Protein 5OQD (pdb70)

Radius of gyration: 36.96 Å; Cα contacts (8 Å, |Δi|>4): 1670; chains: 6; bounding box: 120×83×86 Å

Solvent-accessible surface area: 60417 Å² total; per-residue (Å²): 128,43,115,93,82,94,30,118,11,154,56,50,121,62,21,124,12,12,86,19,2,5,24,0,3,22,47,70,87,15,19,16,4,140,27,13,61,83,27,98,49,92,22,45,68,0,6,27,6,20,2,4,0,4,46,131,32,26,140,48,74,28,17,22,67,22,6,65,5,89,6,9,19,2,0,6,1,0,3,32,19,24,60,80,95,36,105,102,87,33,5,41,7,110,96,40,0,41,53,31,1,101,134,28,60,81,67,8,8,26,94,65,64,130,47,74,62,111,4,6,48,50,58,0,80,13,13,2,90,5,25,8,29,30,4,15,27,0,18,30,84,119,49,84,56,27,51,21,12,36,78,51,65,15,17,8,49,41,68,49,14,42,6,54,81,51,39,100,24,36,45,68,77,0,76,90,113,45,54,31,40,25,21,20,22,89,99,76,58,113,77,104,39,133,5,85,66,56,48,62,33,41,18,23,108,30,1,4,25,0,3,25,20,47,35,10,10,25,4,138,34,16,66,110,24,107,58,111,25,54,101,1,8,33,6,31,2,5,0,4,11,9,12,25,106,20,121,36,40,70,17,56,6,58,6,94,2,10,20,0,0,6,0,0,2,23,37,42,52,101,66,139,121,50,15,32,5,103,94,54,0,24,46,26,0,58,124,53,28,81,74,6,6,4,40,123,58,25,54,99,40,83,96,112,46,0,35,109,82,0,88,76,14,4,135,7,28,16,25,34,3,13,27,0,17,75,86,111,172,86,50,25,30,16,14,37,60,47,67,13,33,8,44,33,69,48,14,40,4,80,62,153,27,68,26,50,73,74,46,0,70,85,102,40,54,14,108,24,58,159,105,201,105,71,117,163,166,137,139,175,151,54,108,11,152,44,52,37,88,38,46,86,23,55,21,1,5,40,0,8,28,61,125,38,44,22,28,3,114,26,3,105,52,20,68,52,62,15,29,66,0,6,30,6,27,8,3,12,6,56,96,36,33,99,45,93,38,64,46,40,45,11,42,3,93,14,14,17,3,0,6,6,0,2,9,15,24,66,96,89,65,117,93,116,75,2,32,1,91,101,54,0,28,46,25,7,65,81,16,135,103,43,26,4,11,35,122,127,39,120,114,58,87,109,108,40,15,18,100,108,0,68,79,10,3,151,88,75,53,95,36,2,22,71,13,142,84,171,91,137,84,60,27,51,12,3,8,114,129,94,32,47,4,108,46,83,112,20,74,14,111,118,156,43,83,51,46,60,68,33,2,69,94,151,58,92,25,106,14,34,110,134,237,99,135,133,152,151,84,12,125,1,172,41,51,131,74,23,44,92,31,90,36,0,5,34,0,4,54,46,131,86,68,25,31,16,97,37,12,57,76,26,109,53,79,18,39,84,0,6,30,4,28,6,5,0,10,77,99,39,53,75,24,40,62,44,42,9,58,6,92,17,11,17,6,0,6,12,0,2,20,3,12,86,92,123,50,98,82,83,91,1,11,2,35,68,28,0,22,35,22,5,41,83,33,142,109,60,31,11,13,45,79,66,63,140,62,27,5,72,18,15,16,18,52,112,0,47,84,14,1,133,84,75,60,92,42,1,37,69,14,63,58,175,94,67,11,50,5,56,14,5,8,119,127,101,32,47,5,108,42,61,108,16,68,26,128,124,96,29,68,30,33,71,73,78,9,44,89,75,59,87,60,38,32,26,116,64,107,130,84,104,99,143,95,168,98,67,59,64,3,152,64,60,49,101,25,145,94,32,58,36,8,9,37,0,6,32,44,131,81,64,24,29,24,95,31,19,82,119,40,108,77,41,27,30,0,7,24,4,35,5,4,2,9,59,137,37,64,121,89,32,55,61,55,49,10,76,4,108,65,13,21,10,0,6,6,2,2,40,27,18,70,78,59,128,110,26,40,3,53,106,56,0,54,52,18,16,99,87,58,50,107,48,22,27,62,94,213,88,65,116,50,27,29,100,147,2,70,49,25,1,50,111,75,57,94,50,2,39,64,16,64,54,108,114,62,80,59,24,70,3,13,32,109,128,108,30,30,7,109,44,79,128,20,85,19,31,129,157,26,69,36,53,50,82,45,9,51,84,172,32,89,24,56,35,64,116,144,123,54,193,106,127,63,157,121,114,87,146,168,116,71,11,164,65,71,47,94,25,53,108,45,70,34,2,5,35,0,3,46,45,116,84,60,20,28,10,90,29,21,117,79,31,104,65,95,23,44,120,0,10,26,5,29,5,7,0,12,36,138,31,36,148,50,55,41,45,54,63,47,10,49,8,115,26,10,21,11,0,7,8,1,3,43,9,16,52,85,134,42,92,116,81,92,5,40,12,108,97,59,0,64,71,32,16,83,81,43,46,108,53,26,26,53,37,89,74,110,68,92,30,84,60,97,44,21,52,80,38,1,40,57,24,2,65,81,69,53,93,45,2,36,71,8,153,85,69,95,109,90,50,30,52,13,10,35,120,128,109,30,49,4,108,48,60,112,14,55,10,73,124,152,31,67,26,46,64,62,100,2,62,93,131,45,85,39,98,14,34,171

Structure (mmCIF, N/CA/C/O backbone):
data_5OQD
#
_entry.id   5OQD
#
_cell.length_a   307.423
_cell.length_b   53.119
_cell.length_c   86.839
_cell.angle_alpha   90.00
_cell.angle_beta   105.47
_cell.angle_gamma   90.00
#
_symmetry.space_group_name_H-M   'C 1 2 1'
#
loop_
_entity.id
_entity.type
_entity.pdbx_description
1 polymer 'Polycomb protein Pcl'
2 non-polymer 'ZINC ION'
3 non-polymer 1,2-ETHANEDIOL
4 non-polymer 'PHOSPHATE ION'
5 water water
#
loop_
_atom_site.group_PDB
_atom_site.id
_atom_site.type_symbol
_atom_site.label_atom_id
_atom_site.label_alt_id
_atom_site.label_comp_id
_atom_site.label_asym_id
_atom_site.label_entity_id
_atom_site.label_seq_id
_atom_site.pdbx_PDB_ins_code
_atom_site.Cartn_x
_atom_site.Cartn_y
_atom_site.Cartn_z
_atom_site.occupancy
_atom_site.B_iso_or_equiv
_atom_site.auth_seq_id
_atom_site.auth_comp_id
_atom_site.auth_asym_id
_atom_site.auth_atom_id
_atom_site.pdbx_PDB_model_num
ATOM 1 N N . ARG A 1 22 ? -82.782 7.935 42.793 1.00 76.12 507 ARG B N 1
ATOM 2 C CA . ARG A 1 22 ? -83.701 9.008 42.432 1.00 73.75 507 ARG B CA 1
ATOM 3 C C . ARG A 1 22 ? -83.414 9.528 41.028 1.00 82.30 507 ARG B C 1
ATOM 4 O O . ARG A 1 22 ? -84.302 9.570 40.176 1.00 88.45 507 ARG B O 1
ATOM 6 N N . VAL A 1 23 ? -82.167 9.924 40.793 1.00 85.38 508 VAL B N 1
ATOM 7 C CA . VAL A 1 23 ? -81.762 10.445 39.493 1.00 80.74 508 VAL B CA 1
ATOM 8 C C . VAL A 1 23 ? -80.921 9.430 38.725 1.00 71.32 508 VAL B C 1
ATOM 9 O O . VAL A 1 23 ? -79.823 9.069 39.151 1.00 75.27 508 VAL B O 1
ATOM 13 N N . ASN A 1 24 ? -81.446 8.972 37.594 1.00 67.11 509 ASN B N 1
ATOM 14 C CA . ASN A 1 24 ? -80.727 8.038 36.737 1.00 80.33 509 ASN B CA 1
ATOM 15 C C . ASN A 1 24 ? -80.132 8.744 35.526 1.00 71.78 509 ASN B C 1
ATOM 16 O O . ASN A 1 24 ? -80.764 9.622 34.937 1.00 74.54 509 ASN B O 1
ATOM 21 N N . GLU A 1 25 ? -78.914 8.360 35.158 1.00 69.99 510 GLU B N 1
ATOM 22 C CA . GLU A 1 25 ? -78.220 9.007 34.053 1.00 80.17 510 GLU B CA 1
ATOM 23 C C . GLU A 1 25 ? -78.741 8.529 32.701 1.00 75.52 510 GLU B C 1
ATOM 24 O O . GLU A 1 25 ? -79.013 7.344 32.510 1.00 70.48 510 GLU B O 1
ATOM 30 N N . GLU A 1 26 ? -78.891 9.464 31.768 1.00 73.62 511 GLU B N 1
ATOM 31 C CA . GLU A 1 26 ? -79.255 9.116 30.402 1.00 68.30 511 GLU B CA 1
ATOM 32 C C . GLU A 1 26 ? -77.998 8.795 29.605 1.00 72.48 511 GLU B C 1
ATOM 33 O O . GLU A 1 26 ? -77.045 9.573 29.593 1.00 83.67 511 GLU B O 1
ATOM 39 N N . GLN A 1 27 ? -77.996 7.641 28.947 1.00 65.02 512 GLN B N 1
ATOM 40 C CA . GLN A 1 27 ? -76.822 7.187 28.214 1.00 74.21 512 GLN B CA 1
ATOM 41 C C . GLN A 1 27 ? -76.837 7.639 26.758 1.00 80.84 512 GLN B C 1
ATOM 42 O O . GLN A 1 27 ? -77.858 8.093 26.244 1.00 83.40 512 GLN B O 1
ATOM 48 N N . ILE A 1 28 ? -75.689 7.510 26.103 1.00 75.12 513 ILE B N 1
ATOM 49 C CA . ILE A 1 28 ? -75.569 7.825 24.686 1.00 71.02 513 ILE B CA 1
ATOM 50 C C . ILE A 1 28 ? -75.815 6.569 23.859 1.00 63.74 513 ILE B C 1
ATOM 51 O O . ILE A 1 28 ? -75.316 5.493 24.191 1.00 65.48 513 ILE B O 1
ATOM 56 N N . TYR A 1 29 ? -76.585 6.708 22.786 1.00 62.57 514 TYR B N 1
ATOM 57 C CA . TYR A 1 29 ? -76.902 5.572 21.931 1.00 72.56 514 TYR B CA 1
ATOM 58 C C . TYR A 1 29 ? -76.372 5.787 20.521 1.00 64.32 514 TYR B C 1
ATOM 59 O O . TYR A 1 29 ? -76.345 6.912 20.018 1.00 54.81 514 TYR B O 1
ATOM 68 N N . CYS A 1 30 ? -75.942 4.699 19.893 1.00 59.66 515 CYS B N 1
ATOM 69 C CA . CYS A 1 30 ? -75.522 4.734 18.500 1.00 53.38 515 CYS B CA 1
ATOM 70 C C . CYS A 1 30 ? -76.770 4.699 17.624 1.00 57.20 515 CYS B C 1
ATOM 71 O O . CYS A 1 30 ? -77.890 4.757 18.135 1.00 53.20 515 CYS B O 1
ATOM 74 N N . TYR A 1 31 ? -76.591 4.605 16.311 1.00 59.43 516 TYR B N 1
ATOM 75 C CA . TYR A 1 31 ? -77.746 4.494 15.426 1.00 55.30 516 TYR B CA 1
ATOM 76 C C . TYR A 1 31 ? -78.293 3.070 15.467 1.00 60.49 516 TYR B C 1
ATOM 77 O O . TYR A 1 31 ? -79.400 2.801 15.003 1.00 70.93 516 TYR B O 1
ATOM 86 N N . CYS A 1 32 ? -77.504 2.164 16.035 1.00 55.08 517 CYS B N 1
ATOM 87 C CA . CYS A 1 32 ? -77.915 0.777 16.206 1.00 58.82 517 CYS B CA 1
ATOM 88 C C . CYS A 1 32 ? -78.992 0.651 17.279 1.00 61.20 517 CYS B C 1
ATOM 89 O O . CYS A 1 32 ? -79.769 -0.305 17.281 1.00 65.18 517 CYS B O 1
ATOM 92 N N . GLY A 1 33 ? -79.029 1.617 18.191 1.00 55.85 518 GLY B N 1
ATOM 93 C CA . GLY A 1 33 ? -80.008 1.616 19.262 1.00 52.86 518 GLY B CA 1
ATOM 94 C C . GLY A 1 33 ? -79.426 1.149 20.582 1.00 60.87 518 GLY B C 1
ATOM 95 O O . GLY A 1 33 ? -80.080 1.231 21.622 1.00 66.15 518 GLY B O 1
ATOM 96 N N . LYS A 1 34 ? -78.194 0.654 20.538 1.00 53.73 519 LYS B N 1
ATOM 97 C CA . LYS A 1 34 ? -77.516 0.184 21.740 1.00 66.27 519 LYS B CA 1
ATOM 98 C C . LYS A 1 34 ? -76.754 1.315 22.420 1.00 64.61 519 LYS B C 1
ATOM 99 O O . LYS A 1 34 ? -76.254 2.221 21.752 1.00 66.43 519 LYS B O 1
ATOM 105 N N . PRO A 1 35 ? -76.663 1.266 23.758 1.00 70.82 520 PRO B N 1
ATOM 106 C CA . PRO A 1 35 ? -75.871 2.246 24.507 1.00 66.23 520 PRO B CA 1
ATOM 107 C C . PRO A 1 35 ? -74.375 2.009 24.333 1.00 63.36 520 PRO B C 1
ATOM 108 O O . PRO A 1 35 ? -73.979 1.015 23.724 1.00 57.91 520 PRO B O 1
ATOM 112 N N . GLY A 1 36 ? -73.556 2.911 24.862 1.00 66.91 521 GLY B N 1
ATOM 113 C CA . GLY A 1 36 ? -72.116 2.773 24.753 1.00 59.75 521 GLY B CA 1
ATOM 114 C C . GLY A 1 36 ? -71.344 3.698 25.672 1.00 65.91 521 GLY B C 1
ATOM 115 O O . GLY A 1 36 ? -71.911 4.602 26.284 1.00 70.94 521 GLY B O 1
ATOM 116 N N . LYS A 1 37 ? -70.040 3.460 25.769 1.00 57.57 522 LYS B N 1
ATOM 117 C CA . LYS A 1 37 ? -69.153 4.305 26.556 1.00 65.58 522 LYS B CA 1
ATOM 118 C C . LYS A 1 37 ? -68.303 5.179 25.642 1.00 61.34 522 LYS B C 1
ATOM 119 O O . LYS A 1 37 ? -67.702 4.691 24.684 1.00 56.19 522 LYS B O 1
ATOM 125 N N . PHE A 1 38 ? -68.254 6.471 25.946 1.00 53.54 523 PHE B N 1
ATOM 126 C CA . PHE A 1 38 ? -67.568 7.439 25.097 1.00 53.16 523 PHE B CA 1
ATOM 127 C C . PHE A 1 38 ? -66.073 7.154 24.990 1.00 64.44 523 PHE B C 1
ATOM 128 O O . PHE A 1 38 ? -65.457 7.430 23.964 1.00 62.64 523 PHE B O 1
ATOM 136 N N . ASP A 1 39 ? -65.493 6.592 26.044 1.00 56.00 524 ASP B N 1
ATOM 137 C CA . ASP A 1 39 ? -64.065 6.299 26.055 1.00 65.67 524 ASP B CA 1
ATOM 138 C C . ASP A 1 39 ? -63.788 4.861 25.627 1.00 69.52 524 ASP B C 1
ATOM 139 O O . ASP A 1 39 ? -62.642 4.413 25.632 1.00 63.83 524 ASP B O 1
ATOM 144 N N . HIS A 1 40 ? -64.844 4.144 25.255 1.00 71.20 525 HIS B N 1
ATOM 145 C CA . HIS A 1 40 ? -64.715 2.746 24.861 1.00 67.55 525 HIS B CA 1
ATOM 146 C C . HIS A 1 40 ? -65.142 2.529 23.412 1.00 63.72 525 HIS B C 1
ATOM 147 O O . HIS A 1 40 ? -66.286 2.160 23.142 1.00 69.70 525 HIS B O 1
ATOM 154 N N . ASN A 1 41 ? -64.210 2.761 22.491 1.00 61.97 526 ASN B N 1
ATOM 155 C CA . ASN A 1 41 ? -64.427 2.548 21.061 1.00 62.38 526 ASN B CA 1
ATOM 156 C C . ASN A 1 41 ? -65.651 3.275 20.504 1.00 63.86 526 ASN B C 1
ATOM 157 O O . ASN A 1 41 ? -66.516 2.663 19.876 1.00 56.82 526 ASN B O 1
ATOM 162 N N . MET A 1 42 ? -65.720 4.581 20.742 1.00 62.17 527 MET B N 1
ATOM 163 C CA . MET A 1 42 ? -66.757 5.414 20.142 1.00 56.14 527 MET B CA 1
ATOM 164 C C . MET A 1 42 ? -66.162 6.704 19.593 1.00 52.87 527 MET B C 1
ATOM 165 O O . MET A 1 42 ? -65.203 7.241 20.147 1.00 58.65 527 MET B O 1
ATOM 170 N N . LEU A 1 43 ? -66.734 7.193 18.498 1.00 45.63 528 LEU B N 1
ATOM 171 C CA . LEU A 1 43 ? -66.326 8.469 17.929 1.00 38.30 528 LEU B CA 1
ATOM 172 C C . LEU A 1 43 ? -67.546 9.353 17.695 1.00 43.82 528 LEU B C 1
ATOM 173 O O . LEU A 1 43 ? -68.645 8.857 17.442 1.00 51.20 528 LEU B O 1
ATOM 178 N N . GLN A 1 44 ? -67.351 10.663 17.787 1.00 43.19 529 GLN B N 1
ATOM 179 C CA . GLN A 1 44 ? -68.419 11.616 17.506 1.00 40.39 529 GLN B CA 1
ATOM 180 C C . GLN A 1 44 ? -68.237 12.227 16.120 1.00 39.49 529 GLN B C 1
ATOM 181 O O . GLN A 1 44 ? -67.139 12.666 15.768 1.00 41.28 529 GLN B O 1
ATOM 187 N N . CYS A 1 45 ? -69.310 12.246 15.334 1.00 39.36 530 CYS B N 1
ATOM 188 C CA . CYS A 1 45 ? -69.265 12.843 14.005 1.00 41.48 530 CYS B CA 1
ATOM 189 C C . CYS A 1 45 ? -69.063 14.351 14.106 1.00 41.07 530 CYS B C 1
ATOM 190 O O . CYS A 1 45 ? -69.688 15.015 14.930 1.00 40.36 530 CYS B O 1
ATOM 193 N N . CYS A 1 46 ? -68.171 14.894 13.295 1.00 42.47 531 CYS B N 1
ATOM 194 C CA . CYS A 1 46 ? -67.978 16.330 13.287 1.00 39.49 531 CYS B CA 1
ATOM 195 C C . CYS A 1 46 ? -69.167 17.153 12.795 1.00 31.64 531 CYS B C 1
ATOM 196 O O . CYS A 1 46 ? -69.409 18.222 13.309 1.00 52.59 531 CYS B O 1
ATOM 199 N N . LYS A 1 47 ? -69.849 16.711 11.750 1.00 42.00 532 LYS B N 1
ATOM 200 C CA . LYS A 1 47 ? -71.075 17.380 11.315 1.00 34.00 532 LYS B CA 1
ATOM 201 C C . LYS A 1 47 ? -72.407 17.257 12.102 1.00 35.87 532 LYS B C 1
ATOM 202 O O . LYS A 1 47 ? -73.026 18.259 12.403 1.00 38.40 532 LYS B O 1
ATOM 208 N N . CYS A 1 48 ? -72.811 16.047 12.473 1.00 38.42 533 CYS B N 1
ATOM 209 C CA . CYS A 1 48 ? -74.092 15.808 13.129 1.00 37.05 533 CYS B CA 1
ATOM 210 C C . CYS A 1 48 ? -73.933 15.714 14.644 1.00 38.90 533 CYS B C 1
ATOM 211 O O . CYS A 1 48 ? -74.911 15.806 15.387 1.00 40.05 533 CYS B O 1
ATOM 214 N N . ARG A 1 49 ? -72.691 15.518 15.083 1.00 38.95 534 ARG B N 1
ATOM 215 C CA . ARG A 1 49 ? -72.324 15.498 16.500 1.00 35.29 534 ARG B CA 1
ATOM 216 C C . ARG A 1 49 ? -72.967 14.345 17.270 1.00 38.08 534 ARG B C 1
ATOM 217 O O . ARG A 1 49 ? -73.086 14.398 18.495 1.00 38.28 534 ARG B O 1
ATOM 225 N N . ASN A 1 50 ? -73.368 13.304 16.547 1.00 38.16 535 ASN B N 1
ATOM 226 C CA . ASN A 1 50 ? -73.846 12.077 17.173 1.00 31.50 535 ASN B CA 1
ATOM 227 C C . ASN A 1 50 ? -72.685 11.126 17.433 1.00 42.06 535 ASN B C 1
ATOM 228 O O . ASN A 1 50 ? -71.635 11.228 16.797 1.00 42.25 535 ASN B O 1
ATOM 233 N N . TRP A 1 51 ? -72.874 10.200 18.367 1.00 44.49 536 TRP B N 1
ATOM 234 C CA . TRP A 1 51 ? -71.827 9.242 18.696 1.00 42.50 536 TRP B CA 1
ATOM 235 C C . TRP A 1 51 ? -72.069 7.909 17.994 1.00 48.97 536 TRP B C 1
ATOM 236 O O . TRP A 1 51 ? -73.211 7.491 17.804 1.00 47.98 536 TRP B O 1
ATOM 247 N N . PHE A 1 52 ? -70.983 7.251 17.603 1.00 45.78 537 PHE B N 1
ATOM 248 C CA . PHE A 1 52 ? -71.066 6.015 16.835 1.00 37.40 537 PHE B CA 1
ATOM 249 C C . PHE A 1 52 ? -70.171 4.932 17.420 1.00 49.77 537 PHE B C 1
ATOM 250 O O . PHE A 1 52 ? -69.041 5.204 17.823 1.00 55.74 537 PHE B O 1
ATOM 258 N N . HIS A 1 53 ? -70.673 3.703 17.462 1.00 49.20 538 HIS B N 1
ATOM 259 C CA . HIS A 1 53 ? -69.827 2.559 17.774 1.00 51.16 538 HIS B CA 1
ATOM 260 C C . HIS A 1 53 ? -68.853 2.349 16.623 1.00 56.12 538 HIS B C 1
ATOM 261 O O . HIS A 1 53 ? -69.219 2.529 15.462 1.00 57.32 538 HIS B O 1
ATOM 268 N N . THR A 1 54 ? -67.616 1.979 16.939 1.00 57.32 539 THR B N 1
ATOM 269 C CA . THR A 1 54 ? -66.624 1.709 15.903 1.00 57.13 539 THR B CA 1
ATOM 270 C C . THR A 1 54 ? -67.047 0.511 15.060 1.00 57.81 539 THR B C 1
ATOM 271 O O . THR A 1 54 ? -66.752 0.443 13.867 1.00 62.88 539 THR B O 1
ATOM 275 N N . GLN A 1 55 ? -67.742 -0.429 15.692 1.00 55.81 540 GLN B N 1
ATOM 276 C CA . GLN A 1 55 ? -68.287 -1.584 14.991 1.00 59.13 540 GLN B CA 1
ATOM 277 C C . GLN A 1 55 ? -69.402 -1.155 14.046 1.00 55.55 540 GLN B C 1
ATOM 278 O O . GLN A 1 55 ? -69.586 -1.739 12.979 1.00 70.32 540 GLN B O 1
ATOM 284 N N . CYS A 1 56 ? -70.143 -0.127 14.448 1.00 55.72 541 CYS B N 1
ATOM 285 C CA . CYS A 1 56 ? -71.266 0.368 13.661 1.00 56.16 541 CYS B CA 1
ATOM 286 C C . CYS A 1 56 ? -70.803 1.303 12.549 1.00 57.19 541 CYS B C 1
ATOM 287 O O . CYS A 1 56 ? -71.605 1.746 11.725 1.00 56.62 541 CYS B O 1
ATOM 290 N N . MET A 1 57 ? -69.508 1.603 12.531 1.00 53.77 542 MET B N 1
ATOM 291 C CA . MET A 1 57 ? -68.924 2.394 11.455 1.00 58.90 542 MET B CA 1
ATOM 292 C C . MET A 1 57 ? -68.687 1.507 10.236 1.00 66.62 542 MET B C 1
ATOM 293 O O . MET A 1 57 ? -68.757 0.281 10.333 1.00 68.72 542 MET B O 1
ATOM 298 N N . GLN A 1 58 ? -68.410 2.126 9.092 1.00 70.59 543 GLN B N 1
ATOM 299 C CA . GLN A 1 58 ? -68.285 1.387 7.840 1.00 71.91 543 GLN B CA 1
ATOM 300 C C . GLN A 1 58 ? -67.051 0.489 7.813 1.00 75.55 543 GLN B C 1
ATOM 301 O O . GLN A 1 58 ? -67.157 -0.714 7.575 1.00 80.57 543 GLN B O 1
ATOM 307 N N . ASN A 1 59 ? -65.883 1.074 8.055 1.00 79.59 544 ASN B N 1
ATOM 308 C CA . ASN A 1 59 ? -64.640 0.310 8.063 1.00 86.69 544 ASN B CA 1
ATOM 309 C C . ASN A 1 59 ? -63.715 0.751 9.192 1.00 90.83 544 ASN B C 1
ATOM 310 O O . ASN A 1 59 ? -62.796 1.542 8.980 1.00 92.46 544 ASN B O 1
ATOM 315 N N . PHE A 1 60 ? -63.966 0.236 10.390 1.00 89.43 545 PHE B N 1
ATOM 316 C CA . PHE A 1 60 ? -63.117 0.519 11.541 1.00 75.83 545 PHE B CA 1
ATOM 317 C C . PHE A 1 60 ? -62.850 -0.766 12.316 1.00 79.07 545 PHE B C 1
ATOM 318 O O . PHE A 1 60 ? -63.583 -1.110 13.244 1.00 72.44 545 PHE B O 1
ATOM 326 N N . LYS A 1 61 ? -61.796 -1.475 11.925 1.00 80.41 546 LYS B N 1
ATOM 327 C CA . LYS A 1 61 ? -61.483 -2.773 12.510 1.00 89.35 546 LYS B CA 1
ATOM 328 C C . LYS A 1 61 ? -60.606 -2.652 13.753 1.00 80.17 546 LYS B C 1
ATOM 329 O O . LYS A 1 61 ? -60.620 -3.528 14.619 1.00 84.28 546 LYS B O 1
ATOM 331 N N . LYS A 1 62 ? -59.848 -1.564 13.837 1.00 77.65 547 LYS B N 1
ATOM 332 C CA . LYS A 1 62 ? -58.907 -1.368 14.934 1.00 78.75 547 LYS B CA 1
ATOM 333 C C . LYS A 1 62 ? -59.605 -1.181 16.278 1.00 74.80 547 LYS B C 1
ATOM 334 O O . LYS A 1 62 ? -60.510 -0.356 16.411 1.00 74.43 547 LYS B O 1
ATOM 336 N N . LYS A 1 63 ? -59.180 -1.958 17.270 1.00 73.25 548 LYS B N 1
ATOM 337 C CA . LYS A 1 63 ? -59.658 -1.784 18.636 1.00 71.24 548 LYS B CA 1
ATOM 338 C C . LYS A 1 63 ? -58.857 -0.679 19.314 1.00 73.16 548 LYS B C 1
ATOM 339 O O . LYS A 1 63 ? -57.626 -0.689 19.287 1.00 75.59 548 LYS B O 1
ATOM 341 N N . LEU A 1 64 ? -59.559 0.271 19.921 1.00 72.32 549 LEU B N 1
ATOM 342 C CA . LEU A 1 64 ? -58.912 1.448 20.486 1.00 72.14 549 LEU B CA 1
ATOM 343 C C . LEU A 1 64 ? -58.590 1.292 21.968 1.00 71.29 549 LEU B C 1
ATOM 344 O O . LEU A 1 64 ? -59.346 0.680 22.721 1.00 69.05 549 LEU B O 1
ATOM 349 N N . LEU A 1 65 ? -57.450 1.842 22.369 1.00 67.40 550 LEU B N 1
ATOM 350 C CA . LEU A 1 65 ? -57.060 1.906 23.765 1.00 64.58 550 LEU B CA 1
ATOM 351 C C . LEU A 1 65 ? -57.992 2.862 24.470 1.00 63.07 550 LEU B C 1
ATOM 352 O O . LEU A 1 65 ? -58.476 3.806 23.874 1.00 59.64 550 LEU B O 1
ATOM 357 N N . ARG A 1 66 ? -58.278 2.630 25.731 1.00 58.73 551 ARG B N 1
ATOM 358 C CA . ARG A 1 66 ? -59.258 3.452 26.381 1.00 54.25 551 ARG B CA 1
ATOM 359 C C . ARG A 1 66 ? -58.786 4.856 26.362 1.00 61.36 551 ARG B C 1
ATOM 360 O O . ARG A 1 66 ? -57.623 5.127 26.487 1.00 65.87 551 ARG B O 1
ATOM 368 N N . GLY A 1 67 ? -59.726 5.753 26.212 1.00 59.73 552 GLY B N 1
ATOM 369 C CA . GLY A 1 67 ? -59.487 7.178 26.252 1.00 61.99 552 GLY B CA 1
ATOM 370 C C . GLY A 1 67 ? -58.900 7.746 24.981 1.00 52.53 552 GLY B C 1
ATOM 371 O O . GLY A 1 67 ? -58.713 8.948 24.870 1.00 51.64 552 GLY B O 1
ATOM 372 N N . ASP A 1 68 ? -58.609 6.891 24.012 1.00 51.67 553 ASP B N 1
ATOM 373 C CA . ASP A 1 68 ? -58.055 7.342 22.741 1.00 56.47 553 ASP B CA 1
ATOM 374 C C . ASP A 1 68 ? -59.152 7.605 21.722 1.00 54.75 553 ASP B C 1
ATOM 375 O O . ASP A 1 68 ? -59.697 6.683 21.140 1.00 61.68 553 ASP B O 1
ATOM 380 N N . MET A 1 69 ? -59.497 8.871 21.559 1.00 53.57 554 MET B N 1
ATOM 381 C CA . MET A 1 69 ? -60.486 9.299 20.587 1.00 60.05 554 MET B CA 1
ATOM 382 C C . MET A 1 69 ? -59.849 10.216 19.565 1.00 54.50 554 MET B C 1
ATOM 383 O O . MET A 1 69 ? -60.526 11.044 18.981 1.00 59.75 554 MET B O 1
ATOM 388 N N . PHE A 1 70 ? -58.546 10.104 19.367 1.00 49.22 555 PHE B N 1
ATOM 389 C CA . PHE A 1 70 ? -57.840 11.110 18.599 1.00 49.29 555 PHE B CA 1
ATOM 390 C C . PHE A 1 70 ? -57.995 10.888 17.112 1.00 56.49 555 PHE B C 1
ATOM 391 O O . PHE A 1 70 ? -57.053 10.545 16.412 1.00 53.37 555 PHE B O 1
ATOM 399 N N . PHE A 1 71 ? -59.214 11.120 16.648 1.00 47.24 556 PHE B N 1
ATOM 400 C CA . PHE A 1 71 ? -59.579 10.994 15.255 1.00 51.51 556 PHE B CA 1
ATOM 401 C C . PHE A 1 71 ? -60.488 12.145 14.870 1.00 54.52 556 PHE B C 1
ATOM 402 O O . PHE A 1 71 ? -61.133 12.741 15.712 1.00 52.43 556 PHE B O 1
ATOM 410 N N . VAL A 1 72 ? -60.551 12.448 13.587 1.00 44.41 557 VAL B N 1
ATOM 411 C CA . VAL A 1 72 ? -61.599 13.299 13.082 1.00 44.84 557 VAL B CA 1
ATOM 412 C C . VAL A 1 72 ? -62.503 12.402 12.260 1.00 52.65 557 VAL B C 1
ATOM 413 O O . VAL A 1 72 ? -62.045 11.700 11.378 1.00 47.61 557 VAL B O 1
ATOM 417 N N . PHE A 1 73 ? -63.791 12.422 12.565 1.00 49.82 558 PHE B N 1
ATOM 418 C CA . PHE A 1 73 ? -64.739 11.500 11.952 1.00 38.64 558 PHE B CA 1
ATOM 419 C C . PHE A 1 73 ? -65.989 12.191 11.415 1.00 44.17 558 PHE B C 1
ATOM 420 O O . PHE A 1 73 ? -66.564 13.064 12.066 1.00 50.77 558 PHE B O 1
ATOM 428 N N . CYS A 1 74 ? -66.400 11.789 10.218 1.00 43.15 559 CYS B N 1
ATOM 429 C CA . CYS A 1 74 ? -67.657 12.242 9.643 1.00 45.05 559 CYS B CA 1
ATOM 430 C C . CYS A 1 74 ? -68.409 11.039 9.094 1.00 45.65 559 CYS B C 1
ATOM 431 O O . CYS A 1 74 ? -67.894 10.304 8.252 1.00 47.34 559 CYS B O 1
ATOM 434 N N . CYS A 1 75 ? -69.628 10.835 9.582 1.00 43.89 560 CYS B N 1
ATOM 435 C CA . CYS A 1 75 ? -70.404 9.650 9.230 1.00 35.63 560 CYS B CA 1
ATOM 436 C C . CYS A 1 75 ? -70.887 9.685 7.785 1.00 31.23 560 CYS B C 1
ATOM 437 O O . CYS A 1 75 ? -70.777 10.706 7.106 1.00 37.96 560 CYS B O 1
ATOM 440 N N . THR A 1 76 ? -71.426 8.559 7.328 1.00 36.81 561 THR B N 1
ATOM 441 C CA . THR A 1 76 ? -71.883 8.415 5.951 1.00 41.12 561 THR B CA 1
ATOM 442 C C . THR A 1 76 ? -73.113 9.269 5.641 1.00 40.64 561 THR B C 1
ATOM 443 O O . THR A 1 76 ? -73.385 9.572 4.479 1.00 43.95 561 THR B O 1
ATOM 447 N N . VAL A 1 77 ? -73.850 9.655 6.678 1.00 34.28 562 VAL B N 1
ATOM 448 C CA . VAL A 1 77 ? -75.038 10.484 6.502 1.00 38.05 562 VAL B CA 1
ATOM 449 C C . VAL A 1 77 ? -74.662 11.928 6.172 1.00 36.93 562 VAL B C 1
ATOM 450 O O . VAL A 1 77 ? -75.287 12.567 5.324 1.00 39.92 562 VAL B O 1
ATOM 454 N N . CYS A 1 78 ? -73.631 12.430 6.842 1.00 32.18 563 CYS B N 1
ATOM 455 C CA . CYS A 1 78 ? -73.216 13.821 6.694 1.00 40.01 563 CYS B CA 1
ATOM 456 C C . CYS A 1 78 ? -72.209 14.030 5.562 1.00 37.77 563 CYS B C 1
ATOM 457 O O . CYS A 1 78 ? -71.937 15.167 5.171 1.00 35.55 563 CYS B O 1
ATOM 460 N N . ASN A 1 79 ? -71.655 12.941 5.038 1.00 41.13 564 ASN B N 1
ATOM 461 C CA . ASN A 1 79 ? -70.605 13.045 4.028 1.00 38.74 564 ASN B CA 1
ATOM 462 C C . ASN A 1 79 ? -70.942 12.308 2.731 1.00 49.07 564 ASN B C 1
ATOM 463 O O . ASN A 1 79 ? -70.078 11.670 2.127 1.00 49.16 564 ASN B O 1
ATOM 468 N N . ASN A 1 80 ? -72.205 12.398 2.321 1.00 52.68 565 ASN B N 1
ATOM 469 C CA . ASN A 1 80 ? -72.671 11.839 1.053 1.00 40.53 565 ASN B CA 1
ATOM 470 C C . ASN A 1 80 ? -72.359 10.357 0.866 1.00 44.28 565 ASN B C 1
ATOM 471 O O . ASN A 1 80 ? -71.895 9.944 -0.198 1.00 53.97 565 ASN B O 1
ATOM 476 N N . GLY A 1 81 ? -72.614 9.561 1.899 1.00 49.17 566 GLY B N 1
ATOM 477 C CA . GLY A 1 81 ? -72.429 8.123 1.811 1.00 54.85 566 GLY B CA 1
ATOM 478 C C . GLY A 1 81 ? -70.981 7.674 1.852 1.00 54.52 566 GLY B C 1
ATOM 479 O O . GLY A 1 81 ? -70.695 6.483 1.732 1.00 61.98 566 GLY B O 1
ATOM 480 N N . ILE A 1 82 ? -70.064 8.622 2.018 1.00 47.90 567 ILE B N 1
ATOM 481 C CA . ILE A 1 82 ? -68.642 8.304 2.079 1.00 56.57 567 ILE B CA 1
ATOM 482 C C . ILE A 1 82 ? -68.076 8.625 3.458 1.00 47.06 567 ILE B C 1
ATOM 483 O O . ILE A 1 82 ? -67.931 9.792 3.822 1.00 49.23 567 ILE B O 1
ATOM 488 N N . GLU A 1 83 ? -67.759 7.584 4.221 1.00 48.68 568 GLU B N 1
ATOM 489 C CA . GLU A 1 83 ? -67.244 7.754 5.575 1.00 46.23 568 GLU B CA 1
ATOM 490 C C . GLU A 1 83 ? -65.870 8.423 5.561 1.00 52.28 568 GLU B C 1
ATOM 491 O O . GLU A 1 83 ? -65.017 8.092 4.739 1.00 47.49 568 GLU B O 1
ATOM 497 N N . PHE A 1 84 ? -65.668 9.372 6.471 1.00 51.68 569 PHE B N 1
ATOM 498 C CA . PHE A 1 84 ? -64.415 10.116 6.544 1.00 40.52 569 PHE B CA 1
ATOM 499 C C . PHE A 1 84 ? -63.717 9.886 7.879 1.00 48.82 569 PHE B C 1
ATOM 500 O O . PHE A 1 84 ? -64.152 10.398 8.911 1.00 53.21 569 PHE B O 1
ATOM 508 N N . VAL A 1 85 ? -62.617 9.145 7.858 1.00 49.44 570 VAL B N 1
ATOM 509 C CA . VAL A 1 85 ? -61.840 8.886 9.064 1.00 49.87 570 VAL B CA 1
ATOM 510 C C . VAL A 1 85 ? -60.394 9.342 8.930 1.00 57.56 570 VAL B C 1
ATOM 511 O O . VAL A 1 85 ? -59.677 8.875 8.065 1.00 56.54 570 VAL B O 1
ATOM 515 N N . ARG A 1 86 ? -59.974 10.263 9.785 1.00 52.03 571 ARG B N 1
ATOM 516 C CA . ARG A 1 86 ? -58.593 10.712 9.796 1.00 52.57 571 ARG B CA 1
ATOM 517 C C . ARG A 1 86 ? -57.986 10.662 11.180 1.00 52.38 571 ARG B C 1
ATOM 518 O O . ARG A 1 86 ? -58.601 11.060 12.152 1.00 50.07 571 ARG B O 1
ATOM 526 N N . ARG A 1 87 ? -56.766 10.162 11.252 1.00 58.96 572 ARG B N 1
ATOM 527 C CA . ARG A 1 87 ? -55.995 10.157 12.477 1.00 58.73 572 ARG B CA 1
ATOM 528 C C . ARG A 1 87 ? -55.484 11.544 12.853 1.00 55.06 572 ARG B C 1
ATOM 529 O O . ARG A 1 87 ? -55.209 12.367 12.000 1.00 54.14 572 ARG B O 1
ATOM 537 N N . MET A 1 88 ? -55.343 11.781 14.145 1.00 54.82 573 MET B N 1
ATOM 538 C CA . MET A 1 88 ? -54.795 13.024 14.641 1.00 59.64 573 MET B CA 1
ATOM 539 C C . MET A 1 88 ? -53.365 12.752 15.041 1.00 52.26 573 MET B C 1
ATOM 540 O O . MET A 1 88 ? -53.099 11.776 15.714 1.00 54.64 573 MET B O 1
ATOM 545 N N . GLN A 1 89 ? -52.435 13.598 14.628 1.00 51.07 574 GLN B N 1
ATOM 546 C CA . GLN A 1 89 ? -51.080 13.481 15.135 1.00 63.02 574 GLN B CA 1
ATOM 547 C C . GLN A 1 89 ? -51.101 13.961 16.572 1.00 50.78 574 GLN B C 1
ATOM 548 O O . GLN A 1 89 ? -51.600 15.038 16.849 1.00 55.70 574 GLN B O 1
ATOM 554 N N . ILE A 1 90 ? -50.539 13.184 17.487 1.00 44.93 575 ILE B N 1
ATOM 555 C CA . ILE A 1 90 ? -50.646 13.520 18.895 1.00 46.06 575 ILE B CA 1
ATOM 556 C C . ILE A 1 90 ? -49.325 13.915 19.520 1.00 57.96 575 ILE B C 1
ATOM 557 O O . ILE A 1 90 ? -48.272 13.750 18.926 1.00 60.63 575 ILE B O 1
ATOM 562 N N . GLU A 1 91 ? -49.391 14.439 20.735 1.00 63.08 576 GLU B N 1
ATOM 563 C CA . GLU A 1 91 ? -48.191 14.878 21.430 1.00 44.28 576 GLU B CA 1
ATOM 564 C C . GLU A 1 91 ? -47.857 13.899 22.553 1.00 48.94 576 GLU B C 1
ATOM 565 O O . GLU A 1 91 ? -48.612 12.958 22.800 1.00 51.12 576 GLU B O 1
ATOM 571 N N . TRP A 1 92 ? -46.736 14.117 23.236 1.00 47.98 577 TRP B N 1
ATOM 572 C CA . TRP A 1 92 ? -46.322 13.217 24.312 1.00 46.66 577 TRP B CA 1
ATOM 573 C C . TRP A 1 92 ? -47.227 13.335 25.533 1.00 50.29 577 TRP B C 1
ATOM 574 O O . TRP A 1 92 ? -47.367 12.386 26.303 1.00 50.48 577 TRP B O 1
ATOM 585 N N . VAL A 1 93 ? -47.839 14.502 25.706 1.00 42.47 578 VAL B N 1
ATOM 586 C CA . VAL A 1 93 ? -48.815 14.697 26.770 1.00 43.42 578 VAL B CA 1
ATOM 587 C C . VAL A 1 93 ? -50.011 13.774 26.541 1.00 46.82 578 VAL B C 1
ATOM 588 O O . VAL A 1 93 ? -50.576 13.218 27.484 1.00 48.09 578 VAL B O 1
ATOM 592 N N . ASP A 1 94 ? -50.372 13.601 25.273 1.00 50.96 579 ASP B N 1
ATOM 593 C CA . ASP A 1 94 ? -51.465 12.719 24.891 1.00 48.88 579 ASP B CA 1
ATOM 594 C C . ASP A 1 94 ? -51.088 11.264 25.138 1.00 45.76 579 ASP B C 1
ATOM 595 O O . ASP A 1 94 ? -51.890 10.488 25.652 1.00 51.31 579 ASP B O 1
ATOM 600 N N . VAL A 1 95 ? -49.861 10.906 24.770 1.00 50.11 580 VAL B N 1
ATOM 601 C CA . VAL A 1 95 ? -49.353 9.555 24.984 1.00 52.80 580 VAL B CA 1
ATOM 602 C C . VAL A 1 95 ? -49.311 9.217 26.471 1.00 47.61 580 VAL B C 1
ATOM 603 O O . VAL A 1 95 ? -49.735 8.137 26.885 1.00 54.11 580 VAL B O 1
ATOM 607 N N . LEU A 1 96 ? -48.805 10.154 27.267 1.00 48.04 581 LEU B N 1
ATOM 608 C CA . LEU A 1 96 ? -48.697 9.966 28.709 1.00 45.60 581 LEU B CA 1
ATOM 609 C C . LEU A 1 96 ? -50.065 9.839 29.371 1.00 48.87 581 LEU B C 1
ATOM 610 O O . LEU A 1 96 ? -50.253 9.021 30.271 1.00 50.43 581 LEU B O 1
ATOM 615 N N . HIS A 1 97 ? -51.020 10.649 28.921 1.00 51.20 582 HIS B N 1
ATOM 616 C CA . HIS A 1 97 ? -52.365 10.619 29.485 1.00 47.68 582 HIS B CA 1
ATOM 617 C C . HIS A 1 97 ? -53.050 9.302 29.136 1.00 43.24 582 HIS B C 1
ATOM 618 O O . HIS A 1 97 ? -53.709 8.697 29.981 1.00 44.71 582 HIS B O 1
ATOM 625 N N . ILE A 1 98 ? -52.883 8.863 27.891 1.00 42.41 583 ILE B N 1
ATOM 626 C CA . ILE A 1 98 ? -53.398 7.568 27.454 1.00 48.02 583 ILE B CA 1
ATOM 627 C C . ILE A 1 98 ? -52.823 6.452 28.320 1.00 55.00 583 ILE B C 1
ATOM 628 O O . ILE A 1 98 ? -53.544 5.552 28.756 1.00 57.09 583 ILE B O 1
ATOM 633 N N . ALA A 1 99 ? -51.521 6.535 28.577 1.00 54.10 584 ALA B N 1
ATOM 634 C CA . ALA A 1 99 ? -50.822 5.549 29.390 1.00 51.14 584 ALA B CA 1
ATOM 635 C C . ALA A 1 99 ? -51.394 5.476 30.801 1.00 51.89 584 ALA B C 1
ATOM 636 O O . ALA A 1 99 ? -51.832 4.417 31.245 1.00 58.79 584 ALA B O 1
ATOM 638 N N . LEU A 1 100 ? -51.395 6.610 31.495 1.00 53.80 585 LEU B N 1
ATOM 639 C CA . LEU A 1 100 ? -51.848 6.667 32.880 1.00 50.36 585 LEU B CA 1
ATOM 640 C C . LEU A 1 100 ? -53.325 6.312 33.030 1.00 59.19 585 LEU B C 1
ATOM 641 O O . LEU A 1 100 ? -53.741 5.786 34.062 1.00 67.02 585 LEU B O 1
ATOM 646 N N . TYR A 1 101 ? -54.112 6.598 31.998 1.00 63.19 586 TYR B N 1
ATOM 647 C CA . TYR A 1 101 ? -55.542 6.309 32.025 1.00 61.54 586 TYR B CA 1
ATOM 648 C C . TYR A 1 101 ? -55.802 4.813 31.868 1.00 62.51 586 TYR B C 1
ATOM 649 O O . TYR A 1 101 ? -56.720 4.266 32.478 1.00 63.20 586 TYR B O 1
ATOM 658 N N . ASN A 1 102 ? -54.982 4.156 31.052 1.00 58.51 587 ASN B N 1
ATOM 659 C CA . ASN A 1 102 ? -55.138 2.729 30.790 1.00 64.53 587 ASN B CA 1
ATOM 660 C C . ASN A 1 102 ? -54.431 1.848 31.815 1.00 71.83 587 ASN B C 1
ATOM 661 O O . ASN A 1 102 ? -54.834 0.706 32.040 1.00 84.72 587 ASN B O 1
ATOM 666 N N . LEU A 1 103 ? -53.373 2.372 32.427 1.00 71.06 588 LEU B N 1
ATOM 667 C CA . LEU A 1 103 ? -52.647 1.631 33.453 1.00 76.59 588 LEU B CA 1
ATOM 668 C C . LEU A 1 103 ? -53.496 1.459 34.707 1.00 87.14 588 LEU B C 1
ATOM 669 O O . LEU A 1 103 ? -53.427 0.430 35.378 1.00 96.76 588 LEU B O 1
ATOM 674 N N . ARG A 1 104 ? -54.298 2.474 35.016 1.00 84.99 589 ARG B N 1
ATOM 675 C CA . ARG A 1 104 ? -55.153 2.446 36.196 1.00 90.71 589 ARG B CA 1
ATOM 676 C C . ARG A 1 104 ? -56.330 1.493 36.012 1.00 96.86 589 ARG B C 1
ATOM 677 O O . ARG A 1 104 ? -56.862 0.953 36.983 1.00 100.06 589 ARG B O 1
ATOM 679 N N . LYS A 1 105 ? -56.734 1.291 34.762 1.00 100.92 590 LYS B N 1
ATOM 680 C CA . LYS A 1 105 ? -57.847 0.401 34.454 1.00 107.50 590 LYS B CA 1
ATOM 681 C C . LYS A 1 105 ? -57.397 -1.057 34.426 1.00 116.79 590 LYS B C 1
ATOM 682 O O . LYS A 1 105 ? -58.181 -1.964 34.707 1.00 120.13 590 LYS B O 1
ATOM 684 N N . HIS A 1 106 ? -56.131 -1.275 34.086 1.00 115.47 591 HIS B N 1
ATOM 685 C CA . HIS A 1 106 ? -55.578 -2.622 34.004 1.00 114.67 591 HIS B CA 1
ATOM 686 C C . HIS A 1 106 ? -54.883 -3.021 35.302 1.00 117.69 591 HIS B C 1
ATOM 687 O O . HIS A 1 106 ? -54.958 -4.174 35.728 1.00 119.47 591 HIS B O 1
ATOM 689 N N . GLN A 1 107 ? -54.206 -2.062 35.926 1.00 116.73 592 GLN B N 1
ATOM 690 C CA . GLN A 1 107 ? -53.504 -2.310 37.182 1.00 116.44 592 GLN B CA 1
ATOM 691 C C . GLN A 1 107 ? -54.069 -1.445 38.305 1.00 116.16 592 GLN B C 1
ATOM 692 O O . GLN A 1 107 ? -54.543 -0.335 38.066 1.00 112.42 592 GLN B O 1
ATOM 694 N N . HIS A 1 108 ? -54.011 -1.958 39.529 1.00 120.77 593 HIS B N 1
ATOM 695 C CA . HIS A 1 108 ? -54.586 -1.267 40.679 1.00 119.86 593 HIS B CA 1
ATOM 696 C C . HIS A 1 108 ? -53.514 -0.635 41.560 1.00 122.00 593 HIS B C 1
ATOM 697 O O . HIS A 1 108 ? -53.046 -1.249 42.520 1.00 119.62 593 HIS B O 1
ATOM 699 N N . GLN A 1 109 ? -53.131 0.594 41.229 1.00 118.46 594 GLN B N 1
ATOM 700 C CA . GLN A 1 109 ? -52.127 1.329 41.993 1.00 108.11 594 GLN B CA 1
ATOM 701 C C . GLN A 1 109 ? -52.475 2.813 42.063 1.00 102.50 594 GLN B C 1
ATOM 702 O O . GLN A 1 109 ? -53.114 3.352 41.160 1.00 102.70 594 GLN B O 1
ATOM 708 N N . LYS A 1 110 ? -52.055 3.469 43.141 1.00 100.44 595 LYS B N 1
ATOM 709 C CA . LYS A 1 110 ? -52.283 4.901 43.301 1.00 91.28 595 LYS B CA 1
ATOM 710 C C . LYS A 1 110 ? -51.387 5.693 42.355 1.00 86.07 595 LYS B C 1
ATOM 711 O O . LYS A 1 110 ? -51.825 6.658 41.726 1.00 82.74 595 LYS B O 1
ATOM 713 N N . TYR A 1 111 ? -50.130 5.275 42.261 1.00 81.20 596 TYR B N 1
ATOM 714 C CA . TYR A 1 111 ? -49.179 5.882 41.340 1.00 69.23 596 TYR B CA 1
ATOM 715 C C . TYR A 1 111 ? -48.621 4.845 40.376 1.00 67.99 596 TYR B C 1
ATOM 716 O O . TYR A 1 111 ? -48.833 3.645 40.546 1.00 73.85 596 TYR B O 1
ATOM 725 N N . HIS A 1 112 ? -47.907 5.316 39.360 1.00 65.31 597 HIS B N 1
ATOM 726 C CA . HIS A 1 112 ? -47.240 4.429 38.417 1.00 72.61 597 HIS B CA 1
ATOM 727 C C . HIS A 1 112 ? -45.797 4.867 38.215 1.00 74.20 597 HIS B C 1
ATOM 728 O O . HIS A 1 112 ? -45.534 5.998 37.806 1.00 68.48 597 HIS B O 1
ATOM 735 N N . HIS A 1 113 ? -44.867 3.965 38.493 1.00 74.22 598 HIS B N 1
ATOM 736 C CA . HIS A 1 113 ? -43.455 4.251 38.332 1.00 69.38 598 HIS B CA 1
ATOM 737 C C . HIS A 1 113 ? -43.124 4.504 36.876 1.00 66.12 598 HIS B C 1
ATOM 738 O O . HIS A 1 113 ? -43.443 3.704 36.006 1.00 66.03 598 HIS B O 1
ATOM 745 N N . LEU A 1 114 ? -42.475 5.627 36.620 1.00 60.89 599 LEU B N 1
ATOM 746 C CA . LEU A 1 114 ? -42.171 6.035 35.254 1.00 64.03 599 LEU B CA 1
ATOM 747 C C . LEU A 1 114 ? -41.336 5.004 34.502 1.00 73.94 599 LEU B C 1
ATOM 748 O O . LEU A 1 114 ? -41.634 4.670 33.356 1.00 78.67 599 LEU B O 1
ATOM 753 N N . LEU A 1 115 ? -40.296 4.497 35.155 1.00 77.46 600 LEU B N 1
ATOM 754 C CA . LEU A 1 115 ? -39.379 3.558 34.521 1.00 77.82 600 LEU B CA 1
ATOM 755 C C . LEU A 1 115 ? -39.939 2.137 34.519 1.00 76.77 600 LEU B C 1
ATOM 756 O O . LEU A 1 115 ? -39.660 1.355 33.612 1.00 82.44 600 LEU B O 1
ATOM 761 N N . ASN A 1 116 ? -40.699 1.805 35.554 1.00 71.55 601 ASN B N 1
ATOM 762 C CA . ASN A 1 116 ? -41.208 0.455 35.725 1.00 76.04 601 ASN B CA 1
ATOM 763 C C . ASN A 1 116 ? -42.582 0.212 35.124 1.00 81.91 601 ASN B C 1
ATOM 764 O O . ASN A 1 116 ? -42.897 -0.902 34.734 1.00 81.64 601 ASN B O 1
ATOM 769 N N . ASP A 1 117 ? -43.425 1.234 35.105 1.00 80.78 602 ASP B N 1
ATOM 770 C CA . ASP A 1 117 ? -44.759 1.054 34.558 1.00 85.94 602 ASP B CA 1
ATOM 771 C C . ASP A 1 117 ? -45.146 1.838 33.318 1.00 83.57 602 ASP B C 1
ATOM 772 O O . ASP A 1 117 ? -45.872 1.343 32.468 1.00 86.40 602 ASP B O 1
ATOM 777 N N . ILE A 1 118 ? -44.683 3.076 33.234 1.00 81.45 603 ILE B N 1
ATOM 778 C CA . ILE A 1 118 ? -45.067 3.949 32.137 1.00 76.86 603 ILE B CA 1
ATOM 779 C C . ILE A 1 118 ? -44.225 3.695 30.888 1.00 84.10 603 ILE B C 1
ATOM 780 O O . ILE A 1 118 ? -44.758 3.600 29.790 1.00 76.13 603 ILE B O 1
ATOM 785 N N . TRP A 1 119 ? -42.913 3.568 31.062 1.00 86.60 604 TRP B N 1
ATOM 786 C CA . TRP A 1 119 ? -41.999 3.455 29.929 1.00 83.72 604 TRP B CA 1
ATOM 787 C C . TRP A 1 119 ? -42.211 2.191 29.116 1.00 86.22 604 TRP B C 1
ATOM 788 O O . TRP A 1 119 ? -42.192 2.218 27.883 1.00 84.20 604 TRP B O 1
ATOM 799 N N . PRO A 1 120 ? -42.419 1.033 29.880 1.00 82.87 605 PRO B N 1
ATOM 800 C CA . PRO A 1 120 ? -42.624 -0.170 29.060 1.00 87.15 605 PRO B CA 1
ATOM 801 C C . PRO A 1 120 ? -43.876 -0.021 28.227 1.00 88.75 605 PRO B C 1
ATOM 802 O O . PRO A 1 120 ? -43.914 -0.451 27.079 1.00 89.88 605 PRO B O 1
ATOM 806 N N . PHE A 1 121 ? -44.899 0.578 28.817 1.00 82.00 606 PHE B N 1
ATOM 807 C CA . PHE A 1 121 ? -46.166 0.742 28.138 1.00 80.01 606 PHE B CA 1
ATOM 808 C C . PHE A 1 121 ? -45.989 1.598 26.898 1.00 81.36 606 PHE B C 1
ATOM 809 O O . PHE A 1 121 ? -46.570 1.326 25.857 1.00 78.32 606 PHE B O 1
ATOM 817 N N . ILE A 1 122 ? -45.180 2.637 27.010 1.00 79.95 607 ILE B N 1
ATOM 818 C CA . ILE A 1 122 ? -44.946 3.514 25.867 1.00 81.35 607 ILE B CA 1
ATOM 819 C C . ILE A 1 122 ? -44.238 2.774 24.732 1.00 90.86 607 ILE B C 1
ATOM 820 O O . ILE A 1 122 ? -44.684 2.828 23.589 1.00 90.91 607 ILE B O 1
ATOM 825 N N . LEU A 1 123 ? -43.157 2.066 25.050 1.00 88.84 608 LEU B N 1
ATOM 826 C CA . LEU A 1 123 ? -42.369 1.380 24.026 1.00 90.19 608 LEU B CA 1
ATOM 827 C C . LEU A 1 123 ? -43.169 0.270 23.350 1.00 91.43 608 LEU B C 1
ATOM 828 O O . LEU A 1 123 ? -42.946 -0.044 22.181 1.00 100.52 608 LEU B O 1
ATOM 833 N N . GLU A 1 124 ? -44.101 -0.316 24.091 1.00 88.21 609 GLU B N 1
ATOM 834 C CA . GLU A 1 124 ? -44.983 -1.337 23.543 1.00 91.95 609 GLU B CA 1
ATOM 835 C C . GLU A 1 124 ? -46.050 -0.695 22.662 1.00 98.47 609 GLU B C 1
ATOM 836 O O . GLU A 1 124 ? -46.567 -1.320 21.735 1.00 101.77 609 GLU B O 1
ATOM 842 N N . GLN A 1 125 ? -46.363 0.564 22.948 1.00 96.05 610 GLN B N 1
ATOM 843 C CA . GLN A 1 125 ? -47.446 1.254 22.259 1.00 94.50 610 GLN B CA 1
ATOM 844 C C . GLN A 1 125 ? -46.941 2.405 21.388 1.00 94.53 610 GLN B C 1
ATOM 845 O O . GLN A 1 125 ? -47.735 3.121 20.776 1.00 102.71 610 GLN B O 1
ATOM 851 N N . ARG A 1 126 ? -45.624 2.577 21.333 1.00 89.72 611 ARG B N 1
ATOM 852 C CA . ARG A 1 126 ? -45.020 3.652 20.548 1.00 94.99 611 ARG B CA 1
ATOM 853 C C . ARG A 1 126 ? -45.326 3.498 19.063 1.00 92.55 611 ARG B C 1
ATOM 854 O O . ARG A 1 126 ? -45.553 4.481 18.358 1.00 89.77 611 ARG B O 1
ATOM 862 N N . HIS A 1 127 ? -45.330 2.254 18.595 1.00 95.02 612 HIS B N 1
ATOM 863 C CA . HIS A 1 127 ? -45.586 1.962 17.191 1.00 95.81 612 HIS B CA 1
ATOM 864 C C . HIS A 1 127 ? -47.066 2.094 16.853 1.00 89.28 612 HIS B C 1
ATOM 865 O O . HIS A 1 127 ? -47.425 2.502 15.749 1.00 90.63 612 HIS B O 1
ATOM 867 N N . GLN A 1 128 ? -47.921 1.750 17.811 1.00 93.33 613 GLN B N 1
ATOM 868 C CA . GLN A 1 128 ? -49.364 1.777 17.598 1.00 96.00 613 GLN B CA 1
ATOM 869 C C . GLN A 1 128 ? -49.917 3.199 17.623 1.00 90.28 613 GLN B C 1
ATOM 870 O O . GLN A 1 128 ? -50.842 3.526 16.879 1.00 96.21 613 GLN B O 1
ATOM 872 N N . LEU A 1 129 ? -49.347 4.038 18.481 1.00 88.05 614 LEU B N 1
ATOM 873 C CA . LEU A 1 129 ? -49.802 5.417 18.620 1.00 78.26 614 LEU B CA 1
ATOM 874 C C . LEU A 1 129 ? -49.228 6.310 17.522 1.00 78.85 614 LEU B C 1
ATOM 875 O O . LEU A 1 129 ? -48.065 6.168 17.142 1.00 92.68 614 LEU B O 1
ATOM 880 N N . PRO A 1 130 ? -50.022 7.269 17.062 1.00 77.70 615 PRO B N 1
ATOM 881 C CA . PRO A 1 130 ? -49.615 8.183 15.988 1.00 79.80 615 PRO B CA 1
ATOM 882 C C . PRO A 1 130 ? -48.909 9.442 16.474 1.00 76.99 615 PRO B C 1
ATOM 883 O O . PRO A 1 130 ? -49.540 10.288 17.089 1.00 77.63 615 PRO B O 1
ATOM 887 N N . ILE A 1 131 ? -47.634 9.586 16.186 1.00 84.28 616 ILE B N 1
ATOM 888 C CA . ILE A 1 131 ? -46.922 10.750 16.642 1.00 80.47 616 ILE B CA 1
ATOM 889 C C . ILE A 1 131 ? -45.969 11.300 15.590 1.00 100.08 616 ILE B C 1
ATOM 890 O O . ILE A 1 131 ? -45.470 10.554 14.767 1.00 105.73 616 ILE B O 1
ATOM 895 N N . CYS A 1 132 ? -45.716 12.603 15.623 1.00 105.05 617 CYS B N 1
ATOM 896 C CA . CYS A 1 132 ? -44.825 13.251 14.659 1.00 110.04 617 CYS B CA 1
ATOM 897 C C . CYS A 1 132 ? -43.582 12.450 14.380 1.00 121.72 617 CYS B C 1
ATOM 898 O O . CYS A 1 132 ? -42.848 12.758 13.444 1.00 127.58 617 CYS B O 1
ATOM 901 N N . TRP A 1 135 ? -42.681 12.234 16.236 1.00 122.05 620 TRP B N 1
ATOM 902 C CA . TRP A 1 135 ? -41.291 11.923 16.580 1.00 116.32 620 TRP B CA 1
ATOM 903 C C . TRP A 1 135 ? -40.883 10.466 16.338 1.00 124.62 620 TRP B C 1
ATOM 904 O O . TRP A 1 135 ? -40.714 9.687 17.276 1.00 117.56 620 TRP B O 1
ATOM 915 N N . ARG A 1 136 ? -40.727 10.104 15.071 1.00 125.74 621 ARG B N 1
ATOM 916 C CA . ARG A 1 136 ? -40.170 8.809 14.700 1.00 124.67 621 ARG B CA 1
ATOM 917 C C . ARG A 1 136 ? -38.704 8.653 15.106 1.00 126.05 621 ARG B C 1
ATOM 918 O O . ARG A 1 136 ? -38.278 7.592 15.547 1.00 126.04 621 ARG B O 1
ATOM 920 N N . THR A 1 137 ? -37.947 9.730 14.932 1.00 129.68 622 THR B N 1
ATOM 921 C CA . THR A 1 137 ? -36.486 9.745 15.033 1.00 128.45 622 THR B CA 1
ATOM 922 C C . THR A 1 137 ? -35.832 9.426 16.382 1.00 128.20 622 THR B C 1
ATOM 923 O O . THR A 1 137 ? -34.781 8.793 16.424 1.00 125.49 622 THR B O 1
ATOM 927 N N . LEU A 1 138 ? -36.439 9.885 17.471 1.00 123.35 623 LEU B N 1
ATOM 928 C CA . LEU A 1 138 ? -35.786 9.996 18.776 1.00 116.84 623 LEU B CA 1
ATOM 929 C C . LEU A 1 138 ? -35.263 8.689 19.374 1.00 114.57 623 LEU B C 1
ATOM 930 O O . LEU A 1 138 ? -35.922 7.657 19.282 1.00 115.62 623 LEU B O 1
ATOM 935 N N . PRO A 1 139 ? -34.086 8.738 20.001 1.00 103.05 624 PRO B N 1
ATOM 936 C CA . PRO A 1 139 ? -33.570 7.554 20.709 1.00 99.84 624 PRO B CA 1
ATOM 937 C C . PRO A 1 139 ? -34.139 7.398 22.116 1.00 102.07 624 PRO B C 1
ATOM 938 O O . PRO A 1 139 ? -34.740 8.325 22.634 1.00 104.75 624 PRO B O 1
ATOM 942 N N . GLU A 1 140 ? -33.951 6.229 22.718 1.00 104.60 625 GLU B N 1
ATOM 943 C CA . GLU A 1 140 ? -34.552 5.905 24.009 1.00 105.28 625 GLU B CA 1
ATOM 944 C C . GLU A 1 140 ? -34.088 6.828 25.133 1.00 102.43 625 GLU B C 1
ATOM 945 O O . GLU A 1 140 ? -34.894 7.265 25.954 1.00 101.17 625 GLU B O 1
ATOM 947 N N . THR A 1 141 ? -32.791 7.117 25.170 1.00 102.02 626 THR B N 1
ATOM 948 C CA . THR A 1 141 ? -32.217 7.926 26.241 1.00 99.42 626 THR B CA 1
ATOM 949 C C . THR A 1 141 ? -32.762 9.351 26.221 1.00 92.11 626 THR B C 1
ATOM 950 O O . THR A 1 141 ? -32.989 9.954 27.270 1.00 81.75 626 THR B O 1
ATOM 954 N N . ALA A 1 142 ? -32.971 9.882 25.021 1.00 91.63 627 ALA B N 1
ATOM 955 C CA . ALA A 1 142 ? -33.494 11.233 24.862 1.00 88.48 627 ALA B CA 1
ATOM 956 C C . ALA A 1 142 ? -34.986 11.282 25.170 1.00 89.21 627 ALA B C 1
ATOM 957 O O . ALA A 1 142 ? -35.531 12.338 25.491 1.00 79.78 627 ALA B O 1
ATOM 959 N N . LEU A 1 143 ? -35.639 10.129 25.069 1.00 85.04 628 LEU B N 1
ATOM 960 C CA . LEU A 1 143 ? -37.077 10.037 25.281 1.00 82.41 628 LEU B CA 1
ATOM 961 C C . LEU A 1 143 ? -37.446 10.179 26.755 1.00 72.77 628 LEU B C 1
ATOM 962 O O . LEU A 1 143 ? -38.462 10.790 27.088 1.00 70.30 628 LEU B O 1
ATOM 967 N N . MET A 1 144 ? -36.618 9.613 27.629 1.00 73.53 629 MET B N 1
ATOM 968 C CA . MET A 1 144 ? -36.857 9.666 29.068 1.00 73.52 629 MET B CA 1
ATOM 969 C C . MET A 1 144 ? -36.971 11.098 29.579 1.00 69.82 629 MET B C 1
ATOM 970 O O . MET A 1 144 ? -37.912 11.432 30.297 1.00 70.39 629 MET B O 1
ATOM 975 N N . GLU A 1 145 ? -36.013 11.938 29.202 1.00 71.70 630 GLU B N 1
ATOM 976 C CA . GLU A 1 145 ? -36.010 13.331 29.632 1.00 73.68 630 GLU B CA 1
ATOM 977 C C . GLU A 1 145 ? -37.167 14.114 29.025 1.00 64.69 630 GLU B C 1
ATOM 978 O O . GLU A 1 145 ? -37.676 15.053 29.633 1.00 65.94 630 GLU B O 1
ATOM 984 N N . ARG A 1 146 ? -37.576 13.726 27.822 1.00 65.29 631 ARG B N 1
ATOM 985 C CA . ARG A 1 146 ? -38.711 14.364 27.167 1.00 62.23 631 ARG B CA 1
ATOM 986 C C . ARG A 1 146 ? -39.991 14.091 27.947 1.00 58.60 631 ARG B C 1
ATOM 987 O O . ARG A 1 146 ? -40.800 14.992 28.162 1.00 51.47 631 ARG B O 1
ATOM 995 N N . LEU A 1 147 ? -40.160 12.845 28.377 1.00 58.60 632 LEU B N 1
ATOM 996 C CA . LEU A 1 147 ? -41.332 12.452 29.150 1.00 57.03 632 LEU B CA 1
ATOM 997 C C . LEU A 1 147 ? -41.364 13.134 30.514 1.00 58.46 632 LEU B C 1
ATOM 998 O O . LEU A 1 147 ? -42.407 13.633 30.937 1.00 60.14 632 LEU B O 1
ATOM 1003 N N . LYS A 1 148 ? -40.222 13.151 31.196 1.00 57.26 633 LYS B N 1
ATOM 1004 C CA . LYS A 1 148 ? -40.124 13.756 32.522 1.00 62.12 633 LYS B CA 1
ATOM 1005 C C . LYS A 1 148 ? -40.462 15.241 32.498 1.00 53.78 633 LYS B C 1
ATOM 1006 O O . LYS A 1 148 ? -41.130 15.747 33.399 1.00 58.66 633 LYS B O 1
ATOM 1012 N N . GLN A 1 149 ? -40.001 15.935 31.464 1.00 51.27 634 GLN B N 1
ATOM 1013 C CA . GLN A 1 149 ? -40.242 17.367 31.351 1.00 51.54 634 GLN B CA 1
ATOM 1014 C C . GLN A 1 149 ? -41.678 17.655 30.923 1.00 53.96 634 GLN B C 1
ATOM 1015 O O . GLN A 1 149 ? -42.267 18.653 31.337 1.00 47.29 634 GLN B O 1
ATOM 1021 N N . THR A 1 150 ? -42.238 16.773 30.100 1.00 51.93 635 THR B N 1
ATOM 1022 C CA . THR A 1 150 ? -43.628 16.899 29.673 1.00 44.38 635 THR B CA 1
ATOM 1023 C C . THR A 1 150 ? -44.568 16.787 30.870 1.00 48.04 635 THR B C 1
ATOM 1024 O O . THR A 1 150 ? -45.523 17.553 30.999 1.00 49.14 635 THR B O 1
ATOM 1028 N N . LEU A 1 151 ? -44.281 15.829 31.746 1.00 49.37 636 LEU B N 1
ATOM 1029 C CA . LEU A 1 151 ? -45.068 15.618 32.956 1.00 49.36 636 LEU B CA 1
ATOM 1030 C C . LEU A 1 151 ? -45.001 16.828 33.880 1.00 48.07 636 LEU B C 1
ATOM 1031 O O . LEU A 1 151 ? -45.965 17.141 34.578 1.00 54.74 636 LEU B O 1
ATOM 1036 N N . LYS A 1 152 ? -43.857 17.504 33.878 1.00 48.42 637 LYS B N 1
ATOM 1037 C CA . LYS A 1 152 ? -43.659 18.681 34.714 1.00 49.80 637 LYS B CA 1
ATOM 1038 C C . LYS A 1 152 ? -44.360 19.900 34.119 1.00 47.72 637 LYS B C 1
ATOM 1039 O O . LYS A 1 152 ? -44.909 20.727 34.848 1.00 47.02 637 LYS B O 1
ATOM 1045 N N . ASP A 1 153 ? -44.340 20.004 32.794 1.00 48.23 638 ASP B N 1
ATOM 1046 C CA . ASP A 1 153 ? -45.012 21.098 32.100 1.00 51.54 638 ASP B CA 1
ATOM 1047 C C . ASP A 1 153 ? -46.528 20.973 32.216 1.00 51.65 638 ASP B C 1
ATOM 1048 O O . ASP A 1 153 ? -47.246 21.972 32.196 1.00 51.31 638 ASP B O 1
ATOM 1053 N N . TYR A 1 154 ? -47.004 19.739 32.336 1.00 49.31 639 TYR B N 1
ATOM 1054 C CA . TYR A 1 154 ? -48.427 19.473 32.505 1.00 45.51 639 TYR B CA 1
ATOM 1055 C C . TYR A 1 154 ? -48.842 19.113 33.925 1.00 48.26 639 TYR B C 1
ATOM 1056 O O . TYR A 1 154 ? -49.759 18.319 34.130 1.00 55.76 639 TYR B O 1
ATOM 1065 N N . SER A 1 155 ? -48.161 19.704 34.902 1.00 45.77 640 SER B N 1
ATOM 1066 C CA . SER A 1 155 ? -48.461 19.445 36.304 1.00 46.14 640 SER B CA 1
ATOM 1067 C C . SER A 1 155 ? -49.926 19.616 36.687 1.00 50.81 640 SER B C 1
ATOM 1068 O O . SER A 1 155 ? -50.381 19.077 37.695 1.00 52.45 640 SER B O 1
ATOM 1071 N N . ASP A 1 156 ? -50.661 20.365 35.872 1.00 55.99 641 ASP B N 1
ATOM 1072 C CA . ASP A 1 156 ? -52.083 20.584 36.101 1.00 50.23 641 ASP B CA 1
ATOM 1073 C C . ASP A 1 156 ? -52.887 19.299 35.910 1.00 48.43 641 ASP B C 1
ATOM 1074 O O . ASP A 1 156 ? -53.958 19.141 36.495 1.00 53.87 641 ASP B O 1
ATOM 1079 N N . ARG A 1 157 ? -52.366 18.385 35.095 1.00 50.25 642 ARG B N 1
ATOM 1080 C CA . ARG A 1 157 ? -53.025 17.103 34.859 1.00 47.72 642 ARG B CA 1
ATOM 1081 C C . ARG A 1 157 ? -52.296 15.964 35.567 1.00 54.55 642 ARG B C 1
ATOM 1082 O O . ARG A 1 157 ? -52.906 14.964 35.941 1.00 49.39 642 ARG B O 1
ATOM 1090 N N . PHE A 1 158 ? -50.989 16.123 35.749 1.00 48.23 643 PHE B N 1
ATOM 1091 C CA . PHE A 1 158 ? -50.153 15.050 36.278 1.00 44.85 643 PHE B CA 1
ATOM 1092 C C . PHE A 1 158 ? -49.608 15.356 37.671 1.00 53.99 643 PHE B C 1
ATOM 1093 O O . PHE A 1 158 ? -49.019 16.412 37.900 1.00 60.13 643 PHE B O 1
ATOM 1101 N N . VAL A 1 159 ? -49.811 14.425 38.597 1.00 56.79 644 VAL B N 1
ATOM 1102 C CA . VAL A 1 159 ? -49.223 14.525 39.929 1.00 65.81 644 VAL B CA 1
ATOM 1103 C C . VAL A 1 159 ? -47.899 13.772 39.959 1.00 59.58 644 VAL B C 1
ATOM 1104 O O . VAL A 1 159 ? -47.767 12.716 39.345 1.00 62.20 644 VAL B O 1
ATOM 1108 N N . CYS A 1 160 ? -46.951 14.307 40.685 1.00 63.49 645 CYS B N 1
ATOM 1109 C CA . CYS A 1 160 ? -45.675 13.677 40.802 1.00 65.55 645 CYS B CA 1
ATOM 1110 C C . CYS A 1 160 ? -45.536 13.141 42.186 1.00 72.67 645 CYS B C 1
ATOM 1111 O O . CYS A 1 160 ? -45.865 13.807 43.141 1.00 75.03 645 CYS B O 1
ATOM 1114 N N . GLY A 1 161 ? -45.070 11.913 42.287 1.00 74.36 646 GLY B N 1
ATOM 1115 C CA . GLY A 1 161 ? -44.912 11.281 43.569 1.00 75.44 646 GLY B CA 1
ATOM 1116 C C . GLY A 1 161 ? -43.472 10.984 43.847 1.00 76.36 646 GLY B C 1
ATOM 1117 O O . GLY A 1 161 ? -42.775 10.484 42.998 1.00 72.81 646 GLY B O 1
ATOM 1118 N N . ARG A 1 162 ? -43.031 11.250 45.062 1.00 84.15 647 ARG B N 1
ATOM 1119 C CA . ARG A 1 162 ? -41.659 10.957 45.434 1.00 85.12 647 ARG B CA 1
ATOM 1120 C C . ARG A 1 162 ? -41.603 9.912 46.532 1.00 83.22 647 ARG B C 1
ATOM 1121 O O . ARG A 1 162 ? -42.268 10.037 47.531 1.00 89.48 647 ARG B O 1
ATOM 1123 N N . GLU A 1 163 ? -40.821 8.870 46.338 1.00 81.36 648 GLU B N 1
ATOM 1124 C CA . GLU A 1 163 ? -40.686 7.858 47.362 1.00 90.50 648 GLU B CA 1
ATOM 1125 C C . GLU A 1 163 ? -39.791 8.464 48.418 1.00 94.96 648 GLU B C 1
ATOM 1126 O O . GLU A 1 163 ? -38.834 9.147 48.102 1.00 95.56 648 GLU B O 1
ATOM 1128 N N . PHE A 1 164 ? -40.063 8.180 49.678 1.00 104.51 649 PHE B N 1
ATOM 1129 C CA . PHE A 1 164 ? -39.263 8.762 50.744 1.00 101.11 649 PHE B CA 1
ATOM 1130 C C . PHE A 1 164 ? -37.789 8.464 50.532 1.00 95.03 649 PHE B C 1
ATOM 1131 O O . PHE A 1 164 ? -37.399 7.358 50.189 1.00 96.32 649 PHE B O 1
ATOM 1133 N N . LYS A 1 165 ? -36.967 9.480 50.724 1.00 30.00 650 LYS B N 1
ATOM 1134 C CA . LYS A 1 165 ? -35.549 9.310 50.536 1.00 30.00 650 LYS B CA 1
ATOM 1135 C C . LYS A 1 165 ? -35.336 8.830 49.134 1.00 30.00 650 LYS B C 1
ATOM 1136 O O . LYS A 1 165 ? -34.527 7.958 48.879 1.00 30.00 650 LYS B O 1
ATOM 1138 N N . ARG A 1 166 ? -36.097 9.388 48.213 1.00 101.38 651 ARG B N 1
ATOM 1139 C CA . ARG A 1 166 ? -35.954 8.998 46.831 1.00 103.83 651 ARG B CA 1
ATOM 1140 C C . ARG A 1 166 ? -36.190 10.163 45.913 1.00 89.95 651 ARG B C 1
ATOM 1141 O O . ARG A 1 166 ? -36.859 11.107 46.272 1.00 85.73 651 ARG B O 1
ATOM 1143 N N . ALA A 1 167 ? -35.624 10.101 44.725 1.00 87.18 652 ALA B N 1
ATOM 1144 C CA . ALA A 1 167 ? -35.858 11.138 43.755 1.00 91.74 652 ALA B CA 1
ATOM 1145 C C . ALA A 1 167 ? -37.275 10.834 43.320 1.00 90.63 652 ALA B C 1
ATOM 1146 O O . ALA A 1 167 ? -37.674 9.681 43.351 1.00 83.84 652 ALA B O 1
ATOM 1148 N N . PRO A 1 168 ? -38.053 11.820 42.924 1.00 90.31 653 PRO B N 1
ATOM 1149 C CA . PRO A 1 168 ? -39.415 11.510 42.530 1.00 88.18 653 PRO B CA 1
ATOM 1150 C C . PRO A 1 168 ? -39.450 10.706 41.258 1.00 79.80 653 PRO B C 1
ATOM 1151 O O . PRO A 1 168 ? -38.739 11.014 40.333 1.00 88.69 653 PRO B O 1
ATOM 1155 N N . ALA A 1 169 ? -40.255 9.664 41.228 1.00 69.18 654 ALA B N 1
ATOM 1156 C CA . ALA A 1 169 ? -40.371 8.859 40.047 1.00 72.38 654 ALA B CA 1
ATOM 1157 C C . ALA A 1 169 ? -41.771 8.302 39.876 1.00 66.76 654 ALA B C 1
ATOM 1158 O O . ALA A 1 169 ? -41.989 7.425 39.083 1.00 65.56 654 ALA B O 1
ATOM 1160 N N . PHE A 1 170 ? -42.718 8.815 40.626 1.00 58.19 655 PHE B N 1
ATOM 1161 C CA . PHE A 1 170 ? -44.075 8.320 40.543 1.00 73.38 655 PHE B CA 1
ATOM 1162 C C . PHE A 1 170 ? -45.008 9.346 39.963 1.00 70.38 655 PHE B C 1
ATOM 1163 O O . PHE A 1 170 ? -44.968 10.504 40.325 1.00 67.84 655 PHE B O 1
ATOM 1171 N N . TYR A 1 171 ? -45.844 8.908 39.044 1.00 64.82 656 TYR B N 1
ATOM 1172 C CA . TYR A 1 171 ? -46.715 9.829 38.372 1.00 66.51 656 TYR B CA 1
ATOM 1173 C C . TYR A 1 171 ? -48.105 9.269 38.260 1.00 63.72 656 TYR B C 1
ATOM 1174 O O . TYR A 1 171 ? -48.282 8.083 38.166 1.00 64.52 656 TYR B O 1
ATOM 1183 N N . ALA A 1 172 ? -49.089 10.145 38.285 1.00 60.70 657 ALA B N 1
ATOM 1184 C CA . ALA A 1 172 ? -50.487 9.743 38.215 1.00 61.95 657 ALA B CA 1
ATOM 1185 C C . ALA A 1 172 ? -51.362 10.893 37.730 1.00 54.10 657 ALA B C 1
ATOM 1186 O O . ALA A 1 172 ? -50.977 12.059 37.824 1.00 59.66 657 ALA B O 1
ATOM 1188 N N . LEU A 1 173 ? -52.535 10.558 37.204 1.00 52.68 658 LEU B N 1
ATOM 1189 C CA . LEU A 1 173 ? -53.498 11.568 36.789 1.00 44.56 658 LEU B CA 1
ATOM 1190 C C . LEU A 1 173 ? -54.031 12.306 38.009 1.00 44.16 658 LEU B C 1
ATOM 1191 O O . LEU A 1 173 ? -54.421 11.683 38.997 1.00 46.32 658 LEU B O 1
ATOM 1196 N N . ARG A 1 174 ? -54.038 13.633 37.943 1.00 46.99 659 ARG B N 1
ATOM 1197 C CA . ARG A 1 174 ? -54.530 14.444 39.048 1.00 46.36 659 ARG B CA 1
ATOM 1198 C C . ARG A 1 174 ? -56.039 14.290 39.187 1.00 53.65 659 ARG B C 1
ATOM 1199 O O . ARG A 1 174 ? -56.601 14.493 40.264 1.00 55.85 659 ARG B O 1
ATOM 1207 N N . HIS A 1 175 ? -56.685 13.923 38.086 1.00 51.25 660 HIS B N 1
ATOM 1208 C CA . HIS A 1 175 ? -58.127 13.734 38.061 1.00 57.35 660 HIS B CA 1
ATOM 1209 C C . HIS A 1 175 ? -58.476 12.475 37.270 1.00 62.22 660 HIS B C 1
ATOM 1210 O O . HIS A 1 175 ? -57.625 11.909 36.588 1.00 59.33 660 HIS B O 1
ATOM 1217 N N . SER A 1 176 ? -59.729 12.044 37.362 1.00 58.76 661 SER B N 1
ATOM 1218 C CA . SER A 1 176 ? -60.144 10.760 36.801 1.00 57.81 661 SER B CA 1
ATOM 1219 C C . SER A 1 176 ? -60.438 10.808 35.302 1.00 55.52 661 SER B C 1
ATOM 1220 O O . SER A 1 176 ? -60.741 9.779 34.692 1.00 69.46 661 SER B O 1
ATOM 1223 N N . GLY A 1 177 ? -60.345 11.993 34.709 1.00 54.80 662 GLY B N 1
ATOM 1224 C CA . GLY A 1 177 ? -60.720 12.175 33.318 1.00 57.60 662 GLY B CA 1
ATOM 1225 C C . GLY A 1 177 ? -59.793 11.555 32.290 1.00 57.30 662 GLY B C 1
ATOM 1226 O O . GLY A 1 177 ? -58.601 11.380 32.541 1.00 54.23 662 GLY B O 1
ATOM 1227 N N . PRO A 1 178 ? -60.349 11.214 31.118 1.00 56.56 663 PRO B N 1
ATOM 1228 C CA . PRO A 1 178 ? -59.627 10.706 29.947 1.00 46.14 663 PRO B CA 1
ATOM 1229 C C . PRO A 1 178 ? -58.840 11.822 29.261 1.00 49.37 663 PRO B C 1
ATOM 1230 O O . PRO A 1 178 ? -59.067 12.988 29.584 1.00 53.71 663 PRO B O 1
ATOM 1234 N N . PRO A 1 179 ? -57.919 11.472 28.344 1.00 46.08 664 PRO B N 1
ATOM 1235 C CA . PRO A 1 179 ? -57.105 12.463 27.628 1.00 44.93 664 PRO B CA 1
ATOM 1236 C C . PRO A 1 179 ? -57.914 13.608 27.017 1.00 55.65 664 PRO B C 1
ATOM 1237 O O . PRO A 1 179 ? -58.976 13.378 26.435 1.00 42.81 664 PRO B O 1
ATOM 1241 N N . HIS A 1 180 ? -57.405 14.829 27.157 1.00 54.84 665 HIS B N 1
ATOM 1242 C CA . HIS A 1 180 ? -58.050 16.006 26.588 1.00 47.91 665 HIS B CA 1
ATOM 1243 C C . HIS A 1 180 ? -57.959 15.994 25.069 1.00 54.24 665 HIS B C 1
ATOM 1244 O O . HIS A 1 180 ? -56.865 16.007 24.503 1.00 52.03 665 HIS B O 1
ATOM 1251 N N . ILE A 1 181 ? -59.114 15.967 24.413 1.00 63.50 666 ILE B N 1
ATOM 1252 C CA . ILE A 1 181 ? -59.162 15.964 22.959 1.00 53.21 666 ILE B CA 1
ATOM 1253 C C . ILE A 1 181 ? -59.941 17.175 22.461 1.00 47.84 666 ILE B C 1
ATOM 1254 O O . ILE A 1 181 ? -61.080 17.395 22.869 1.00 50.21 666 ILE B O 1
ATOM 1259 N N . PRO A 1 182 ? -59.318 17.975 21.583 1.00 57.03 667 PRO B N 1
ATOM 1260 C CA . PRO A 1 182 ? -59.968 19.173 21.044 1.00 56.53 667 PRO B CA 1
ATOM 1261 C C . PRO A 1 182 ? -61.200 18.823 20.221 1.00 45.96 667 PRO B C 1
ATOM 1262 O O . PRO A 1 182 ? -61.171 17.868 19.443 1.00 52.00 667 PRO B O 1
ATOM 1266 N N . LYS A 1 183 ? -62.274 19.582 20.404 1.00 44.55 668 LYS B N 1
ATOM 1267 C CA . LYS A 1 183 ? -63.512 19.333 19.680 1.00 37.35 668 LYS B CA 1
ATOM 1268 C C . LYS A 1 183 ? -63.455 19.891 18.269 1.00 36.85 668 LYS B C 1
ATOM 1269 O O . LYS A 1 183 ? -63.079 21.045 18.056 1.00 47.72 668 LYS B O 1
ATOM 1275 N N . VAL A 1 184 ? -63.829 19.057 17.307 1.00 40.84 669 VAL B N 1
ATOM 1276 C CA . VAL A 1 184 ? -63.901 19.476 15.916 1.00 46.66 669 VAL B CA 1
ATOM 1277 C C . VAL A 1 184 ? -65.348 19.438 15.429 1.00 47.07 669 VAL B C 1
ATOM 1278 O O . VAL A 1 184 ? -65.890 18.370 15.146 1.00 50.38 669 VAL B O 1
ATOM 1282 N N . PHE A 1 185 ? -65.973 20.608 15.355 1.00 40.57 670 PHE B N 1
ATOM 1283 C CA . PHE A 1 185 ? -67.326 20.726 14.822 1.00 44.90 670 PHE B CA 1
ATOM 1284 C C . PHE A 1 185 ? -67.319 21.578 13.560 1.00 45.00 670 PHE B C 1
ATOM 1285 O O . PHE A 1 185 ? -66.887 22.731 13.580 1.00 38.75 670 PHE B O 1
ATOM 1293 N N . LEU A 1 186 ? -67.785 21.004 12.457 1.00 36.84 671 LEU B N 1
ATOM 1294 C CA . LEU A 1 186 ? -67.852 21.732 11.199 1.00 38.32 671 LEU B CA 1
ATOM 1295 C C . LEU A 1 186 ? -69.291 22.069 10.844 1.00 46.79 671 LEU B C 1
ATOM 1296 O O . LEU A 1 186 ? -70.215 21.344 11.213 1.00 47.13 671 LEU B O 1
ATOM 1301 N N . GLU A 1 187 ? -69.477 23.175 10.133 1.00 44.32 672 GLU B N 1
ATOM 1302 C CA . GLU A 1 187 ? -70.787 23.513 9.597 1.00 48.86 672 GLU B CA 1
ATOM 1303 C C . GLU A 1 187 ? -71.153 22.472 8.542 1.00 47.73 672 GLU B C 1
ATOM 1304 O O . GLU A 1 187 ? -70.330 22.140 7.689 1.00 49.19 672 GLU B O 1
ATOM 1310 N N . PRO A 1 188 ? -72.385 21.944 8.607 1.00 48.18 673 PRO B N 1
ATOM 1311 C CA . PRO A 1 188 ? -72.835 20.818 7.772 1.00 49.62 673 PRO B CA 1
ATOM 1312 C C . PRO A 1 188 ? -72.692 21.029 6.263 1.00 44.38 673 PRO B C 1
ATOM 1313 O O . PRO A 1 188 ? -72.709 20.049 5.518 1.00 52.74 673 PRO B O 1
ATOM 1317 N N . HIS A 1 189 ? -72.550 22.273 5.817 1.00 47.85 674 HIS B N 1
ATOM 1318 C CA . HIS A 1 189 ? -72.437 22.547 4.387 1.00 48.37 674 HIS B CA 1
ATOM 1319 C C . HIS A 1 189 ? -70.984 22.566 3.913 1.00 53.68 674 HIS B C 1
ATOM 1320 O O . HIS A 1 189 ? -70.710 22.414 2.722 1.00 59.12 674 HIS B O 1
ATOM 1327 N N . GLU A 1 190 ? -70.058 22.751 4.849 1.00 46.76 675 GLU B N 1
ATOM 1328 C CA . GLU A 1 190 ? -68.642 22.880 4.518 1.00 55.11 675 GLU B CA 1
ATOM 1329 C C . GLU A 1 190 ? -68.040 21.583 3.982 1.00 62.36 675 GLU B C 1
ATOM 1330 O O . GLU A 1 190 ? -68.352 20.495 4.463 1.00 67.64 675 GLU B O 1
ATOM 1336 N N . GLU A 1 191 ? -67.171 21.713 2.984 1.00 77.01 676 GLU B N 1
ATOM 1337 C CA . GLU A 1 191 ? -66.466 20.565 2.424 1.00 77.14 676 GLU B CA 1
ATOM 1338 C C . GLU A 1 191 ? -65.442 20.045 3.427 1.00 69.68 676 GLU B C 1
ATOM 1339 O O . GLU A 1 191 ? -64.941 20.801 4.259 1.00 69.71 676 GLU B O 1
ATOM 1345 N N . LEU A 1 192 ? -65.138 18.755 3.350 1.00 74.69 677 LEU B N 1
ATOM 1346 C CA . LEU A 1 192 ? -64.173 18.144 4.256 1.00 75.18 677 LEU B CA 1
ATOM 1347 C C . LEU A 1 192 ? -62.880 17.765 3.544 1.00 69.74 677 LEU B C 1
ATOM 1348 O O . LEU A 1 192 ? -62.887 16.975 2.601 1.00 70.09 677 LEU B O 1
ATOM 1353 N N . SER A 1 193 ? -61.771 18.336 4.003 1.00 68.78 678 SER B N 1
ATOM 1354 C CA . SER A 1 193 ? -60.452 17.993 3.481 1.00 70.19 678 SER B CA 1
ATOM 1355 C C . SER A 1 193 ? -59.380 18.279 4.525 1.00 83.12 678 SER B C 1
ATOM 1356 O O . SER A 1 193 ? -59.587 19.088 5.430 1.00 84.11 678 SER B O 1
ATOM 1359 N N . ASP A 1 194 ? -58.235 17.618 4.385 1.00 78.27 679 ASP B N 1
ATOM 1360 C CA . ASP A 1 194 ? -57.149 17.721 5.355 1.00 69.75 679 ASP B CA 1
ATOM 1361 C C . ASP A 1 194 ? -56.678 19.157 5.560 1.00 73.51 679 ASP B C 1
ATOM 1362 O O . ASP A 1 194 ? -56.453 19.587 6.690 1.00 71.25 679 ASP B O 1
ATOM 1367 N N . GLU A 1 195 ? -56.541 19.897 4.464 1.00 75.99 680 GLU B N 1
ATOM 1368 C CA . GLU A 1 195 ? -56.061 21.273 4.523 1.00 79.11 680 GLU B CA 1
ATOM 1369 C C . GLU A 1 195 ? -57.009 22.171 5.314 1.00 76.34 680 GLU B C 1
ATOM 1370 O O . GLU A 1 195 ? -56.584 23.153 5.924 1.00 78.73 680 GLU B O 1
ATOM 1372 N N . LEU A 1 196 ? -58.292 21.824 5.305 1.00 81.76 681 LEU B N 1
ATOM 1373 C CA . LEU A 1 196 ? -59.303 22.626 5.982 1.00 78.63 681 LEU B CA 1
ATOM 1374 C C . LEU A 1 196 ? -59.295 22.397 7.491 1.00 74.15 681 LEU B C 1
ATOM 1375 O O . LEU A 1 196 ? -59.439 23.342 8.266 1.00 70.33 681 LEU B O 1
ATOM 1380 N N . LEU A 1 197 ? -59.127 21.144 7.907 1.00 67.59 682 LEU B N 1
ATOM 1381 C CA . LEU A 1 197 ? -59.043 20.823 9.329 1.00 70.39 682 LEU B CA 1
ATOM 1382 C C . LEU A 1 197 ? -57.784 21.411 9.957 1.00 74.95 682 LEU B C 1
ATOM 1383 O O . LEU A 1 197 ? -57.821 21.938 11.069 1.00 78.08 682 LEU B O 1
ATOM 1388 N N . GLU A 1 198 ? -56.671 21.316 9.235 1.00 74.09 683 GLU B N 1
ATOM 1389 C CA . GLU A 1 198 ? -55.382 21.788 9.731 1.00 70.70 683 GLU B CA 1
ATOM 1390 C C . GLU A 1 198 ? -55.375 23.294 9.972 1.00 72.42 683 GLU B C 1
ATOM 1391 O O . GLU A 1 198 ? -54.859 23.765 10.985 1.00 76.49 683 GLU B O 1
ATOM 1397 N N . LYS A 1 199 ? -55.949 24.044 9.038 1.00 69.73 684 LYS B N 1
ATOM 1398 C CA . LYS A 1 199 ? -55.982 25.498 9.144 1.00 66.76 684 LYS B CA 1
ATOM 1399 C C . LYS A 1 199 ? -56.973 25.966 10.207 1.00 70.72 684 LYS B C 1
ATOM 1400 O O . LYS A 1 199 ? -56.730 26.952 10.901 1.00 71.66 684 LYS B O 1
ATOM 1402 N N . ARG A 1 200 ? -58.085 25.249 10.334 1.00 71.96 685 ARG B N 1
ATOM 1403 C CA . ARG A 1 200 ? -59.159 25.650 11.239 1.00 73.13 685 ARG B CA 1
ATOM 1404 C C . ARG A 1 200 ? -58.882 25.309 12.702 1.00 72.67 685 ARG B C 1
ATOM 1405 O O . ARG A 1 200 ? -59.124 26.128 13.589 1.00 78.05 685 ARG B O 1
ATOM 1413 N N . PHE A 1 201 ? -58.378 24.107 12.955 1.00 65.75 686 PHE B N 1
ATOM 1414 C CA . PHE A 1 201 ? -58.254 23.619 14.325 1.00 71.89 686 PHE B CA 1
ATOM 1415 C C . PHE A 1 201 ? -56.808 23.391 14.757 1.00 73.47 686 PHE B C 1
ATOM 1416 O O . PHE A 1 201 ? -56.559 22.795 15.806 1.00 70.89 686 PHE B O 1
ATOM 1424 N N . LYS A 1 202 ? -55.866 23.870 13.947 1.00 74.94 687 LYS B N 1
ATOM 1425 C CA . LYS A 1 202 ? -54.436 23.760 14.239 1.00 86.43 687 LYS B CA 1
ATOM 1426 C C . LYS A 1 202 ? -54.014 22.321 14.530 1.00 88.76 687 LYS B C 1
ATOM 1427 O O . LYS A 1 202 ? -53.191 22.072 15.411 1.00 82.33 687 LYS B O 1
ATOM 1429 N N . LEU A 1 203 ? -54.584 21.378 13.787 1.00 77.95 688 LEU B N 1
ATOM 1430 C CA . LEU A 1 203 ? -54.285 19.965 13.982 1.00 72.00 688 LEU B CA 1
ATOM 1431 C C . LEU A 1 203 ? -53.397 19.428 12.867 1.00 67.94 688 LEU B C 1
ATOM 1432 O O . LEU A 1 203 ? -53.306 20.017 11.790 1.00 68.09 688 LEU B O 1
ATOM 1437 N N . MET A 1 204 ? -52.752 18.304 13.129 1.00 63.43 689 MET B N 1
ATOM 1438 C CA . MET A 1 204 ? -51.980 17.625 12.110 1.00 74.27 689 MET B CA 1
ATOM 1439 C C . MET A 1 204 ? -52.642 16.292 11.841 1.00 64.75 689 MET B C 1
ATOM 1440 O O . MET A 1 204 ? -53.117 15.639 12.756 1.00 66.95 689 MET B O 1
ATOM 1442 N N . LEU A 1 205 ? -52.674 15.886 10.582 1.00 65.71 690 LEU B N 1
ATOM 1443 C CA . LEU A 1 205 ? -53.435 14.713 10.197 1.00 65.04 690 LEU B CA 1
ATOM 1444 C C . LEU A 1 205 ? -52.591 13.580 9.626 1.00 74.08 690 LEU B C 1
ATOM 1445 O O . LEU A 1 205 ? -51.636 13.804 8.900 1.00 79.10 690 LEU B O 1
ATOM 1450 N N . MET A 1 206 ? -52.959 12.360 9.985 1.00 77.18 691 MET B N 1
ATOM 1451 C CA . MET A 1 206 ? -52.262 11.162 9.557 1.00 78.34 691 MET B CA 1
ATOM 1452 C C . MET A 1 206 ? -53.276 10.189 8.998 1.00 82.80 691 MET B C 1
ATOM 1453 O O . MET A 1 206 ? -54.456 10.274 9.329 1.00 80.28 691 MET B O 1
ATOM 1458 N N . PRO A 1 207 ? -52.772 9.228 8.106 1.00 91.60 692 PRO B N 1
ATOM 1459 C CA . PRO A 1 207 ? -53.790 8.259 7.666 1.00 101.07 692 PRO B CA 1
ATOM 1460 C C . PRO A 1 207 ? -54.104 7.233 8.750 1.00 93.56 692 PRO B C 1
ATOM 1461 O O . PRO A 1 207 ? -53.276 6.982 9.617 1.00 96.56 692 PRO B O 1
ATOM 1465 N N . GLU A 1 208 ? -55.291 6.644 8.689 1.00 87.01 693 GLU B N 1
ATOM 1466 C CA . GLU A 1 208 ? -55.684 5.585 9.621 1.00 88.87 693 GLU B CA 1
ATOM 1467 C C . GLU A 1 208 ? -55.209 4.201 9.175 1.00 95.58 693 GLU B C 1
ATOM 1468 O O . GLU A 1 208 ? -54.921 3.984 8.003 1.00 94.80 693 GLU B O 1
ATOM 1470 N N . GLU A 1 209 ? -55.122 3.272 10.121 1.00 99.37 694 GLU B N 1
ATOM 1471 C CA . GLU A 1 209 ? -54.601 1.934 9.861 1.00 95.30 694 GLU B CA 1
ATOM 1472 C C . GLU A 1 209 ? -55.440 1.200 8.819 1.00 96.04 694 GLU B C 1
ATOM 1473 O O . GLU A 1 209 ? -56.439 0.560 9.148 1.00 93.41 694 GLU B O 1
ATOM 1475 N N . ARG B 1 22 ? -43.534 6.899 50.541 1.00 30.00 507 ARG A N 1
ATOM 1476 C CA . ARG B 1 22 ? -44.121 6.255 49.374 1.00 30.00 507 ARG A CA 1
ATOM 1477 C C . ARG B 1 22 ? -44.993 7.206 48.567 1.00 30.00 507 ARG A C 1
ATOM 1478 O O . ARG B 1 22 ? -44.845 7.351 47.360 1.00 30.00 507 ARG A O 1
ATOM 1480 N N . VAL B 1 23 ? -45.900 7.872 49.247 1.00 89.12 508 VAL A N 1
ATOM 1481 C CA . VAL B 1 23 ? -46.881 8.658 48.558 1.00 106.30 508 VAL A CA 1
ATOM 1482 C C . VAL B 1 23 ? -46.832 10.046 49.115 1.00 104.53 508 VAL A C 1
ATOM 1483 O O . VAL B 1 23 ? -47.707 10.475 49.850 1.00 106.84 508 VAL A O 1
ATOM 1485 N N . ASN B 1 24 ? -45.786 10.756 48.751 1.00 99.15 509 ASN A N 1
ATOM 1486 C CA . ASN B 1 24 ? -45.741 12.150 49.055 1.00 95.22 509 ASN A CA 1
ATOM 1487 C C . ASN B 1 24 ? -45.872 12.842 47.736 1.00 91.76 509 ASN A C 1
ATOM 1488 O O . ASN B 1 24 ? -45.072 12.639 46.840 1.00 81.76 509 ASN A O 1
ATOM 1490 N N . GLU B 1 25 ? -46.900 13.667 47.632 1.00 89.45 510 GLU A N 1
ATOM 1491 C CA . GLU B 1 25 ? -47.151 14.421 46.439 1.00 82.97 510 GLU A CA 1
ATOM 1492 C C . GLU B 1 25 ? -46.187 15.561 46.407 1.00 84.56 510 GLU A C 1
ATOM 1493 O O . GLU B 1 25 ? -46.081 16.324 47.343 1.00 83.10 510 GLU A O 1
ATOM 1499 N N . GLU B 1 26 ? -45.488 15.684 45.303 1.00 78.76 511 GLU A N 1
ATOM 1500 C CA . GLU B 1 26 ? -44.562 16.754 45.148 1.00 75.05 511 GLU A CA 1
ATOM 1501 C C . GLU B 1 26 ? -45.344 17.926 44.686 1.00 82.58 511 GLU A C 1
ATOM 1502 O O . GLU B 1 26 ? -45.983 17.864 43.676 1.00 86.95 511 GLU A O 1
ATOM 1508 N N . GLN B 1 27 ? -45.296 19.007 45.435 1.00 92.22 512 GLN A N 1
ATOM 1509 C CA . GLN B 1 27 ? -45.976 20.239 45.054 1.00 87.28 512 GLN A CA 1
ATOM 1510 C C . GLN B 1 27 ? -45.039 21.195 44.328 1.00 88.93 512 GLN A C 1
ATOM 1511 O O . GLN B 1 27 ? -43.946 21.486 44.809 1.00 96.23 512 GLN A O 1
ATOM 1517 N N . ILE B 1 28 ? -45.471 21.680 43.167 1.00 87.48 513 ILE A N 1
ATOM 1518 C CA . ILE B 1 28 ? -44.711 22.685 42.436 1.00 80.09 513 ILE A CA 1
ATOM 1519 C C . ILE B 1 28 ? -44.692 23.989 43.224 1.00 76.21 513 ILE A C 1
ATOM 1520 O O . ILE B 1 28 ? -45.575 24.238 44.045 1.00 79.62 513 ILE A O 1
ATOM 1525 N N . TYR B 1 29 ? -43.686 24.819 42.977 1.00 70.40 514 TYR A N 1
ATOM 1526 C CA . TYR B 1 29 ? -43.540 26.060 43.725 1.00 70.77 514 TYR A CA 1
ATOM 1527 C C . TYR B 1 29 ? -43.423 27.277 42.821 1.00 61.82 514 TYR A C 1
ATOM 1528 O O . TYR B 1 29 ? -42.841 27.210 41.738 1.00 60.84 514 TYR A O 1
ATOM 1537 N N . CYS B 1 30 ? -43.988 28.389 43.278 1.00 60.06 515 CYS A N 1
ATOM 1538 C CA . CYS B 1 30 ? -43.803 29.671 42.617 1.00 59.82 515 CYS A CA 1
ATOM 1539 C C . CYS B 1 30 ? -42.408 30.193 42.945 1.00 62.56 515 CYS A C 1
ATOM 1540 O O . CYS B 1 30 ? -41.727 29.646 43.814 1.00 63.81 515 CYS A O 1
ATOM 1543 N N . TYR B 1 31 ? -41.984 31.252 42.262 1.00 63.99 516 TYR A N 1
ATOM 1544 C CA . TYR B 1 31 ? -40.655 31.810 42.489 1.00 60.22 516 TYR A CA 1
ATOM 1545 C C . TYR B 1 31 ? -40.554 32.446 43.874 1.00 71.35 516 TYR A C 1
ATOM 1546 O O . TYR B 1 31 ? -39.459 32.730 44.360 1.00 73.44 516 TYR A O 1
ATOM 1555 N N . CYS B 1 32 ? -41.703 32.666 44.504 1.00 70.22 517 CYS A N 1
ATOM 1556 C CA . CYS B 1 32 ? -41.748 33.211 45.855 1.00 74.66 517 CYS A CA 1
ATOM 1557 C C . CYS B 1 32 ? -41.262 32.183 46.872 1.00 75.67 517 CYS A C 1
ATOM 1558 O O . CYS B 1 32 ? -40.813 32.539 47.962 1.00 83.21 517 CYS A O 1
ATOM 1561 N N . GLY B 1 33 ? -41.359 30.908 46.511 1.00 70.06 518 GLY A N 1
ATOM 1562 C CA . GLY B 1 33 ? -40.900 29.833 47.372 1.00 72.88 518 GLY A CA 1
ATOM 1563 C C . GLY B 1 33 ? -42.034 29.048 48.003 1.00 74.85 518 GLY A C 1
ATOM 1564 O O . GLY B 1 33 ? -41.820 27.974 48.567 1.00 74.94 518 GLY A O 1
ATOM 1565 N N . LYS B 1 34 ? -43.246 29.585 47.906 1.00 79.86 519 LYS A N 1
ATOM 1566 C CA . LYS B 1 34 ? -44.415 28.948 48.500 1.00 85.65 519 LYS A CA 1
ATOM 1567 C C . LYS B 1 34 ? -45.187 28.133 47.466 1.00 82.80 519 LYS A C 1
ATOM 1568 O O . LYS B 1 34 ? -45.223 28.493 46.289 1.00 82.07 519 LYS A O 1
ATOM 1570 N N . PRO B 1 35 ? -45.804 27.024 47.903 1.00 84.97 520 PRO A N 1
ATOM 1571 C CA . PRO B 1 35 ? -46.614 26.189 47.008 1.00 83.44 520 PRO A CA 1
ATOM 1572 C C . PRO B 1 35 ? -47.960 26.830 46.678 1.00 84.94 520 PRO A C 1
ATOM 1573 O O . PRO B 1 35 ? -48.246 27.934 47.142 1.00 84.24 520 PRO A O 1
ATOM 1577 N N . GLY B 1 36 ? -48.774 26.141 45.885 1.00 82.46 521 GLY A N 1
ATOM 1578 C CA . GLY B 1 36 ? -50.081 26.651 45.514 1.00 74.59 521 GLY A CA 1
ATOM 1579 C C . GLY B 1 36 ? -50.917 25.642 44.751 1.00 69.55 521 GLY A C 1
ATOM 1580 O O . GLY B 1 36 ? -50.474 24.523 44.489 1.00 66.97 521 GLY A O 1
ATOM 1581 N N . LYS B 1 37 ? -52.133 26.044 44.394 1.00 77.46 522 LYS A N 1
ATOM 1582 C CA . LYS B 1 37 ? -53.044 25.184 43.646 1.00 81.90 522 LYS A CA 1
ATOM 1583 C C . LYS B 1 37 ? -53.321 25.757 42.259 1.00 79.00 522 LYS A C 1
ATOM 1584 O O . LYS B 1 37 ? -53.469 26.968 42.099 1.00 75.97 522 LYS A O 1
ATOM 1586 N N . PHE B 1 38 ? -53.396 24.880 41.263 1.00 80.39 523 PHE A N 1
ATOM 1587 C CA . PHE B 1 38 ? -53.573 25.300 39.875 1.00 73.69 523 PHE A CA 1
ATOM 1588 C C . PHE B 1 38 ? -54.927 25.959 39.634 1.00 78.26 523 PHE A C 1
ATOM 1589 O O . PHE B 1 38 ? -55.011 27.016 39.009 1.00 77.89 523 PHE A O 1
ATOM 1597 N N . ASP B 1 39 ? -55.985 25.331 40.135 1.00 80.07 524 ASP A N 1
ATOM 1598 C CA . ASP B 1 39 ? -57.337 25.838 39.938 1.00 79.24 524 ASP A CA 1
ATOM 1599 C C . ASP B 1 39 ? -57.689 26.915 40.959 1.00 76.08 524 ASP A C 1
ATOM 1600 O O . ASP B 1 39 ? -58.858 27.269 41.120 1.00 77.61 524 ASP A O 1
ATOM 1605 N N . HIS B 1 40 ? -56.677 27.438 41.644 1.00 85.43 525 HIS A N 1
ATOM 1606 C CA . HIS B 1 40 ? -56.895 28.472 42.648 1.00 86.41 525 HIS A CA 1
ATOM 1607 C C . HIS B 1 40 ? -55.904 29.622 42.491 1.00 79.29 525 HIS A C 1
ATOM 1608 O O . HIS B 1 40 ? -54.906 29.696 43.211 1.00 84.88 525 HIS A O 1
ATOM 1615 N N . ASN B 1 41 ? -56.191 30.511 41.541 1.00 76.91 526 ASN A N 1
ATOM 1616 C CA . ASN B 1 41 ? -55.392 31.712 41.300 1.00 80.93 526 ASN A CA 1
ATOM 1617 C C . ASN B 1 41 ? -53.915 31.441 41.020 1.00 80.42 526 ASN A C 1
ATOM 1618 O O . ASN B 1 41 ? -53.038 31.975 41.698 1.00 67.11 526 ASN A O 1
ATOM 1623 N N . MET B 1 42 ? -53.649 30.611 40.016 1.00 78.10 527 MET A N 1
ATOM 1624 C CA . MET B 1 42 ? -52.285 30.383 39.547 1.00 69.85 527 MET A CA 1
ATOM 1625 C C . MET B 1 42 ? -52.245 30.298 38.026 1.00 67.46 527 MET A C 1
ATOM 1626 O O . MET B 1 42 ? -53.102 29.666 37.409 1.00 73.13 527 MET A O 1
ATOM 1631 N N . LEU B 1 43 ? -51.249 30.940 37.426 1.00 59.72 528 LEU A N 1
ATOM 1632 C CA . LEU B 1 43 ? -51.086 30.901 35.979 1.00 45.41 528 LEU A CA 1
ATOM 1633 C C . LEU B 1 43 ? -49.700 30.396 35.594 1.00 60.82 528 LEU A C 1
ATOM 1634 O O . LEU B 1 43 ? -48.741 30.536 36.355 1.00 56.29 528 LEU A O 1
ATOM 1639 N N . GLN B 1 44 ? -49.605 29.808 34.407 1.00 54.10 529 GLN A N 1
ATOM 1640 C CA . GLN B 1 44 ? -48.344 29.278 33.907 1.00 45.80 529 GLN A CA 1
ATOM 1641 C C . GLN B 1 44 ? -47.816 30.144 32.768 1.00 45.88 529 GLN A C 1
ATOM 1642 O O . GLN B 1 44 ? -48.538 30.420 31.807 1.00 53.96 529 GLN A O 1
ATOM 1648 N N . CYS B 1 45 ? -46.565 30.580 32.881 1.00 44.46 530 CYS A N 1
ATOM 1649 C CA . CYS B 1 45 ? -45.936 31.369 31.828 1.00 52.87 530 CYS A CA 1
ATOM 1650 C C . CYS B 1 45 ? -45.878 30.569 30.530 1.00 54.44 530 CYS A C 1
ATOM 1651 O O . CYS B 1 45 ? -45.611 29.367 30.545 1.00 52.33 530 CYS A O 1
ATOM 1654 N N . CYS B 1 46 ? -46.219 31.192 29.416 1.00 47.74 531 CYS A N 1
ATOM 1655 C CA . CYS B 1 46 ? -46.077 30.513 28.143 1.00 56.05 531 CYS A CA 1
ATOM 1656 C C . CYS B 1 46 ? -44.635 30.228 27.723 1.00 49.83 531 CYS A C 1
ATOM 1657 O O . CYS B 1 46 ? -44.359 29.182 27.173 1.00 58.73 531 CYS A O 1
ATOM 1660 N N . LYS B 1 47 ? -43.736 31.184 27.902 1.00 45.35 532 LYS A N 1
ATOM 1661 C CA . LYS B 1 47 ? -42.323 30.965 27.583 1.00 52.09 532 LYS A CA 1
ATOM 1662 C C . LYS B 1 47 ? -41.429 30.070 28.471 1.00 46.60 532 LYS A C 1
ATOM 1663 O O . LYS B 1 47 ? -40.730 29.208 27.964 1.00 56.18 532 LYS A O 1
ATOM 1669 N N . CYS B 1 48 ? -41.492 30.255 29.785 1.00 55.93 533 CYS A N 1
ATOM 1670 C CA . CYS B 1 48 ? -40.639 29.551 30.741 1.00 45.91 533 CYS A CA 1
ATOM 1671 C C . CYS B 1 48 ? -41.355 28.351 31.356 1.00 47.95 533 CYS A C 1
ATOM 1672 O O . CYS B 1 48 ? -40.719 27.473 31.942 1.00 51.69 533 CYS A O 1
ATOM 1675 N N . ARG B 1 49 ? -42.679 28.337 31.225 1.00 46.30 534 ARG A N 1
ATOM 1676 C CA . ARG B 1 49 ? -43.529 27.240 31.692 1.00 43.42 534 ARG A CA 1
ATOM 1677 C C . ARG B 1 49 ? -43.492 27.048 33.207 1.00 47.41 534 ARG A C 1
ATOM 1678 O O . ARG B 1 49 ? -43.833 25.979 33.712 1.00 48.06 534 ARG A O 1
ATOM 1686 N N . ASN B 1 50 ? -43.086 28.087 33.930 1.00 42.52 535 ASN A N 1
ATOM 1687 C CA . ASN B 1 50 ? -43.150 28.066 35.387 1.00 47.38 535 ASN A CA 1
ATOM 1688 C C . ASN B 1 50 ? -44.516 28.538 35.872 1.00 51.92 535 ASN A C 1
ATOM 1689 O O . ASN B 1 50 ? -45.224 29.251 35.161 1.00 49.25 535 ASN A O 1
ATOM 1694 N N . TRP B 1 51 ? -44.886 28.136 37.083 1.00 53.86 536 TRP A N 1
ATOM 1695 C CA . TRP B 1 51 ? -46.173 28.523 37.649 1.00 51.98 536 TRP A 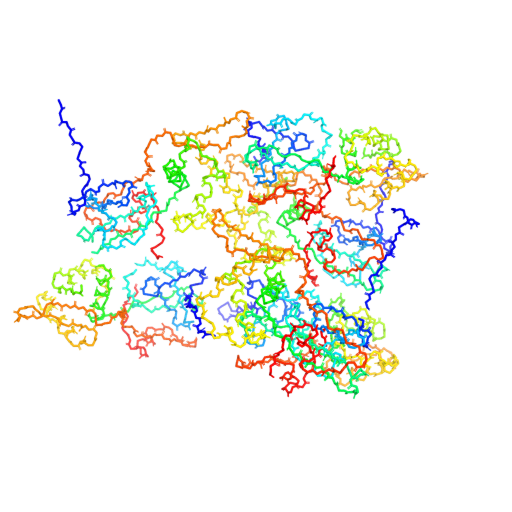CA 1
ATOM 1696 C C . TRP B 1 51 ? -46.016 29.696 38.616 1.00 55.62 536 TRP A C 1
ATOM 1697 O O . TRP B 1 51 ? -45.011 29.807 39.319 1.00 60.98 536 TRP A O 1
ATOM 1708 N N . PHE B 1 52 ? -47.014 30.574 38.637 1.00 52.63 537 PHE A N 1
ATOM 1709 C CA . PHE B 1 52 ? -46.953 31.792 39.438 1.00 54.91 537 PHE A CA 1
ATOM 1710 C C . PHE B 1 52 ? -48.244 32.019 40.217 1.00 66.37 537 PHE A C 1
ATOM 1711 O O . PHE B 1 52 ? -49.335 31.771 39.704 1.00 62.72 537 PHE A O 1
ATOM 1719 N N . HIS B 1 53 ? -48.121 32.491 41.454 1.00 72.89 538 HIS A N 1
ATOM 1720 C CA . HIS B 1 53 ? -49.284 32.992 42.175 1.00 61.22 538 HIS A CA 1
ATOM 1721 C C . HIS B 1 53 ? -49.694 34.314 41.542 1.00 61.26 538 HIS A C 1
ATOM 1722 O O . HIS B 1 53 ? -48.836 35.103 41.149 1.00 68.82 538 HIS A O 1
ATOM 1729 N N . THR B 1 54 ? -50.990 34.562 41.438 1.00 71.10 539 THR A N 1
ATOM 1730 C CA . THR B 1 54 ? -51.455 35.802 40.839 1.00 71.94 539 THR A CA 1
ATOM 1731 C C . THR B 1 54 ? -50.981 36.974 41.670 1.00 64.98 539 THR A C 1
ATOM 1732 O O . THR B 1 54 ? -50.589 38.003 41.138 1.00 64.75 539 THR A O 1
ATOM 1736 N N . GLN B 1 55 ? -51.021 36.809 42.983 1.00 63.40 540 GLN A N 1
ATOM 1737 C CA . GLN B 1 55 ? -50.537 37.837 43.882 1.00 69.14 540 GLN A CA 1
ATOM 1738 C C . GLN B 1 55 ? -49.057 38.057 43.642 1.00 64.90 540 GLN A C 1
ATOM 1739 O O . GLN B 1 55 ? -48.583 39.182 43.670 1.00 70.76 540 GLN A O 1
ATOM 1745 N N . CYS B 1 56 ? -48.328 36.975 43.407 1.00 62.71 541 CYS A N 1
ATOM 1746 C CA . CYS B 1 56 ? -46.891 37.067 43.176 1.00 59.65 541 CYS A CA 1
ATOM 1747 C C . CYS B 1 56 ? -46.597 37.643 41.794 1.00 66.26 541 CYS A C 1
ATOM 1748 O O . CYS B 1 56 ? -45.441 37.782 41.398 1.00 54.93 541 CYS A O 1
ATOM 1751 N N . MET B 1 57 ? -47.656 37.972 41.063 1.00 59.40 542 MET A N 1
ATOM 1752 C CA . MET B 1 57 ? -47.532 38.627 39.767 1.00 59.87 542 MET A CA 1
ATOM 1753 C C . MET B 1 57 ? -47.595 40.140 39.933 1.00 67.73 542 MET A C 1
ATOM 1754 O O . MET B 1 57 ? -47.959 40.637 40.999 1.00 74.53 542 MET A O 1
ATOM 1759 N N . GLN B 1 58 ? -47.239 40.870 38.881 1.00 74.92 543 GLN A N 1
ATOM 1760 C CA . GLN B 1 58 ? -47.284 42.326 38.923 1.00 78.98 543 GLN A CA 1
ATOM 1761 C C . GLN B 1 58 ? -48.606 42.862 38.382 1.00 87.53 543 GLN A C 1
ATOM 1762 O O . GLN B 1 58 ? -48.897 42.733 37.193 1.00 92.35 543 GLN A O 1
ATOM 1768 N N . ASN B 1 59 ? -49.378 43.486 39.257 1.00 91.92 544 ASN A N 1
ATOM 1769 C CA . ASN B 1 59 ? -50.667 44.046 38.885 1.00 90.47 544 ASN A CA 1
ATOM 1770 C C . ASN B 1 59 ? -51.693 43.059 38.349 1.00 91.26 544 ASN A C 1
ATOM 1771 O O . ASN B 1 59 ? -52.449 43.382 37.442 1.00 100.64 544 ASN A O 1
ATOM 1773 N N . PHE B 1 60 ? -51.731 41.860 38.910 1.00 86.57 545 PHE A N 1
ATOM 1774 C CA . PHE B 1 60 ? -52.866 40.995 38.674 1.00 81.21 545 PHE A CA 1
ATOM 1775 C C . PHE B 1 60 ? -53.644 40.888 39.970 1.00 81.59 545 PHE A C 1
ATOM 1776 O O . PHE B 1 60 ? -53.236 40.185 40.885 1.00 81.14 545 PHE A O 1
ATOM 1784 N N . LYS B 1 61 ? -54.779 41.572 40.037 1.00 89.32 546 LYS A N 1
ATOM 1785 C CA . LYS B 1 61 ? -55.607 41.543 41.235 1.00 91.06 546 LYS A CA 1
ATOM 1786 C C . LYS B 1 61 ? -57.081 41.350 40.914 1.00 87.79 546 LYS A C 1
ATOM 1787 O O . LYS B 1 61 ? -57.891 42.241 41.128 1.00 92.37 546 LYS A O 1
ATOM 1789 N N . LYS B 1 62 ? -57.430 40.179 40.412 1.00 81.74 547 LYS A N 1
ATOM 1790 C CA . LYS B 1 62 ? -58.816 39.882 40.126 1.00 79.28 547 LYS A CA 1
ATOM 1791 C C . LYS B 1 62 ? -59.196 38.576 40.784 1.00 81.09 547 LYS A C 1
ATOM 1792 O O . LYS B 1 62 ? -58.447 37.610 40.734 1.00 81.92 547 LYS A O 1
ATOM 1794 N N . LYS B 1 63 ? -60.355 38.548 41.420 1.00 90.07 548 LYS A N 1
ATOM 1795 C CA . LYS B 1 63 ? -60.844 37.307 41.978 1.00 94.70 548 LYS A CA 1
ATOM 1796 C C . LYS B 1 63 ? -61.133 36.374 40.816 1.00 86.63 548 LYS A C 1
ATOM 1797 O O . LYS B 1 63 ? -61.722 36.782 39.821 1.00 73.53 548 LYS A O 1
ATOM 1799 N N . LEU B 1 64 ? -60.725 35.120 40.948 1.00 83.11 549 LEU A N 1
ATOM 1800 C CA . LEU B 1 64 ? -60.894 34.156 39.877 1.00 75.20 549 LEU A CA 1
ATOM 1801 C C . LEU B 1 64 ? -61.757 32.997 40.319 1.00 77.29 549 LEU A C 1
ATOM 1802 O O . LEU B 1 64 ? -61.485 32.374 41.337 1.00 68.75 549 LEU A O 1
ATOM 1807 N N . LEU B 1 65 ? -62.784 32.695 39.535 1.00 71.09 550 LEU A N 1
ATOM 1808 C CA . LEU B 1 65 ? -63.629 31.540 39.811 1.00 67.93 550 LEU A CA 1
ATOM 1809 C C . LEU B 1 65 ? -62.786 30.274 39.765 1.00 67.32 550 LEU A C 1
ATOM 1810 O O . LEU B 1 65 ? -61.847 30.178 38.975 1.00 62.45 550 LEU A O 1
ATOM 1815 N N . ARG B 1 66 ? -63.116 29.311 40.618 1.00 66.52 551 ARG A N 1
ATOM 1816 C CA . ARG B 1 66 ? -62.326 28.091 40.721 1.00 65.49 551 ARG A CA 1
ATOM 1817 C C . ARG B 1 66 ? -62.377 27.298 39.420 1.00 69.21 551 ARG A C 1
ATOM 1818 O O . ARG B 1 66 ? -63.445 26.870 38.983 1.00 82.31 551 ARG A O 1
ATOM 1826 N N . GLY B 1 67 ? -61.215 27.119 38.799 1.00 66.09 552 GLY A N 1
ATOM 1827 C CA . GLY B 1 67 ? -61.122 26.407 37.538 1.00 64.72 552 GLY A CA 1
ATOM 1828 C C . GLY B 1 67 ? -60.896 27.338 36.363 1.00 53.46 552 GLY A C 1
ATOM 1829 O O . GLY B 1 67 ? -60.498 26.904 35.282 1.00 51.76 552 GLY A O 1
ATOM 1830 N N . ASP B 1 68 ? -61.108 28.629 36.583 1.00 50.67 553 ASP A N 1
ATOM 1831 C CA . ASP B 1 68 ? -61.011 29.599 35.508 1.00 49.86 553 ASP A CA 1
ATOM 1832 C C . ASP B 1 68 ? -59.586 30.080 35.344 1.00 54.63 553 ASP A C 1
ATOM 1833 O O . ASP B 1 68 ? -59.109 30.918 36.087 1.00 63.13 553 ASP A O 1
ATOM 1838 N N . MET B 1 69 ? -58.913 29.533 34.348 1.00 48.75 554 MET A N 1
ATOM 1839 C CA . MET B 1 69 ? -57.537 29.880 34.063 1.00 54.27 554 MET A CA 1
ATOM 1840 C C . MET B 1 69 ? -57.368 30.359 32.640 1.00 55.84 554 MET A C 1
ATOM 1841 O O . MET B 1 69 ? -56.299 30.224 32.066 1.00 61.40 554 MET A O 1
ATOM 1846 N N . PHE B 1 70 ? -58.421 30.906 32.058 1.00 54.57 555 PHE A N 1
ATOM 1847 C CA . PHE B 1 70 ? -58.408 31.176 30.639 1.00 51.32 555 PHE A CA 1
ATOM 1848 C C . PHE B 1 70 ? -57.679 32.473 30.356 1.00 59.20 555 PHE A C 1
ATOM 1849 O O . PHE B 1 70 ? -58.283 33.495 30.063 1.00 57.62 555 PHE A O 1
ATOM 1857 N N . PHE B 1 71 ? -56.358 32.398 30.458 1.00 59.95 556 PHE A N 1
ATOM 1858 C CA . PHE B 1 71 ? -55.478 33.530 30.243 1.00 51.67 556 PHE A CA 1
ATOM 1859 C C . PHE B 1 71 ? -54.234 33.088 29.497 1.00 49.53 556 PHE A C 1
ATOM 1860 O O . PHE B 1 71 ? -53.848 31.936 29.556 1.00 57.56 556 PHE A O 1
ATOM 1868 N N . VAL B 1 72 ? -53.600 34.020 28.807 1.00 48.88 557 VAL A N 1
ATOM 1869 C CA . VAL B 1 72 ? -52.271 33.809 28.251 1.00 49.76 557 VAL A CA 1
ATOM 1870 C C . VAL B 1 72 ? -51.290 34.664 29.038 1.00 53.25 557 VAL A C 1
ATOM 1871 O O . VAL B 1 72 ? -51.380 35.891 29.031 1.00 45.22 557 VAL A O 1
ATOM 1875 N N . PHE B 1 73 ? -50.359 34.014 29.727 1.00 53.51 558 PHE A N 1
ATOM 1876 C CA . PHE B 1 73 ? -49.458 34.725 30.624 1.00 52.77 558 PHE A CA 1
ATOM 1877 C C . PHE B 1 73 ? -47.989 34.563 30.252 1.00 53.57 558 PHE A C 1
ATOM 1878 O O . PHE B 1 73 ? -47.537 33.478 29.890 1.00 50.89 558 PHE A O 1
ATOM 1886 N N . CYS B 1 74 ? -47.253 35.665 30.343 1.00 52.12 559 CYS A N 1
ATOM 1887 C CA . CYS B 1 74 ? -45.810 35.655 30.160 1.00 49.62 559 CYS A CA 1
ATOM 1888 C C . CYS B 1 74 ? -45.172 36.535 31.228 1.00 58.01 559 CYS A C 1
ATOM 1889 O O . CYS B 1 74 ? -45.497 37.716 31.343 1.00 48.71 559 CYS A O 1
ATOM 1892 N N . CYS B 1 75 ? -44.271 35.954 32.015 1.00 49.80 560 CYS A N 1
ATOM 1893 C CA . CYS B 1 75 ? -43.684 36.654 33.155 1.00 53.58 560 CYS A CA 1
ATOM 1894 C C . CYS B 1 75 ? -42.696 37.737 32.727 1.00 47.66 560 CYS A C 1
ATOM 1895 O O . CYS B 1 75 ? -42.379 37.876 31.545 1.00 41.74 560 CYS A O 1
ATOM 1898 N N . THR B 1 76 ? -42.213 38.498 33.705 1.00 55.27 561 THR A N 1
ATOM 1899 C CA . THR B 1 76 ? -41.280 39.590 33.451 1.00 56.69 561 THR A CA 1
ATOM 1900 C C . THR B 1 76 ? -39.918 39.086 32.984 1.00 53.31 561 THR A C 1
ATOM 1901 O O . THR B 1 76 ? -39.205 39.782 32.259 1.00 53.14 561 THR A O 1
ATOM 1905 N N . VAL B 1 77 ? -39.562 37.873 33.393 1.00 47.46 562 VAL A N 1
ATOM 1906 C CA . VAL B 1 77 ? -38.284 37.287 33.004 1.00 49.26 562 VAL A CA 1
ATOM 1907 C C . VAL B 1 77 ? -38.261 36.960 31.515 1.00 52.01 562 VAL A C 1
ATOM 1908 O O . VAL B 1 77 ? -37.294 37.257 30.814 1.00 49.04 562 VAL A O 1
ATOM 1912 N N . CYS B 1 78 ? -39.341 36.356 31.035 1.00 53.72 563 CYS A N 1
ATOM 1913 C CA . CYS B 1 78 ? -39.416 35.897 29.653 1.00 46.70 563 CYS A CA 1
ATOM 1914 C C . CYS B 1 78 ? -39.843 36.999 28.688 1.00 41.39 563 CYS A C 1
ATOM 1915 O O . CYS B 1 78 ? -39.655 36.874 27.479 1.00 47.58 563 CYS A O 1
ATOM 1918 N N . ASN B 1 79 ? -40.415 38.074 29.221 1.00 39.83 564 ASN A N 1
ATOM 1919 C CA . ASN B 1 79 ? -40.947 39.139 28.378 1.00 54.89 564 ASN A CA 1
ATOM 1920 C C . ASN B 1 79 ? -40.257 40.484 28.603 1.00 58.24 564 ASN A C 1
ATOM 1921 O O . ASN B 1 79 ? -40.908 41.529 28.641 1.00 55.45 564 ASN A O 1
ATOM 1926 N N . ASN B 1 80 ? -38.936 40.442 28.759 1.00 71.21 565 ASN A N 1
ATOM 1927 C CA . ASN B 1 80 ? -38.109 41.644 28.857 1.00 53.14 565 ASN A CA 1
ATOM 1928 C C . ASN B 1 80 ? -38.551 42.630 29.938 1.00 47.95 565 ASN A C 1
ATOM 1929 O O . ASN B 1 80 ? -38.513 43.844 29.730 1.00 47.19 565 ASN A O 1
ATOM 1934 N N . GLY B 1 81 ? -38.971 42.110 31.087 1.00 43.99 566 GLY A N 1
ATOM 1935 C CA . GLY B 1 81 ? -39.329 42.954 32.214 1.00 50.88 566 GLY A CA 1
ATOM 1936 C C . GLY B 1 81 ? -40.764 43.450 32.205 1.00 61.78 566 GLY A C 1
ATOM 1937 O O . GLY B 1 81 ? -41.197 44.127 33.137 1.00 64.95 566 GLY A O 1
ATOM 1938 N N . ILE B 1 82 ? -41.504 43.115 31.153 1.00 60.44 567 ILE A N 1
ATOM 1939 C CA . ILE B 1 82 ? -42.888 43.559 31.022 1.00 62.44 567 ILE A CA 1
ATOM 1940 C C . ILE B 1 82 ? -43.859 42.387 31.116 1.00 54.89 567 ILE A C 1
ATOM 1941 O O . ILE B 1 82 ? -43.907 41.540 30.226 1.00 54.12 567 ILE A O 1
ATOM 1946 N N . GLU B 1 83 ? -44.632 42.341 32.197 1.00 45.59 568 GLU A N 1
ATOM 1947 C CA . GLU B 1 83 ? -45.578 41.251 32.405 1.00 54.25 568 GLU A CA 1
ATOM 1948 C C . GLU B 1 83 ? -46.675 41.272 31.344 1.00 63.88 568 GLU A C 1
ATOM 1949 O O . GLU B 1 83 ? -47.242 42.322 31.041 1.00 62.68 568 GLU A O 1
ATOM 1955 N N . PHE B 1 84 ? -46.962 40.105 30.777 1.00 56.54 569 PHE A N 1
ATOM 1956 C CA . PHE B 1 84 ? -47.945 39.993 29.707 1.00 57.06 569 PHE A CA 1
ATOM 1957 C C . PHE B 1 84 ? -49.123 39.121 30.122 1.00 61.36 569 PHE A C 1
ATOM 1958 O O . PHE B 1 84 ? -48.974 37.916 30.312 1.00 55.52 569 PHE A O 1
ATOM 1966 N N . VAL B 1 85 ? -50.292 39.737 30.261 1.00 58.77 570 VAL A N 1
ATOM 1967 C CA . VAL B 1 85 ? -51.513 38.990 30.534 1.00 64.41 570 VAL A CA 1
ATOM 1968 C C . VAL B 1 85 ? -52.564 39.279 29.467 1.00 64.56 570 VAL A C 1
ATOM 1969 O O . VAL B 1 85 ? -52.711 40.414 29.009 1.00 72.58 570 VAL A O 1
ATOM 1973 N N . ARG B 1 86 ? -53.202 38.232 28.976 1.00 67.06 571 ARG A N 1
ATOM 1974 C CA . ARG B 1 86 ? -54.340 38.412 28.102 1.00 60.74 571 ARG A CA 1
ATOM 1975 C C . ARG B 1 86 ? -55.447 37.448 28.465 1.00 56.38 571 ARG A C 1
ATOM 1976 O O . ARG B 1 86 ? -55.221 36.262 28.631 1.00 58.06 571 ARG A O 1
ATOM 1978 N N . ARG B 1 87 ? -56.649 37.978 28.578 1.00 56.43 572 ARG A N 1
ATOM 1979 C CA . ARG B 1 87 ? -57.837 37.177 28.837 1.00 58.80 572 ARG A CA 1
ATOM 1980 C C . ARG B 1 87 ? -58.334 36.492 27.567 1.00 55.56 572 ARG A C 1
ATOM 1981 O O . ARG B 1 87 ? -58.484 37.131 26.526 1.00 61.83 572 ARG A O 1
ATOM 1989 N N . MET B 1 88 ? -58.585 35.190 27.660 1.00 47.94 573 MET A N 1
ATOM 1990 C CA . MET B 1 88 ? -59.121 34.432 26.534 1.00 56.32 573 MET A CA 1
ATOM 1991 C C . MET B 1 88 ? -60.621 34.658 26.384 1.00 53.81 573 MET A C 1
ATOM 1992 O O . MET B 1 88 ? -61.314 34.964 27.355 1.00 53.69 573 MET A O 1
ATOM 1997 N N . GLN B 1 89 ? -61.118 34.510 25.160 1.00 53.31 574 GLN A N 1
ATOM 1998 C CA . GLN B 1 89 ? -62.555 34.503 24.922 1.00 53.53 574 GLN A CA 1
ATOM 1999 C C . GLN B 1 89 ? -63.041 33.061 24.964 1.00 49.23 574 GLN A C 1
ATOM 2000 O O . GLN B 1 89 ? -62.579 32.220 24.191 1.00 57.38 574 GLN A O 1
ATOM 2006 N N . ILE B 1 90 ? -63.981 32.782 25.855 1.00 53.87 575 ILE A N 1
ATOM 2007 C CA . ILE B 1 90 ? -64.402 31.420 26.127 1.00 55.01 575 ILE A CA 1
ATOM 2008 C C . ILE B 1 90 ? -65.802 31.109 25.631 1.00 51.53 575 ILE A C 1
ATOM 2009 O O . ILE B 1 90 ? -66.655 31.974 25.565 1.00 56.90 575 ILE A O 1
ATOM 2014 N N . GLU B 1 91 ? -65.999 29.861 25.242 1.00 52.37 576 GLU A N 1
ATOM 2015 C CA . GLU B 1 91 ? -67.286 29.351 24.801 1.00 49.23 576 GLU A CA 1
ATOM 2016 C C . GLU B 1 91 ? -68.207 28.895 25.931 1.00 53.33 576 GLU A C 1
ATOM 2017 O O . GLU B 1 91 ? -67.827 28.882 27.094 1.00 49.63 576 GLU A O 1
ATOM 2023 N N . TRP B 1 92 ? -69.428 28.528 25.561 1.00 46.91 577 TRP A N 1
ATOM 2024 C CA . TRP B 1 92 ? -70.444 28.076 26.503 1.00 43.33 577 TRP A CA 1
ATOM 2025 C C . TRP B 1 92 ? -70.027 26.828 27.263 1.00 40.72 577 TRP A C 1
ATOM 2026 O O . TRP B 1 92 ? -70.355 26.675 28.422 1.00 44.85 577 TRP A O 1
ATOM 2037 N N . VAL B 1 93 ? -69.321 25.924 26.607 1.00 34.47 578 VAL A N 1
ATOM 2038 C CA . VAL B 1 93 ? -68.873 24.718 27.274 1.00 37.47 578 VAL A CA 1
ATOM 2039 C C . VAL B 1 93 ? -67.957 25.081 28.432 1.00 47.20 578 VAL A C 1
ATOM 2040 O O . VAL B 1 93 ? -68.004 24.460 29.481 1.00 47.31 578 VAL A O 1
ATOM 2044 N N . ASP B 1 94 ? -67.111 26.080 28.226 1.00 39.16 579 ASP A N 1
ATOM 2045 C CA . ASP B 1 94 ? -66.231 26.576 29.273 1.00 47.24 579 ASP A CA 1
ATOM 2046 C C . ASP B 1 94 ? -67.000 27.180 30.447 1.00 46.70 579 ASP A C 1
ATOM 2047 O O . ASP B 1 94 ? -66.652 26.973 31.598 1.00 48.25 579 ASP A O 1
ATOM 2052 N N . VAL B 1 95 ? -68.053 27.921 30.143 1.00 43.57 580 VAL A N 1
ATOM 2053 C CA . VAL B 1 95 ? -68.932 28.492 31.156 1.00 43.11 580 VAL A CA 1
ATOM 2054 C C . VAL B 1 95 ? -69.630 27.394 31.956 1.00 45.95 580 VAL A C 1
ATOM 2055 O O . VAL B 1 95 ? -69.714 27.463 33.184 1.00 50.39 580 VAL A O 1
ATOM 2059 N N . LEU B 1 96 ? -70.119 26.380 31.249 1.00 44.13 581 LEU A N 1
ATOM 2060 C CA . LEU B 1 96 ? -70.818 25.266 31.880 1.00 44.81 581 LEU A CA 1
ATOM 2061 C C . LEU B 1 96 ? -69.890 24.441 32.765 1.00 42.54 581 LEU A C 1
ATOM 2062 O O . LEU B 1 96 ? -70.272 24.029 33.860 1.00 41.21 581 LEU A O 1
ATOM 2067 N N . HIS B 1 97 ? -68.673 24.198 32.286 1.00 47.70 582 HIS A N 1
ATOM 2068 C CA . HIS B 1 97 ? -67.697 23.437 33.057 1.00 43.02 582 HIS A CA 1
ATOM 2069 C C . HIS B 1 97 ? -67.289 24.216 34.304 1.00 41.58 582 HIS A C 1
ATOM 2070 O O . HIS B 1 97 ? -67.152 23.641 35.381 1.00 49.08 582 HIS A O 1
ATOM 2077 N N . ILE B 1 98 ? -67.099 25.523 34.149 1.00 44.90 583 ILE A N 1
ATOM 2078 C CA . ILE B 1 98 ? -66.798 26.400 35.278 1.00 52.59 583 ILE A CA 1
ATOM 2079 C C . ILE B 1 98 ? -67.938 26.377 36.292 1.00 55.32 583 ILE A C 1
ATOM 2080 O O . ILE B 1 98 ? -67.709 26.302 37.500 1.00 59.94 583 ILE A O 1
ATOM 2085 N N . ALA B 1 99 ? -69.167 26.428 35.787 1.00 50.67 584 ALA A N 1
ATOM 2086 C CA . ALA B 1 99 ? -70.351 26.414 36.638 1.00 52.66 584 ALA A CA 1
ATOM 2087 C C . ALA B 1 99 ? -70.438 25.130 37.456 1.00 51.04 584 ALA A C 1
ATOM 2088 O O . ALA B 1 99 ? -70.609 25.171 38.673 1.00 58.84 584 ALA A O 1
ATOM 2090 N N . LEU B 1 100 ? -70.311 23.992 36.781 1.00 48.82 585 LEU A N 1
ATOM 2091 C CA . LEU B 1 100 ? -70.425 22.693 37.436 1.00 49.55 585 LEU A CA 1
ATOM 2092 C C . LEU B 1 100 ? -69.253 22.410 38.374 1.00 64.47 585 LEU A C 1
ATOM 2093 O O . LEU B 1 100 ? -69.395 21.671 39.348 1.00 70.65 585 LEU A O 1
ATOM 2098 N N . TYR B 1 101 ? -68.098 22.998 38.079 1.00 61.36 586 TYR A N 1
ATOM 2099 C CA . TYR B 1 101 ? -66.902 22.776 38.886 1.00 62.98 586 TYR A CA 1
ATOM 2100 C C . TYR B 1 101 ? -66.969 23.540 40.205 1.00 68.81 586 TYR A C 1
ATOM 2101 O O . TYR B 1 101 ? -66.573 23.026 41.251 1.00 73.75 586 TYR A O 1
ATOM 2110 N N . ASN B 1 102 ? -67.475 24.767 40.148 1.00 66.58 587 ASN A N 1
ATOM 2111 C CA . ASN B 1 102 ? -67.589 25.608 41.334 1.00 71.60 587 ASN A CA 1
ATOM 2112 C C . ASN B 1 102 ? -68.760 25.210 42.224 1.00 82.92 587 ASN A C 1
ATOM 2113 O O . ASN B 1 102 ? -68.667 25.280 43.450 1.00 100.28 587 ASN A O 1
ATOM 2118 N N . LEU B 1 103 ? -69.862 24.799 41.605 1.00 75.37 588 LEU A N 1
ATOM 2119 C CA . LEU B 1 103 ? -71.044 24.390 42.353 1.00 81.64 588 LEU A CA 1
ATOM 2120 C C . LEU B 1 103 ? -70.793 23.103 43.133 1.00 89.44 588 LEU A C 1
ATOM 2121 O O . LEU B 1 103 ? -70.890 23.091 44.358 1.00 99.09 588 LEU A O 1
ATOM 2126 N N . ARG B 1 104 ? -70.454 22.036 42.412 1.00 93.37 589 ARG A N 1
ATOM 2127 C CA . ARG B 1 104 ? -70.319 20.693 42.981 1.00 100.78 589 ARG A CA 1
ATOM 2128 C C . ARG B 1 104 ? -69.447 20.620 44.233 1.00 109.99 589 ARG A C 1
ATOM 2129 O O . ARG B 1 104 ? -69.753 19.877 45.165 1.00 116.55 589 ARG A O 1
ATOM 2131 N N . LYS B 1 105 ? -68.364 21.390 44.253 1.00 108.79 590 LYS A N 1
ATOM 2132 C CA . LYS B 1 105 ? -67.466 21.407 45.403 1.00 108.31 590 LYS A CA 1
ATOM 2133 C C . LYS B 1 105 ? -68.150 22.012 46.625 1.00 115.24 590 LYS A C 1
ATOM 2134 O O . LYS B 1 105 ? -67.834 21.663 47.763 1.00 118.63 590 LYS A O 1
ATOM 2136 N N . GLN B 1 107 ? -71.078 20.889 46.123 1.00 115.77 592 GLN A N 1
ATOM 2137 C CA . GLN B 1 107 ? -72.317 21.387 46.695 1.00 116.02 592 GLN A CA 1
ATOM 2138 C C . GLN B 1 107 ? -73.112 20.263 47.329 1.00 119.98 592 GLN A C 1
ATOM 2139 O O . GLN B 1 107 ? -74.324 20.284 47.333 1.00 120.12 592 GLN A O 1
ATOM 2141 N N . HIS B 1 108 ? -72.419 19.259 47.832 1.00 120.20 593 HIS A N 1
ATOM 2142 C CA . HIS B 1 108 ? -73.043 18.240 48.651 1.00 120.26 593 HIS A CA 1
ATOM 2143 C C . HIS B 1 108 ? -74.196 17.646 47.912 1.00 118.98 593 HIS A C 1
ATOM 2144 O O . HIS B 1 108 ? -75.234 17.356 48.499 1.00 119.44 593 HIS A O 1
ATOM 2146 N N . LYS B 1 110 ? -75.073 15.051 44.161 1.00 91.14 595 LYS A N 1
ATOM 2147 C CA . LYS B 1 110 ? -74.603 14.284 43.013 1.00 93.28 595 LYS A CA 1
ATOM 2148 C C . LYS B 1 110 ? -74.600 14.987 41.637 1.00 83.81 595 LYS A C 1
ATOM 2149 O O . LYS B 1 110 ? -73.644 14.918 40.887 1.00 76.21 595 LYS A O 1
ATOM 2151 N N . TYR B 1 111 ? -75.682 15.685 41.347 1.00 79.10 596 TYR A N 1
ATOM 2152 C CA . TYR B 1 111 ? -75.927 16.275 40.068 1.00 63.86 596 TYR A CA 1
ATOM 2153 C C . TYR B 1 111 ? -76.379 17.652 40.389 1.00 64.34 596 TYR A C 1
ATOM 2154 O O . TYR B 1 111 ? -76.435 18.025 41.516 1.00 71.22 596 TYR A O 1
ATOM 2163 N N . HIS B 1 112 ? -76.747 18.395 39.378 1.00 64.20 597 HIS A N 1
ATOM 2164 C CA . HIS B 1 112 ? -77.228 19.763 39.518 1.00 65.88 597 HIS A CA 1
ATOM 2165 C C . HIS B 1 112 ? -78.357 20.025 38.530 1.00 64.09 597 HIS A C 1
ATOM 2166 O O . HIS B 1 112 ? -78.205 19.801 37.328 1.00 63.83 597 HIS A O 1
ATOM 2173 N N . HIS B 1 113 ? -79.490 20.493 39.042 1.00 68.55 598 HIS A N 1
ATOM 2174 C CA . HIS B 1 113 ? -80.631 20.809 38.192 1.00 64.82 598 HIS A CA 1
ATOM 2175 C C . HIS B 1 113 ? -80.292 21.986 37.287 1.00 59.78 598 HIS A C 1
ATOM 2176 O O . HIS B 1 113 ? -79.797 23.012 37.756 1.00 57.73 598 HIS A O 1
ATOM 2183 N N . LEU B 1 114 ? -80.552 21.827 35.992 1.00 58.90 599 LEU A N 1
ATOM 2184 C CA . LEU B 1 114 ? -80.209 22.850 35.010 1.00 59.97 599 LEU A CA 1
ATOM 2185 C C . LEU B 1 114 ? -80.883 24.182 35.319 1.00 64.71 599 LEU A C 1
ATOM 2186 O O . LEU B 1 114 ? -80.217 25.210 35.400 1.00 60.57 599 LEU A O 1
ATOM 2191 N N . LEU B 1 115 ? -82.200 24.154 35.503 1.00 68.78 600 LEU A N 1
ATOM 2192 C CA . LEU B 1 115 ? -82.968 25.367 35.768 1.00 68.75 600 LEU A CA 1
ATOM 2193 C C . LEU B 1 115 ? -82.705 25.943 37.156 1.00 62.45 600 LEU A C 1
ATOM 2194 O O . LEU B 1 115 ? -82.615 27.159 37.323 1.00 63.84 600 LEU A O 1
ATOM 2199 N N . ASN B 1 116 ? -82.580 25.067 38.148 1.00 56.80 601 ASN A N 1
ATOM 2200 C CA . ASN B 1 116 ? -82.488 25.496 39.540 1.00 67.53 601 ASN A CA 1
ATOM 2201 C C . ASN B 1 116 ? -81.084 25.890 39.992 1.00 72.97 601 ASN A C 1
ATOM 2202 O O . ASN B 1 116 ? -80.921 26.818 40.783 1.00 72.01 601 ASN A O 1
ATOM 2207 N N . ASP B 1 117 ? -80.073 25.186 39.496 1.00 66.98 602 ASP A N 1
ATOM 2208 C CA . ASP B 1 117 ? -78.712 25.387 39.981 1.00 67.87 602 ASP A CA 1
ATOM 2209 C C . ASP B 1 117 ? -77.664 25.884 38.987 1.00 69.61 602 ASP A C 1
ATOM 2210 O O . ASP B 1 117 ? -76.719 26.575 39.364 1.00 74.28 602 ASP A O 1
ATOM 2215 N N . ILE B 1 118 ? -77.836 25.527 37.718 1.00 64.53 603 ILE A N 1
ATOM 2216 C CA . ILE B 1 118 ? -76.860 25.868 36.689 1.00 56.50 603 ILE A CA 1
ATOM 2217 C C . ILE B 1 118 ? -77.323 27.179 36.062 1.00 62.72 603 ILE A C 1
ATOM 2218 O O . ILE B 1 118 ? -76.531 28.105 35.886 1.00 65.51 603 ILE A O 1
ATOM 2223 N N . TRP B 1 119 ? -78.608 27.244 35.725 1.00 61.54 604 TRP A N 1
ATOM 2224 C CA . TRP B 1 119 ? -79.199 28.418 35.085 1.00 66.21 604 TRP A CA 1
ATOM 2225 C C . TRP B 1 119 ? -78.998 29.730 35.861 1.00 73.38 604 TRP A C 1
ATOM 2226 O O . TRP B 1 119 ? -78.604 30.731 35.263 1.00 74.64 604 TRP A O 1
ATOM 2237 N N . PRO B 1 120 ? -79.276 29.734 37.153 1.00 77.73 605 PRO A N 1
ATOM 2238 C CA . PRO B 1 120 ? -79.119 30.963 37.928 1.00 80.05 605 PRO A CA 1
ATOM 2239 C C . PRO B 1 120 ? -77.674 31.415 37.962 1.00 71.60 605 PRO A C 1
ATOM 2240 O O . PRO B 1 120 ? -77.390 32.595 37.782 1.00 71.99 605 PRO A O 1
ATOM 2244 N N . PHE B 1 121 ? -76.769 30.469 38.165 1.00 71.64 606 PHE A N 1
ATOM 2245 C CA . PHE B 1 121 ? -75.367 30.782 38.365 1.00 75.89 606 PHE A CA 1
ATOM 2246 C C . PHE B 1 121 ? -74.739 31.448 37.152 1.00 71.65 606 PHE A C 1
ATOM 2247 O O . PHE B 1 121 ? -74.018 32.425 37.279 1.00 73.67 606 PHE A O 1
ATOM 2255 N N . ILE B 1 122 ? -75.039 30.932 35.971 1.00 69.97 607 ILE A N 1
ATOM 2256 C CA . ILE B 1 122 ? -74.541 31.516 34.738 1.00 67.93 607 ILE A CA 1
ATOM 2257 C C . ILE B 1 122 ? -75.105 32.914 34.576 1.00 71.04 607 ILE A C 1
ATOM 2258 O O . ILE B 1 122 ? -74.422 33.830 34.134 1.00 72.67 607 ILE A O 1
ATOM 2263 N N . LEU B 1 123 ? -76.371 33.065 34.932 1.00 80.53 608 LEU A N 1
ATOM 2264 C CA . LEU B 1 123 ? -77.026 34.352 34.844 1.00 79.89 608 LEU A CA 1
ATOM 2265 C C . LEU B 1 123 ? -76.336 35.339 35.772 1.00 83.47 608 LEU A C 1
ATOM 2266 O O . LEU B 1 123 ? -76.151 36.501 35.426 1.00 80.14 608 LEU A O 1
ATOM 2271 N N . GLU B 1 124 ? -75.948 34.871 36.951 1.00 79.68 609 GLU A N 1
ATOM 2272 C CA . GLU B 1 124 ? -75.244 35.727 37.888 1.00 83.10 609 GLU A CA 1
ATOM 2273 C C . GLU B 1 124 ? -73.915 36.186 37.320 1.00 84.11 609 GLU A C 1
ATOM 2274 O O . GLU B 1 124 ? -73.550 37.348 37.441 1.00 83.03 609 GLU A O 1
ATOM 2280 N N . GLN B 1 125 ? -73.195 35.271 36.687 1.00 81.85 610 GLN A N 1
ATOM 2281 C CA . GLN B 1 125 ? -71.842 35.556 36.236 1.00 84.83 610 GLN A CA 1
ATOM 2282 C C . GLN B 1 125 ? -71.708 35.954 34.777 1.00 85.03 610 GLN A C 1
ATOM 2283 O O . GLN B 1 125 ? -70.605 36.139 34.290 1.00 85.62 610 GLN A O 1
ATOM 2289 N N . ARG B 1 126 ? -72.823 36.099 34.087 1.00 88.12 611 ARG A N 1
ATOM 2290 C CA . ARG B 1 126 ? -72.771 36.328 32.660 1.00 86.12 611 ARG A CA 1
ATOM 2291 C C . ARG B 1 126 ? -72.020 37.617 32.380 1.00 90.29 611 ARG A C 1
ATOM 2292 O O . ARG B 1 126 ? -71.236 37.698 31.444 1.00 92.68 611 ARG A O 1
ATOM 2300 N N . HIS B 1 127 ? -72.259 38.620 33.211 1.00 96.21 612 HIS A N 1
ATOM 2301 C CA . HIS B 1 127 ? -71.646 39.925 33.056 1.00 94.99 612 HIS A CA 1
ATOM 2302 C C . HIS B 1 127 ? -70.141 39.805 33.179 1.00 87.76 612 HIS A C 1
ATOM 2303 O O . HIS B 1 127 ? -69.393 40.502 32.506 1.00 91.12 612 HIS A O 1
ATOM 2305 N N . GLN B 1 128 ? -69.708 38.926 34.068 1.00 89.21 613 GLN A N 1
ATOM 2306 C CA . GLN B 1 128 ? -68.307 38.825 34.463 1.00 94.20 613 GLN A CA 1
ATOM 2307 C C . GLN B 1 128 ? -67.501 37.935 33.518 1.00 88.40 613 GLN A C 1
ATOM 2308 O O . GLN B 1 128 ? -66.302 38.145 33.328 1.00 86.99 613 GLN A O 1
ATOM 2310 N N . LEU B 1 129 ? -68.167 36.945 32.933 1.00 82.61 614 LEU A N 1
ATOM 2311 C CA . LEU B 1 129 ? -67.512 35.976 32.058 1.00 80.32 614 LEU A CA 1
ATOM 2312 C C . LEU B 1 129 ? -66.935 36.623 30.803 1.00 76.23 614 LEU A C 1
ATOM 2313 O O . LEU B 1 129 ? -67.508 37.569 30.268 1.00 80.18 614 LEU A O 1
ATOM 2318 N N . PRO B 1 130 ? -65.786 36.113 30.336 1.00 67.99 615 PRO A N 1
ATOM 2319 C CA . PRO B 1 130 ? -65.154 36.591 29.101 1.00 73.02 615 PRO A CA 1
ATOM 2320 C C . PRO B 1 130 ? -65.753 35.964 27.843 1.00 64.68 615 PRO A C 1
ATOM 2321 O O . PRO B 1 130 ? -65.131 35.097 27.229 1.00 58.19 615 PRO A O 1
ATOM 2325 N N . ILE B 1 131 ? -66.950 36.401 27.467 1.00 68.83 616 ILE A N 1
ATOM 2326 C CA . ILE B 1 131 ? -67.597 35.906 26.257 1.00 66.41 616 ILE A CA 1
ATOM 2327 C C . ILE B 1 131 ? -67.941 37.056 25.316 1.00 62.94 616 ILE A C 1
ATOM 2328 O O . ILE B 1 131 ? -67.846 38.224 25.693 1.00 63.99 616 ILE A O 1
ATOM 2333 N N . CYS B 1 132 ? -68.340 36.721 24.094 1.00 70.74 617 CYS A N 1
ATOM 2334 C CA . CYS B 1 132 ? -68.681 37.730 23.097 1.00 72.53 617 CYS A CA 1
ATOM 2335 C C . CYS B 1 132 ? -69.953 38.481 23.480 1.00 74.48 617 CYS A C 1
ATOM 2336 O O . CYS B 1 132 ? -70.704 38.049 24.354 1.00 67.19 617 CYS A O 1
ATOM 2339 N N . GLU B 1 133 ? -70.187 39.629 22.860 1.00 75.88 618 GLU A N 1
ATOM 2340 C CA . GLU B 1 133 ? -71.380 40.411 23.163 1.00 84.49 618 GLU A CA 1
ATOM 2341 C C . GLU B 1 133 ? -72.644 39.639 22.788 1.00 85.93 618 GLU A C 1
ATOM 2342 O O . GLU B 1 133 ? -73.664 39.714 23.454 1.00 81.91 618 GLU A O 1
ATOM 2348 N N . LYS B 1 134 ? -72.570 38.905 21.697 1.00 78.59 619 LYS A N 1
ATOM 2349 C CA . LYS B 1 134 ? -73.724 38.137 21.249 1.00 77.86 619 LYS A CA 1
ATOM 2350 C C . LYS B 1 134 ? -74.178 37.160 22.328 1.00 80.34 619 LYS A C 1
ATOM 2351 O O . LYS B 1 134 ? -75.371 37.019 22.587 1.00 89.63 619 LYS A O 1
ATOM 2353 N N . TRP B 1 135 ? -73.218 36.459 22.922 1.00 80.38 620 TRP A N 1
ATOM 2354 C CA . TRP B 1 135 ? -73.493 35.566 24.040 1.00 83.25 620 TRP A CA 1
ATOM 2355 C C . TRP B 1 135 ? -73.994 36.344 25.252 1.00 81.35 620 TRP A C 1
ATOM 2356 O O . TRP B 1 135 ? -74.898 35.902 25.961 1.00 79.71 620 TRP A O 1
ATOM 2367 N N . ARG B 1 136 ? -73.389 37.505 25.484 1.00 83.82 621 ARG A N 1
ATOM 2368 C CA . ARG B 1 136 ? -73.674 38.314 26.663 1.00 89.07 621 ARG A CA 1
ATOM 2369 C C . ARG B 1 136 ? -75.110 38.832 26.662 1.00 85.47 621 ARG A C 1
ATOM 2370 O O . ARG B 1 136 ? -75.770 38.869 27.700 1.00 78.21 621 ARG A O 1
ATOM 2378 N N . THR B 1 137 ? -75.594 39.217 25.486 1.00 83.22 622 THR A N 1
ATOM 2379 C CA . THR B 1 137 ? -76.901 39.852 25.368 1.00 86.51 622 THR A CA 1
ATOM 2380 C C . THR B 1 137 ? -77.946 38.921 24.761 1.00 86.30 622 THR A C 1
ATOM 2381 O O . THR B 1 137 ? -78.999 39.369 24.306 1.00 86.42 622 THR A O 1
ATOM 2385 N N . LEU B 1 138 ? -77.654 37.625 24.759 1.00 82.46 623 LEU A N 1
ATOM 2386 C CA . LEU B 1 138 ? -78.543 36.645 24.149 1.00 78.88 623 LEU A CA 1
ATOM 2387 C C . LEU B 1 138 ? -79.793 36.421 24.996 1.00 73.26 623 LEU A C 1
ATOM 2388 O O . LEU B 1 138 ? -79.699 36.273 26.215 1.00 76.24 623 LEU A O 1
ATOM 2393 N N . PRO B 1 139 ? -80.970 36.404 24.348 1.00 68.16 624 PRO A N 1
ATOM 2394 C CA . PRO B 1 139 ? -82.255 36.116 25.000 1.00 73.11 624 PRO A CA 1
ATOM 2395 C C . PRO B 1 139 ? -82.227 34.810 25.793 1.00 69.52 624 PRO A C 1
ATOM 2396 O O . PRO B 1 139 ? -81.514 33.880 25.417 1.00 74.83 624 PRO A O 1
ATOM 2400 N N . GLU B 1 140 ? -83.001 34.747 26.872 1.00 66.98 625 GLU A N 1
ATOM 2401 C CA . GLU B 1 140 ? -82.919 33.634 27.813 1.00 70.94 625 GLU A CA 1
ATOM 2402 C C . GLU B 1 140 ? -83.436 32.313 27.247 1.00 67.74 625 GLU A C 1
ATOM 2403 O O . GLU B 1 140 ? -82.872 31.256 27.531 1.00 77.13 625 GLU A O 1
ATOM 2409 N N . THR B 1 141 ? -84.504 32.368 26.457 1.00 69.87 626 THR A N 1
ATOM 2410 C CA . THR B 1 141 ? -85.040 31.163 25.833 1.00 69.05 626 THR A CA 1
ATOM 2411 C C . THR B 1 141 ? -84.046 30.589 24.828 1.00 62.32 626 THR A C 1
ATOM 2412 O O . THR B 1 141 ? -83.829 29.378 24.778 1.00 61.75 626 THR A O 1
ATOM 2416 N N . ALA B 1 142 ? -83.444 31.467 24.033 1.00 58.50 627 ALA A N 1
ATOM 2417 C CA . ALA B 1 142 ? -82.434 31.063 23.062 1.00 59.73 627 ALA A CA 1
ATOM 2418 C C . ALA B 1 142 ? -81.181 30.575 23.777 1.00 65.65 627 ALA A C 1
ATOM 2419 O O . ALA B 1 142 ? -80.454 29.718 23.274 1.00 66.94 627 ALA A O 1
ATOM 2421 N N . LEU B 1 143 ? -80.942 31.133 24.958 1.00 65.76 628 LEU A N 1
ATOM 2422 C CA . LEU B 1 143 ? -79.803 30.754 25.783 1.00 57.44 628 LEU A CA 1
ATOM 2423 C C . LEU B 1 143 ? -79.992 29.362 26.371 1.00 59.61 628 LEU A C 1
ATOM 2424 O O . LEU B 1 143 ? -79.046 28.580 26.448 1.00 60.49 628 LEU A O 1
ATOM 2429 N N . MET B 1 144 ? -81.219 29.063 26.788 1.00 55.96 629 MET A N 1
ATOM 2430 C CA . MET B 1 144 ? -81.545 27.761 27.361 1.00 60.80 629 MET A CA 1
ATOM 2431 C C . MET B 1 144 ? -81.306 26.630 26.367 1.00 55.63 629 MET A C 1
ATOM 2432 O O . MET B 1 144 ? -80.669 25.628 26.696 1.00 55.23 629 MET A O 1
ATOM 2437 N N . GLU B 1 145 ? -81.822 26.797 25.153 1.00 50.35 630 GLU A N 1
ATOM 2438 C CA . GLU B 1 145 ? -81.679 25.787 24.112 1.00 54.34 630 GLU A CA 1
ATOM 2439 C C . GLU B 1 145 ? -80.221 25.617 23.703 1.00 49.68 630 GLU A C 1
ATOM 2440 O O . GLU B 1 145 ? -79.772 24.508 23.423 1.00 51.52 630 GLU A O 1
ATOM 2446 N N . ARG B 1 146 ? -79.490 26.726 23.668 1.00 43.51 631 ARG A N 1
ATOM 2447 C CA . ARG B 1 146 ? -78.071 26.696 23.340 1.00 48.52 631 ARG A CA 1
ATOM 2448 C C . ARG B 1 146 ? -77.287 25.929 24.404 1.00 48.68 631 ARG A C 1
ATOM 2449 O O . ARG B 1 146 ? -76.363 25.182 24.083 1.00 41.17 631 ARG A O 1
ATOM 2457 N N . LEU B 1 147 ? -77.669 26.107 25.665 1.00 43.78 632 LEU A N 1
ATOM 2458 C CA . LEU B 1 147 ? -77.007 25.414 26.766 1.00 52.21 632 LEU A CA 1
ATOM 2459 C C . LEU B 1 147 ? -77.362 23.931 26.789 1.00 51.87 632 LEU A C 1
ATOM 2460 O O . LEU B 1 147 ? -76.516 23.088 27.088 1.00 48.14 632 LEU A O 1
ATOM 2465 N N . LYS B 1 148 ? -78.619 23.621 26.481 1.00 49.11 633 LYS A N 1
ATOM 2466 C CA . LYS B 1 148 ? -79.073 22.235 26.411 1.00 48.92 633 LYS A CA 1
ATOM 2467 C C . LYS B 1 148 ? -78.300 21.461 25.352 1.00 48.32 633 LYS A C 1
ATOM 2468 O O . LYS B 1 148 ? -77.875 20.329 25.581 1.00 48.00 633 LYS A O 1
ATOM 2474 N N . GLN B 1 149 ? -78.120 22.083 24.192 1.00 41.33 634 GLN A N 1
ATOM 2475 C CA . GLN B 1 149 ? -77.439 21.440 23.076 1.00 43.61 634 GLN A CA 1
ATOM 2476 C C . GLN B 1 149 ? -75.947 21.278 23.345 1.00 43.08 634 GLN A C 1
ATOM 2477 O O . GLN B 1 149 ? -75.355 20.257 22.990 1.00 37.20 634 GLN A O 1
ATOM 2483 N N . THR B 1 150 ? -75.347 22.286 23.972 1.00 47.12 635 THR A N 1
ATOM 2484 C CA . THR B 1 150 ? -73.926 22.251 24.311 1.00 36.09 635 THR A CA 1
ATOM 2485 C C . THR B 1 150 ? -73.612 21.069 25.222 1.00 41.48 635 THR A C 1
ATOM 2486 O O . THR B 1 150 ? -72.622 20.363 25.025 1.00 42.83 635 THR A O 1
ATOM 2490 N N . LEU B 1 151 ? -74.469 20.861 26.216 1.00 33.29 636 LEU A N 1
ATOM 2491 C CA . LEU B 1 151 ? -74.320 19.750 27.149 1.00 39.25 636 LEU A CA 1
ATOM 2492 C C . LEU B 1 151 ? -74.454 18.407 26.436 1.00 40.91 636 LEU A C 1
ATOM 2493 O O . LEU B 1 151 ? -73.875 17.409 26.864 1.00 41.97 636 LEU A O 1
ATOM 2498 N N . LYS B 1 152 ? -75.220 18.387 25.348 1.00 42.12 637 LYS A N 1
ATOM 2499 C CA . LYS B 1 152 ? -75.355 17.187 24.530 1.00 40.98 637 LYS A CA 1
ATOM 2500 C C . LYS B 1 152 ? -74.111 16.954 23.681 1.00 40.56 637 LYS A C 1
ATOM 2501 O O . LYS B 1 152 ? -73.574 15.849 23.642 1.00 34.36 637 LYS A O 1
ATOM 2507 N N . ASP B 1 153 ? -73.662 18.004 22.998 1.00 38.47 638 ASP A N 1
ATOM 2508 C CA . ASP B 1 153 ? -72.478 17.925 22.147 1.00 42.06 638 ASP A CA 1
ATOM 2509 C C . ASP B 1 153 ? -71.242 17.539 22.952 1.00 43.05 638 ASP A C 1
ATOM 2510 O O . ASP B 1 153 ? -70.329 16.892 22.438 1.00 42.42 638 ASP A O 1
ATOM 2515 N N . TYR B 1 154 ? -71.220 17.950 24.215 1.00 46.12 639 TYR A N 1
ATOM 2516 C CA . TYR B 1 154 ? -70.123 17.618 25.114 1.00 40.89 639 TYR A CA 1
ATOM 2517 C C . TYR B 1 154 ? -70.460 16.517 26.113 1.00 38.78 639 TYR A C 1
ATOM 2518 O O . TYR B 1 154 ? -70.013 16.550 27.258 1.00 45.14 639 TYR A O 1
ATOM 2527 N N . SER B 1 155 ? -71.245 15.540 25.665 1.00 40.70 640 SER A N 1
ATOM 2528 C CA . SER B 1 155 ? -71.627 14.410 26.505 1.00 41.46 640 SER A CA 1
ATOM 2529 C C . SER B 1 155 ? -70.440 13.693 27.140 1.00 48.95 640 SER A C 1
ATOM 2530 O O . SER B 1 155 ? -70.584 13.010 28.153 1.00 51.60 640 SER A O 1
ATOM 2533 N N . ASP B 1 156 ? -69.268 13.855 26.535 1.00 42.43 641 ASP A N 1
ATOM 2534 C CA . ASP B 1 156 ? -68.046 13.251 27.048 1.00 47.60 641 ASP A CA 1
ATOM 2535 C C . ASP B 1 156 ? -67.626 13.887 28.371 1.00 42.27 641 ASP A C 1
ATOM 2536 O O . ASP B 1 156 ? -67.069 13.217 29.240 1.00 49.87 641 ASP A O 1
ATOM 2541 N N . ARG B 1 157 ? -67.889 15.167 28.533 1.00 50.58 642 ARG A N 1
ATOM 2542 C CA . ARG B 1 157 ? -67.585 15.857 29.768 1.00 45.62 642 ARG A CA 1
ATOM 2543 C C . ARG B 1 157 ? -68.747 15.970 30.717 1.00 47.83 642 ARG A C 1
ATOM 2544 O O . ARG B 1 157 ? -68.577 16.106 31.883 1.00 44.69 642 ARG A O 1
ATOM 2552 N N . PHE B 1 158 ? -69.947 15.927 30.195 1.00 47.63 643 PHE A N 1
ATOM 2553 C CA . PHE B 1 158 ? -71.138 16.116 31.018 1.00 44.89 643 PHE A CA 1
ATOM 2554 C C . PHE B 1 158 ? -72.090 14.921 30.988 1.00 49.32 643 PHE A C 1
ATOM 2555 O O . PHE B 1 158 ? -72.482 14.455 29.917 1.00 51.89 643 PHE A O 1
ATOM 2563 N N . VAL B 1 159 ? -72.457 14.427 32.167 1.00 48.71 644 VAL A N 1
ATOM 2564 C CA . VAL B 1 159 ? -73.496 13.409 32.274 1.00 56.15 644 VAL A CA 1
ATOM 2565 C C . VAL B 1 159 ? -74.857 14.071 32.396 1.00 47.77 644 VAL A C 1
ATOM 2566 O O . VAL B 1 159 ? -75.009 15.069 33.098 1.00 50.82 644 VAL A O 1
ATOM 2570 N N . CYS B 1 160 ? -75.845 13.515 31.709 1.00 55.11 645 CYS A N 1
ATOM 2571 C CA . CYS B 1 160 ? -77.213 13.992 31.838 1.00 50.01 645 CYS A CA 1
ATOM 2572 C C . CYS B 1 160 ? -77.987 13.076 32.778 1.00 59.94 645 CYS A C 1
ATOM 2573 O O . CYS B 1 160 ? -77.902 11.854 32.668 1.00 55.88 645 CYS A O 1
ATOM 2576 N N . GLY B 1 161 ? -78.731 13.668 33.707 1.00 61.94 646 GLY A N 1
ATOM 2577 C CA . GLY B 1 161 ? -79.504 12.898 34.664 1.00 60.94 646 GLY A CA 1
ATOM 2578 C C . GLY B 1 161 ? -80.992 13.146 34.527 1.00 67.28 646 GLY A C 1
ATOM 2579 O O . GLY B 1 161 ? -81.424 14.276 34.307 1.00 63.48 646 GLY A O 1
ATOM 2580 N N . ARG B 1 162 ? -81.779 12.084 34.657 1.00 67.46 647 ARG A N 1
ATOM 2581 C CA . ARG B 1 162 ? -83.228 12.190 34.533 1.00 73.19 647 ARG A CA 1
ATOM 2582 C C . ARG B 1 162 ? -83.942 11.666 35.776 1.00 72.76 647 ARG A C 1
ATOM 2583 O O . ARG B 1 162 ? -83.587 10.615 36.310 1.00 63.62 647 ARG A O 1
ATOM 2585 N N . GLU B 1 163 ? -84.945 12.408 36.234 1.00 80.78 648 GLU A N 1
ATOM 2586 C CA . GLU B 1 163 ? -85.774 11.970 37.351 1.00 84.36 648 GLU A CA 1
ATOM 2587 C C . GLU B 1 163 ? -86.855 11.010 36.871 1.00 87.65 648 GLU A C 1
ATOM 2588 O O . GLU B 1 163 ? -87.183 10.975 35.684 1.00 83.51 648 GLU A O 1
ATOM 2594 N N . PHE B 1 164 ? -87.404 10.233 37.799 1.00 94.68 649 PHE A N 1
ATOM 2595 C CA . PHE B 1 164 ? -88.456 9.276 37.475 1.00 92.61 649 PHE A CA 1
ATOM 2596 C C . PHE B 1 164 ? -89.704 9.987 36.963 1.00 86.78 649 PHE A C 1
ATOM 2597 O O . PHE B 1 164 ? -90.205 10.913 37.602 1.00 83.13 649 PHE A O 1
ATOM 2599 N N . LYS B 1 165 ? -90.187 9.547 35.803 1.00 85.96 650 LYS A N 1
ATOM 2600 C CA . LYS B 1 165 ? -91.366 10.125 35.159 1.00 84.67 650 LYS A CA 1
ATOM 2601 C C . LYS B 1 165 ? -91.212 11.624 34.917 1.00 86.36 650 LYS A C 1
ATOM 2602 O O . LYS B 1 165 ? -92.194 12.366 34.910 1.00 85.77 650 LYS A O 1
ATOM 2604 N N . ARG B 1 166 ? -89.971 12.061 34.722 1.00 90.95 651 ARG A N 1
ATOM 2605 C CA . ARG B 1 166 ? -89.676 13.465 34.460 1.00 87.37 651 ARG A CA 1
ATOM 2606 C C . ARG B 1 166 ? -88.674 13.599 33.318 1.00 83.21 651 ARG A C 1
ATOM 2607 O O . ARG B 1 166 ? -87.810 12.740 33.136 1.00 82.33 651 ARG A O 1
ATOM 2615 N N . ALA B 1 167 ? -88.789 14.677 32.556 1.00 79.10 652 ALA A N 1
ATOM 2616 C CA . ALA B 1 167 ? -87.830 14.956 31.505 1.00 80.75 652 ALA A CA 1
ATOM 2617 C C . ALA B 1 167 ? -86.494 15.264 32.154 1.00 74.37 652 ALA A C 1
ATOM 2618 O O . ALA B 1 167 ? -86.461 15.829 33.246 1.00 72.97 652 ALA A O 1
ATOM 2620 N N . PRO B 1 168 ? -85.354 14.850 31.443 1.00 74.50 653 PRO A N 1
ATOM 2621 C CA . PRO B 1 168 ? -84.102 15.057 32.192 1.00 77.61 653 PRO A CA 1
ATOM 2622 C C . PRO B 1 168 ? -83.733 16.524 32.344 1.00 71.70 653 PRO A C 1
ATOM 2623 O O . PRO B 1 168 ? -83.727 17.263 31.369 1.00 74.49 653 PRO A O 1
ATOM 2627 N N . ALA B 1 169 ? -83.435 16.934 33.569 1.00 67.21 654 ALA A N 1
ATOM 2628 C CA . ALA B 1 169 ? -83.008 18.295 33.844 1.00 68.95 654 ALA A CA 1
ATOM 2629 C C . ALA B 1 169 ? -81.715 18.364 34.642 1.00 57.93 654 ALA A C 1
ATOM 2630 O O . ALA B 1 169 ? -81.347 19.421 35.128 1.00 57.43 654 ALA A O 1
ATOM 2632 N N . PHE B 1 170 ? -81.036 17.235 34.790 1.00 56.52 655 PHE A N 1
ATOM 2633 C CA . PHE B 1 170 ? -79.881 17.157 35.673 1.00 64.57 655 PHE A CA 1
ATOM 2634 C C . PHE B 1 170 ? -78.568 16.928 34.943 1.00 61.70 655 PHE A C 1
ATOM 2635 O O . PHE B 1 170 ? -78.477 16.096 34.055 1.00 58.34 655 PHE A O 1
ATOM 2643 N N . TYR B 1 171 ? -77.551 17.690 35.321 1.00 56.16 656 TYR A N 1
ATOM 2644 C CA . TYR B 1 171 ? -76.242 17.555 34.709 1.00 53.05 656 TYR A CA 1
ATOM 2645 C C . TYR B 1 171 ? -75.124 17.507 35.733 1.00 60.14 656 TYR A C 1
ATOM 2646 O O . TYR B 1 171 ? -75.241 18.035 36.823 1.00 54.35 656 TYR A O 1
ATOM 2655 N N . ALA B 1 172 ? -74.037 16.855 35.361 1.00 48.45 657 ALA A N 1
ATOM 2656 C CA . ALA B 1 172 ? -72.868 16.739 36.217 1.00 46.95 657 ALA A CA 1
ATOM 2657 C C . ALA B 1 172 ? -71.638 16.433 35.377 1.00 52.38 657 ALA A C 1
ATOM 2658 O O . ALA B 1 172 ? -71.746 15.878 34.284 1.00 52.34 657 ALA A O 1
ATOM 2660 N N . LEU B 1 173 ? -70.470 16.808 35.886 1.00 46.47 658 LEU A N 1
ATOM 2661 C CA . LEU B 1 173 ? -69.217 16.454 35.236 1.00 46.14 658 LEU A CA 1
ATOM 2662 C C . LEU B 1 173 ? -69.034 14.945 35.293 1.00 50.50 658 LEU A C 1
ATOM 2663 O O . LEU B 1 173 ? -69.240 14.331 36.341 1.00 49.38 658 LEU A O 1
ATOM 2668 N N . ARG B 1 174 ? -68.662 14.344 34.168 1.00 51.13 659 ARG A N 1
ATOM 2669 C CA . ARG B 1 174 ? -68.474 12.900 34.122 1.00 54.05 659 ARG A CA 1
ATOM 2670 C C . ARG B 1 174 ? -67.241 12.504 34.920 1.00 60.52 659 ARG A C 1
ATOM 2671 O O . ARG B 1 174 ? -67.128 11.375 35.396 1.00 60.17 659 ARG A O 1
ATOM 2679 N N . HIS B 1 175 ? -66.324 13.451 35.071 1.00 48.18 660 HIS A N 1
ATOM 2680 C CA . HIS B 1 175 ? -65.094 13.217 35.811 1.00 53.90 660 HIS A CA 1
ATOM 2681 C C . HIS B 1 175 ? -64.762 14.417 36.694 1.00 64.15 660 HIS A C 1
ATOM 2682 O O . HIS B 1 175 ? -65.375 15.476 36.573 1.00 62.40 660 HIS A O 1
ATOM 2689 N N . SER B 1 176 ? -63.788 14.242 37.579 1.00 56.16 661 SER A N 1
ATOM 2690 C CA . SER B 1 176 ? -63.515 15.213 38.636 1.00 63.53 661 SER A CA 1
ATOM 2691 C C . SER B 1 176 ? -62.796 16.477 38.167 1.00 60.15 661 SER A C 1
ATOM 2692 O O . SER B 1 176 ? -62.833 17.503 38.847 1.00 79.14 661 SER A O 1
ATOM 2695 N N . GLY B 1 177 ? -62.148 16.400 37.010 1.00 52.02 662 GLY A N 1
ATOM 2696 C CA . GLY B 1 177 ? -61.270 17.462 36.548 1.00 64.96 662 GLY A CA 1
ATOM 2697 C C . GLY B 1 177 ? -61.876 18.841 36.358 1.00 58.69 662 GLY A C 1
ATOM 2698 O O . GLY B 1 177 ? -63.091 18.984 36.235 1.00 63.56 662 GLY A O 1
ATOM 2699 N N . PRO B 1 178 ? -61.014 19.869 36.339 1.00 61.50 663 PRO A N 1
ATOM 2700 C CA . PRO B 1 178 ? -61.340 21.276 36.084 1.00 54.70 663 PRO A CA 1
ATOM 2701 C C . PRO B 1 178 ? -61.573 21.529 34.593 1.00 45.95 663 PRO A C 1
ATOM 2702 O O . PRO B 1 178 ? -61.362 20.612 33.800 1.00 49.18 663 PRO A O 1
ATOM 2706 N N . PRO B 1 179 ? -62.023 22.742 34.217 1.00 44.91 664 PRO A N 1
ATOM 2707 C CA . PRO B 1 179 ? -62.229 23.070 32.801 1.00 45.27 664 PRO A CA 1
ATOM 2708 C C . PRO B 1 179 ? -61.019 22.781 31.915 1.00 53.17 664 PRO A C 1
ATOM 2709 O O . PRO B 1 179 ? -59.883 23.056 32.301 1.00 54.67 664 PRO A O 1
ATOM 2713 N N . HIS B 1 180 ? -61.277 22.192 30.755 1.00 50.42 665 HIS A N 1
ATOM 2714 C CA . HIS B 1 180 ? -60.216 21.978 29.804 1.00 45.53 665 HIS A CA 1
ATOM 2715 C C . HIS B 1 180 ? -59.790 23.351 29.327 1.00 59.64 665 HIS A C 1
ATOM 2716 O O . HIS B 1 180 ? -60.621 24.188 28.974 1.00 59.03 665 HIS A O 1
ATOM 2723 N N . ILE B 1 181 ? -58.486 23.573 29.310 1.00 63.97 666 ILE A N 1
ATOM 2724 C CA . ILE B 1 181 ? -57.917 24.797 28.759 1.00 53.69 666 ILE A CA 1
ATOM 2725 C C . ILE B 1 181 ? -56.725 24.475 27.862 1.00 50.43 666 ILE A C 1
ATOM 2726 O O . ILE B 1 181 ? -55.834 23.726 28.258 1.00 65.70 666 ILE A O 1
ATOM 2731 N N . PRO B 1 182 ? -56.714 25.031 26.640 1.00 65.14 667 PRO A N 1
ATOM 2732 C CA . PRO B 1 182 ? -55.618 24.775 25.700 1.00 59.81 667 PRO A CA 1
ATOM 2733 C C . PRO B 1 182 ? -54.282 25.310 26.204 1.00 53.09 667 PRO A C 1
ATOM 2734 O O . PRO B 1 182 ? -54.200 26.447 26.667 1.00 51.89 667 PRO A O 1
ATOM 2738 N N . LYS B 1 183 ? -53.246 24.483 26.115 1.00 53.46 668 LYS A N 1
ATOM 2739 C CA . LYS B 1 183 ? -51.911 24.877 26.542 1.00 50.79 668 LYS A CA 1
ATOM 2740 C C . LYS B 1 183 ? -51.240 25.759 25.502 1.00 49.07 668 LYS A C 1
ATOM 2741 O O . LYS B 1 183 ? -51.245 25.447 24.311 1.00 48.45 668 LYS A O 1
ATOM 2747 N N . VAL B 1 184 ? -50.661 26.861 25.962 1.00 47.53 669 VAL A N 1
ATOM 2748 C CA . VAL B 1 184 ? -49.951 27.774 25.080 1.00 49.62 669 VAL A CA 1
ATOM 2749 C C . VAL B 1 184 ? -48.471 27.825 25.445 1.00 50.06 669 VAL A C 1
ATOM 2750 O O . VAL B 1 184 ? -48.092 28.420 26.454 1.00 51.07 669 VAL A O 1
ATOM 2754 N N . PHE B 1 185 ? -47.641 27.185 24.627 1.00 51.46 670 PHE A N 1
ATOM 2755 C CA . PHE B 1 185 ? -46.194 27.210 24.821 1.00 47.68 670 PHE A CA 1
ATOM 2756 C C . PHE B 1 185 ? -45.504 27.893 23.644 1.00 46.92 670 PHE A C 1
ATOM 2757 O O . PHE B 1 185 ? -45.562 27.408 22.513 1.00 50.65 670 PHE A O 1
ATOM 2765 N N . LEU B 1 186 ? -44.859 29.023 23.915 1.00 52.51 671 LEU A N 1
ATOM 2766 C CA . LEU B 1 186 ? -44.129 29.751 22.884 1.00 49.27 671 LEU A CA 1
ATOM 2767 C C . LEU B 1 186 ? -42.638 29.455 22.955 1.00 60.06 671 LEU A C 1
ATOM 2768 O O . LEU B 1 186 ? -42.114 29.122 24.018 1.00 53.96 671 LEU A O 1
ATOM 2773 N N . GLU B 1 187 ? -41.959 29.569 21.819 1.00 65.55 672 GLU A N 1
ATOM 2774 C CA . GLU B 1 187 ? -40.505 29.530 21.807 1.00 63.10 672 GLU A CA 1
ATOM 2775 C C . GLU B 1 187 ? -40.002 30.856 22.366 1.00 64.22 672 GLU A C 1
ATOM 2776 O O . GLU B 1 187 ? -40.638 31.892 22.165 1.00 61.67 672 GLU A O 1
ATOM 2782 N N . PRO B 1 188 ? -38.865 30.829 23.080 1.00 71.13 673 PRO A N 1
ATOM 2783 C CA . PRO B 1 188 ? -38.355 32.014 23.782 1.00 59.95 673 PRO A CA 1
ATOM 2784 C C . PRO B 1 188 ? -38.112 33.223 22.879 1.00 62.76 673 PRO A C 1
ATOM 2785 O O . PRO B 1 188 ? -38.184 34.359 23.349 1.00 64.91 673 PRO A O 1
ATOM 2789 N N . HIS B 1 189 ? -37.838 32.980 21.601 1.00 56.60 674 HIS A N 1
ATOM 2790 C CA . HIS B 1 189 ? -37.488 34.053 20.675 1.00 59.15 674 HIS A CA 1
ATOM 2791 C C . HIS B 1 189 ? -38.693 34.624 19.930 1.00 75.04 674 HIS A C 1
ATOM 2792 O O . HIS B 1 189 ? -38.562 35.591 19.181 1.00 83.19 674 HIS A O 1
ATOM 2799 N N . GLU B 1 190 ? -39.861 34.027 20.139 1.00 78.73 675 GLU A N 1
ATOM 2800 C CA . GLU B 1 190 ? -41.064 34.415 19.408 1.00 74.17 675 GLU A CA 1
ATOM 2801 C C . GLU B 1 190 ? -41.699 35.701 19.929 1.00 76.42 675 GLU A C 1
ATOM 2802 O O . GLU B 1 190 ? -41.640 36.000 21.122 1.00 66.37 675 GLU A O 1
ATOM 2808 N N . GLU B 1 191 ? -42.309 36.456 19.021 1.00 82.76 676 GLU A N 1
ATOM 2809 C CA . GLU B 1 191 ? -43.061 37.649 19.391 1.00 80.16 676 GLU A CA 1
ATOM 2810 C C . GLU B 1 191 ? -44.335 37.250 20.127 1.00 75.24 676 GLU A C 1
ATOM 2811 O O . GLU B 1 191 ? -44.817 36.126 19.980 1.00 81.39 676 GLU A O 1
ATOM 2813 N N . LEU B 1 192 ? -44.875 38.168 20.920 1.00 72.65 677 LEU A N 1
ATOM 2814 C CA . LEU B 1 192 ? -46.060 37.880 21.719 1.00 75.32 677 LEU A CA 1
ATOM 2815 C C . LEU B 1 192 ? -47.306 38.555 21.163 1.00 80.44 677 LEU A C 1
ATOM 2816 O O . LEU B 1 192 ? -48.193 38.952 21.918 1.00 85.21 677 LEU A O 1
ATOM 2821 N N . SER B 1 193 ? -47.373 38.680 19.842 1.00 81.22 678 SER A N 1
ATOM 2822 C CA . SER B 1 193 ? -48.504 39.338 19.203 1.00 81.53 678 SER A CA 1
ATOM 2823 C C . SER B 1 193 ? -49.786 38.529 19.368 1.00 82.92 678 SER A C 1
ATOM 2824 O O . SER B 1 193 ? -49.756 37.298 19.412 1.00 84.92 678 SER A O 1
ATOM 2827 N N . ASP B 1 194 ? -50.911 39.231 19.461 1.00 79.33 679 ASP A N 1
ATOM 2828 C CA . ASP B 1 194 ? -52.216 38.586 19.492 1.00 80.57 679 ASP A CA 1
ATOM 2829 C C . ASP B 1 194 ? -52.454 37.855 18.178 1.00 76.47 679 ASP A C 1
ATOM 2830 O O . ASP B 1 194 ? -53.158 36.847 18.133 1.00 81.35 679 ASP A O 1
ATOM 2835 N N . GLU B 1 195 ? -51.854 38.377 17.113 1.00 72.00 680 GLU A N 1
ATOM 2836 C CA . GLU B 1 195 ? -51.941 37.772 15.791 1.00 76.87 680 GLU A CA 1
ATOM 2837 C C . GLU B 1 195 ? -51.354 36.365 15.788 1.00 80.97 680 GLU A C 1
ATOM 2838 O O . GLU B 1 195 ? -51.929 35.443 15.211 1.00 86.90 680 GLU A O 1
ATOM 2840 N N . LEU B 1 196 ? -50.206 36.207 16.439 1.00 79.73 681 LEU A N 1
ATOM 2841 C CA . LEU B 1 196 ? -49.520 34.921 16.481 1.00 77.02 681 LEU A CA 1
ATOM 2842 C C . LEU B 1 196 ? -50.287 33.903 17.317 1.00 71.65 681 LEU A C 1
ATOM 2843 O O . LEU B 1 196 ? -50.393 32.735 16.943 1.00 74.53 681 LEU A O 1
ATOM 2848 N N . LEU B 1 197 ? -50.822 34.353 18.448 1.00 61.27 682 LEU A N 1
ATOM 2849 C CA . LEU B 1 197 ? -51.576 33.481 19.344 1.00 70.50 682 LEU A CA 1
ATOM 2850 C C . LEU B 1 197 ? -52.829 32.929 18.672 1.00 80.83 682 LEU A C 1
ATOM 2851 O O . LEU B 1 197 ? -53.245 31.802 18.942 1.00 79.38 682 LEU A O 1
ATOM 2856 N N . GLU B 1 198 ? -53.423 33.728 17.792 1.00 80.32 683 GLU A N 1
ATOM 2857 C CA . GLU B 1 198 ? -54.649 33.337 17.109 1.00 76.06 683 GLU A CA 1
ATOM 2858 C C . GLU B 1 198 ? -54.366 32.470 15.885 1.00 75.38 683 GLU A C 1
ATOM 2859 O O . GLU B 1 198 ? -55.171 31.610 15.528 1.00 77.69 683 GLU A O 1
ATOM 2865 N N . LYS B 1 199 ? -53.222 32.696 15.247 1.00 79.94 684 LYS A N 1
ATOM 2866 C CA . LYS B 1 199 ? -52.841 31.913 14.074 1.00 84.29 684 LYS A CA 1
ATOM 2867 C C . LYS B 1 199 ? -52.296 30.541 14.460 1.00 90.25 684 LYS A C 1
ATOM 2868 O O . LYS B 1 199 ? -52.539 29.552 13.770 1.00 91.19 684 LYS A O 1
ATOM 2870 N N . ARG B 1 200 ? -51.559 30.488 15.564 1.00 80.94 685 ARG A N 1
ATOM 2871 C CA . ARG B 1 200 ? -50.883 29.261 15.972 1.00 78.72 685 ARG A CA 1
ATOM 2872 C C . ARG B 1 200 ? -51.754 28.359 16.841 1.00 75.45 685 ARG A C 1
ATOM 2873 O O . ARG B 1 200 ? -51.796 27.146 16.640 1.00 72.28 685 ARG A O 1
ATOM 2881 N N . PHE B 1 201 ? -52.449 28.954 17.805 1.00 77.62 686 PHE A N 1
ATOM 2882 C CA . PHE B 1 201 ? -53.137 28.178 18.831 1.00 7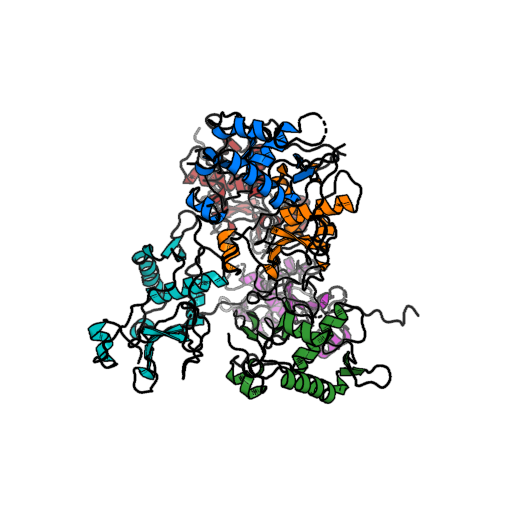8.83 686 PHE A CA 1
ATOM 2883 C C . PHE B 1 201 ? -54.655 28.179 18.673 1.00 84.16 686 PHE A C 1
ATOM 2884 O O . PHE B 1 201 ? -55.364 27.597 19.495 1.00 88.97 686 PHE A O 1
ATOM 2892 N N . LYS B 1 202 ? -55.140 28.828 17.617 1.00 79.93 687 LYS A N 1
ATOM 2893 C CA . LYS B 1 202 ? -56.572 28.933 17.341 1.00 83.51 687 LYS A CA 1
ATOM 2894 C C . LYS B 1 202 ? -57.335 29.484 18.543 1.00 89.41 687 LYS A C 1
ATOM 2895 O O . LYS B 1 202 ? -58.371 28.945 18.935 1.00 94.40 687 LYS A O 1
ATOM 2897 N N . LEU B 1 203 ? -56.811 30.557 19.126 1.00 87.65 688 LEU A N 1
ATOM 2898 C CA . LEU B 1 203 ? -57.418 31.165 20.303 1.00 78.36 688 LEU A CA 1
ATOM 2899 C C . LEU B 1 203 ? -58.190 32.430 19.955 1.00 74.72 688 LEU A C 1
ATOM 2900 O O . LEU B 1 203 ? -57.938 33.063 18.930 1.00 75.28 688 LEU A O 1
ATOM 2905 N N . MET B 1 204 ? -59.131 32.791 20.820 1.00 72.30 689 MET A N 1
ATOM 2906 C CA . MET B 1 204 ? -59.820 34.069 20.723 1.00 69.66 689 MET A CA 1
ATOM 2907 C C . MET B 1 204 ? -59.505 34.897 21.963 1.00 68.45 689 MET A C 1
ATOM 2908 O O . MET B 1 204 ? -59.574 34.398 23.086 1.00 59.65 689 MET A O 1
ATOM 2913 N N . LEU B 1 205 ? -59.151 36.161 21.757 1.00 66.04 690 LEU A N 1
ATOM 2914 C CA . LEU B 1 205 ? -58.767 37.031 22.861 1.00 66.98 690 LEU A CA 1
ATOM 2915 C C . LEU B 1 205 ? -59.787 38.141 23.091 1.00 72.84 690 LEU A C 1
ATOM 2916 O O . LEU B 1 205 ? -60.277 38.754 22.143 1.00 82.76 690 LEU A O 1
ATOM 2921 N N . MET B 1 206 ? -60.104 38.391 24.357 1.00 72.71 691 MET A N 1
ATOM 2922 C CA . MET B 1 206 ? -61.050 39.438 24.717 1.00 67.04 691 MET A CA 1
ATOM 2923 C C . MET B 1 206 ? -60.425 40.821 24.577 1.00 89.79 691 MET A C 1
ATOM 2924 O O . MET B 1 206 ? -59.367 41.090 25.146 1.00 100.94 691 MET A O 1
ATOM 2929 N N . PRO B 1 207 ? -61.080 41.704 23.809 1.00 94.60 692 PRO A N 1
ATOM 2930 C CA . PRO B 1 207 ? -60.609 43.081 23.634 1.00 97.84 692 PRO A CA 1
ATOM 2931 C C . PRO B 1 207 ? -60.905 43.949 24.855 1.00 103.00 692 PRO A C 1
ATOM 2932 O O . PRO B 1 207 ? -61.598 43.487 25.762 1.00 101.78 692 PRO A O 1
ATOM 2936 N N . SER C 1 16 ? -33.971 -33.915 20.253 1.00 94.40 501 SER C N 1
ATOM 2937 C CA . SER C 1 16 ? -32.566 -33.587 20.465 1.00 89.99 501 SER C CA 1
ATOM 2938 C C . SER C 1 16 ? -32.368 -32.079 20.561 1.00 82.88 501 SER C C 1
ATOM 2939 O O . SER C 1 16 ? -32.630 -31.349 19.606 1.00 82.13 501 SER C O 1
ATOM 2942 N N . TRP C 1 17 ? -31.929 -31.615 21.723 1.00 74.94 502 TRP C N 1
ATOM 2943 C CA . TRP C 1 17 ? -31.662 -30.197 21.916 1.00 70.42 502 TRP C CA 1
ATOM 2944 C C . TRP C 1 17 ? -30.522 -29.654 21.050 1.00 70.52 502 TRP C C 1
ATOM 2945 O O . TRP C 1 17 ? -30.594 -28.533 20.570 1.00 68.62 502 TRP C O 1
ATOM 2956 N N . ASP C 1 18 ? -29.450 -30.423 20.901 1.00 71.90 503 ASP C N 1
ATOM 2957 C CA . ASP C 1 18 ? -28.348 -30.018 20.029 1.00 79.84 503 ASP C CA 1
ATOM 2958 C C . ASP C 1 18 ? -28.680 -29.972 18.538 1.00 85.60 503 ASP C C 1
ATOM 2959 O O . ASP C 1 18 ? -28.259 -29.062 17.833 1.00 84.70 503 ASP C O 1
ATOM 2964 N N . GLU C 1 19 ? -29.400 -30.983 18.063 1.00 90.56 504 GLU C N 1
ATOM 2965 C CA . GLU C 1 19 ? -29.793 -31.087 16.654 1.00 91.48 504 GLU C CA 1
ATOM 2966 C C . GLU C 1 19 ? -30.786 -30.050 16.123 1.00 79.18 504 GLU C C 1
ATOM 2967 O O . GLU C 1 19 ? -30.650 -29.559 15.010 1.00 76.80 504 GLU C O 1
ATOM 2969 N N . LYS C 1 20 ? -31.792 -29.740 16.927 1.00 76.64 505 LYS C N 1
ATOM 2970 C CA . LYS C 1 20 ? -32.936 -28.947 16.484 1.00 74.17 505 LYS C CA 1
ATOM 2971 C C . LYS C 1 20 ? -32.538 -27.557 15.992 1.00 74.05 505 LYS C C 1
ATOM 2972 O O . LYS C 1 20 ? -31.511 -27.012 16.397 1.00 79.01 505 LYS C O 1
ATOM 2978 N N . HIS C 1 21 ? -33.360 -26.994 15.110 1.00 80.28 506 HIS C N 1
ATOM 2979 C CA . HIS C 1 21 ? -33.146 -25.639 14.614 1.00 74.79 506 HIS C CA 1
ATOM 2980 C C . HIS C 1 21 ? -33.987 -24.652 15.416 1.00 72.97 506 HIS C C 1
ATOM 2981 O O . HIS C 1 21 ? -35.046 -25.009 15.932 1.00 78.37 506 HIS C O 1
ATOM 2988 N N . ARG C 1 22 ? -33.513 -23.414 15.525 1.00 67.33 507 ARG C N 1
ATOM 2989 C CA . ARG C 1 22 ? -34.220 -22.388 16.286 1.00 67.83 507 ARG C CA 1
ATOM 2990 C C . ARG C 1 22 ? -34.340 -21.110 15.464 1.00 69.53 507 ARG C C 1
ATOM 2991 O O . ARG C 1 22 ? -33.745 -20.085 15.790 1.00 66.24 507 ARG C O 1
ATOM 2999 N N . VAL C 1 23 ? -35.130 -21.186 14.398 1.00 73.76 508 VAL C N 1
ATOM 3000 C CA . VAL C 1 23 ? -35.233 -20.108 13.421 1.00 60.87 508 VAL C CA 1
ATOM 3001 C C . VAL C 1 23 ? -36.204 -19.009 13.847 1.00 66.78 508 VAL C C 1
ATOM 3002 O O . VAL C 1 23 ? -37.334 -19.287 14.248 1.00 68.92 508 VAL C O 1
ATOM 3006 N N . ASN C 1 24 ? -35.753 -17.762 13.752 1.00 71.21 509 ASN C N 1
ATOM 3007 C CA . ASN C 1 24 ? -36.604 -16.606 14.009 1.00 69.69 509 ASN C CA 1
ATOM 3008 C C . ASN C 1 24 ? -36.801 -15.776 12.745 1.00 78.34 509 ASN C C 1
ATOM 3009 O O . ASN C 1 24 ? -35.911 -15.701 11.899 1.00 80.05 509 ASN C O 1
ATOM 3014 N N . GLU C 1 25 ? -37.975 -15.172 12.625 1.00 74.65 510 GLU C N 1
ATOM 3015 C CA . GLU C 1 25 ? -38.316 -14.303 11.510 1.00 77.45 510 GLU C CA 1
ATOM 3016 C C . GLU C 1 25 ? -37.559 -12.984 11.553 1.00 79.95 510 GLU C C 1
ATOM 3017 O O . GLU C 1 25 ? -37.354 -12.426 12.620 1.00 82.41 510 GLU C O 1
ATOM 3023 N N . GLU C 1 26 ? -37.169 -12.467 10.393 1.00 87.41 511 GLU C N 1
ATOM 3024 C CA . GLU C 1 26 ? -36.665 -11.110 10.314 1.00 91.92 511 GLU C CA 1
ATOM 3025 C C . GLU C 1 26 ? -37.777 -10.165 9.883 1.00 88.94 511 GLU C C 1
ATOM 3026 O O . GLU C 1 26 ? -38.301 -9.403 10.690 1.00 90.31 511 GLU C O 1
ATOM 3032 N N . ILE C 1 28 ? -36.833 -6.146 5.038 1.00 96.13 513 ILE C N 1
ATOM 3033 C CA . ILE C 1 28 ? -37.966 -6.604 5.832 1.00 92.70 513 ILE C CA 1
ATOM 3034 C C . ILE C 1 28 ? -38.424 -5.523 6.806 1.00 104.51 513 ILE C C 1
ATOM 3035 O O . ILE C 1 28 ? -39.585 -5.489 7.211 1.00 117.14 513 ILE C O 1
ATOM 3037 N N . TYR C 1 29 ? -37.501 -4.643 7.181 1.00 101.22 514 TYR C N 1
ATOM 3038 C CA . TYR C 1 29 ? -37.818 -3.533 8.071 1.00 104.56 514 TYR C CA 1
ATOM 3039 C C . TYR C 1 29 ? -37.764 -2.205 7.326 1.00 103.84 514 TYR C C 1
ATOM 3040 O O . TYR C 1 29 ? -37.180 -2.109 6.246 1.00 107.71 514 TYR C O 1
ATOM 3049 N N . CYS C 1 30 ? -38.377 -1.180 7.909 1.00 100.95 515 CYS C N 1
ATOM 3050 C CA . CYS C 1 30 ? -38.330 0.161 7.342 1.00 101.21 515 CYS C CA 1
ATOM 3051 C C . CYS C 1 30 ? -37.080 0.887 7.829 1.00 107.82 515 CYS C C 1
ATOM 3052 O O . CYS C 1 30 ? -36.313 0.342 8.623 1.00 111.15 515 CYS C O 1
ATOM 3055 N N . TYR C 1 31 ? -36.874 2.113 7.357 1.00 108.98 516 TYR C N 1
ATOM 3056 C CA . TYR C 1 31 ? -35.706 2.884 7.767 1.00 113.15 516 TYR C CA 1
ATOM 3057 C C . TYR C 1 31 ? -35.908 3.459 9.166 1.00 110.47 516 TYR C C 1
ATOM 3058 O O . TYR C 1 31 ? -34.968 3.962 9.782 1.00 110.19 516 TYR C O 1
ATOM 3067 N N . CYS C 1 32 ? -37.140 3.379 9.658 1.00 110.27 517 CYS C N 1
ATOM 3068 C CA . CYS C 1 32 ? -37.467 3.861 10.994 1.00 114.27 517 CYS C CA 1
ATOM 3069 C C . CYS C 1 32 ? -36.957 2.900 12.063 1.00 112.44 517 CYS C C 1
ATOM 3070 O O . CYS C 1 32 ? -36.732 3.292 13.207 1.00 115.21 517 CYS C O 1
ATOM 3073 N N . GLY C 1 33 ? -36.779 1.640 11.680 1.00 111.24 518 GLY C N 1
ATOM 3074 C CA . GLY C 1 33 ? -36.307 0.622 12.601 1.00 105.81 518 GLY C CA 1
ATOM 3075 C C . GLY C 1 33 ? -37.445 -0.176 13.208 1.00 109.49 518 GLY C C 1
ATOM 3076 O O . GLY C 1 33 ? -37.221 -1.199 13.854 1.00 108.20 518 GLY C O 1
ATOM 3077 N N . LYS C 1 34 ? -38.670 0.297 13.000 1.00 115.12 519 LYS C N 1
ATOM 3078 C CA . LYS C 1 34 ? -39.852 -0.378 13.522 1.00 116.28 519 LYS C CA 1
ATOM 3079 C C . LYS C 1 34 ? -40.407 -1.374 12.508 1.00 120.02 519 LYS C C 1
ATOM 3080 O O . LYS C 1 34 ? -40.491 -1.073 11.318 1.00 117.03 519 LYS C O 1
ATOM 3082 N N . PRO C 1 35 ? -40.788 -2.570 12.983 1.00 118.15 520 PRO C N 1
ATOM 3083 C CA . PRO C 1 35 ? -41.321 -3.628 12.117 1.00 115.88 520 PRO C CA 1
ATOM 3084 C C . PRO C 1 35 ? -42.726 -3.317 11.608 1.00 120.98 520 PRO C C 1
ATOM 3085 O O . PRO C 1 35 ? -43.396 -2.434 12.143 1.00 120.25 520 PRO C O 1
ATOM 3089 N N . GLY C 1 36 ? -43.161 -4.043 10.583 1.00 118.52 521 GLY C N 1
ATOM 3090 C CA . GLY C 1 36 ? -44.482 -3.850 10.014 1.00 105.00 521 GLY C CA 1
ATOM 3091 C C . GLY C 1 36 ? -44.890 -4.989 9.101 1.00 97.24 521 GLY C C 1
ATOM 3092 O O . GLY C 1 36 ? -44.077 -5.851 8.767 1.00 98.00 521 GLY C O 1
ATOM 3093 N N . LYS C 1 37 ? -46.156 -4.993 8.697 1.00 93.67 522 LYS C N 1
ATOM 3094 C CA . LYS C 1 37 ? -46.672 -6.022 7.803 1.00 83.27 522 LYS C CA 1
ATOM 3095 C C . LYS C 1 37 ? -46.657 -5.538 6.357 1.00 78.27 522 LYS C C 1
ATOM 3096 O O . LYS C 1 37 ? -47.063 -4.413 6.067 1.00 76.43 522 LYS C O 1
ATOM 3098 N N . PHE C 1 38 ? -46.190 -6.398 5.456 1.00 75.68 523 PHE C N 1
ATOM 3099 C CA . PHE C 1 38 ? -46.056 -6.045 4.047 1.00 82.33 523 PHE C CA 1
ATOM 3100 C C . PHE C 1 38 ? -47.393 -5.658 3.421 1.00 75.25 523 PHE C C 1
ATOM 3101 O O . PHE C 1 38 ? -47.479 -4.668 2.696 1.00 74.19 523 PHE C O 1
ATOM 3109 N N . ASP C 1 39 ? -48.414 -6.463 3.664 1.00 76.83 524 ASP C N 1
ATOM 3110 C CA . ASP C 1 39 ? -49.763 -6.179 3.179 1.00 76.71 524 ASP C CA 1
ATOM 3111 C C . ASP C 1 39 ? -50.436 -4.967 3.841 1.00 74.01 524 ASP C C 1
ATOM 3112 O O . ASP C 1 39 ? -51.384 -4.420 3.309 1.00 75.06 524 ASP C O 1
ATOM 3117 N N . HIS C 1 40 ? -49.987 -4.595 5.028 1.00 73.04 525 HIS C N 1
ATOM 3118 C CA . HIS C 1 40 ? -50.553 -3.458 5.735 1.00 77.66 525 HIS C CA 1
ATOM 3119 C C . HIS C 1 40 ? -49.700 -2.201 5.612 1.00 80.37 525 HIS C C 1
ATOM 3120 O O . HIS C 1 40 ? -48.701 -2.059 6.300 1.00 84.14 525 HIS C O 1
ATOM 3127 N N . ASN C 1 41 ? -50.125 -1.268 4.772 1.00 76.82 526 ASN C N 1
ATOM 3128 C CA . ASN C 1 41 ? -49.487 0.038 4.692 1.00 81.42 526 ASN C CA 1
ATOM 3129 C C . ASN C 1 41 ? -47.968 0.056 4.454 1.00 90.53 526 ASN C C 1
ATOM 3130 O O . ASN C 1 41 ? -47.250 0.788 5.122 1.00 94.21 526 ASN C O 1
ATOM 3135 N N . MET C 1 42 ? -47.478 -0.750 3.523 1.00 85.77 527 MET C N 1
ATOM 3136 C CA . MET C 1 42 ? -46.056 -0.763 3.200 1.00 78.90 527 MET C CA 1
ATOM 3137 C C . MET C 1 42 ? -45.838 -0.846 1.693 1.00 83.52 527 MET C C 1
ATOM 3138 O O . MET C 1 42 ? -46.491 -1.632 1.006 1.00 85.91 527 MET C O 1
ATOM 3143 N N . LEU C 1 43 ? -44.921 -0.030 1.185 1.00 84.81 528 LEU C N 1
ATOM 3144 C CA . LEU C 1 43 ? -44.586 -0.047 -0.233 1.00 74.80 528 LEU C CA 1
ATOM 3145 C C . LEU C 1 43 ? -43.104 -0.346 -0.431 1.00 80.58 528 LEU C C 1
ATOM 3146 O O . LEU C 1 43 ? -42.305 -0.205 0.495 1.00 86.26 528 LEU C O 1
ATOM 3151 N N . GLN C 1 44 ? -42.746 -0.762 -1.641 1.00 82.03 529 GLN C N 1
ATOM 3152 C CA . GLN C 1 44 ? -41.365 -1.107 -1.948 1.00 81.09 529 GLN C CA 1
ATOM 3153 C C . GLN C 1 44 ? -40.771 -0.158 -2.983 1.00 83.85 529 GLN C C 1
ATOM 3154 O O . GLN C 1 44 ? -41.416 0.174 -3.977 1.00 78.65 529 GLN C O 1
ATOM 3160 N N . CYS C 1 45 ? -39.531 0.264 -2.773 1.00 92.27 530 CYS C N 1
ATOM 3161 C CA . CYS C 1 45 ? -38.861 1.153 -3.718 1.00 98.42 530 CYS C CA 1
ATOM 3162 C C . CYS C 1 45 ? -38.304 0.362 -4.885 1.00 88.95 530 CYS C C 1
ATOM 3163 O O . CYS C 1 45 ? -37.730 -0.698 -4.686 1.00 88.71 530 CYS C O 1
ATOM 3166 N N . CYS C 1 46 ? -38.455 0.867 -6.103 1.00 83.16 531 CYS C N 1
ATOM 3167 C CA . CYS C 1 46 ? -37.835 0.174 -7.222 1.00 92.12 531 CYS C CA 1
ATOM 3168 C C . CYS C 1 46 ? -36.299 0.152 -7.162 1.00 109.18 531 CYS C C 1
ATOM 3169 O O . CYS C 1 46 ? -35.691 -0.903 -7.319 1.00 106.93 531 CYS C O 1
ATOM 3172 N N . LYS C 1 47 ? -35.703 1.322 -6.919 1.00 108.93 532 LYS C N 1
ATOM 3173 C CA . LYS C 1 47 ? -34.242 1.503 -6.847 1.00 98.78 532 LYS C CA 1
ATOM 3174 C C . LYS C 1 47 ? -33.429 0.819 -5.723 1.00 94.36 532 LYS C C 1
ATOM 3175 O O . LYS C 1 47 ? -32.371 0.254 -5.999 1.00 108.86 532 LYS C O 1
ATOM 3177 N N . CYS C 1 48 ? -33.899 0.859 -4.474 1.00 92.47 533 CYS C N 1
ATOM 3178 C CA . CYS C 1 48 ? -33.173 0.208 -3.395 1.00 101.56 533 CYS C CA 1
ATOM 3179 C C . CYS C 1 48 ? -33.881 -1.067 -2.963 1.00 100.08 533 CYS C C 1
ATOM 3180 O O . CYS C 1 48 ? -33.287 -1.894 -2.283 1.00 96.22 533 CYS C O 1
ATOM 3183 N N . ARG C 1 49 ? -35.140 -1.237 -3.346 1.00 100.86 534 ARG C N 1
ATOM 3184 C CA . ARG C 1 49 ? -35.815 -2.476 -3.047 1.00 90.80 534 ARG C CA 1
ATOM 3185 C C . ARG C 1 49 ? -35.912 -2.636 -1.561 1.00 86.17 534 ARG C C 1
ATOM 3186 O O . ARG C 1 49 ? -35.813 -3.732 -1.048 1.00 77.61 534 ARG C O 1
ATOM 3194 N N . ASN C 1 50 ? -36.110 -1.531 -0.865 1.00 91.87 535 ASN C N 1
ATOM 3195 C CA . ASN C 1 50 ? -36.372 -1.600 0.565 1.00 99.07 535 ASN C CA 1
ATOM 3196 C C . ASN C 1 50 ? -37.826 -1.247 0.847 1.00 95.31 535 ASN C C 1
ATOM 3197 O O . ASN C 1 50 ? -38.461 -0.538 0.067 1.00 91.56 535 ASN C O 1
ATOM 3199 N N . TRP C 1 51 ? -38.353 -1.743 1.960 1.00 96.32 536 TRP C N 1
ATOM 3200 C CA . TRP C 1 51 ? -39.756 -1.528 2.294 1.00 92.79 536 TRP C CA 1
ATOM 3201 C C . TRP C 1 51 ? -39.944 -0.314 3.199 1.00 96.09 536 TRP C C 1
ATOM 3202 O O . TRP C 1 51 ? -39.210 -0.127 4.170 1.00 97.98 536 TRP C O 1
ATOM 3213 N N . PHE C 1 52 ? -40.935 0.508 2.868 1.00 100.14 537 PHE C N 1
ATOM 3214 C CA . PHE C 1 52 ? -41.192 1.747 3.591 1.00 95.92 537 PHE C CA 1
ATOM 3215 C C . PHE C 1 52 ? -42.618 1.799 4.129 1.00 90.68 537 PHE C C 1
ATOM 3216 O O . PHE C 1 52 ? -43.551 1.326 3.480 1.00 87.95 537 PHE C O 1
ATOM 3224 N N . HIS C 1 53 ? -42.782 2.377 5.315 1.00 91.13 538 HIS C N 1
ATOM 3225 C CA . HIS C 1 53 ? -44.112 2.624 5.861 1.00 93.90 538 HIS C CA 1
ATOM 3226 C C . HIS C 1 53 ? -44.778 3.767 5.105 1.00 96.06 538 HIS C C 1
ATOM 3227 O O . HIS C 1 53 ? -44.099 4.590 4.493 1.00 95.32 538 HIS C O 1
ATOM 3234 N N . THR C 1 54 ? -46.105 3.816 5.151 1.00 100.52 539 THR C N 1
ATOM 3235 C CA . THR C 1 54 ? -46.841 4.917 4.542 1.00 107.87 539 THR C CA 1
ATOM 3236 C C . THR C 1 54 ? -46.695 6.173 5.392 1.00 110.22 539 THR C C 1
ATOM 3237 O O . THR C 1 54 ? -46.821 7.293 4.897 1.00 110.11 539 THR C O 1
ATOM 3241 N N . GLN C 1 55 ? -46.427 5.973 6.678 1.00 110.53 540 GLN C N 1
ATOM 3242 C CA . GLN C 1 55 ? -46.207 7.076 7.603 1.00 109.76 540 GLN C CA 1
ATOM 3243 C C . GLN C 1 55 ? -44.772 7.578 7.504 1.00 110.03 540 GLN C C 1
ATOM 3244 O O . GLN C 1 55 ? -44.519 8.782 7.550 1.00 115.15 540 GLN C O 1
ATOM 3250 N N . CYS C 1 56 ? -43.838 6.643 7.365 1.00 102.03 541 CYS C N 1
ATOM 3251 C CA . CYS C 1 56 ? -42.419 6.970 7.307 1.00 105.14 541 CYS C CA 1
ATOM 3252 C C . CYS C 1 56 ? -42.051 7.655 5.995 1.00 109.83 541 CYS C C 1
ATOM 3253 O O . CYS C 1 56 ? -41.037 8.348 5.913 1.00 122.75 541 CYS C O 1
ATOM 3256 N N . MET C 1 57 ? -42.930 7.536 5.008 1.00 112.12 542 MET C N 1
ATOM 3257 C CA . MET C 1 57 ? -42.749 8.218 3.734 1.00 111.39 542 MET C CA 1
ATOM 3258 C C . MET C 1 57 ? -43.543 9.516 3.729 1.00 115.52 542 MET C C 1
ATOM 3259 O O . MET C 1 57 ? -44.721 9.534 4.067 1.00 122.40 542 MET C O 1
ATOM 3264 N N . GLN C 1 58 ? -42.883 10.602 3.356 1.00 111.99 543 GLN C N 1
ATOM 3265 C CA . GLN C 1 58 ? -43.495 11.925 3.382 1.00 117.02 543 GLN C CA 1
ATOM 3266 C C . GLN C 1 58 ? -44.689 12.088 2.450 1.00 124.09 543 GLN C C 1
ATOM 3267 O O . GLN C 1 58 ? -45.679 12.721 2.805 1.00 130.80 543 GLN C O 1
ATOM 3269 N N . ASN C 1 59 ? -44.586 11.529 1.253 1.00 128.30 544 ASN C N 1
ATOM 3270 C CA . ASN C 1 59 ? -45.601 11.726 0.219 1.00 135.46 544 ASN C CA 1
ATOM 3271 C C . ASN C 1 59 ? -47.013 11.200 0.513 1.00 140.57 544 ASN C C 1
ATOM 3272 O O . ASN C 1 59 ? -48.001 11.844 0.160 1.00 138.81 544 ASN C O 1
ATOM 3274 N N . PHE C 1 60 ? -47.112 10.029 1.135 1.00 131.07 545 PHE C N 1
ATOM 3275 C CA . PHE C 1 60 ? -48.392 9.334 1.225 1.00 124.31 545 PHE C CA 1
ATOM 3276 C C . PHE C 1 60 ? -49.332 9.834 2.315 1.00 119.00 545 PHE C C 1
ATOM 3277 O O . PHE C 1 60 ? -48.977 9.877 3.487 1.00 121.06 545 PHE C O 1
ATOM 3285 N N . LYS C 1 61 ? -50.540 10.204 1.907 1.00 111.18 546 LYS C N 1
ATOM 3286 C CA . LYS C 1 61 ? -51.580 10.626 2.837 1.00 114.39 546 LYS C CA 1
ATOM 3287 C C . LYS C 1 61 ? -52.831 9.751 2.808 1.00 111.58 546 LYS C C 1
ATOM 3288 O O . LYS C 1 61 ? -53.847 10.104 3.396 1.00 108.28 546 LYS C O 1
ATOM 3290 N N . LYS C 1 62 ? -52.769 8.622 2.115 1.00 108.73 547 LYS C N 1
ATOM 3291 C CA . LYS C 1 62 ? -53.966 7.827 1.870 1.00 98.20 547 LYS C CA 1
ATOM 3292 C C . LYS C 1 62 ? -53.941 6.467 2.545 1.00 96.57 547 LYS C C 1
ATOM 3293 O O . LYS C 1 62 ? -52.937 5.765 2.503 1.00 92.93 547 LYS C O 1
ATOM 3295 N N . LYS C 1 63 ? -55.051 6.111 3.183 1.00 94.29 548 LYS C N 1
ATOM 3296 C CA . LYS C 1 63 ? -55.197 4.794 3.787 1.00 87.99 548 LYS C CA 1
ATOM 3297 C C . LYS C 1 63 ? -55.238 3.730 2.705 1.00 82.57 548 LYS C C 1
ATOM 3298 O O . LYS C 1 63 ? -55.793 3.943 1.637 1.00 84.55 548 LYS C O 1
ATOM 3300 N N . LEU C 1 64 ? -54.650 2.579 2.990 1.00 78.49 549 LEU C N 1
ATOM 3301 C CA . LEU C 1 64 ? -54.570 1.508 2.011 1.00 73.11 549 LEU C CA 1
ATOM 3302 C C . LEU C 1 64 ? -55.315 0.278 2.483 1.00 68.93 549 LEU C C 1
ATOM 3303 O O . LEU C 1 64 ? -55.196 -0.123 3.633 1.00 66.58 549 LEU C O 1
ATOM 3308 N N . LEU C 1 65 ? -56.095 -0.313 1.592 1.00 63.02 550 LEU C N 1
ATOM 3309 C CA . LEU C 1 65 ? -56.806 -1.534 1.910 1.00 56.90 550 LEU C CA 1
ATOM 3310 C C . LEU C 1 65 ? -55.783 -2.630 2.079 1.00 59.62 550 LEU C C 1
ATOM 3311 O O . LEU C 1 65 ? -54.743 -2.600 1.445 1.00 59.20 550 LEU C O 1
ATOM 3316 N N . ARG C 1 66 ? -56.064 -3.595 2.940 1.00 62.51 551 ARG C N 1
ATOM 3317 C CA . ARG C 1 66 ? -55.104 -4.652 3.169 1.00 54.46 551 ARG C CA 1
ATOM 3318 C C . ARG C 1 66 ? -54.876 -5.398 1.872 1.00 57.63 551 ARG C C 1
ATOM 3319 O O . ARG C 1 66 ? -55.811 -5.764 1.179 1.00 60.61 551 ARG C O 1
ATOM 3327 N N . GLY C 1 67 ? -53.614 -5.625 1.554 1.00 59.05 552 GLY C N 1
ATOM 3328 C CA . GLY C 1 67 ? -53.236 -6.309 0.341 1.00 50.12 552 GLY C CA 1
ATOM 3329 C C . GLY C 1 67 ? -53.216 -5.387 -0.852 1.00 52.01 552 GLY C C 1
ATOM 3330 O O . GLY C 1 67 ? -52.857 -5.794 -1.947 1.00 51.28 552 GLY C O 1
ATOM 3331 N N . ASP C 1 68 ? -53.559 -4.127 -0.639 1.00 50.88 553 ASP C N 1
ATOM 3332 C CA . ASP C 1 68 ? -53.536 -3.186 -1.734 1.00 45.53 553 ASP C CA 1
ATOM 3333 C C . ASP C 1 68 ? -52.195 -2.510 -1.735 1.00 60.84 553 ASP C C 1
ATOM 3334 O O . ASP C 1 68 ? -51.893 -1.686 -0.886 1.00 64.19 553 ASP C O 1
ATOM 3339 N N . MET C 1 69 ? -51.396 -2.871 -2.719 1.00 61.66 554 MET C N 1
ATOM 3340 C CA . MET C 1 69 ? -50.067 -2.311 -2.888 1.00 63.45 554 MET C CA 1
ATOM 3341 C C . MET C 1 69 ? -49.803 -1.836 -4.301 1.00 64.26 554 MET C C 1
ATOM 3342 O O . MET C 1 69 ? -48.657 -1.778 -4.719 1.00 56.60 554 MET C O 1
ATOM 3347 N N . PHE C 1 70 ? -50.844 -1.529 -5.054 1.00 62.12 555 PHE C N 1
ATOM 3348 C CA . PHE C 1 70 ? -50.656 -1.267 -6.468 1.00 62.45 555 PHE C CA 1
ATOM 3349 C C . PHE C 1 70 ? -50.189 0.157 -6.708 1.00 64.16 555 PHE C C 1
ATOM 3350 O O . PHE C 1 70 ? -50.940 1.004 -7.165 1.00 63.65 555 PHE C O 1
ATOM 3358 N N . PHE C 1 71 ? -48.923 0.395 -6.392 1.00 66.30 556 PHE C N 1
ATOM 3359 C CA . PHE C 1 71 ? -48.290 1.687 -6.579 1.00 70.73 556 PHE C CA 1
ATOM 3360 C C . PHE C 1 71 ? -46.868 1.521 -7.080 1.00 71.41 556 PHE C C 1
ATOM 3361 O O . PHE C 1 71 ? -46.255 0.481 -6.892 1.00 74.74 556 PHE C O 1
ATOM 3369 N N . VAL C 1 72 ? -46.354 2.566 -7.712 1.00 84.67 557 VAL C N 1
ATOM 3370 C CA . VAL C 1 72 ? -44.956 2.647 -8.115 1.00 83.08 557 VAL C CA 1
ATOM 3371 C C . VAL C 1 72 ? -44.246 3.636 -7.201 1.00 84.27 557 VAL C C 1
ATOM 3372 O O . VAL C 1 72 ? -44.522 4.835 -7.237 1.00 91.60 557 VAL C O 1
ATOM 3376 N N . PHE C 1 73 ? -43.337 3.129 -6.375 1.00 86.55 558 PHE C N 1
ATOM 3377 C CA . PHE C 1 73 ? -42.693 3.954 -5.362 1.00 94.39 558 PHE C CA 1
ATOM 3378 C C . PHE C 1 73 ? -41.180 4.030 -5.532 1.00 98.63 558 PHE C C 1
ATOM 3379 O O . PHE C 1 73 ? -40.534 3.054 -5.914 1.00 96.80 558 PHE C O 1
ATOM 3387 N N . CYS C 1 74 ? -40.624 5.201 -5.242 1.00 110.18 559 CYS C N 1
ATOM 3388 C CA . CYS C 1 74 ? -39.181 5.383 -5.211 1.00 104.81 559 CYS C CA 1
ATOM 3389 C C . CYS C 1 74 ? -38.814 6.401 -4.138 1.00 101.36 559 CYS C C 1
ATOM 3390 O O . CYS C 1 74 ? -39.254 7.549 -4.183 1.00 99.30 559 CYS C O 1
ATOM 3393 N N . CYS C 1 75 ? -37.984 5.961 -3.189 1.00 107.93 560 CYS C N 1
ATOM 3394 C CA . CYS C 1 75 ? -37.591 6.748 -2.013 1.00 109.33 560 CYS C CA 1
ATOM 3395 C C . CYS C 1 75 ? -36.589 7.842 -2.331 1.00 108.14 560 CYS C C 1
ATOM 3396 O O . CYS C 1 75 ? -35.869 7.750 -3.318 1.00 106.36 560 CYS C O 1
ATOM 3399 N N . THR C 1 76 ? -36.528 8.870 -1.484 1.00 117.86 561 THR C N 1
ATOM 3400 C CA . THR C 1 76 ? -35.738 10.039 -1.810 1.00 119.54 561 THR C CA 1
ATOM 3401 C C . THR C 1 76 ? -34.271 9.669 -2.043 1.00 113.61 561 THR C C 1
ATOM 3402 O O . THR C 1 76 ? -33.639 10.190 -2.955 1.00 113.59 561 THR C O 1
ATOM 3406 N N . VAL C 1 77 ? -33.740 8.757 -1.240 1.00 105.61 562 VAL C N 1
ATOM 3407 C CA . VAL C 1 77 ? -32.366 8.305 -1.415 1.00 106.11 562 VAL C CA 1
ATOM 3408 C C . VAL C 1 77 ? -32.177 7.627 -2.763 1.00 107.15 562 VAL C C 1
ATOM 3409 O O . VAL C 1 77 ? -31.167 7.818 -3.430 1.00 111.96 562 VAL C O 1
ATOM 3411 N N . CYS C 1 78 ? -33.166 6.847 -3.173 1.00 113.46 563 CYS C N 1
ATOM 3412 C CA . CYS C 1 78 ? -33.111 6.175 -4.461 1.00 114.28 563 CYS C CA 1
ATOM 3413 C C . CYS C 1 78 ? -33.269 7.193 -5.582 1.00 108.64 563 CYS C C 1
ATOM 3414 O O . CYS C 1 78 ? -32.742 7.023 -6.676 1.00 96.71 563 CYS C O 1
ATOM 3417 N N . ASN C 1 79 ? -34.002 8.259 -5.290 1.00 111.53 564 ASN C N 1
ATOM 3418 C CA . ASN C 1 79 ? -34.336 9.272 -6.277 1.00 114.60 564 ASN C CA 1
ATOM 3419 C C . ASN C 1 79 ? -33.582 10.567 -6.067 1.00 126.03 564 ASN C C 1
ATOM 3420 O O . ASN C 1 79 ? -34.040 11.627 -6.484 1.00 132.44 564 ASN C O 1
ATOM 3422 N N . ASN C 1 80 ? -32.438 10.489 -5.399 1.00 124.68 565 ASN C N 1
ATOM 3423 C CA . ASN C 1 80 ? -31.677 11.689 -5.086 1.00 125.12 565 ASN C CA 1
ATOM 3424 C C . ASN C 1 80 ? -32.448 12.683 -4.233 1.00 128.28 565 ASN C C 1
ATOM 3425 O O . ASN C 1 80 ? -32.472 13.875 -4.519 1.00 132.33 565 ASN C O 1
ATOM 3427 N N . GLY C 1 81 ? -33.091 12.180 -3.187 1.00 125.15 566 GLY C N 1
ATOM 3428 C CA . GLY C 1 81 ? -33.778 13.038 -2.242 1.00 126.46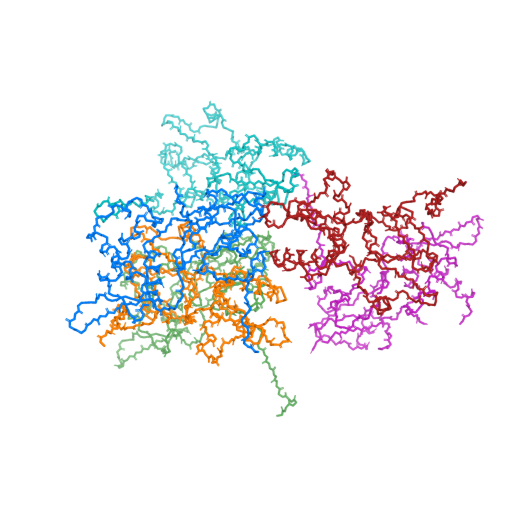 566 GLY C CA 1
ATOM 3429 C C . GLY C 1 81 ? -35.196 13.370 -2.632 1.00 126.49 566 GLY C C 1
ATOM 3430 O O . GLY C 1 81 ? -35.843 14.203 -2.002 1.00 124.14 566 GLY C O 1
ATOM 3431 N N . ILE C 1 82 ? -35.681 12.712 -3.675 1.00 125.78 567 ILE C N 1
ATOM 3432 C CA . ILE C 1 82 ? -37.053 12.895 -4.113 1.00 129.42 567 ILE C CA 1
ATOM 3433 C C . ILE C 1 82 ? -37.837 11.591 -4.008 1.00 124.65 567 ILE C C 1
ATOM 3434 O O . ILE C 1 82 ? -37.310 10.511 -4.256 1.00 118.26 567 ILE C O 1
ATOM 3439 N N . GLU C 1 83 ? -39.097 11.707 -3.612 1.00 120.07 568 GLU C N 1
ATOM 3440 C CA . GLU C 1 83 ? -39.952 10.548 -3.445 1.00 117.89 568 GLU C CA 1
ATOM 3441 C C . GLU C 1 83 ? -41.048 10.557 -4.499 1.00 122.12 568 GLU C C 1
ATOM 3442 O O . GLU C 1 83 ? -41.762 11.547 -4.657 1.00 120.32 568 GLU C O 1
ATOM 3448 N N . PHE C 1 84 ? -41.180 9.450 -5.221 1.00 117.69 569 PHE C N 1
ATOM 3449 C CA . PHE C 1 84 ? -42.154 9.368 -6.299 1.00 113.19 569 PHE C CA 1
ATOM 3450 C C . PHE C 1 84 ? -43.212 8.320 -6.027 1.00 102.92 569 PHE C C 1
ATOM 3451 O O . PHE C 1 84 ? -42.900 7.167 -5.764 1.00 98.41 569 PHE C O 1
ATOM 3459 N N . VAL C 1 85 ? -44.470 8.728 -6.101 1.00 105.29 570 VAL C N 1
ATOM 3460 C CA . VAL C 1 85 ? -45.572 7.796 -5.963 1.00 99.96 570 VAL C CA 1
ATOM 3461 C C . VAL C 1 85 ? -46.550 7.922 -7.117 1.00 94.03 570 VAL C C 1
ATOM 3462 O O . VAL C 1 85 ? -46.944 9.016 -7.492 1.00 98.49 570 VAL C O 1
ATOM 3466 N N . ARG C 1 86 ? -46.944 6.786 -7.663 1.00 92.42 571 ARG C N 1
ATOM 3467 C CA . ARG C 1 86 ? -47.922 6.741 -8.746 1.00 102.49 571 ARG C CA 1
ATOM 3468 C C . ARG C 1 86 ? -48.877 5.564 -8.583 1.00 88.37 571 ARG C C 1
ATOM 3469 O O . ARG C 1 86 ? -48.457 4.438 -8.317 1.00 81.35 571 ARG C O 1
ATOM 3477 N N . ARG C 1 87 ? -50.165 5.842 -8.750 1.00 84.53 572 ARG C N 1
ATOM 3478 C CA . ARG C 1 87 ? -51.210 4.840 -8.583 1.00 78.85 572 ARG C CA 1
ATOM 3479 C C . ARG C 1 87 ? -51.386 3.996 -9.841 1.00 68.58 572 ARG C C 1
ATOM 3480 O O . ARG C 1 87 ? -51.649 4.525 -10.921 1.00 65.68 572 ARG C O 1
ATOM 3488 N N . MET C 1 88 ? -51.236 2.683 -9.697 1.00 70.56 573 MET C N 1
ATOM 3489 C CA . MET C 1 88 ? -51.443 1.763 -10.809 1.00 66.82 573 MET C CA 1
ATOM 3490 C C . MET C 1 88 ? -52.915 1.694 -11.194 1.00 62.13 573 MET C C 1
ATOM 3491 O O . MET C 1 88 ? -53.795 1.843 -10.346 1.00 58.71 573 MET C O 1
ATOM 3496 N N . GLN C 1 89 ? -53.181 1.472 -12.476 1.00 62.16 574 GLN C N 1
ATOM 3497 C CA . GLN C 1 89 ? -54.533 1.165 -12.921 1.00 62.38 574 GLN C CA 1
ATOM 3498 C C . GLN C 1 89 ? -54.723 -0.344 -12.885 1.00 63.65 574 GLN C C 1
ATOM 3499 O O . GLN C 1 89 ? -54.092 -1.077 -13.648 1.00 61.57 574 GLN C O 1
ATOM 3505 N N . ILE C 1 90 ? -55.586 -0.806 -11.988 1.00 56.23 575 ILE C N 1
ATOM 3506 C CA . ILE C 1 90 ? -55.760 -2.235 -11.769 1.00 53.73 575 ILE C CA 1
ATOM 3507 C C . ILE C 1 90 ? -56.923 -2.801 -12.574 1.00 55.02 575 ILE C C 1
ATOM 3508 O O . ILE C 1 90 ? -57.788 -2.062 -13.042 1.00 56.94 575 ILE C O 1
ATOM 3513 N N . GLU C 1 91 ? -56.932 -4.120 -12.733 1.00 54.16 576 GLU C N 1
ATOM 3514 C CA . GLU C 1 91 ? -58.024 -4.807 -13.410 1.00 49.51 576 GLU C CA 1
ATOM 3515 C C . GLU C 1 91 ? -59.013 -5.365 -12.390 1.00 40.11 576 GLU C C 1
ATOM 3516 O O . GLU C 1 91 ? -58.814 -5.224 -11.183 1.00 37.13 576 GLU C O 1
ATOM 3522 N N . TRP C 1 92 ? -60.077 -5.997 -12.876 1.00 41.46 577 TRP C N 1
ATOM 3523 C CA . TRP C 1 92 ? -61.126 -6.507 -11.996 1.00 38.71 577 TRP C CA 1
ATOM 3524 C C . TRP C 1 92 ? -60.643 -7.662 -11.126 1.00 42.11 577 TRP C C 1
ATOM 3525 O O . TRP C 1 92 ? -61.139 -7.862 -10.020 1.00 38.49 577 TRP C O 1
ATOM 3536 N N . VAL C 1 93 ? -59.671 -8.417 -11.628 1.00 35.36 578 VAL C N 1
ATOM 3537 C CA . VAL C 1 93 ? -59.100 -9.522 -10.868 1.00 32.55 578 VAL C CA 1
ATOM 3538 C C . VAL C 1 93 ? -58.414 -8.989 -9.612 1.00 36.67 578 VAL C C 1
ATOM 3539 O O . VAL C 1 93 ? -58.465 -9.615 -8.552 1.00 41.97 578 VAL C O 1
ATOM 3543 N N . ASP C 1 94 ? -57.797 -7.817 -9.735 1.00 37.31 579 ASP C N 1
ATOM 3544 C CA . ASP C 1 94 ? -57.136 -7.171 -8.610 1.00 38.94 579 ASP C CA 1
ATOM 3545 C C . ASP C 1 94 ? -58.168 -6.676 -7.606 1.00 38.50 579 ASP C C 1
ATOM 3546 O O . ASP C 1 94 ? -58.004 -6.840 -6.400 1.00 37.32 579 ASP C O 1
ATOM 3551 N N . VAL C 1 95 ? -59.233 -6.071 -8.121 1.00 40.52 580 VAL C N 1
ATOM 3552 C CA . VAL C 1 95 ? -60.325 -5.570 -7.293 1.00 36.75 580 VAL C CA 1
ATOM 3553 C C . VAL C 1 95 ? -60.951 -6.696 -6.478 1.00 30.74 580 VAL C C 1
ATOM 3554 O O . VAL C 1 95 ? -61.143 -6.573 -5.268 1.00 35.90 580 VAL C O 1
ATOM 3558 N N . LEU C 1 96 ? -61.258 -7.798 -7.156 1.00 29.21 581 LEU C N 1
ATOM 3559 C CA . LEU C 1 96 ? -61.892 -8.947 -6.521 1.00 35.25 581 LEU C CA 1
ATOM 3560 C C . LEU C 1 96 ? -60.992 -9.575 -5.465 1.00 33.91 581 LEU C C 1
ATOM 3561 O O . LEU C 1 96 ? -61.455 -9.952 -4.389 1.00 39.21 581 LEU C O 1
ATOM 3566 N N . HIS C 1 97 ? -59.703 -9.679 -5.774 1.00 45.17 582 HIS C N 1
ATOM 3567 C CA . HIS C 1 97 ? -58.747 -10.267 -4.844 1.00 33.72 582 HIS C CA 1
ATOM 3568 C C . HIS C 1 97 ? -58.600 -9.382 -3.610 1.00 37.97 582 HIS C C 1
ATOM 3569 O O . HIS C 1 97 ? -58.524 -9.880 -2.488 1.00 39.49 582 HIS C O 1
ATOM 3576 N N . ILE C 1 98 ? -58.566 -8.070 -3.824 1.00 38.95 583 ILE C N 1
ATOM 3577 C CA . ILE C 1 98 ? -58.523 -7.112 -2.723 1.00 40.73 583 ILE C CA 1
ATOM 3578 C C . ILE C 1 98 ? -59.777 -7.234 -1.862 1.00 44.57 583 ILE C C 1
ATOM 3579 O O . ILE C 1 98 ? -59.703 -7.229 -0.631 1.00 47.10 583 ILE C O 1
ATOM 3584 N N . ALA C 1 99 ? -60.925 -7.357 -2.522 1.00 37.50 584 ALA C N 1
ATOM 3585 C CA . ALA C 1 99 ? -62.205 -7.475 -1.833 1.00 43.75 584 ALA C CA 1
ATOM 3586 C C . ALA C 1 99 ? -62.248 -8.717 -0.948 1.00 38.16 584 ALA C C 1
ATOM 3587 O O . ALA C 1 99 ? -62.574 -8.632 0.235 1.00 40.69 584 ALA C O 1
ATOM 3589 N N . LEU C 1 100 ? -61.912 -9.866 -1.526 1.00 36.20 585 LEU C N 1
ATOM 3590 C CA . LEU C 1 100 ? -61.958 -11.134 -0.803 1.00 40.60 585 LEU C CA 1
ATOM 3591 C C . LEU C 1 100 ? -60.912 -11.211 0.307 1.00 45.90 585 LEU C C 1
ATOM 3592 O O . LEU C 1 100 ? -61.157 -11.802 1.359 1.00 49.22 585 LEU C O 1
ATOM 3597 N N . TYR C 1 101 ? -59.747 -10.617 0.068 1.00 43.58 586 TYR C N 1
ATOM 3598 C CA . TYR C 1 101 ? -58.669 -10.629 1.052 1.00 44.26 586 TYR C CA 1
ATOM 3599 C C . TYR C 1 101 ? -59.062 -9.863 2.310 1.00 46.91 586 TYR C C 1
ATOM 3600 O O . TYR C 1 101 ? -58.715 -10.257 3.422 1.00 54.62 586 TYR C O 1
ATOM 3609 N N . ASN C 1 102 ? -59.676 -8.708 2.112 1.00 45.80 587 ASN C N 1
ATOM 3610 C CA . ASN C 1 102 ? -60.244 -7.921 3.196 1.00 53.00 587 ASN C CA 1
ATOM 3611 C C . ASN C 1 102 ? -61.469 -8.497 3.899 1.00 54.68 587 ASN C C 1
ATOM 3612 O O . ASN C 1 102 ? -61.596 -8.386 5.110 1.00 59.62 587 ASN C O 1
ATOM 3617 N N . LEU C 1 103 ? -62.377 -9.084 3.127 1.00 53.23 588 LEU C N 1
ATOM 3618 C CA . LEU C 1 103 ? -63.577 -9.701 3.680 1.00 53.82 588 LEU C CA 1
ATOM 3619 C C . LEU C 1 103 ? -63.282 -10.895 4.577 1.00 56.18 588 LEU C C 1
ATOM 3620 O O . LEU C 1 103 ? -63.893 -11.057 5.621 1.00 51.13 588 LEU C O 1
ATOM 3625 N N . ARG C 1 104 ? -62.354 -11.740 4.156 1.00 55.73 589 ARG C N 1
ATOM 3626 C CA . ARG C 1 104 ? -61.938 -12.863 4.979 1.00 69.38 589 ARG C CA 1
ATOM 3627 C C . ARG C 1 104 ? -61.249 -12.394 6.257 1.00 71.28 589 ARG C C 1
ATOM 3628 O O . ARG C 1 104 ? -61.415 -12.988 7.308 1.00 77.16 589 ARG C O 1
ATOM 3636 N N . LYS C 1 105 ? -60.439 -11.351 6.153 1.00 64.02 590 LYS C N 1
ATOM 3637 C CA . LYS C 1 105 ? -59.794 -10.804 7.333 1.00 71.51 590 LYS C CA 1
ATOM 3638 C C . LYS C 1 105 ? -60.799 -10.222 8.315 1.00 74.01 590 LYS C C 1
ATOM 3639 O O . LYS C 1 105 ? -60.709 -10.440 9.514 1.00 72.69 590 LYS C O 1
ATOM 3645 N N . HIS C 1 106 ? -61.735 -9.442 7.798 1.00 78.50 591 HIS C N 1
ATOM 3646 C CA . HIS C 1 106 ? -62.716 -8.779 8.640 1.00 85.76 591 HIS C CA 1
ATOM 3647 C C . HIS C 1 106 ? -63.586 -9.787 9.366 1.00 89.31 591 HIS C C 1
ATOM 3648 O O . HIS C 1 106 ? -63.890 -9.626 10.543 1.00 96.91 591 HIS C O 1
ATOM 3650 N N . GLN C 1 107 ? -63.981 -10.832 8.654 1.00 92.95 592 GLN C N 1
ATOM 3651 C CA . GLN C 1 107 ? -64.788 -11.892 9.231 1.00 95.68 592 GLN C CA 1
ATOM 3652 C C . GLN C 1 107 ? -64.118 -13.221 8.956 1.00 102.27 592 GLN C C 1
ATOM 3653 O O . GLN C 1 107 ? -63.537 -13.421 7.892 1.00 97.84 592 GLN C O 1
ATOM 3659 N N . HIS C 1 108 ? -64.191 -14.135 9.910 1.00 106.90 593 HIS C N 1
ATOM 3660 C CA . HIS C 1 108 ? -63.627 -15.452 9.693 1.00 107.56 593 HIS C CA 1
ATOM 3661 C C . HIS C 1 108 ? -64.652 -16.290 8.953 1.00 106.14 593 HIS C C 1
ATOM 3662 O O . HIS C 1 108 ? -65.265 -17.185 9.525 1.00 119.87 593 HIS C O 1
ATOM 3664 N N . GLN C 1 109 ? -64.846 -15.982 7.677 1.00 95.20 594 GLN C N 1
ATOM 3665 C CA . GLN C 1 109 ? -65.790 -16.716 6.849 1.00 93.25 594 GLN C CA 1
ATOM 3666 C C . GLN C 1 109 ? -65.094 -17.238 5.614 1.00 82.72 594 GLN C C 1
ATOM 3667 O O . GLN C 1 109 ? -64.371 -16.498 4.956 1.00 91.33 594 GLN C O 1
ATOM 3673 N N . LYS C 1 110 ? -65.272 -18.520 5.316 1.00 73.88 595 LYS C N 1
ATOM 3674 C CA . LYS C 1 110 ? -64.685 -19.083 4.113 1.00 68.37 595 LYS C CA 1
ATOM 3675 C C . LYS C 1 110 ? -65.273 -18.510 2.830 1.00 63.64 595 LYS C C 1
ATOM 3676 O O . LYS C 1 110 ? -64.540 -18.110 1.944 1.00 56.19 595 LYS C O 1
ATOM 3682 N N . TYR C 1 111 ? -66.596 -18.416 2.762 1.00 56.20 596 TYR C N 1
ATOM 3683 C CA . TYR C 1 111 ? -67.272 -17.946 1.556 1.00 48.13 596 TYR C CA 1
ATOM 3684 C C . TYR C 1 111 ? -67.959 -16.597 1.712 1.00 48.88 596 TYR C C 1
ATOM 3685 O O . TYR C 1 111 ? -68.376 -16.215 2.805 1.00 51.70 596 TYR C O 1
ATOM 3694 N N . HIS C 1 112 ? -68.070 -15.885 0.594 1.00 43.04 597 HIS C N 1
ATOM 3695 C CA . HIS C 1 112 ? -68.743 -14.595 0.553 1.00 40.94 597 HIS C CA 1
ATOM 3696 C C . HIS C 1 112 ? -69.616 -14.497 -0.693 1.00 38.44 597 HIS C C 1
ATOM 3697 O O . HIS C 1 112 ? -69.175 -14.808 -1.799 1.00 32.44 597 HIS C O 1
ATOM 3704 N N . HIS C 1 113 ? -70.859 -14.069 -0.502 1.00 44.37 598 HIS C N 1
ATOM 3705 C CA . HIS C 1 113 ? -71.807 -13.936 -1.601 1.00 35.13 598 HIS C CA 1
ATOM 3706 C C . HIS C 1 113 ? -71.376 -12.812 -2.537 1.00 31.97 598 HIS C C 1
ATOM 3707 O O . HIS C 1 113 ? -71.055 -11.711 -2.088 1.00 31.59 598 HIS C O 1
ATOM 3714 N N . LEU C 1 114 ? -71.363 -13.096 -3.836 1.00 31.33 599 LEU C N 1
ATOM 3715 C CA . LEU C 1 114 ? -70.931 -12.117 -4.828 1.00 31.39 599 LEU C CA 1
ATOM 3716 C C . LEU C 1 114 ? -71.814 -10.872 -4.823 1.00 41.44 599 LEU C C 1
ATOM 3717 O O . LEU C 1 114 ? -71.312 -9.751 -4.786 1.00 41.80 599 LEU C O 1
ATOM 3722 N N . LEU C 1 115 ? -73.127 -11.074 -4.853 1.00 40.60 600 LEU C N 1
ATOM 3723 C CA . LEU C 1 115 ? -74.071 -9.960 -4.878 1.00 34.98 600 LEU C CA 1
ATOM 3724 C C . LEU C 1 115 ? -74.226 -9.283 -3.517 1.00 38.78 600 LEU C C 1
ATOM 3725 O O . LEU C 1 115 ? -74.403 -8.068 -3.441 1.00 49.25 600 LEU C O 1
ATOM 3730 N N . ASN C 1 116 ? -74.431 -10.106 -2.505 1.00 37.84 601 ASN C N 1
ATOM 3731 C CA . ASN C 1 116 ? -74.569 -9.686 -1.121 1.00 36.58 601 ASN C CA 1
ATOM 3732 C C . ASN C 1 116 ? -73.343 -9.185 -0.371 1.00 46.78 601 ASN C C 1
ATOM 3733 O O . ASN C 1 116 ? -73.446 -8.290 0.448 1.00 52.48 601 ASN C O 1
ATOM 3738 N N . ASP C 1 117 ? -72.202 -9.840 -0.585 1.00 42.66 602 ASP C N 1
ATOM 3739 C CA . ASP C 1 117 ? -70.985 -9.526 0.171 1.00 39.29 602 ASP C CA 1
ATOM 3740 C C . ASP C 1 117 ? -69.842 -8.846 -0.597 1.00 41.43 602 ASP C C 1
ATOM 3741 O O . ASP C 1 117 ? -69.273 -7.862 -0.125 1.00 52.40 602 ASP C O 1
ATOM 3746 N N . ILE C 1 118 ? -69.505 -9.376 -1.770 1.00 42.08 603 ILE C N 1
ATOM 3747 C CA . ILE C 1 118 ? -68.353 -8.902 -2.528 1.00 44.98 603 ILE C CA 1
ATOM 3748 C C . ILE C 1 118 ? -68.638 -7.598 -3.265 1.00 38.99 603 ILE C C 1
ATOM 3749 O O . ILE C 1 118 ? -67.866 -6.657 -3.201 1.00 43.34 603 ILE C O 1
ATOM 3754 N N . TRP C 1 119 ? -69.781 -7.543 -3.925 1.00 36.02 604 TRP C N 1
ATOM 3755 C CA . TRP C 1 119 ? -70.187 -6.369 -4.696 1.00 44.28 604 TRP C CA 1
ATOM 3756 C C . TRP C 1 119 ? -70.451 -5.117 -3.840 1.00 44.53 604 TRP C C 1
ATOM 3757 O O . TRP C 1 119 ? -70.041 -4.022 -4.226 1.00 41.25 604 TRP C O 1
ATOM 3768 N N . PRO C 1 120 ? -71.136 -5.260 -2.685 1.00 43.25 605 PRO C N 1
ATOM 3769 C CA . PRO C 1 120 ? -71.291 -4.061 -1.850 1.00 40.12 605 PRO C CA 1
ATOM 3770 C C . PRO C 1 120 ? -69.961 -3.528 -1.313 1.00 43.11 605 PRO C C 1
ATOM 3771 O O . PRO C 1 120 ? -69.804 -2.313 -1.176 1.00 48.30 605 PRO C O 1
ATOM 3775 N N . PHE C 1 121 ? -69.037 -4.422 -1.010 1.00 42.97 606 PHE C N 1
ATOM 3776 C CA . PHE C 1 121 ? -67.728 -4.032 -0.558 1.00 41.49 606 PHE C CA 1
ATOM 3777 C C . PHE C 1 121 ? -67.001 -3.211 -1.619 1.00 45.57 606 PHE C C 1
ATOM 3778 O O . PHE C 1 121 ? -66.378 -2.221 -1.317 1.00 50.30 606 PHE C O 1
ATOM 3786 N N . ILE C 1 122 ? -67.114 -3.620 -2.867 1.00 43.53 607 ILE C N 1
ATOM 3787 C CA . ILE C 1 122 ? -66.548 -2.863 -3.956 1.00 43.31 607 ILE C CA 1
ATOM 3788 C C . ILE C 1 122 ? -67.223 -1.492 -4.059 1.00 42.63 607 ILE C C 1
ATOM 3789 O O . ILE C 1 122 ? -66.585 -0.504 -4.312 1.00 41.35 607 ILE C O 1
ATOM 3794 N N . LEU C 1 123 ? -68.531 -1.470 -3.872 1.00 51.91 608 LEU C N 1
ATOM 3795 C CA . LEU C 1 123 ? -69.306 -0.246 -3.904 1.00 47.53 608 LEU C CA 1
ATOM 3796 C C . LEU C 1 123 ? -68.932 0.717 -2.789 1.00 52.85 608 LEU C C 1
ATOM 3797 O O . LEU C 1 123 ? -68.785 1.892 -3.028 1.00 52.95 608 LEU C O 1
ATOM 3802 N N . GLU C 1 124 ? -68.747 0.192 -1.588 1.00 43.35 609 GLU C N 1
ATOM 3803 C CA . GLU C 1 124 ? -68.358 0.976 -0.438 1.00 49.83 609 GLU C CA 1
ATOM 3804 C C . GLU C 1 124 ? -66.988 1.613 -0.597 1.00 54.98 609 GLU C C 1
ATOM 3805 O O . GLU C 1 124 ? -66.739 2.698 -0.104 1.00 64.28 609 GLU C O 1
ATOM 3811 N N . GLN C 1 125 ? -66.065 0.906 -1.237 1.00 55.79 610 GLN C N 1
ATOM 3812 C CA . GLN C 1 125 ? -64.682 1.372 -1.370 1.00 63.38 610 GLN C CA 1
ATOM 3813 C C . GLN C 1 125 ? -64.373 2.015 -2.723 1.00 68.15 610 GLN C C 1
ATOM 3814 O O . GLN C 1 125 ? -63.220 2.319 -3.027 1.00 75.27 610 GLN C O 1
ATOM 3820 N N . ARG C 1 126 ? -65.414 2.201 -3.549 1.00 62.39 611 ARG C N 1
ATOM 3821 C CA . ARG C 1 126 ? -65.258 2.573 -4.952 1.00 69.47 611 ARG C CA 1
ATOM 3822 C C . ARG C 1 126 ? -64.474 3.875 -5.105 1.00 82.26 611 ARG C C 1
ATOM 3823 O O . ARG C 1 126 ? -63.875 4.128 -6.149 1.00 97.02 611 ARG C O 1
ATOM 3831 N N . HIS C 1 127 ? -64.481 4.697 -4.060 1.00 82.93 612 HIS C N 1
ATOM 3832 C CA . HIS C 1 127 ? -63.760 5.964 -4.081 1.00 88.93 612 HIS C CA 1
ATOM 3833 C C . HIS C 1 127 ? -62.267 5.735 -3.868 1.00 88.27 612 HIS C C 1
ATOM 3834 O O . HIS C 1 127 ? -61.447 6.615 -4.133 1.00 92.54 612 HIS C O 1
ATOM 3841 N N . GLN C 1 128 ? -61.922 4.544 -3.389 1.00 94.39 613 GLN C N 1
ATOM 3842 C CA . GLN C 1 128 ? -60.528 4.154 -3.232 1.00 88.48 613 GLN C CA 1
ATOM 3843 C C . GLN C 1 128 ? -60.100 3.225 -4.363 1.00 89.07 613 GLN C C 1
ATOM 3844 O O . GLN C 1 128 ? -59.016 2.641 -4.322 1.00 94.21 613 GLN C O 1
ATOM 3846 N N . LEU C 1 129 ? -60.958 3.090 -5.371 1.00 91.96 614 LEU C N 1
ATOM 3847 C CA . LEU C 1 129 ? -60.679 2.215 -6.505 1.00 83.88 614 LEU C CA 1
ATOM 3848 C C . LEU C 1 129 ? -59.889 2.916 -7.601 1.00 76.22 614 LEU C C 1
ATOM 3849 O O . LEU C 1 129 ? -60.318 3.946 -8.122 1.00 80.47 614 LEU C O 1
ATOM 3854 N N . PRO C 1 130 ? -58.726 2.350 -7.953 1.00 66.85 615 PRO C N 1
ATOM 3855 C CA . PRO C 1 130 ? -57.885 2.823 -9.054 1.00 65.24 615 PRO C CA 1
ATOM 3856 C C . PRO C 1 130 ? -58.203 2.126 -10.375 1.00 62.07 615 PRO C C 1
ATOM 3857 O O . PRO C 1 130 ? -57.365 1.386 -10.890 1.00 64.69 615 PRO C O 1
ATOM 3861 N N . ILE C 1 131 ? -59.393 2.361 -10.916 1.00 64.83 616 ILE C N 1
ATOM 3862 C CA . ILE C 1 131 ? -59.798 1.714 -12.157 1.00 75.06 616 ILE C CA 1
ATOM 3863 C C . ILE C 1 131 ? -59.988 2.719 -13.288 1.00 71.09 616 ILE C C 1
ATOM 3864 O O . ILE C 1 131 ? -60.155 3.915 -13.051 1.00 65.19 616 ILE C O 1
ATOM 3869 N N . CYS C 1 132 ? -59.960 2.220 -14.520 1.00 64.01 617 CYS C N 1
ATOM 3870 C CA . CYS C 1 132 ? -60.167 3.059 -15.696 1.00 63.89 617 CYS C CA 1
ATOM 3871 C C . CYS C 1 132 ? -61.569 3.659 -15.688 1.00 67.56 617 CYS C C 1
ATOM 3872 O O . CYS C 1 132 ? -62.508 3.051 -15.175 1.00 63.75 617 CYS C O 1
ATOM 3875 N N . GLU C 1 133 ? -61.702 4.851 -16.259 1.00 76.83 618 GLU C N 1
ATOM 3876 C CA . GLU C 1 133 ? -62.968 5.574 -16.241 1.00 70.10 618 GLU C CA 1
ATOM 3877 C C . GLU C 1 133 ? -64.024 4.902 -17.116 1.00 60.88 618 GLU C C 1
ATOM 3878 O O . GLU C 1 133 ? -65.221 5.124 -16.932 1.00 69.40 618 GLU C O 1
ATOM 3884 N N . LYS C 1 134 ? -63.578 4.077 -18.059 1.00 60.33 619 LYS C N 1
ATOM 3885 C CA . LYS C 1 134 ? -64.486 3.411 -18.989 1.00 55.24 619 LYS C CA 1
ATOM 3886 C C . LYS C 1 134 ? -65.434 2.442 -18.285 1.00 56.99 619 LYS C C 1
ATOM 3887 O O . LYS C 1 134 ? -66.532 2.173 -18.774 1.00 60.97 619 LYS C O 1
ATOM 3893 N N . TRP C 1 135 ? -65.010 1.922 -17.137 1.00 48.58 620 TRP C N 1
ATOM 3894 C CA . TRP C 1 135 ? -65.797 0.933 -16.409 1.00 53.86 620 TRP C CA 1
ATOM 3895 C C . TRP C 1 135 ? -67.027 1.548 -15.751 1.00 47.32 620 TRP C C 1
ATOM 3896 O O . TRP C 1 135 ? -68.008 0.856 -15.486 1.00 44.56 620 TRP C O 1
ATOM 3907 N N . ARG C 1 136 ? -66.972 2.850 -15.494 1.00 47.65 621 ARG C N 1
ATOM 3908 C CA . ARG C 1 136 ? -68.047 3.534 -14.787 1.00 53.23 621 ARG C CA 1
ATOM 3909 C C . ARG C 1 136 ? -69.261 3.762 -15.685 1.00 57.67 621 ARG C C 1
ATOM 3910 O O . ARG C 1 136 ? -70.351 4.062 -15.201 1.00 56.89 621 ARG C O 1
ATOM 3918 N N . THR C 1 137 ? -69.069 3.615 -16.993 1.00 56.57 622 THR C N 1
ATOM 3919 C CA . THR C 1 137 ? -70.158 3.780 -17.950 1.00 57.11 622 THR C CA 1
ATOM 3920 C C . THR C 1 137 ? -70.904 2.466 -18.152 1.00 52.45 622 THR C C 1
ATOM 3921 O O . THR C 1 137 ? -72.066 2.453 -18.563 1.00 74.15 622 THR C O 1
ATOM 3925 N N . LEU C 1 138 ? -70.215 1.368 -17.861 1.00 47.87 623 LEU C N 1
ATOM 3926 C CA . LEU C 1 138 ? -70.731 0.023 -18.086 1.00 42.58 623 LEU C CA 1
ATOM 3927 C C . LEU C 1 138 ? -72.009 -0.243 -17.293 1.00 44.91 623 LEU C C 1
ATOM 3928 O O . LEU C 1 138 ? -72.083 0.076 -16.106 1.00 47.18 623 LEU C O 1
ATOM 3933 N N . PRO C 1 139 ? -73.025 -0.819 -17.956 1.00 42.48 624 PRO C N 1
ATOM 3934 C CA . PRO C 1 139 ? -74.265 -1.214 -17.277 1.00 45.76 624 PRO C CA 1
ATOM 3935 C C . PRO C 1 139 ? -73.981 -2.216 -16.163 1.00 48.47 624 PRO C C 1
ATOM 3936 O O . PRO C 1 139 ? -73.134 -3.090 -16.341 1.00 45.84 624 PRO C O 1
ATOM 3940 N N . GLU C 1 140 ? -74.677 -2.085 -15.037 1.00 45.00 625 GLU C N 1
ATOM 3941 C CA . GLU C 1 140 ? -74.412 -2.909 -13.861 1.00 41.68 625 GLU C CA 1
ATOM 3942 C C . GLU C 1 140 ? -74.546 -4.400 -14.162 1.00 42.14 625 GLU C C 1
ATOM 3943 O O . GLU C 1 140 ? -73.754 -5.208 -13.676 1.00 48.65 625 GLU C O 1
ATOM 3949 N N . THR C 1 141 ? -75.542 -4.756 -14.968 1.00 38.15 626 THR C N 1
ATOM 3950 C CA . THR C 1 141 ? -75.752 -6.145 -15.362 1.00 43.23 626 THR C CA 1
ATOM 3951 C C . THR C 1 141 ? -74.537 -6.695 -16.108 1.00 37.67 626 THR C C 1
ATOM 3952 O O . THR C 1 141 ? -74.100 -7.819 -15.858 1.00 46.16 626 THR C O 1
ATOM 3956 N N . ALA C 1 142 ? -73.994 -5.891 -17.017 1.00 42.42 627 ALA C N 1
ATOM 3957 C CA . ALA C 1 142 ? -72.821 -6.281 -17.790 1.00 41.28 627 ALA C CA 1
ATOM 3958 C C . ALA C 1 142 ? -71.598 -6.421 -16.892 1.00 37.97 627 ALA C C 1
ATOM 3959 O O . ALA C 1 142 ? -70.736 -7.268 -17.130 1.00 38.81 627 ALA C O 1
ATOM 3961 N N . LEU C 1 143 ? -71.531 -5.587 -15.859 1.00 38.55 628 LEU C N 1
ATOM 3962 C CA . LEU C 1 143 ? -70.403 -5.607 -14.940 1.00 40.45 628 LEU C CA 1
ATOM 3963 C C . LEU C 1 143 ? -70.407 -6.869 -14.085 1.00 40.68 628 LEU C C 1
ATOM 3964 O O . LEU C 1 143 ? -69.362 -7.475 -13.859 1.00 47.80 628 LEU C O 1
ATOM 3969 N N . MET C 1 144 ? -71.586 -7.264 -13.617 1.00 33.28 629 MET C N 1
ATOM 3970 C CA . MET C 1 144 ? -71.708 -8.458 -12.787 1.00 38.01 629 MET C CA 1
ATOM 3971 C C . MET C 1 144 ? -71.269 -9.703 -13.550 1.00 37.74 629 MET C C 1
ATOM 3972 O O . MET C 1 144 ? -70.580 -10.563 -12.999 1.00 42.24 629 MET C O 1
ATOM 3977 N N . GLU C 1 145 ? -71.669 -9.794 -14.815 1.00 36.86 630 GLU C N 1
ATOM 3978 C CA . GLU C 1 145 ? -71.264 -10.906 -15.665 1.00 41.30 630 GLU C CA 1
ATOM 3979 C C . GLU C 1 145 ? -69.756 -10.898 -15.899 1.00 38.26 630 GLU C C 1
ATOM 3980 O O . GLU C 1 145 ? -69.130 -11.952 -16.007 1.00 41.14 630 GLU C O 1
ATOM 3986 N N . ARG C 1 146 ? -69.182 -9.702 -15.980 1.00 34.03 631 ARG C N 1
ATOM 3987 C CA . ARG C 1 146 ? -67.739 -9.557 -16.118 1.00 44.16 631 ARG C CA 1
ATOM 3988 C C . ARG C 1 146 ? -67.039 -10.059 -14.857 1.00 41.09 631 ARG C C 1
ATOM 3989 O O . ARG C 1 146 ? -66.004 -10.719 -14.933 1.00 38.92 631 ARG C O 1
ATOM 3997 N N . LEU C 1 147 ? -67.617 -9.759 -13.698 1.00 37.53 632 LEU C N 1
ATOM 3998 C CA . LEU C 1 147 ? -67.061 -10.223 -12.432 1.00 38.55 632 LEU C CA 1
ATOM 3999 C C . LEU C 1 147 ? -67.140 -11.741 -12.321 1.00 40.41 632 LEU C C 1
ATOM 4000 O O . LEU C 1 147 ? -66.177 -12.386 -11.912 1.00 41.00 632 LEU C O 1
ATOM 4005 N N . LYS C 1 148 ? -68.290 -12.302 -12.688 1.00 34.16 633 LYS C N 1
ATOM 4006 C CA . LYS C 1 148 ? -68.478 -13.750 -12.684 1.00 39.17 633 LYS C CA 1
ATOM 4007 C C . LYS C 1 148 ? -67.463 -14.438 -13.592 1.00 39.47 633 LYS C C 1
ATOM 4008 O O . LYS C 1 148 ? -66.898 -15.473 -13.239 1.00 37.66 633 LYS C O 1
ATOM 4014 N N . GLN C 1 149 ? -67.245 -13.852 -14.765 1.00 34.41 634 GLN C N 1
ATOM 4015 C CA . GLN C 1 149 ? -66.332 -14.410 -15.753 1.00 38.15 634 GLN C CA 1
ATOM 4016 C C . GLN C 1 149 ? -64.889 -14.347 -15.263 1.00 40.40 634 GLN C C 1
ATOM 4017 O O . GLN C 1 149 ? -64.126 -15.299 -15.430 1.00 36.63 634 GLN C O 1
ATOM 4023 N N . THR C 1 150 ? -64.525 -13.219 -14.659 1.00 31.44 635 THR C N 1
ATOM 4024 C CA . THR C 1 150 ? -63.185 -13.025 -14.119 1.00 31.59 635 THR C CA 1
ATOM 4025 C C . THR C 1 150 ? -62.891 -14.054 -13.034 1.00 39.41 635 THR C C 1
ATOM 4026 O O . THR C 1 150 ? -61.800 -14.621 -12.978 1.00 41.76 635 THR C O 1
ATOM 4030 N N . LEU C 1 151 ? -63.879 -14.295 -12.180 1.00 40.69 636 LEU C N 1
ATOM 4031 C CA . LEU C 1 151 ? -63.753 -15.265 -11.100 1.00 45.07 636 LEU C CA 1
ATOM 4032 C C . LEU C 1 151 ? -63.573 -16.681 -11.636 1.00 41.42 636 LEU C C 1
ATOM 4033 O O . LEU C 1 151 ? -62.874 -17.498 -11.034 1.00 43.81 636 LEU C O 1
ATOM 4038 N N . LYS C 1 152 ? -64.203 -16.966 -12.770 1.00 34.89 637 LYS C N 1
ATOM 4039 C CA . LYS C 1 152 ? -64.094 -18.279 -13.393 1.00 40.40 637 LYS C CA 1
ATOM 4040 C C . LYS C 1 152 ? -62.755 -18.437 -14.108 1.00 47.68 637 LYS C C 1
ATOM 4041 O O . LYS C 1 152 ? -62.119 -19.488 -14.026 1.00 53.12 637 LYS C O 1
ATOM 4047 N N . ASP C 1 153 ? -62.332 -17.387 -14.807 1.00 43.51 638 ASP C N 1
ATOM 4048 C CA . ASP C 1 153 ? -61.065 -17.404 -15.531 1.00 39.85 638 ASP C CA 1
ATOM 4049 C C . ASP C 1 153 ? -59.884 -17.489 -14.572 1.00 44.07 638 ASP C C 1
ATOM 4050 O O . ASP C 1 153 ? -58.817 -17.989 -14.927 1.00 47.23 638 ASP C O 1
ATOM 4055 N N . TYR C 1 154 ? -60.085 -16.993 -13.357 1.00 42.95 639 TYR C N 1
ATOM 4056 C CA . TYR C 1 154 ? -59.060 -17.051 -12.325 1.00 34.63 639 TYR C CA 1
ATOM 4057 C C . TYR C 1 154 ? -59.341 -18.092 -11.249 1.00 33.13 639 TYR C C 1
ATOM 4058 O O . TYR C 1 154 ? -59.036 -17.881 -10.076 1.00 36.11 639 TYR C O 1
ATOM 4067 N N . SER C 1 155 ? -59.924 -19.213 -11.662 1.00 37.65 640 SER C N 1
ATOM 4068 C CA . SER C 1 155 ? -60.246 -20.301 -10.745 1.00 41.40 640 SER C CA 1
ATOM 4069 C C . SER C 1 155 ? -59.070 -20.758 -9.887 1.00 38.53 640 SER C C 1
ATOM 4070 O O . SER C 1 155 ? -59.262 -21.346 -8.824 1.00 53.39 640 SER C O 1
ATOM 4073 N N . ASP C 1 156 ? -57.858 -20.485 -10.355 1.00 38.16 641 ASP C N 1
ATOM 4074 C CA . ASP C 1 156 ? -56.648 -20.825 -9.617 1.00 40.64 641 ASP C CA 1
ATOM 4075 C C . ASP C 1 156 ? -56.513 -19.974 -8.355 1.00 41.28 641 ASP C C 1
ATOM 4076 O O . ASP C 1 156 ? -55.927 -20.405 -7.365 1.00 48.18 641 ASP C O 1
ATOM 4081 N N . ARG C 1 157 ? -57.053 -18.761 -8.402 1.00 32.76 642 ARG C N 1
ATOM 4082 C CA . ARG C 1 157 ? -57.047 -17.871 -7.246 1.00 32.49 642 ARG C CA 1
ATOM 4083 C C . ARG C 1 157 ? -58.357 -17.962 -6.473 1.00 39.37 642 ARG C C 1
ATOM 4084 O O . ARG C 1 157 ? -58.390 -17.755 -5.261 1.00 35.95 642 ARG C O 1
ATOM 4092 N N . PHE C 1 158 ? -59.435 -18.274 -7.185 1.00 40.06 643 PHE C N 1
ATOM 4093 C CA . PHE C 1 158 ? -60.778 -18.125 -6.637 1.00 40.31 643 PHE C CA 1
ATOM 4094 C C . PHE C 1 158 ? -61.566 -19.430 -6.584 1.00 40.19 643 PHE C C 1
ATOM 4095 O O . PHE C 1 158 ? -61.796 -20.074 -7.609 1.00 39.84 643 PHE C O 1
ATOM 4103 N N . VAL C 1 159 ? -61.973 -19.816 -5.379 1.00 34.76 644 VAL C N 1
ATOM 4104 C CA . VAL C 1 159 ? -62.858 -20.960 -5.209 1.00 43.66 644 VAL C CA 1
ATOM 4105 C C . VAL C 1 159 ? -64.293 -20.546 -5.503 1.00 35.25 644 VAL C C 1
ATOM 4106 O O . VAL C 1 159 ? -64.749 -19.498 -5.047 1.00 32.71 644 VAL C O 1
ATOM 4110 N N . CYS C 1 160 ? -64.997 -21.368 -6.272 1.00 40.24 645 CYS C N 1
ATOM 4111 C CA . CYS C 1 160 ? -66.406 -21.130 -6.547 1.00 37.52 645 CYS C CA 1
ATOM 4112 C C . CYS C 1 160 ? -67.257 -22.116 -5.750 1.00 39.79 645 CYS C C 1
ATOM 4113 O O . CYS C 1 160 ? -66.940 -23.302 -5.689 1.00 46.79 645 CYS C O 1
ATOM 4116 N N . GLY C 1 161 ? -68.327 -21.626 -5.130 1.00 46.17 646 GLY C N 1
ATOM 4117 C CA . GLY C 1 161 ? -69.151 -22.470 -4.283 1.00 41.81 646 GLY C CA 1
ATOM 4118 C C . GLY C 1 161 ? -70.640 -22.353 -4.545 1.00 46.42 646 GLY C C 1
ATOM 4119 O O . GLY C 1 161 ? -71.147 -21.273 -4.849 1.00 41.39 646 GLY C O 1
ATOM 4120 N N . ARG C 1 162 ? -71.345 -23.475 -4.421 1.00 54.16 647 ARG C N 1
ATOM 4121 C CA . ARG C 1 162 ? -72.790 -23.505 -4.636 1.00 47.03 647 ARG C CA 1
ATOM 4122 C C . ARG C 1 162 ? -73.518 -24.134 -3.449 1.00 44.44 647 ARG C C 1
ATOM 4123 O O . ARG C 1 162 ? -72.928 -24.881 -2.667 1.00 47.12 647 ARG C O 1
ATOM 4131 N N . GLU C 1 163 ? -74.802 -23.815 -3.324 1.00 56.68 648 GLU C N 1
ATOM 4132 C CA . GLU C 1 163 ? -75.675 -24.453 -2.348 1.00 50.52 648 GLU C CA 1
ATOM 4133 C C . GLU C 1 163 ? -76.715 -25.319 -3.050 1.00 55.27 648 GLU C C 1
ATOM 4134 O O . GLU C 1 163 ? -77.265 -24.913 -4.069 1.00 61.19 648 GLU C O 1
ATOM 4140 N N . PHE C 1 164 ? -76.968 -26.507 -2.507 1.00 54.22 649 PHE C N 1
ATOM 4141 C CA . PHE C 1 164 ? -78.131 -27.319 -2.887 1.00 66.87 649 PHE C CA 1
ATOM 4142 C C . PHE C 1 164 ? -78.349 -27.504 -4.390 1.00 62.46 649 PHE C C 1
ATOM 4143 O O . PHE C 1 164 ? -79.484 -27.415 -4.862 1.00 77.59 649 PHE C O 1
ATOM 4151 N N . LYS C 1 165 ? -77.270 -27.742 -5.131 1.00 59.97 650 LYS C N 1
ATOM 4152 C CA . LYS C 1 165 ? -77.330 -27.932 -6.583 1.00 72.79 650 LYS C CA 1
ATOM 4153 C C . LYS C 1 165 ? -77.920 -26.710 -7.305 1.00 64.34 650 LYS C C 1
ATOM 4154 O O . LYS C 1 165 ? -78.395 -26.817 -8.436 1.00 72.45 650 LYS C O 1
ATOM 4156 N N . ARG C 1 166 ? -77.943 -25.573 -6.628 1.00 59.21 651 ARG C N 1
ATOM 4157 C CA . ARG C 1 166 ? -78.359 -24.307 -7.216 1.00 52.62 651 ARG C CA 1
ATOM 4158 C C . ARG C 1 166 ? -77.221 -23.654 -7.971 1.00 57.01 651 ARG C C 1
ATOM 4159 O O . ARG C 1 166 ? -76.093 -24.109 -7.911 1.00 54.29 651 ARG C O 1
ATOM 4167 N N . ALA C 1 167 ? -77.524 -22.583 -8.687 1.00 51.70 652 ALA C N 1
ATOM 4168 C CA . ALA C 1 167 ? -76.496 -21.828 -9.377 1.00 42.93 652 ALA C CA 1
ATOM 4169 C C . ALA C 1 167 ? -75.510 -21.252 -8.373 1.00 44.76 652 ALA C C 1
ATOM 4170 O O . ALA C 1 167 ? -75.906 -20.765 -7.326 1.00 41.97 652 ALA C O 1
ATOM 4172 N N . PRO C 1 168 ? -74.158 -21.327 -8.744 1.00 41.11 653 PRO C N 1
ATOM 4173 C CA . PRO C 1 168 ? -73.235 -20.829 -7.705 1.00 45.01 653 PRO C CA 1
ATOM 4174 C C . PRO C 1 168 ? -73.319 -19.336 -7.420 1.00 49.02 653 PRO C C 1
ATOM 4175 O O . PRO C 1 168 ? -73.468 -18.549 -8.340 1.00 46.16 653 PRO C O 1
ATOM 4179 N N . ALA C 1 169 ? -73.251 -18.967 -6.145 1.00 41.58 654 ALA C N 1
ATOM 4180 C CA . ALA C 1 169 ? -73.275 -17.572 -5.730 1.00 34.90 654 ALA C CA 1
ATOM 4181 C C . ALA C 1 169 ? -72.137 -17.133 -4.814 1.00 28.94 654 ALA C C 1
ATOM 4182 O O . ALA C 1 169 ? -72.071 -15.985 -4.425 1.00 30.93 654 ALA C O 1
ATOM 4184 N N . PHE C 1 170 ? -71.251 -18.047 -4.460 1.00 35.11 655 PHE C N 1
ATOM 4185 C CA . PHE C 1 170 ? -70.259 -17.781 -3.427 1.00 32.97 655 PHE C CA 1
ATOM 4186 C C . PHE C 1 170 ? -68.835 -17.938 -3.909 1.00 34.85 655 PHE C C 1
ATOM 4187 O O . PHE C 1 170 ? -68.546 -18.781 -4.733 1.00 33.69 655 PHE C O 1
ATOM 4195 N N . TYR C 1 171 ? -67.944 -17.111 -3.392 1.00 31.97 656 TYR C N 1
ATOM 4196 C CA . TYR C 1 171 ? -66.561 -17.136 -3.853 1.00 36.32 656 TYR C CA 1
ATOM 4197 C C . TYR C 1 171 ? -65.578 -16.960 -2.703 1.00 36.51 656 TYR C C 1
ATOM 4198 O O . TYR C 1 171 ? -65.895 -16.334 -1.691 1.00 36.81 656 TYR C O 1
ATOM 4207 N N . ALA C 1 172 ? -64.382 -17.515 -2.870 1.00 37.86 657 ALA C N 1
ATOM 4208 C CA . ALA C 1 172 ? -63.359 -17.459 -1.834 1.00 36.60 657 ALA C CA 1
ATOM 4209 C C . ALA C 1 172 ? -61.966 -17.593 -2.434 1.00 34.01 657 ALA C C 1
ATOM 4210 O O . ALA C 1 172 ? -61.811 -18.047 -3.568 1.00 34.87 657 ALA C O 1
ATOM 4212 N N . LEU C 1 173 ? -60.955 -17.197 -1.669 1.00 43.52 658 LEU C N 1
ATOM 4213 C CA . LEU C 1 173 ? -59.572 -17.384 -2.086 1.00 39.57 658 LEU C CA 1
ATOM 4214 C C . LEU C 1 173 ? -59.134 -18.817 -1.807 1.00 37.67 658 LEU C C 1
ATOM 4215 O O . LEU C 1 173 ? -59.403 -19.352 -0.729 1.00 34.53 658 LEU C O 1
ATOM 4220 N N . ARG C 1 174 ? -58.492 -19.451 -2.777 1.00 40.77 659 ARG C N 1
ATOM 4221 C CA . ARG C 1 174 ? -57.924 -20.776 -2.581 1.00 48.09 659 ARG C CA 1
ATOM 4222 C C . ARG C 1 174 ? -56.829 -20.726 -1.538 1.00 43.99 659 ARG C C 1
ATOM 4223 O O . ARG C 1 174 ? -56.676 -21.636 -0.743 1.00 49.37 659 ARG C O 1
ATOM 4231 N N . HIS C 1 175 ? -56.058 -19.653 -1.562 1.00 36.50 660 HIS C N 1
ATOM 4232 C CA . HIS C 1 175 ? -54.880 -19.536 -0.727 1.00 47.45 660 HIS C CA 1
ATOM 4233 C C . HIS C 1 175 ? -54.853 -18.255 0.089 1.00 50.35 660 HIS C C 1
ATOM 4234 O O . HIS C 1 175 ? -55.570 -17.314 -0.192 1.00 48.52 660 HIS C O 1
ATOM 4241 N N . SER C 1 176 ? -54.045 -18.266 1.136 1.00 38.43 661 SER C N 1
ATOM 4242 C CA . SER C 1 176 ? -53.955 -17.174 2.092 1.00 47.61 661 SER C CA 1
ATOM 4243 C C . SER C 1 176 ? -53.377 -15.879 1.532 1.00 52.52 661 SER C C 1
ATOM 4244 O O . SER C 1 176 ? -53.541 -14.820 2.115 1.00 63.22 661 SER C O 1
ATOM 4247 N N . GLY C 1 177 ? -52.652 -15.983 0.434 1.00 44.66 662 GLY C N 1
ATOM 4248 C CA . GLY C 1 177 ? -51.852 -14.885 -0.077 1.00 48.35 662 GLY C CA 1
ATOM 4249 C C . GLY C 1 177 ? -52.643 -13.677 -0.546 1.00 52.20 662 GLY C C 1
ATOM 4250 O O . GLY C 1 177 ? -53.792 -13.803 -0.968 1.00 39.93 662 GLY C O 1
ATOM 4251 N N . PRO C 1 178 ? -52.022 -12.489 -0.471 1.00 50.29 663 PRO C N 1
ATOM 4252 C CA . PRO C 1 178 ? -52.576 -11.217 -0.946 1.00 37.27 663 PRO C CA 1
ATOM 4253 C C . PRO C 1 178 ? -52.617 -11.174 -2.474 1.00 36.66 663 PRO C C 1
ATOM 4254 O O . PRO C 1 178 ? -52.075 -12.081 -3.105 1.00 44.61 663 PRO C O 1
ATOM 4258 N N . PRO C 1 179 ? -53.269 -10.154 -3.062 1.00 47.68 664 PRO C N 1
ATOM 4259 C CA . PRO C 1 179 ? -53.325 -10.071 -4.527 1.00 46.74 664 PRO C CA 1
ATOM 4260 C C . PRO C 1 179 ? -51.947 -10.046 -5.182 1.00 46.79 664 PRO C C 1
ATOM 4261 O O . PRO C 1 179 ? -51.010 -9.452 -4.645 1.00 48.69 664 PRO C O 1
ATOM 4265 N N . HIS C 1 180 ? -51.834 -10.702 -6.333 1.00 54.81 665 HIS C N 1
ATOM 4266 C CA . HIS C 1 180 ? -50.571 -10.784 -7.055 1.00 52.97 665 HIS C CA 1
ATOM 4267 C C . HIS C 1 180 ? -50.240 -9.455 -7.722 1.00 54.82 665 HIS C C 1
ATOM 4268 O O . HIS C 1 180 ? -51.029 -8.929 -8.509 1.00 58.42 665 HIS C O 1
ATOM 4275 N N . ILE C 1 181 ? -49.068 -8.917 -7.403 1.00 59.71 666 ILE C N 1
ATOM 4276 C CA . ILE C 1 181 ? -48.648 -7.626 -7.931 1.00 56.95 666 ILE C CA 1
ATOM 4277 C C . ILE C 1 181 ? -47.335 -7.756 -8.691 1.00 65.22 666 ILE C C 1
ATOM 4278 O O . ILE C 1 181 ? -46.367 -8.309 -8.169 1.00 66.41 666 ILE C O 1
ATOM 4283 N N . PRO C 1 182 ? -47.299 -7.252 -9.934 1.00 73.36 667 PRO C N 1
ATOM 4284 C CA . PRO C 1 182 ? -46.067 -7.295 -10.728 1.00 72.67 667 PRO C CA 1
ATOM 4285 C C . PRO C 1 182 ? -44.964 -6.445 -10.107 1.00 68.45 667 PRO C C 1
ATOM 4286 O O . PRO C 1 182 ? -45.223 -5.322 -9.674 1.00 70.99 667 PRO C O 1
ATOM 4290 N N . LYS C 1 183 ? -43.751 -6.984 -10.056 1.00 64.80 668 LYS C N 1
ATOM 4291 C CA . LYS C 1 183 ? -42.617 -6.238 -9.529 1.00 75.29 668 LYS C CA 1
ATOM 4292 C C . LYS C 1 183 ? -42.131 -5.208 -10.537 1.00 76.98 668 LYS C C 1
ATOM 4293 O O . LYS C 1 183 ? -42.120 -5.458 -11.742 1.00 79.80 668 LYS C O 1
ATOM 4299 N N . VAL C 1 184 ? -41.740 -4.043 -10.035 1.00 83.34 669 VAL C N 1
ATOM 4300 C CA . VAL C 1 184 ? -41.169 -3.003 -10.876 1.00 81.02 669 VAL C CA 1
ATOM 4301 C C . VAL C 1 184 ? -39.751 -2.698 -10.409 1.00 81.93 669 VAL C C 1
ATOM 4302 O O . VAL C 1 184 ? -39.545 -1.871 -9.522 1.00 87.15 669 VAL C O 1
ATOM 4306 N N . PHE C 1 185 ? -38.778 -3.384 -11.000 1.00 85.66 670 PHE C N 1
ATOM 4307 C CA . PHE C 1 185 ? -37.381 -3.203 -10.626 1.00 86.57 670 PHE C CA 1
ATOM 4308 C C . PHE C 1 185 ? -36.613 -2.448 -11.703 1.00 91.58 670 PHE C C 1
ATOM 4309 O O . PHE C 1 185 ? -36.713 -2.764 -12.888 1.00 97.31 670 PHE C O 1
ATOM 4317 N N . LEU C 1 186 ? -35.846 -1.448 -11.282 1.00 98.61 671 LEU C N 1
ATOM 4318 C CA . LEU C 1 186 ? -35.069 -0.633 -12.207 1.00 101.35 671 LEU C CA 1
ATOM 4319 C C . LEU C 1 186 ? -33.633 -0.462 -11.728 1.00 101.50 671 LEU C C 1
ATOM 4320 O O . LEU C 1 186 ? -33.370 -0.429 -10.526 1.00 100.63 671 LEU C O 1
ATOM 4325 N N . GLU C 1 187 ? -32.707 -0.361 -12.674 1.00 107.28 672 GLU C N 1
ATOM 4326 C CA . GLU C 1 187 ? -31.339 0.023 -12.357 1.00 100.50 672 GLU C CA 1
ATOM 4327 C C . GLU C 1 187 ? -31.305 1.527 -12.109 1.00 102.92 672 GLU C C 1
ATOM 4328 O O . GLU C 1 187 ? -32.085 2.269 -12.708 1.00 103.11 672 GLU C O 1
ATOM 4334 N N . PRO C 1 188 ? -30.411 1.982 -11.216 1.00 99.12 673 PRO C N 1
ATOM 4335 C CA . PRO C 1 188 ? -30.314 3.404 -10.857 1.00 96.54 673 PRO C CA 1
ATOM 4336 C C . PRO C 1 188 ? -30.072 4.331 -12.050 1.00 97.88 673 PRO C C 1
ATOM 4337 O O . PRO C 1 188 ? -30.337 5.529 -11.947 1.00 98.13 673 PRO C O 1
ATOM 4341 N N . HIS C 1 189 ? -29.583 3.787 -13.161 1.00 95.59 674 HIS C N 1
ATOM 4342 C CA . HIS C 1 189 ? -29.308 4.595 -14.344 1.00 103.19 674 HIS C CA 1
ATOM 4343 C C . HIS C 1 189 ? -30.598 4.967 -15.071 1.00 104.67 674 HIS C C 1
ATOM 4344 O O . HIS C 1 189 ? -30.632 5.924 -15.845 1.00 105.25 674 HIS C O 1
ATOM 4351 N N . GLU C 1 190 ? -31.655 4.210 -14.805 1.00 103.35 675 GLU C N 1
ATOM 4352 C CA . GLU C 1 190 ? -32.924 4.419 -15.480 1.00 106.40 675 GLU C CA 1
ATOM 4353 C C . GLU C 1 190 ? -33.762 5.488 -14.791 1.00 109.63 675 GLU C C 1
ATOM 4354 O O . GLU C 1 190 ? -34.001 5.427 -13.592 1.00 109.69 675 GLU C O 1
ATOM 4360 N N . GLU C 1 191 ? -34.201 6.471 -15.564 1.00 107.85 676 GLU C N 1
ATOM 4361 C CA . GLU C 1 191 ? -35.107 7.492 -15.071 1.00 105.17 676 GLU C CA 1
ATOM 4362 C C . GLU C 1 191 ? -36.494 6.897 -14.919 1.00 107.03 676 GLU C C 1
ATOM 4363 O O . GLU C 1 191 ? -36.828 5.934 -15.596 1.00 102.46 676 GLU C O 1
ATOM 4365 N N . LEU C 1 192 ? -37.300 7.482 -14.041 1.00 111.38 677 LEU C N 1
ATOM 4366 C CA . LEU C 1 192 ? -38.655 7.003 -13.829 1.00 102.14 677 LEU C CA 1
ATOM 4367 C C . LEU C 1 192 ? -39.629 7.914 -14.551 1.00 98.35 677 LEU C C 1
ATOM 4368 O O . LEU C 1 192 ? -39.713 9.105 -14.269 1.00 94.20 677 LEU C O 1
ATOM 4370 N N . SER C 1 193 ? -40.366 7.334 -15.488 1.00 94.08 678 SER C N 1
ATOM 4371 C CA . SER C 1 193 ? -41.261 8.090 -16.342 1.00 109.03 678 SER C CA 1
ATOM 4372 C C . SER C 1 193 ? -42.503 7.274 -16.640 1.00 107.99 678 SER C C 1
ATOM 4373 O O . SER C 1 193 ? -42.470 6.049 -16.584 1.00 113.40 678 SER C O 1
ATOM 4376 N N . ASP C 1 194 ? -43.595 7.939 -16.987 1.00 107.33 679 ASP C N 1
ATOM 4377 C CA . ASP C 1 194 ? -44.808 7.208 -17.300 1.00 112.83 679 ASP C CA 1
ATOM 4378 C C . ASP C 1 194 ? -44.518 6.322 -18.493 1.00 109.36 679 ASP C C 1
ATOM 4379 O O . ASP C 1 194 ? -44.920 5.168 -18.533 1.00 111.96 679 ASP C O 1
ATOM 4384 N N . GLU C 1 195 ? -43.792 6.868 -19.457 1.00 112.02 680 GLU C N 1
ATOM 4385 C CA . GLU C 1 195 ? -43.496 6.154 -20.687 1.00 109.51 680 GLU C CA 1
ATOM 4386 C C . GLU C 1 195 ? -42.675 4.910 -20.429 1.00 103.15 680 GLU C C 1
ATOM 4387 O O . GLU C 1 195 ? -42.899 3.875 -21.045 1.00 98.25 680 GLU C O 1
ATOM 4389 N N . LEU C 1 196 ? -41.710 5.010 -19.528 1.00 102.09 681 LEU C N 1
ATOM 4390 C CA . LEU C 1 196 ? -40.876 3.861 -19.237 1.00 106.71 681 LEU C CA 1
ATOM 4391 C C . LEU C 1 196 ? -41.711 2.734 -18.655 1.00 110.62 681 LEU C C 1
ATOM 4392 O O . LEU C 1 196 ? -41.567 1.579 -19.046 1.00 109.30 681 LEU C O 1
ATOM 4394 N N . LEU C 1 197 ? -42.595 3.075 -17.726 1.00 112.54 682 LEU C N 1
ATOM 4395 C CA . LEU C 1 197 ? -43.453 2.078 -17.104 1.00 110.05 682 LEU C CA 1
ATOM 4396 C C . LEU C 1 197 ? -44.405 1.459 -18.101 1.00 106.20 682 LEU C C 1
ATOM 4397 O O . LEU C 1 197 ? -44.590 0.246 -18.138 1.00 106.35 682 LEU C O 1
ATOM 4402 N N . GLU C 1 198 ? -44.999 2.306 -18.926 1.00 108.13 683 GLU C N 1
ATOM 4403 C CA . GLU C 1 198 ? -45.946 1.845 -19.920 1.00 108.52 683 GLU C CA 1
ATOM 4404 C C . GLU C 1 198 ? -45.285 0.945 -20.949 1.00 108.24 683 GLU C C 1
ATOM 4405 O O . GLU C 1 198 ? -45.857 -0.057 -21.369 1.00 104.47 683 GLU C O 1
ATOM 4411 N N . LYS C 1 199 ? -44.080 1.304 -21.365 1.00 110.44 684 LYS C N 1
ATOM 4412 C CA . LYS C 1 199 ? -43.465 0.589 -22.477 1.00 111.10 684 LYS C CA 1
ATOM 4413 C C . LYS C 1 199 ? -42.761 -0.682 -22.012 1.00 110.62 684 LYS C C 1
ATOM 4414 O O . LYS C 1 199 ? -42.695 -1.668 -22.744 1.00 109.30 684 LYS C O 1
ATOM 4416 N N . ARG C 1 200 ? -42.245 -0.656 -20.788 1.00 110.13 685 ARG C N 1
ATOM 4417 C CA . ARG C 1 200 ? -41.440 -1.760 -20.277 1.00 108.96 685 ARG C CA 1
ATOM 4418 C C . ARG C 1 200 ? -42.273 -2.847 -19.603 1.00 108.90 685 ARG C C 1
ATOM 4419 O O . ARG C 1 200 ? -41.989 -4.036 -19.754 1.00 106.23 685 ARG C O 1
ATOM 4427 N N . PHE C 1 201 ? -43.299 -2.440 -18.865 1.00 106.49 686 PHE C N 1
ATOM 4428 C CA . PHE C 1 201 ? -44.073 -3.384 -18.066 1.00 102.91 686 PHE C CA 1
ATOM 4429 C C . PHE C 1 201 ? -45.502 -3.549 -18.570 1.00 109.98 686 PHE C C 1
ATOM 4430 O O . PHE C 1 201 ? -46.259 -4.366 -18.042 1.00 116.54 686 PHE C O 1
ATOM 4438 N N . LYS C 1 202 ? -45.861 -2.772 -19.590 1.00 106.99 687 LYS C N 1
ATOM 4439 C CA . LYS C 1 202 ? -47.225 -2.741 -20.119 1.00 116.00 687 LYS C CA 1
ATOM 4440 C C . LYS C 1 202 ? -48.229 -2.440 -19.010 1.00 113.29 687 LYS C C 1
ATOM 4441 O O . LYS C 1 202 ? -49.355 -2.938 -19.022 1.00 109.93 687 LYS C O 1
ATOM 4443 N N . LEU C 1 203 ? -47.809 -1.619 -18.053 1.00 106.38 688 LEU C N 1
ATOM 4444 C CA . LEU C 1 203 ? -48.635 -1.292 -16.898 1.00 97.48 688 LEU C CA 1
ATOM 4445 C C . LEU C 1 203 ? -49.176 0.129 -16.990 1.00 89.81 688 LEU C C 1
ATOM 4446 O O . LEU C 1 203 ? -48.413 1.087 -17.113 1.00 92.10 688 LEU C O 1
ATOM 4448 N N . MET C 1 204 ? -50.497 0.258 -16.930 1.00 86.60 689 MET C N 1
ATOM 4449 C CA . MET C 1 204 ? -51.138 1.565 -16.995 1.00 80.50 689 MET C CA 1
ATOM 4450 C C . MET C 1 204 ? -51.041 2.298 -15.665 1.00 78.85 689 MET C C 1
ATOM 4451 O O . MET C 1 204 ? -50.859 1.683 -14.614 1.00 70.08 689 MET C O 1
ATOM 4456 N N . LEU C 1 205 ? -51.161 3.620 -15.721 1.00 84.54 690 LEU C N 1
ATOM 4457 C CA . LEU C 1 205 ? -51.091 4.447 -14.524 1.00 80.39 690 LEU C CA 1
ATOM 4458 C C . LEU C 1 205 ? -52.339 5.313 -14.387 1.00 78.64 690 LEU C C 1
ATOM 4459 O O . LEU C 1 205 ? -52.892 5.779 -15.385 1.00 83.66 690 LEU C O 1
ATOM 4464 N N . MET C 1 206 ? -52.779 5.519 -13.150 1.00 77.13 691 MET C N 1
ATOM 4465 C CA . MET C 1 206 ? -53.934 6.366 -12.880 1.00 84.43 691 MET C CA 1
ATOM 4466 C C . MET C 1 206 ? -53.546 7.842 -12.880 1.00 97.51 691 MET C C 1
ATOM 4467 O O . MET C 1 206 ? -52.486 8.209 -12.371 1.00 90.75 691 MET C O 1
ATOM 4472 N N . PRO C 1 207 ? -54.406 8.694 -13.460 1.00 95.07 692 PRO C N 1
ATOM 4473 C CA . PRO C 1 207 ? -54.175 10.142 -13.521 1.00 96.89 692 PRO C CA 1
ATOM 4474 C C . PRO C 1 207 ? -54.146 10.787 -12.138 1.00 105.31 692 PRO C C 1
ATOM 4475 O O . PRO C 1 207 ? -54.835 10.324 -11.231 1.00 105.01 692 PRO C O 1
ATOM 4479 N N . GLU C 1 208 ? -53.354 11.845 -11.988 1.00 110.03 693 GLU C N 1
ATOM 4480 C CA . GLU C 1 208 ? -53.266 12.566 -10.724 1.00 102.25 693 GLU C CA 1
ATOM 4481 C C . GLU C 1 208 ? -54.077 13.856 -10.771 1.00 116.98 693 GLU C C 1
ATOM 4482 O O . GLU C 1 208 ? -53.934 14.656 -11.695 1.00 125.89 693 GLU C O 1
ATOM 4484 N N . HIS D 1 21 ? 9.764 50.294 48.892 1.00 106.07 506 HIS D N 1
ATOM 4485 C CA . HIS D 1 21 ? 9.385 49.090 48.173 1.00 104.36 506 HIS D CA 1
ATOM 4486 C C . HIS D 1 21 ? 9.169 49.360 46.690 1.00 105.32 506 HIS D C 1
ATOM 4487 O O . HIS D 1 21 ? 8.377 50.209 46.317 1.00 117.10 506 HIS D O 1
ATOM 4494 N N . ARG D 1 22 ? 9.890 48.643 45.843 1.00 106.82 507 ARG D N 1
ATOM 4495 C CA . ARG D 1 22 ? 9.703 48.755 44.406 1.00 110.26 507 ARG D CA 1
ATOM 4496 C C . ARG D 1 22 ? 9.578 47.374 43.821 1.00 113.14 507 ARG D C 1
ATOM 4497 O O . ARG D 1 22 ? 10.490 46.881 43.170 1.00 117.49 507 ARG D O 1
ATOM 4499 N N . VAL D 1 23 ? 8.441 46.741 44.050 1.00 113.07 508 VAL D N 1
ATOM 4500 C CA . VAL D 1 23 ? 8.271 45.371 43.623 1.00 108.89 508 VAL D CA 1
ATOM 4501 C C . VAL D 1 23 ? 7.527 45.331 42.319 1.00 105.20 508 VAL D C 1
ATOM 4502 O O . VAL D 1 23 ? 6.510 45.988 42.169 1.00 104.72 508 VAL D O 1
ATOM 4506 N N . ASN D 1 24 ? 8.063 44.584 41.364 1.00 99.27 509 ASN D N 1
ATOM 4507 C CA . ASN D 1 24 ? 7.487 44.532 40.037 1.00 94.52 509 ASN D CA 1
ATOM 4508 C C . ASN D 1 24 ? 7.023 43.150 39.627 1.00 91.96 509 ASN D C 1
ATOM 4509 O O . ASN D 1 24 ? 7.775 42.188 39.618 1.00 86.08 509 ASN D O 1
ATOM 4514 N N . GLU D 1 25 ? 5.755 43.059 39.292 1.00 88.92 510 GLU D N 1
ATOM 4515 C CA . GLU D 1 25 ? 5.171 41.769 38.925 1.00 88.75 510 GLU D CA 1
ATOM 4516 C C . GLU D 1 25 ? 5.975 41.045 37.855 1.00 91.38 510 GLU D C 1
ATOM 4517 O O . GLU D 1 25 ? 6.354 41.644 36.850 1.00 93.47 510 GLU D O 1
ATOM 4523 N N . GLU D 1 26 ? 6.235 39.759 38.076 1.00 85.94 511 GLU D N 1
ATOM 4524 C CA . GLU D 1 26 ? 6.875 38.940 37.057 1.00 87.66 511 GLU D CA 1
ATOM 4525 C C . GLU D 1 26 ? 5.931 38.741 35.881 1.00 92.40 511 GLU D C 1
ATOM 4526 O O . GLU D 1 26 ? 4.775 38.355 36.058 1.00 97.58 511 GLU D O 1
ATOM 4532 N N . GLN D 1 27 ? 6.428 39.008 34.679 1.00 95.85 512 GLN D N 1
ATOM 4533 C CA . GLN D 1 27 ? 5.626 38.834 33.478 1.00 101.39 512 GLN D CA 1
ATOM 4534 C C . GLN D 1 27 ? 5.655 37.376 33.033 1.00 104.56 512 GLN D C 1
ATOM 4535 O O . GLN D 1 27 ? 6.727 36.791 32.875 1.00 98.12 512 GLN D O 1
ATOM 4541 N N . ILE D 1 28 ? 4.472 36.796 32.844 1.00 108.89 513 ILE D N 1
ATOM 4542 C CA . ILE D 1 28 ? 4.349 35.404 32.420 1.00 110.31 513 ILE D CA 1
ATOM 4543 C C . ILE D 1 28 ? 5.099 35.177 31.116 1.00 108.93 513 ILE D C 1
ATOM 4544 O O . ILE D 1 28 ? 4.984 35.966 30.180 1.00 107.69 513 ILE D O 1
ATOM 4546 N N . TYR D 1 29 ? 5.872 34.098 31.060 1.00 101.33 514 TYR D N 1
ATOM 4547 C CA . TYR D 1 29 ? 6.746 33.866 29.919 1.00 109.49 514 TYR D CA 1
ATOM 4548 C C . TYR D 1 29 ? 6.641 32.468 29.323 1.00 103.13 514 TYR D C 1
ATOM 4549 O O . TYR D 1 29 ? 6.901 31.467 29.990 1.00 96.64 514 TYR D O 1
ATOM 4558 N N . CYS D 1 30 ? 6.251 32.439 28.045 1.00 99.23 515 CYS D N 1
ATOM 4559 C CA . CYS D 1 30 ? 6.446 31.317 27.130 1.00 93.52 515 CYS D CA 1
ATOM 4560 C C . CYS D 1 30 ? 7.893 31.332 26.647 1.00 102.60 515 CYS D C 1
ATOM 4561 O O . CYS D 1 30 ? 8.569 32.347 26.732 1.00 111.64 515 CYS D O 1
ATOM 4564 N N . TYR D 1 31 ? 8.369 30.200 26.160 1.00 104.03 516 TYR D N 1
ATOM 4565 C CA . TYR D 1 31 ? 9.799 29.961 25.952 1.00 111.35 516 TYR D CA 1
ATOM 4566 C C . TYR D 1 31 ? 10.237 30.979 24.892 1.00 116.54 516 TYR D C 1
ATOM 4567 O O . TYR D 1 31 ? 11.418 31.082 24.563 1.00 120.84 516 TYR D O 1
ATOM 4576 N N . CYS D 1 32 ? 9.259 31.750 24.430 1.00 112.85 517 CYS D N 1
ATOM 4577 C CA . CYS D 1 32 ? 9.442 32.817 23.461 1.00 110.00 517 CYS D CA 1
ATOM 4578 C C . CYS D 1 32 ? 10.046 34.037 24.111 1.00 107.59 517 CYS D C 1
ATOM 4579 O O . CYS D 1 32 ? 10.509 34.939 23.442 1.00 110.40 517 CYS D O 1
ATOM 4582 N N . GLY D 1 33 ? 10.006 34.066 25.431 1.00 110.80 518 GLY D N 1
ATOM 4583 C CA . GLY D 1 33 ? 10.486 35.200 26.198 1.00 110.21 518 GLY D CA 1
ATOM 4584 C C . GLY D 1 33 ? 9.548 36.383 26.072 1.00 108.77 518 GLY D C 1
ATOM 4585 O O . GLY D 1 33 ? 9.969 37.537 26.153 1.00 111.95 518 GLY D O 1
ATOM 4586 N N . LYS D 1 34 ? 8.276 36.078 25.837 1.00 114.52 519 LYS D N 1
ATOM 4587 C CA . LYS D 1 34 ? 7.253 37.093 25.629 1.00 112.69 519 LYS D CA 1
ATOM 4588 C C . LYS D 1 34 ? 6.042 36.889 26.534 1.00 113.57 519 LYS D C 1
ATOM 4589 O O . LYS D 1 34 ? 5.607 35.757 26.755 1.00 109.95 519 LYS D O 1
ATOM 4595 N N . PRO D 1 35 ? 5.486 38.063 27.072 1.00 107.89 520 PRO D N 1
ATOM 4596 C CA . PRO D 1 35 ? 4.272 37.820 27.874 1.00 113.14 520 PRO D CA 1
ATOM 4597 C C . PRO D 1 35 ? 3.076 37.416 27.001 1.00 107.83 520 PRO D C 1
ATOM 4598 O O . PRO D 1 35 ? 3.070 37.764 25.824 1.00 104.58 520 PRO D O 1
ATOM 4602 N N . GLY D 1 36 ? 2.117 36.661 27.541 1.00 96.89 521 GLY D N 1
ATOM 4603 C CA . GLY D 1 36 ? 2.068 36.370 28.960 1.00 97.31 521 GLY D CA 1
ATOM 4604 C C . GLY D 1 36 ? 0.770 36.658 29.693 1.00 95.17 521 GLY D C 1
ATOM 4605 O O . GLY D 1 36 ? 0.805 37.191 30.796 1.00 98.83 521 GLY D O 1
ATOM 4606 N N . LYS D 1 37 ? -0.371 36.332 29.089 1.00 92.50 522 LYS D N 1
ATOM 4607 C CA . LYS D 1 37 ? -1.655 36.432 29.788 1.00 87.41 522 LYS D CA 1
ATOM 4608 C C . LYS D 1 37 ? -2.262 35.051 30.055 1.00 81.56 522 LYS D C 1
ATOM 4609 O O . LYS D 1 37 ? -2.528 34.295 29.132 1.00 76.36 522 LYS D O 1
ATOM 4611 N N . PHE D 1 38 ? -2.476 34.724 31.323 1.00 77.31 523 PHE D N 1
ATOM 4612 C CA . PHE D 1 38 ? -2.953 33.394 31.699 1.00 77.30 523 PHE D CA 1
ATOM 4613 C C . PHE D 1 38 ? -4.352 33.020 31.223 1.00 81.25 523 PHE D C 1
ATOM 4614 O O . PHE D 1 38 ? -4.578 31.907 30.764 1.00 77.63 523 PHE D O 1
ATOM 4622 N N . ASP D 1 39 ? -5.289 33.952 31.332 1.00 84.89 524 ASP D N 1
ATOM 4623 C CA . ASP D 1 39 ? -6.667 33.697 30.922 1.00 78.57 524 ASP D CA 1
ATOM 4624 C C . ASP D 1 39 ? -6.881 33.931 29.427 1.00 82.01 524 ASP D C 1
ATOM 4625 O O . ASP D 1 39 ? -8.003 33.821 28.930 1.00 86.29 524 ASP D O 1
ATOM 4630 N N . HIS D 1 40 ? -5.805 34.249 28.713 1.00 88.76 525 HIS D N 1
ATOM 4631 C CA . HIS D 1 40 ? -5.905 34.573 27.296 1.00 90.14 525 HIS D CA 1
ATOM 4632 C C . HIS D 1 40 ? -4.956 33.729 26.446 1.00 84.17 525 HIS D C 1
ATOM 4633 O O . HIS D 1 40 ? -3.795 34.092 26.250 1.00 95.58 525 HIS D O 1
ATOM 4640 N N . ASN D 1 41 ? -5.468 32.603 25.951 1.00 81.86 526 ASN D N 1
ATOM 4641 C CA . ASN D 1 41 ? -4.727 31.709 25.059 1.00 86.80 526 ASN D CA 1
ATOM 4642 C C . ASN D 1 41 ? -3.394 31.220 25.622 1.00 93.95 526 ASN D C 1
ATOM 4643 O O . ASN D 1 41 ? -2.352 31.365 24.983 1.00 93.25 526 ASN D O 1
ATOM 4648 N N . MET D 1 42 ? -3.434 30.639 26.817 1.00 94.87 527 MET D N 1
ATOM 4649 C CA . MET D 1 42 ? -2.256 30.008 27.407 1.00 86.43 527 MET D CA 1
ATOM 4650 C C . MET D 1 42 ? -2.633 28.738 28.162 1.00 83.56 527 MET D C 1
ATOM 4651 O O . MET D 1 42 ? -3.723 28.637 28.726 1.00 85.44 527 MET D O 1
ATOM 4656 N N . LEU D 1 43 ? -1.723 27.769 28.164 1.00 73.34 528 LEU D N 1
ATOM 4657 C CA . LEU D 1 43 ? -1.923 26.525 28.897 1.00 71.70 528 LEU D CA 1
ATOM 4658 C C . LEU D 1 43 ? -0.664 26.147 29.669 1.00 78.65 528 LEU D C 1
ATOM 4659 O O . LEU D 1 43 ? 0.413 26.686 29.419 1.00 80.21 528 LEU D O 1
ATOM 4664 N N . GLN D 1 44 ? -0.805 25.216 30.606 1.00 74.77 529 GLN D N 1
ATOM 4665 C CA . GLN D 1 44 ? 0.332 24.745 31.385 1.00 71.34 529 GLN D CA 1
ATOM 4666 C C . GLN D 1 44 ? 0.563 23.256 31.157 1.00 74.53 529 GLN D C 1
ATOM 4667 O O . GLN D 1 44 ? -0.381 22.467 31.153 1.00 68.36 529 GLN D O 1
ATOM 4673 N N . CYS D 1 45 ? 1.824 22.881 30.961 1.00 71.98 530 CYS D N 1
ATOM 4674 C CA . CYS D 1 45 ? 2.189 21.479 30.802 1.00 77.87 530 CYS D CA 1
ATOM 4675 C C . CYS D 1 45 ? 1.910 20.718 32.094 1.00 68.52 530 CYS D C 1
ATOM 4676 O O . CYS D 1 45 ? 2.008 21.278 33.185 1.00 70.73 530 CYS D O 1
ATOM 4679 N N . CYS D 1 46 ? 1.558 19.444 31.969 1.00 58.13 531 CYS D N 1
ATOM 4680 C CA . CYS D 1 46 ? 1.193 18.645 33.131 1.00 60.99 531 CYS D CA 1
ATOM 4681 C C . CYS D 1 46 ? 2.415 18.057 33.831 1.00 81.16 531 CYS D C 1
ATOM 4682 O O . CYS D 1 46 ? 2.358 17.724 35.014 1.00 83.45 531 CYS D O 1
ATOM 4685 N N . LYS D 1 47 ? 3.520 17.934 33.101 1.00 80.73 532 LYS D N 1
ATOM 4686 C CA . LYS D 1 47 ? 4.729 17.333 33.657 1.00 79.16 532 LYS D CA 1
ATOM 4687 C C . LYS D 1 47 ? 5.775 18.369 34.065 1.00 78.50 532 LYS D C 1
ATOM 4688 O O . LYS D 1 47 ? 6.266 18.347 35.193 1.00 75.49 532 LYS D O 1
ATOM 4694 N N . CYS D 1 48 ? 6.115 19.273 33.150 1.00 80.65 533 CYS D N 1
ATOM 4695 C CA . CYS D 1 48 ? 7.140 20.277 33.423 1.00 76.77 533 CYS D CA 1
ATOM 4696 C C . CYS D 1 48 ? 6.549 21.529 34.063 1.00 70.48 533 CYS D C 1
ATOM 4697 O O . CYS D 1 48 ? 7.284 22.408 34.515 1.00 76.13 533 CYS D O 1
ATOM 4700 N N . ARG D 1 49 ? 5.220 21.602 34.085 1.00 79.04 534 ARG D N 1
ATOM 4701 C CA . ARG D 1 49 ? 4.490 22.681 34.752 1.00 77.53 534 ARG D CA 1
ATOM 4702 C C . ARG D 1 49 ? 4.852 24.077 34.240 1.00 70.32 534 ARG D C 1
ATOM 4703 O O . ARG D 1 49 ? 4.759 25.056 34.979 1.00 74.86 534 ARG D O 1
ATOM 4711 N N . ASN D 1 50 ? 5.260 24.164 32.979 1.00 69.94 535 ASN D N 1
ATOM 4712 C CA . ASN D 1 50 ? 5.566 25.454 32.369 1.00 79.00 535 ASN D CA 1
ATOM 4713 C C . ASN D 1 50 ? 4.432 25.938 31.471 1.00 83.31 535 ASN D C 1
ATOM 4714 O O . ASN D 1 50 ? 3.594 25.151 31.034 1.00 75.98 535 ASN D O 1
ATOM 4719 N N . TRP D 1 51 ? 4.414 27.238 31.197 1.00 80.89 536 TRP D N 1
ATOM 4720 C CA . TRP D 1 51 ? 3.323 27.840 30.439 1.00 85.58 536 TRP D CA 1
ATOM 4721 C C . TRP D 1 51 ? 3.700 28.092 28.981 1.00 91.90 536 TRP D C 1
ATOM 4722 O O . TRP D 1 51 ? 4.793 28.572 28.681 1.00 100.27 536 TRP D O 1
ATOM 4733 N N . PHE D 1 52 ? 2.779 27.760 28.081 1.00 91.70 537 PHE D N 1
ATOM 4734 C CA . PHE D 1 52 ? 3.003 27.898 26.647 1.00 88.88 537 PHE D CA 1
ATOM 4735 C C . PHE D 1 52 ? 1.861 28.681 25.999 1.00 92.58 537 PHE D C 1
ATOM 4736 O O . PHE D 1 52 ? 0.701 28.520 26.377 1.00 94.86 537 PHE D O 1
ATOM 4744 N N . HIS D 1 53 ? 2.180 29.499 25.010 1.00 90.11 538 HIS D N 1
ATOM 4745 C CA . HIS D 1 53 ? 1.147 30.180 24.260 1.00 95.16 538 HIS D CA 1
ATOM 4746 C C . HIS D 1 53 ? 0.392 29.178 23.398 1.00 97.39 538 HIS D C 1
ATOM 4747 O O . HIS D 1 53 ? 0.808 28.046 23.237 1.00 99.04 538 HIS D O 1
ATOM 4754 N N . THR D 1 54 ? -0.729 29.609 22.850 1.00 96.03 539 THR D N 1
ATOM 4755 C CA . THR D 1 54 ? -1.430 28.820 21.843 1.00 101.94 539 THR D CA 1
ATOM 4756 C C . THR D 1 54 ? -0.655 28.839 20.528 1.00 102.62 539 THR D C 1
ATOM 4757 O O . THR D 1 54 ? -0.474 27.803 19.885 1.00 103.81 539 THR D O 1
ATOM 4761 N N . GLN D 1 55 ? -0.194 30.023 20.139 1.00 102.18 540 GLN D N 1
ATOM 4762 C CA . GLN D 1 55 ? 0.599 30.178 18.926 1.00 99.93 540 GLN D CA 1
ATOM 4763 C C . GLN D 1 55 ? 1.957 29.502 19.076 1.00 105.95 540 GLN D C 1
ATOM 4764 O O . GLN D 1 55 ? 2.476 28.912 18.128 1.00 111.24 540 GLN D O 1
ATOM 4766 N N . CYS D 1 56 ? 2.562 29.566 20.251 1.00 104.21 541 CYS D N 1
ATOM 4767 C CA . CYS D 1 56 ? 3.868 28.942 20.446 1.00 98.34 541 CYS D CA 1
ATOM 4768 C C . CYS D 1 56 ? 3.710 27.468 20.779 1.00 102.53 541 CYS D C 1
ATOM 4769 O O . CYS D 1 56 ? 4.681 26.743 20.947 1.00 96.24 541 CYS D O 1
ATOM 4772 N N . MET D 1 57 ? 2.461 27.039 20.873 1.00 103.78 542 MET D N 1
ATOM 4773 C CA . MET D 1 57 ? 2.115 25.639 20.952 1.00 106.16 542 MET D CA 1
ATOM 4774 C C . MET D 1 57 ? 2.362 25.031 19.594 1.00 107.76 542 MET D C 1
ATOM 4775 O O . MET D 1 57 ? 2.173 25.681 18.571 1.00 104.24 542 MET D O 1
ATOM 4780 N N . GLN D 1 58 ? 2.804 23.787 19.586 1.00 110.74 543 GLN D N 1
ATOM 4781 C CA . GLN D 1 58 ? 3.077 23.110 18.337 1.00 116.30 543 GLN D CA 1
ATOM 4782 C C . GLN D 1 58 ? 1.830 22.908 17.480 1.00 117.51 543 GLN D C 1
ATOM 4783 O O . GLN D 1 58 ? 1.874 23.097 16.270 1.00 119.68 543 GLN D O 1
ATOM 4785 N N . ASN D 1 59 ? 0.737 22.477 18.105 1.00 116.85 544 ASN D N 1
ATOM 4786 C CA . ASN D 1 59 ? -0.491 22.168 17.369 1.00 116.98 544 ASN D CA 1
ATOM 4787 C C . ASN D 1 59 ? -1.823 22.823 17.762 1.00 118.72 544 ASN D C 1
ATOM 4788 O O . ASN D 1 59 ? -2.878 22.287 17.416 1.00 117.06 544 ASN D O 1
ATOM 4793 N N . PHE D 1 60 ? -1.822 23.971 18.426 1.00 117.51 545 PHE D N 1
ATOM 4794 C CA . PHE D 1 60 ? -3.109 24.505 18.862 1.00 115.42 545 PHE D CA 1
ATOM 4795 C C . PHE D 1 60 ? -3.799 25.426 17.862 1.00 110.59 545 PHE D C 1
ATOM 4796 O O . PHE D 1 60 ? -3.523 26.618 17.796 1.00 104.92 545 PHE D O 1
ATOM 4804 N N . LYS D 1 61 ? -4.708 24.838 17.094 1.00 116.83 546 LYS D N 1
ATOM 4805 C CA . LYS D 1 61 ? -5.538 25.553 16.130 1.00 114.12 546 LYS D CA 1
ATOM 4806 C C . LYS D 1 61 ? -6.555 26.529 16.714 1.00 116.00 546 LYS D C 1
ATOM 4807 O O . LYS D 1 61 ? -6.751 27.625 16.198 1.00 116.36 546 LYS D O 1
ATOM 4809 N N . LYS D 1 62 ? -7.251 26.088 17.753 1.00 116.06 547 LYS D N 1
ATOM 4810 C CA . LYS D 1 62 ? -8.467 26.745 18.219 1.00 104.18 547 LYS D CA 1
ATOM 4811 C C . LYS D 1 62 ? -8.284 28.105 18.873 1.00 95.75 547 LYS D C 1
ATOM 4812 O O . LYS D 1 62 ? -7.237 28.410 19.426 1.00 102.50 547 LYS D O 1
ATOM 4814 N N . LYS D 1 63 ? -9.328 28.918 18.802 1.00 90.90 548 LYS D N 1
ATOM 4815 C CA . LYS D 1 63 ? -9.375 30.176 19.524 1.00 85.95 548 LYS D CA 1
ATOM 4816 C C . LYS D 1 63 ? -10.184 29.949 20.790 1.00 91.10 548 LYS D C 1
ATOM 4817 O O . LYS D 1 63 ? -11.232 29.313 20.757 1.00 90.98 548 LYS D O 1
ATOM 4819 N N . LEU D 1 64 ? -9.677 30.448 21.909 1.00 84.04 549 LEU D N 1
ATOM 4820 C CA . LEU D 1 64 ? -10.254 30.163 23.211 1.00 72.35 549 LEU D CA 1
ATOM 4821 C C . LEU D 1 64 ? -10.936 31.362 23.833 1.00 69.89 549 LEU D C 1
ATOM 4822 O O . LEU D 1 64 ? -10.405 32.462 23.827 1.00 77.05 549 LEU D O 1
ATOM 4827 N N . LEU D 1 65 ? -12.122 31.134 24.375 1.00 70.75 550 LEU D N 1
ATOM 4828 C CA . LEU D 1 65 ? -12.842 32.162 25.101 1.00 66.66 550 LEU D CA 1
ATOM 4829 C C . LEU D 1 65 ? -12.051 32.496 26.349 1.00 65.28 550 LEU D C 1
ATOM 4830 O O . LEU D 1 65 ? -11.360 31.649 26.895 1.00 63.78 550 LEU D O 1
ATOM 4835 N N . ARG D 1 66 ? -12.138 33.735 26.799 1.00 58.84 551 ARG D N 1
ATOM 4836 C CA . ARG D 1 66 ? -11.331 34.163 27.920 1.00 61.93 551 ARG D CA 1
ATOM 4837 C C . ARG D 1 66 ? -11.666 33.362 29.164 1.00 70.02 551 ARG D C 1
ATOM 4838 O O . ARG D 1 66 ? -12.825 33.093 29.444 1.00 57.89 551 ARG D O 1
ATOM 4846 N N . GLY D 1 67 ? -10.630 32.992 29.905 1.00 60.46 552 GLY D N 1
ATOM 4847 C CA . GLY D 1 67 ? -10.769 32.167 31.091 1.00 55.87 552 GLY D CA 1
ATOM 4848 C C . GLY D 1 67 ? -10.968 30.694 30.789 1.00 58.82 552 GLY D C 1
ATOM 4849 O O . GLY D 1 67 ? -10.971 29.862 31.698 1.00 57.71 552 GLY D O 1
ATOM 4850 N N . ASP D 1 68 ? -11.132 30.368 29.512 1.00 60.55 553 ASP D N 1
ATOM 4851 C CA . ASP D 1 68 ? -11.330 28.984 29.097 1.00 62.28 553 ASP D CA 1
ATOM 4852 C C . ASP D 1 68 ? -9.995 28.260 28.948 1.00 63.81 553 ASP D C 1
ATOM 4853 O O . ASP D 1 68 ? -9.332 28.369 27.918 1.00 78.01 553 ASP D O 1
ATOM 4858 N N . MET D 1 69 ? -9.609 27.522 29.983 1.00 65.37 554 MET D N 1
ATOM 4859 C CA . MET D 1 69 ? -8.351 26.782 29.975 1.00 65.31 554 MET D CA 1
ATOM 4860 C C . MET D 1 69 ? -8.561 25.319 30.345 1.00 65.29 554 MET D C 1
ATOM 4861 O O . MET D 1 69 ? -7.693 24.694 30.954 1.00 67.70 554 MET D O 1
ATOM 4866 N N . PHE D 1 70 ? -9.715 24.776 29.976 1.00 63.26 555 PHE D N 1
ATOM 4867 C CA . PHE D 1 70 ? -10.063 23.411 30.350 1.00 65.28 555 PHE D CA 1
ATOM 4868 C C . PHE D 1 70 ? -9.453 22.389 29.395 1.00 71.70 555 PHE D C 1
ATOM 4869 O O . PHE D 1 70 ? -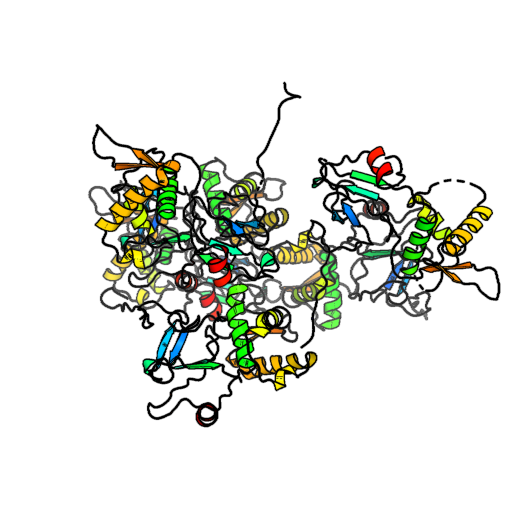10.164 21.693 28.669 1.00 70.65 555 PHE D O 1
ATOM 4877 N N . PHE D 1 71 ? -8.126 22.309 29.410 1.00 70.60 556 PHE D N 1
ATOM 4878 C CA . PHE D 1 71 ? -7.390 21.355 28.590 1.00 69.46 556 PHE D CA 1
ATOM 4879 C C . PHE D 1 71 ? -6.317 20.644 29.406 1.00 75.23 556 PHE D C 1
ATOM 4880 O O . PHE D 1 71 ? -5.849 21.162 30.421 1.00 81.43 556 PHE D O 1
ATOM 4888 N N . VAL D 1 72 ? -5.931 19.454 28.958 1.00 75.07 557 VAL D N 1
ATOM 4889 C CA . VAL D 1 72 ? -4.774 18.764 29.515 1.00 73.41 557 VAL D CA 1
ATOM 4890 C C . VAL D 1 72 ? -3.611 18.889 28.538 1.00 74.55 557 VAL D C 1
ATOM 4891 O O . VAL D 1 72 ? -3.690 18.414 27.405 1.00 74.89 557 VAL D O 1
ATOM 4895 N N . PHE D 1 73 ? -2.536 19.535 28.977 1.00 79.08 558 PHE D N 1
ATOM 4896 C CA . PHE D 1 73 ? -1.429 19.854 28.084 1.00 85.54 558 PHE D CA 1
ATOM 4897 C C . PHE D 1 73 ? -0.136 19.150 28.486 1.00 85.69 558 PHE D C 1
ATOM 4898 O O . PHE D 1 73 ? 0.198 19.063 29.668 1.00 90.60 558 PHE D O 1
ATOM 4906 N N . CYS D 1 74 ? 0.583 18.646 27.488 1.00 87.74 559 CYS D N 1
ATOM 4907 C CA . CYS D 1 74 ? 1.904 18.068 27.691 1.00 89.24 559 CYS D CA 1
ATOM 4908 C C . CYS D 1 74 ? 2.769 18.494 26.506 1.00 91.54 559 CYS D C 1
ATOM 4909 O O . CYS D 1 74 ? 2.363 18.356 25.351 1.00 92.29 559 CYS D O 1
ATOM 4912 N N . CYS D 1 75 ? 3.958 19.015 26.796 1.00 96.17 560 CYS D N 1
ATOM 4913 C CA . CYS D 1 75 ? 4.818 19.590 25.764 1.00 104.37 560 CYS D CA 1
ATOM 4914 C C . CYS D 1 75 ? 5.557 18.495 24.998 1.00 106.58 560 CYS D C 1
ATOM 4915 O O . CYS D 1 75 ? 5.392 17.306 25.273 1.00 101.58 560 CYS D O 1
ATOM 4918 N N . THR D 1 76 ? 6.306 18.897 23.981 1.00 120.52 561 THR D N 1
ATOM 4919 C CA . THR D 1 76 ? 7.075 17.947 23.198 1.00 114.63 561 THR D CA 1
ATOM 4920 C C . THR D 1 76 ? 8.173 17.271 24.002 1.00 111.42 561 THR D C 1
ATOM 4921 O O . THR D 1 76 ? 8.343 16.058 23.938 1.00 114.36 561 THR D O 1
ATOM 4925 N N . VAL D 1 77 ? 8.925 18.057 24.761 1.00 109.02 562 VAL D N 1
ATOM 4926 C CA . VAL D 1 77 ? 10.015 17.486 25.533 1.00 114.21 562 VAL D CA 1
ATOM 4927 C C . VAL D 1 77 ? 9.532 16.563 26.637 1.00 116.58 562 VAL D C 1
ATOM 4928 O O . VAL D 1 77 ? 10.049 15.464 26.803 1.00 115.96 562 VAL D O 1
ATOM 4930 N N . CYS D 1 78 ? 8.529 17.013 27.384 1.00 110.15 563 CYS D N 1
ATOM 4931 C CA . CYS D 1 78 ? 8.007 16.230 28.494 1.00 100.99 563 CYS D CA 1
ATOM 4932 C C . CYS D 1 78 ? 7.346 14.957 27.991 1.00 106.17 563 CYS D C 1
ATOM 4933 O O . CYS D 1 78 ? 7.535 13.878 28.538 1.00 105.57 563 CYS D O 1
ATOM 4936 N N . ASN D 1 79 ? 6.561 15.104 26.936 1.00 108.77 564 ASN D N 1
ATOM 4937 C CA . ASN D 1 79 ? 5.992 13.978 26.228 1.00 111.30 564 ASN D CA 1
ATOM 4938 C C . ASN D 1 79 ? 6.134 14.219 24.736 1.00 105.35 564 ASN D C 1
ATOM 4939 O O . ASN D 1 79 ? 5.920 15.335 24.271 1.00 105.68 564 ASN D O 1
ATOM 4944 N N . ILE D 1 82 ? 6.481 14.813 21.068 1.00 105.04 567 ILE D N 1
ATOM 4945 C CA . ILE D 1 82 ? 5.093 14.493 20.760 1.00 114.92 567 ILE D CA 1
ATOM 4946 C C . ILE D 1 82 ? 4.131 15.335 21.598 1.00 113.13 567 ILE D C 1
ATOM 4947 O O . ILE D 1 82 ? 3.887 15.028 22.759 1.00 107.42 567 ILE D O 1
ATOM 4952 N N . GLU D 1 83 ? 3.569 16.378 20.998 1.00 111.31 568 GLU D N 1
ATOM 4953 C CA . GLU D 1 83 ? 2.659 17.273 21.705 1.00 103.38 568 GLU D CA 1
ATOM 4954 C C . GLU D 1 83 ? 1.399 16.538 22.117 1.00 98.24 568 GLU D C 1
ATOM 4955 O O . GLU D 1 83 ? 0.889 15.709 21.375 1.00 105.52 568 GLU D O 1
ATOM 4961 N N . PHE D 1 84 ? 0.900 16.833 23.309 1.00 93.70 569 PHE D N 1
ATOM 4962 C CA . PHE D 1 84 ? -0.329 16.213 23.771 1.00 89.87 569 PHE D CA 1
ATOM 4963 C C . PHE D 1 84 ? -1.346 17.279 24.126 1.00 90.49 569 PHE D C 1
ATOM 4964 O O . PHE D 1 84 ? -1.077 18.147 24.946 1.00 87.60 569 PHE D O 1
ATOM 4972 N N . VAL D 1 85 ? -2.525 17.201 23.526 1.00 85.64 570 VAL D N 1
ATOM 4973 C CA . VAL D 1 85 ? -3.576 18.161 23.818 1.00 80.04 570 VAL D CA 1
ATOM 4974 C C . VAL D 1 85 ? -4.837 17.372 23.996 1.00 84.92 570 VAL D C 1
ATOM 4975 O O . VAL D 1 85 ? -5.039 16.362 23.350 1.00 93.29 570 VAL D O 1
ATOM 4979 N N . ARG D 1 86 ? -5.683 17.825 24.895 1.00 77.12 571 ARG D N 1
ATOM 4980 C CA . ARG D 1 86 ? -6.871 17.060 25.254 1.00 78.24 571 ARG D CA 1
ATOM 4981 C C . ARG D 1 86 ? -7.893 17.978 25.912 1.00 74.39 571 ARG D C 1
ATOM 4982 O O . ARG D 1 86 ? -7.561 18.736 26.822 1.00 76.90 571 ARG D O 1
ATOM 4990 N N . ARG D 1 87 ? -9.144 17.889 25.473 1.00 74.12 572 ARG D N 1
ATOM 4991 C CA . ARG D 1 87 ? -10.192 18.769 25.981 1.00 73.00 572 ARG D CA 1
ATOM 4992 C C . ARG D 1 87 ? -10.981 18.123 27.116 1.00 69.94 572 ARG D C 1
ATOM 4993 O O . ARG D 1 87 ? -11.456 16.994 26.994 1.00 69.42 572 ARG D O 1
ATOM 5001 N N . MET D 1 88 ? -11.112 18.851 28.221 1.00 68.62 573 MET D N 1
ATOM 5002 C CA . MET D 1 88 ? -11.811 18.351 29.401 1.00 75.73 573 MET D CA 1
ATOM 5003 C C . MET D 1 88 ? -13.322 18.344 29.192 1.00 72.13 573 MET D C 1
ATOM 5004 O O . MET D 1 88 ? -13.848 19.101 28.377 1.00 54.12 573 MET D O 1
ATOM 5009 N N . GLN D 1 89 ? -14.016 17.487 29.933 1.00 74.75 574 GLN D N 1
ATOM 5010 C CA . GLN D 1 89 ? -15.473 17.532 29.978 1.00 73.37 574 GLN D CA 1
ATOM 5011 C C . GLN D 1 89 ? -15.912 18.426 31.129 1.00 70.96 574 GLN D C 1
ATOM 5012 O O . GLN D 1 89 ? -15.826 18.041 32.295 1.00 78.73 574 GLN D O 1
ATOM 5018 N N . ILE D 1 90 ? -16.290 19.648 30.783 1.00 65.93 575 ILE D N 1
ATOM 5019 C CA . ILE D 1 90 ? -16.716 20.652 31.741 1.00 65.93 575 ILE D CA 1
ATOM 5020 C C . ILE D 1 90 ? -18.171 20.513 32.160 1.00 59.45 575 ILE D C 1
ATOM 5021 O O . ILE D 1 90 ? -18.980 19.943 31.447 1.00 66.95 575 ILE D O 1
ATOM 5026 N N . GLU D 1 91 ? -18.483 21.034 33.333 1.00 57.45 576 GLU D N 1
ATOM 5027 C CA . GLU D 1 91 ? -19.847 21.120 33.813 1.00 57.27 576 GLU D CA 1
ATOM 5028 C C . GLU D 1 91 ? -20.469 22.473 33.502 1.00 56.18 576 GLU D C 1
ATOM 5029 O O . GLU D 1 91 ? -19.814 23.356 32.975 1.00 54.31 576 GLU D O 1
ATOM 5035 N N . TRP D 1 92 ? -21.746 22.611 33.822 1.00 55.15 577 TRP D N 1
ATOM 5036 C CA . TRP D 1 92 ? -22.500 23.831 33.564 1.00 56.20 577 TRP D CA 1
ATOM 5037 C C . TRP D 1 92 ? -21.971 25.051 34.303 1.00 53.54 577 TRP D C 1
ATOM 5038 O O . TRP D 1 92 ? -22.007 26.154 33.785 1.00 48.87 577 TRP D O 1
ATOM 5049 N N . VAL D 1 93 ? -21.519 24.852 35.530 1.00 49.59 578 VAL D N 1
ATOM 5050 C CA . VAL D 1 93 ? -20.959 25.933 36.332 1.00 42.93 578 VAL D CA 1
ATOM 5051 C C . VAL D 1 93 ? -19.766 26.552 35.605 1.00 46.14 578 VAL D C 1
ATOM 5052 O O . VAL D 1 93 ? -19.573 27.769 35.625 1.00 45.91 578 VAL D O 1
ATOM 5056 N N . ASP D 1 94 ? -18.984 25.706 34.943 1.00 46.73 579 ASP D N 1
ATOM 5057 C CA . ASP D 1 94 ? -17.839 26.160 34.167 1.00 42.24 579 ASP D CA 1
ATOM 5058 C C . ASP D 1 94 ? -18.301 26.975 32.967 1.00 48.49 579 ASP D C 1
ATOM 5059 O O . ASP D 1 94 ? -17.739 28.027 32.668 1.00 46.79 579 ASP D O 1
ATOM 5064 N N . VAL D 1 95 ? -19.332 26.478 32.288 1.00 46.40 580 VAL D N 1
ATOM 5065 C CA . VAL D 1 95 ? -19.912 27.161 31.137 1.00 42.93 580 VAL D CA 1
ATOM 5066 C C . VAL D 1 95 ? -20.439 28.535 31.535 1.00 39.62 580 VAL D C 1
ATOM 5067 O O . VAL D 1 95 ? -20.189 29.531 30.854 1.00 46.30 580 VAL D O 1
ATOM 5071 N N . LEU D 1 96 ? -21.161 28.580 32.649 1.00 33.42 581 LEU D N 1
ATOM 5072 C CA . LEU D 1 96 ? -21.734 29.825 33.147 1.00 47.47 581 LEU D CA 1
ATOM 5073 C C . LEU D 1 96 ? -20.652 30.811 33.577 1.00 44.51 581 LEU D C 1
ATOM 5074 O O . LEU D 1 96 ? -20.793 32.021 33.391 1.00 47.23 581 LEU D O 1
ATOM 5079 N N . HIS D 1 97 ? -19.572 30.290 34.151 1.00 49.12 582 HIS D N 1
ATOM 5080 C CA . HIS D 1 97 ? -18.462 31.131 34.582 1.00 40.29 582 HIS D CA 1
ATOM 5081 C C . HIS D 1 97 ? -17.750 31.720 33.368 1.00 44.11 582 HIS D C 1
ATOM 5082 O O . HIS D 1 97 ? -17.423 32.905 33.346 1.00 45.79 582 HIS D O 1
ATOM 5089 N N . ILE D 1 98 ? -17.518 30.883 32.360 1.00 38.08 583 ILE D N 1
ATOM 5090 C CA . ILE D 1 98 ? -16.924 31.326 31.102 1.00 43.83 583 ILE D CA 1
ATOM 5091 C C . ILE D 1 98 ? -17.773 32.415 30.453 1.00 54.99 583 ILE D C 1
ATOM 5092 O O . ILE D 1 98 ? -17.252 33.418 29.962 1.00 61.21 583 ILE D O 1
ATOM 5097 N N . ALA D 1 99 ? -19.087 32.210 30.465 1.00 53.51 584 ALA D N 1
ATOM 5098 C CA . ALA D 1 99 ? -20.024 33.145 29.854 1.00 44.87 584 ALA D CA 1
ATOM 5099 C C . ALA D 1 99 ? -19.974 34.517 30.516 1.00 48.63 584 ALA D C 1
ATOM 5100 O O . ALA D 1 99 ? -19.746 35.527 29.853 1.00 54.15 584 ALA D O 1
ATOM 5102 N N . LEU D 1 100 ? -20.184 34.544 31.828 1.00 42.05 585 LEU D N 1
ATOM 5103 C CA . LEU D 1 100 ? -20.218 35.797 32.575 1.00 50.26 585 LEU D CA 1
ATOM 5104 C C . LEU D 1 100 ? -18.873 36.520 32.565 1.00 55.18 585 LEU D C 1
ATOM 5105 O O . LEU D 1 100 ? -18.821 37.749 32.616 1.00 51.98 585 LEU D O 1
ATOM 5110 N N . TYR D 1 101 ? -17.790 35.753 32.503 1.00 50.21 586 TYR D N 1
ATOM 5111 C CA . TYR D 1 101 ? -16.448 36.324 32.471 1.00 60.64 586 TYR D CA 1
ATOM 5112 C C . TYR D 1 101 ? -16.225 37.111 31.183 1.00 59.95 586 TYR D C 1
ATOM 5113 O O . TYR D 1 101 ? -15.683 38.215 31.202 1.00 60.72 586 TYR D O 1
ATOM 5122 N N . ASN D 1 102 ? -16.655 36.533 30.067 1.00 59.11 587 ASN D N 1
ATOM 5123 C CA . ASN D 1 102 ? -16.541 37.188 28.770 1.00 56.31 587 ASN D CA 1
ATOM 5124 C C . ASN D 1 102 ? -17.583 38.285 28.580 1.00 63.27 587 ASN D C 1
ATOM 5125 O O . ASN D 1 102 ? -17.307 39.304 27.947 1.00 65.91 587 ASN D O 1
ATOM 5130 N N . LEU D 1 103 ? -18.782 38.056 29.099 1.00 59.96 588 LEU D N 1
ATOM 5131 C CA . LEU D 1 103 ? -19.880 39.000 28.961 1.00 66.07 588 LEU D CA 1
ATOM 5132 C C . LEU D 1 103 ? -19.572 40.318 29.642 1.00 64.68 588 LEU D C 1
ATOM 5133 O O . LEU D 1 103 ? -19.898 41.378 29.129 1.00 66.21 588 LEU D O 1
ATOM 5138 N N . ARG D 1 104 ? -18.958 40.249 30.812 1.00 65.94 589 ARG D N 1
ATOM 5139 C CA . ARG D 1 104 ? -18.634 41.458 31.549 1.00 74.13 589 ARG D CA 1
ATOM 5140 C C . ARG D 1 104 ? -17.642 42.332 30.791 1.00 75.47 589 ARG D C 1
ATOM 5141 O O . ARG D 1 104 ? -17.740 43.553 30.823 1.00 76.77 589 ARG D O 1
ATOM 5149 N N . LYS D 1 105 ? -16.663 41.715 30.142 1.00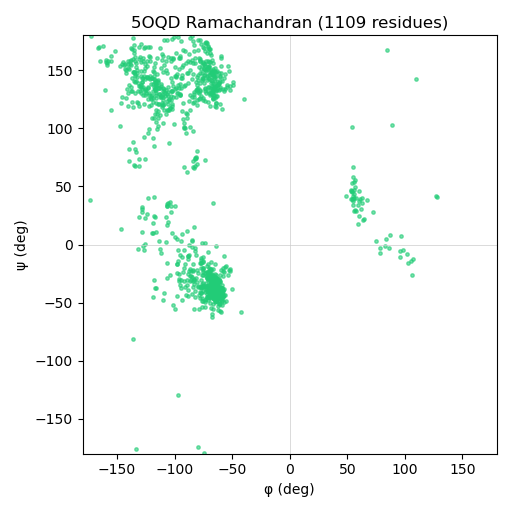 71.32 590 LYS D N 1
ATOM 5150 C CA . LYS D 1 105 ? -15.743 42.495 29.337 1.00 76.24 590 LYS D CA 1
ATOM 5151 C C . LYS D 1 105 ? -16.421 43.173 28.152 1.00 86.31 590 LYS D C 1
ATOM 5152 O O . LYS D 1 105 ? -16.219 44.361 27.915 1.00 87.15 590 LYS D O 1
ATOM 5158 N N . HIS D 1 106 ? -17.223 42.415 27.408 1.00 87.74 591 HIS D N 1
ATOM 5159 C CA . HIS D 1 106 ? -17.917 42.957 26.240 1.00 86.02 591 HIS D CA 1
ATOM 5160 C C . HIS D 1 106 ? -19.061 43.933 26.481 1.00 87.54 591 HIS D C 1
ATOM 5161 O O . HIS D 1 106 ? -19.140 44.982 25.852 1.00 96.46 591 HIS D O 1
ATOM 5168 N N . GLN D 1 107 ? -19.952 43.562 27.389 1.00 87.55 592 GLN D N 1
ATOM 5169 C CA . GLN D 1 107 ? -21.208 44.281 27.574 1.00 91.88 592 GLN D CA 1
ATOM 5170 C C . GLN D 1 107 ? -21.136 45.685 28.154 1.00 95.19 592 GLN D C 1
ATOM 5171 O O . GLN D 1 107 ? -21.861 46.580 27.732 1.00 102.06 592 GLN D O 1
ATOM 5177 N N . HIS D 1 108 ? -20.270 45.877 29.133 1.00 94.63 593 HIS D N 1
ATOM 5178 C CA . HIS D 1 108 ? -20.255 47.135 29.851 1.00 106.07 593 HIS D CA 1
ATOM 5179 C C . HIS D 1 108 ? -21.552 47.255 30.632 1.00 101.22 593 HIS D C 1
ATOM 5180 O O . HIS D 1 108 ? -22.139 48.326 30.730 1.00 94.87 593 HIS D O 1
ATOM 5182 N N . GLN D 1 109 ? -21.995 46.124 31.168 1.00 93.48 594 GLN D N 1
ATOM 5183 C CA . GLN D 1 109 ? -23.160 46.060 32.034 1.00 83.16 594 GLN D CA 1
ATOM 5184 C C . GLN D 1 109 ? -22.737 45.472 33.372 1.00 86.06 594 GLN D C 1
ATOM 5185 O O . GLN D 1 109 ? -21.887 44.593 33.424 1.00 80.84 594 GLN D O 1
ATOM 5191 N N . LYS D 1 110 ? -23.300 45.987 34.455 1.00 81.22 595 LYS D N 1
ATOM 5192 C CA . LYS D 1 110 ? -23.042 45.451 35.786 1.00 79.45 595 LYS D CA 1
ATOM 5193 C C . LYS D 1 110 ? -23.544 44.019 35.946 1.00 76.92 595 LYS D C 1
ATOM 5194 O O . LYS D 1 110 ? -22.891 43.186 36.557 1.00 70.81 595 LYS D O 1
ATOM 5196 N N . TYR D 1 111 ? -24.717 43.758 35.385 1.00 66.48 596 TYR D N 1
ATOM 5197 C CA . TYR D 1 111 ? -25.396 42.480 35.501 1.00 59.12 596 TYR D CA 1
ATOM 5198 C C . TYR D 1 111 ? -25.789 42.030 34.115 1.00 57.42 596 TYR D C 1
ATOM 5199 O O . TYR D 1 111 ? -25.824 42.820 33.186 1.00 57.14 596 TYR D O 1
ATOM 5208 N N . HIS D 1 112 ? -26.072 40.750 33.969 1.00 53.85 597 HIS D N 1
ATOM 5209 C CA . HIS D 1 112 ? -26.425 40.211 32.662 1.00 55.73 597 HIS D CA 1
ATOM 5210 C C . HIS D 1 112 ? -27.685 39.360 32.760 1.00 57.44 597 HIS D C 1
ATOM 5211 O O . HIS D 1 112 ? -27.806 38.515 33.646 1.00 49.27 597 HIS D O 1
ATOM 5218 N N . HIS D 1 113 ? -28.624 39.593 31.848 1.00 62.05 598 HIS D N 1
ATOM 5219 C CA . HIS D 1 113 ? -29.889 38.867 31.846 1.00 45.93 598 HIS D CA 1
ATOM 5220 C C . HIS D 1 113 ? -29.678 37.415 31.421 1.00 44.58 598 HIS D C 1
ATOM 5221 O O . HIS D 1 113 ? -29.008 37.142 30.427 1.00 53.71 598 HIS D O 1
ATOM 5228 N N . LEU D 1 114 ? -30.250 36.490 32.185 1.00 43.55 599 LEU D N 1
ATOM 5229 C CA . LEU D 1 114 ? -30.072 35.061 31.942 1.00 46.15 599 LEU D CA 1
ATOM 5230 C C . LEU D 1 114 ? -30.560 34.627 30.561 1.00 48.84 599 LEU D C 1
ATOM 5231 O O . LEU D 1 114 ? -29.899 33.843 29.879 1.00 50.50 599 LEU D O 1
ATOM 5236 N N . LEU D 1 115 ? -31.717 35.142 30.156 1.00 54.53 600 LEU D N 1
ATOM 5237 C CA . LEU D 1 115 ? -32.325 34.759 28.887 1.00 46.88 600 LEU D CA 1
ATOM 5238 C C . LEU D 1 115 ? -31.869 35.642 27.729 1.00 49.99 600 LEU D C 1
ATOM 5239 O O . LEU D 1 115 ? -31.724 35.169 26.603 1.00 55.46 600 LEU D O 1
ATOM 5244 N N . ASN D 1 116 ? -31.642 36.922 28.009 1.00 53.42 601 ASN D N 1
ATOM 5245 C CA . ASN D 1 116 ? -31.313 37.887 26.965 1.00 54.55 601 ASN D CA 1
ATOM 5246 C C . ASN D 1 116 ? -29.821 38.005 26.675 1.00 55.78 601 ASN D C 1
ATOM 5247 O O . ASN D 1 116 ? -29.426 38.300 25.549 1.00 56.78 601 ASN D O 1
ATOM 5252 N N . ASP D 1 117 ? -28.995 37.782 27.691 1.00 59.92 602 ASP D N 1
ATOM 5253 C CA . ASP D 1 117 ? -27.552 37.947 27.545 1.00 48.36 602 ASP D CA 1
ATOM 5254 C C . ASP D 1 117 ? -26.666 36.719 27.726 1.00 44.10 602 ASP D C 1
ATOM 5255 O O . ASP D 1 117 ? -25.673 36.551 27.015 1.00 65.00 602 ASP D O 1
ATOM 5260 N N . ILE D 1 118 ? -27.032 35.865 28.677 1.00 47.11 603 ILE D N 1
ATOM 5261 C CA . ILE D 1 118 ? -26.209 34.718 29.049 1.00 52.45 603 ILE D CA 1
ATOM 5262 C C . ILE D 1 118 ? -26.505 33.580 28.075 1.00 46.73 603 ILE D C 1
ATOM 5263 O O . ILE D 1 118 ? -25.594 33.042 27.447 1.00 53.72 603 ILE D O 1
ATOM 5268 N N . TRP D 1 119 ? -27.778 33.214 27.961 1.00 52.26 604 TRP D N 1
ATOM 5269 C CA . TRP D 1 119 ? -28.192 32.104 27.105 1.00 52.32 604 TRP D CA 1
ATOM 5270 C C . TRP D 1 119 ? -27.807 32.270 25.622 1.00 48.75 604 TRP D C 1
ATOM 5271 O O . TRP D 1 119 ? -27.372 31.302 24.999 1.00 54.06 604 TRP D O 1
ATOM 5282 N N . PRO D 1 120 ? -27.961 33.483 25.048 1.00 45.34 605 PRO D N 1
ATOM 5283 C CA . PRO D 1 120 ? -27.489 33.634 23.664 1.00 51.72 605 PRO D CA 1
ATOM 5284 C C . PRO D 1 120 ? -25.981 33.422 23.507 1.00 52.98 605 PRO D C 1
ATOM 5285 O O . PRO D 1 120 ? -25.552 32.855 22.501 1.00 53.57 605 PRO D O 1
ATOM 5289 N N . PHE D 1 121 ? -25.198 33.868 24.486 1.00 57.57 606 PHE D N 1
ATOM 5290 C CA . PHE D 1 121 ? -23.747 33.704 24.450 1.00 54.88 606 PHE D CA 1
ATOM 5291 C C . PHE D 1 121 ? -23.366 32.231 24.345 1.00 52.59 606 PHE D C 1
ATOM 5292 O O . PHE D 1 121 ? -22.488 31.861 23.566 1.00 57.74 606 PHE D O 1
ATOM 5300 N N . ILE D 1 122 ? -24.032 31.398 25.138 1.00 50.42 607 ILE D N 1
ATOM 5301 C CA . ILE D 1 122 ? -23.791 29.961 25.119 1.00 45.03 607 ILE D CA 1
ATOM 5302 C C . ILE D 1 122 ? -24.191 29.367 23.769 1.00 61.08 607 ILE D C 1
ATOM 5303 O O . ILE D 1 122 ? -23.518 28.478 23.245 1.00 56.77 607 ILE D O 1
ATOM 5308 N N . LEU D 1 123 ? -25.282 29.876 23.206 1.00 62.76 608 LEU D N 1
ATOM 5309 C CA . LEU D 1 123 ? -25.767 29.427 21.904 1.00 58.37 608 LEU D CA 1
ATOM 5310 C C . LEU D 1 123 ? -24.816 29.804 20.773 1.00 61.33 608 LEU D C 1
ATOM 5311 O O . LEU D 1 123 ? -24.661 29.057 19.809 1.00 63.34 608 LEU D O 1
ATOM 5316 N N . GLU D 1 124 ? -24.184 30.967 20.888 1.00 66.37 609 GLU D N 1
ATOM 5317 C CA . GLU D 1 124 ? -23.253 31.423 19.863 1.00 69.78 609 GLU D CA 1
ATOM 5318 C C . GLU D 1 124 ? -21.959 30.616 19.887 1.00 64.86 609 GLU D C 1
ATOM 5319 O O . GLU D 1 124 ? -21.277 30.494 18.869 1.00 71.81 609 GLU D O 1
ATOM 5325 N N . GLN D 1 125 ? -21.632 30.061 21.049 1.00 69.50 610 GLN D N 1
ATOM 5326 C CA . GLN D 1 125 ? -20.420 29.265 21.201 1.00 78.30 610 GLN D CA 1
ATOM 5327 C C . GLN D 1 125 ? -20.678 27.763 21.312 1.00 82.58 610 GLN D C 1
ATOM 5328 O O . GLN D 1 125 ? -19.953 27.052 22.010 1.00 87.08 610 GLN D O 1
ATOM 5334 N N . ARG D 1 126 ? -21.709 27.285 20.620 1.00 87.28 611 ARG D N 1
ATOM 5335 C CA . ARG D 1 126 ? -22.013 25.858 20.584 1.00 91.75 611 ARG D CA 1
ATOM 5336 C C . ARG D 1 126 ? -20.837 25.031 20.083 1.00 98.17 611 ARG D C 1
ATOM 5337 O O . ARG D 1 126 ? -20.580 23.933 20.577 1.00 100.42 611 ARG D O 1
ATOM 5345 N N . HIS D 1 127 ? -20.125 25.569 19.097 1.00 104.03 612 HIS D N 1
ATOM 5346 C CA . HIS D 1 127 ? -18.939 24.915 18.559 1.00 104.20 612 HIS D CA 1
ATOM 5347 C C . HIS D 1 127 ? -17.827 24.877 19.602 1.00 102.03 612 HIS D C 1
ATOM 5348 O O . HIS D 1 127 ? -16.952 24.012 19.561 1.00 97.12 612 HIS D O 1
ATOM 5350 N N . GLN D 1 128 ? -17.818 25.889 20.459 1.00 105.22 613 GLN D N 1
ATOM 5351 C CA . GLN D 1 128 ? -16.922 25.953 21.605 1.00 101.61 613 GLN D CA 1
ATOM 5352 C C . GLN D 1 128 ? -17.210 24.878 22.644 1.00 100.63 613 GLN D C 1
ATOM 5353 O O . GLN D 1 128 ? -16.303 24.346 23.274 1.00 110.92 613 GLN D O 1
ATOM 5359 N N . LEU D 1 129 ? -18.483 24.586 22.851 1.00 95.81 614 LEU D N 1
ATOM 5360 C CA . LEU D 1 129 ? -18.872 23.815 24.006 1.00 96.96 614 LEU D CA 1
ATOM 5361 C C . LEU D 1 129 ? -18.359 22.400 24.021 1.00 88.65 614 LEU D C 1
ATOM 5362 O O . LEU D 1 129 ? -18.702 21.601 23.158 1.00 92.11 614 LEU D O 1
ATOM 5367 N N . PRO D 1 130 ? -17.520 22.085 25.098 1.00 80.88 615 PRO D N 1
ATOM 5368 C CA . PRO D 1 130 ? -17.342 20.663 25.292 1.00 87.32 615 PRO D CA 1
ATOM 5369 C C . PRO D 1 130 ? -18.263 20.306 26.449 1.00 88.83 615 PRO D C 1
ATOM 5370 O O . PRO D 1 130 ? -18.146 20.909 27.507 1.00 91.49 615 PRO D O 1
ATOM 5374 N N . ILE D 1 131 ? -19.126 19.321 26.261 1.00 88.50 616 ILE D N 1
ATOM 5375 C CA . ILE D 1 131 ? -20.095 18.965 27.264 1.00 83.59 616 ILE D CA 1
ATOM 5376 C C . ILE D 1 131 ? -20.548 17.541 26.967 1.00 87.30 616 ILE D C 1
ATOM 5377 O O . ILE D 1 131 ? -20.393 17.062 25.851 1.00 84.97 616 ILE D O 1
ATOM 5382 N N . CYS D 1 132 ? -21.087 16.864 27.967 1.00 86.71 617 CYS D N 1
ATOM 5383 C CA . CYS D 1 132 ? -21.505 15.495 27.768 1.00 86.65 617 CYS D CA 1
ATOM 5384 C C . CYS D 1 132 ? -22.576 15.475 26.696 1.00 86.64 617 CYS D C 1
ATOM 5385 O O . CYS D 1 132 ? -23.438 16.344 26.648 1.00 78.31 617 CYS D O 1
ATOM 5388 N N . GLU D 1 133 ? -22.496 14.479 25.827 1.00 81.53 618 GLU D N 1
ATOM 5389 C CA . GLU D 1 133 ? -23.411 14.347 24.700 1.00 81.89 618 GLU D CA 1
ATOM 5390 C C . GLU D 1 133 ? -24.866 14.230 25.146 1.00 82.14 618 GLU D C 1
ATOM 5391 O O . GLU D 1 133 ? -25.782 14.512 24.374 1.00 88.14 618 GLU D O 1
ATOM 5393 N N . LYS D 1 134 ? -25.072 13.817 26.393 1.00 77.48 619 LYS D N 1
ATOM 5394 C CA . LYS D 1 134 ? -26.416 13.637 26.930 1.00 82.26 619 LYS D CA 1
ATOM 5395 C C . LYS D 1 134 ? -27.168 14.961 27.053 1.00 83.26 619 LYS D C 1
ATOM 5396 O O . LYS D 1 134 ? -28.390 15.003 26.916 1.00 82.75 619 LYS D O 1
ATOM 5398 N N . TRP D 1 135 ? -26.432 16.041 27.303 1.00 75.93 620 TRP D N 1
ATOM 5399 C CA . TRP D 1 135 ? -27.040 17.354 27.508 1.00 74.18 620 TRP D CA 1
ATOM 5400 C C . TRP D 1 135 ? -27.684 17.904 26.237 1.00 77.44 620 TRP D C 1
ATOM 5401 O O . TRP D 1 135 ? -28.624 18.694 26.303 1.00 69.82 620 TRP D O 1
ATOM 5412 N N . ARG D 1 136 ? -27.177 17.483 25.083 1.00 75.62 621 ARG D N 1
ATOM 5413 C CA . ARG D 1 136 ? -27.665 17.996 23.806 1.00 72.02 621 ARG D CA 1
ATOM 5414 C C . ARG D 1 136 ? -29.021 17.408 23.426 1.00 79.10 621 ARG D C 1
ATOM 5415 O O . ARG D 1 136 ? -29.669 17.878 22.491 1.00 78.97 621 ARG D O 1
ATOM 5423 N N . THR D 1 137 ? -29.448 16.384 24.157 1.00 77.57 622 THR D N 1
ATOM 5424 C CA . THR D 1 137 ? -30.746 15.765 23.921 1.00 77.15 622 THR D CA 1
ATOM 5425 C C . THR D 1 137 ? -31.794 16.327 24.877 1.00 78.62 622 THR D C 1
ATOM 5426 O O . THR D 1 137 ? -32.993 16.132 24.689 1.00 86.37 622 THR D O 1
ATOM 5430 N N . LEU D 1 138 ? -31.323 17.026 25.904 1.00 69.78 623 LEU D N 1
ATOM 5431 C CA . LEU D 1 138 ? -32.184 17.566 26.950 1.00 64.56 623 LEU D CA 1
ATOM 5432 C C . LEU D 1 138 ? -33.103 18.668 26.427 1.00 70.04 623 LEU D C 1
ATOM 5433 O O . LEU D 1 138 ? -32.666 19.531 25.667 1.00 66.83 623 LEU D O 1
ATOM 5438 N N . PRO D 1 139 ? -34.386 18.634 26.827 1.00 59.88 624 PRO D N 1
ATOM 5439 C CA . PRO D 1 139 ? -35.339 19.703 26.506 1.00 50.66 624 PRO D CA 1
ATOM 5440 C C . PRO D 1 139 ? -34.840 21.064 26.984 1.00 56.73 624 PRO D C 1
ATOM 5441 O O . PRO D 1 139 ? -34.168 21.135 28.012 1.00 59.61 624 PRO D O 1
ATOM 5445 N N . GLU D 1 140 ? -35.165 22.123 26.249 1.00 46.65 625 GLU D N 1
ATOM 5446 C CA . GLU D 1 140 ? -34.606 23.442 26.529 1.00 53.59 625 GLU D CA 1
ATOM 5447 C C . GLU D 1 140 ? -35.107 24.027 27.847 1.00 53.15 625 GLU D C 1
ATOM 5448 O O . GLU D 1 140 ? -34.327 24.609 28.600 1.00 64.42 625 GLU D O 1
ATOM 5454 N N . THR D 1 141 ? -36.400 23.875 28.123 1.00 47.64 626 THR D N 1
ATOM 5455 C CA . THR D 1 141 ? -36.974 24.382 29.367 1.00 54.29 626 THR D CA 1
ATOM 5456 C C . THR D 1 141 ? -36.374 23.667 30.570 1.00 50.19 626 THR D C 1
ATOM 5457 O O . THR D 1 141 ? -36.187 24.263 31.629 1.00 51.62 626 THR D O 1
ATOM 5461 N N . ALA D 1 142 ? -36.078 22.383 30.399 1.00 49.76 627 ALA D N 1
ATOM 5462 C CA . ALA D 1 142 ? -35.419 21.604 31.439 1.00 50.89 627 ALA D CA 1
ATOM 5463 C C . ALA D 1 142 ? -33.990 22.093 31.634 1.00 56.30 627 ALA D C 1
ATOM 5464 O O . ALA D 1 142 ? -33.477 22.122 32.750 1.00 54.19 627 ALA D O 1
ATOM 5466 N N . LEU D 1 143 ? -33.355 22.480 30.534 1.00 56.34 628 LEU D N 1
ATOM 5467 C CA . LEU D 1 143 ? -31.981 22.959 30.569 1.00 50.90 628 LEU D CA 1
ATOM 5468 C C . LEU D 1 143 ? -31.888 24.337 31.211 1.00 56.89 628 LEU D C 1
ATOM 5469 O O . LEU D 1 143 ? -30.930 24.632 31.926 1.00 57.68 628 LEU D O 1
ATOM 5474 N N . MET D 1 144 ? -32.883 25.181 30.953 1.00 55.72 629 MET D N 1
ATOM 5475 C CA . MET D 1 144 ? -32.894 26.521 31.526 1.00 60.29 629 MET D CA 1
ATOM 5476 C C . MET D 1 144 ? -33.042 26.465 33.042 1.00 56.97 629 MET D C 1
ATOM 5477 O O . MET D 1 144 ? -32.411 27.238 33.761 1.00 54.65 629 MET D O 1
ATOM 5482 N N . GLU D 1 145 ? -33.877 25.549 33.521 1.00 57.85 630 GLU D N 1
ATOM 5483 C CA . GLU D 1 145 ? -34.051 25.362 34.955 1.00 63.29 630 GLU D CA 1
ATOM 5484 C C . GLU D 1 145 ? -32.797 24.764 35.581 1.00 55.60 630 GLU D C 1
ATOM 5485 O O . GLU D 1 145 ? -32.529 24.962 36.765 1.00 52.26 630 GLU D O 1
ATOM 5491 N N . ARG D 1 146 ? -32.033 24.028 34.780 1.00 57.92 631 ARG D N 1
ATOM 5492 C CA . ARG D 1 146 ? -30.760 23.481 35.230 1.00 51.69 631 ARG D CA 1
ATOM 5493 C C . ARG D 1 146 ? -29.751 24.604 35.442 1.00 55.31 631 ARG D C 1
ATOM 5494 O O . ARG D 1 146 ? -29.028 24.621 36.437 1.00 54.80 631 ARG D O 1
ATOM 5502 N N . LEU D 1 147 ? -29.716 25.543 34.501 1.00 49.15 632 LEU D N 1
ATOM 5503 C CA . LEU D 1 147 ? -28.838 26.705 34.603 1.00 44.95 632 LEU D CA 1
ATOM 5504 C C . LEU D 1 147 ? -29.221 27.568 35.800 1.00 53.73 632 LEU D C 1
ATOM 5505 O O . LEU D 1 147 ? -28.356 28.041 36.536 1.00 53.02 632 LEU D O 1
ATOM 5510 N N . LYS D 1 148 ? -30.523 27.767 35.987 1.00 49.21 633 LYS D N 1
ATOM 5511 C CA . LYS D 1 148 ? -31.033 28.521 37.128 1.00 50.49 633 LYS D CA 1
ATOM 5512 C C . LYS D 1 148 ? -30.614 27.873 38.441 1.00 52.34 633 LYS D C 1
ATOM 5513 O O . LYS D 1 148 ? -30.188 28.553 39.374 1.00 44.01 633 LYS D O 1
ATOM 5519 N N . GLN D 1 149 ? -30.740 26.551 38.501 1.00 47.69 634 GLN D N 1
ATOM 5520 C CA . GLN D 1 149 ? -30.391 25.798 39.698 1.00 52.81 634 GLN D CA 1
ATOM 5521 C C . GLN D 1 149 ? -28.890 25.845 39.949 1.00 57.67 634 GLN D C 1
ATOM 5522 O O . GLN D 1 149 ? -28.445 25.924 41.092 1.00 51.34 634 GLN D O 1
ATOM 5528 N N . THR D 1 150 ? -28.115 25.795 38.871 1.00 55.39 635 THR D N 1
ATOM 5529 C CA . THR D 1 150 ? -26.661 25.842 38.968 1.00 49.65 635 THR D CA 1
ATOM 5530 C C . THR D 1 150 ? -26.195 27.192 39.500 1.00 59.54 635 THR D C 1
ATOM 5531 O O . THR D 1 150 ? -25.275 27.270 40.314 1.00 56.37 635 THR D O 1
ATOM 5535 N N . LEU D 1 151 ? -26.846 28.255 39.040 1.00 45.31 636 LEU D N 1
ATOM 5536 C CA . LEU D 1 151 ? -26.504 29.609 39.460 1.00 45.15 636 LEU D CA 1
ATOM 5537 C C . LEU D 1 151 ? -26.878 29.859 40.918 1.00 59.05 636 LEU D C 1
ATOM 5538 O O . LEU D 1 151 ? -26.327 30.752 41.561 1.00 59.66 636 LEU D O 1
ATOM 5543 N N . LYS D 1 152 ? -27.811 29.068 41.436 1.00 52.70 637 LYS D N 1
ATOM 5544 C CA . LYS D 1 152 ? -28.220 29.191 42.831 1.00 56.27 637 LYS D CA 1
ATOM 5545 C C . LYS D 1 152 ? -27.291 28.389 43.738 1.00 62.42 637 LYS D C 1
ATOM 5546 O O . LYS D 1 152 ? -26.891 28.859 44.803 1.00 69.96 637 LYS D O 1
ATOM 5552 N N . ASP D 1 153 ? -26.951 27.177 43.306 1.00 53.61 638 ASP D N 1
ATOM 5553 C CA . ASP D 1 153 ? -26.071 26.301 44.072 1.00 56.50 638 ASP D CA 1
ATOM 5554 C C . ASP D 1 153 ? -24.664 26.881 44.181 1.00 60.06 638 ASP D C 1
ATOM 5555 O O . ASP D 1 153 ? -23.970 26.672 45.177 1.00 61.95 638 ASP D O 1
ATOM 5560 N N . TYR D 1 154 ? -24.251 27.607 43.148 1.00 55.52 639 TYR D N 1
ATOM 5561 C CA . TYR D 1 154 ? -22.949 28.259 43.137 1.00 43.99 639 TYR D CA 1
ATOM 5562 C C . TYR D 1 154 ? -22.991 29.741 43.480 1.00 46.84 639 TYR D C 1
ATOM 5563 O O . TYR D 1 154 ? -22.193 30.529 42.967 1.00 52.03 639 TYR D O 1
ATOM 5572 N N . SER D 1 155 ? -23.922 30.114 44.353 1.00 43.66 640 SER D N 1
ATOM 5573 C CA . SER D 1 155 ? -24.062 31.501 44.780 1.00 55.62 640 SER D CA 1
ATOM 5574 C C . SER D 1 155 ? -22.799 32.102 45.399 1.00 55.04 640 SER D C 1
ATOM 5575 O O . SER D 1 155 ? -22.727 33.308 45.637 1.00 56.52 640 SER D O 1
ATOM 5578 N N . ASP D 1 156 ? -21.812 31.252 45.663 1.00 53.08 641 ASP D N 1
ATOM 5579 C CA . ASP D 1 156 ? -20.509 31.710 46.127 1.00 57.01 641 ASP D CA 1
ATOM 5580 C C . ASP D 1 156 ? -19.746 32.374 44.983 1.00 50.69 641 ASP D C 1
ATOM 5581 O O . ASP D 1 156 ? -18.980 33.313 45.198 1.00 57.05 641 ASP D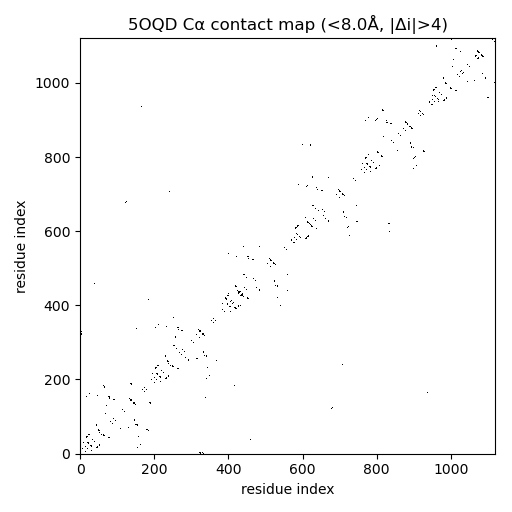 O 1
ATOM 5586 N N . ARG D 1 157 ? -19.966 31.882 43.766 1.00 49.66 642 ARG D N 1
ATOM 5587 C CA . ARG D 1 157 ? -19.329 32.448 42.581 1.00 50.69 642 ARG D CA 1
ATOM 5588 C C . ARG D 1 157 ? -20.231 33.461 41.882 1.00 52.08 642 ARG D C 1
ATOM 5589 O O . ARG D 1 157 ? -19.754 34.451 41.331 1.00 43.16 642 ARG D O 1
ATOM 5597 N N . PHE D 1 158 ? -21.536 33.211 41.911 1.00 47.24 643 PHE D N 1
ATOM 5598 C CA . PHE D 1 158 ? -22.473 33.999 41.117 1.00 46.76 643 PHE D CA 1
ATOM 5599 C C . PHE D 1 158 ? -23.406 34.860 41.959 1.00 47.92 643 PHE D C 1
ATOM 5600 O O . PHE D 1 158 ? -24.076 34.367 42.864 1.00 47.74 643 PHE D O 1
ATOM 5608 N N . VAL D 1 159 ? -23.440 36.152 41.652 1.00 43.43 644 VAL D N 1
ATOM 5609 C CA . VAL D 1 159 ? -24.408 37.064 42.247 1.00 55.70 644 VAL D CA 1
ATOM 5610 C C . VAL D 1 159 ? -25.744 36.908 41.534 1.00 51.86 644 VAL D C 1
ATOM 5611 O O . VAL D 1 159 ? -25.780 36.716 40.322 1.00 43.46 644 VAL D O 1
ATOM 5615 N N . CYS D 1 160 ? -26.836 36.979 42.286 1.00 60.52 645 CYS D N 1
ATOM 5616 C CA . CYS D 1 160 ? -28.171 36.940 41.698 1.00 61.53 645 CYS D CA 1
ATOM 5617 C C . CYS D 1 160 ? -28.899 38.259 41.931 1.00 63.87 645 CYS D C 1
ATOM 5618 O O . CYS D 1 160 ? -29.294 38.571 43.055 1.00 69.80 645 CYS D O 1
ATOM 5621 N N . GLY D 1 161 ? -29.137 39.012 40.868 1.00 62.01 646 GLY D N 1
ATOM 5622 C CA . GLY D 1 161 ? -29.837 40.275 41.007 1.00 72.53 646 GLY D CA 1
ATOM 5623 C C . GLY D 1 161 ? -31.288 40.222 40.569 1.00 86.55 646 GLY D C 1
ATOM 5624 O O . GLY D 1 161 ? -31.608 39.836 39.448 1.00 79.27 646 GLY D O 1
ATOM 5625 N N . ARG D 1 162 ? -32.175 40.608 41.474 1.00 85.72 647 ARG D N 1
ATOM 5626 C CA . ARG D 1 162 ? -33.597 40.639 41.191 1.00 93.73 647 ARG D CA 1
ATOM 5627 C C . ARG D 1 162 ? -34.093 42.029 41.479 1.00 99.13 647 ARG D C 1
ATOM 5628 O O . ARG D 1 162 ? -33.783 42.585 42.521 1.00 102.39 647 ARG D O 1
ATOM 5630 N N . GLU D 1 163 ? -34.871 42.607 40.570 1.00 102.00 648 GLU D N 1
ATOM 5631 C CA . GLU D 1 163 ? -35.287 43.999 40.733 1.00 105.32 648 GLU D CA 1
ATOM 5632 C C . GLU D 1 163 ? -36.793 44.211 40.897 1.00 97.03 648 GLU D C 1
ATOM 5633 O O . GLU D 1 163 ? -37.594 43.706 40.110 1.00 103.45 648 GLU D O 1
ATOM 5639 N N . PHE D 1 164 ? -37.162 44.974 41.923 1.00 102.34 649 PHE D N 1
ATOM 5640 C CA . PHE D 1 164 ? -38.541 45.415 42.112 1.00 106.89 649 PHE D CA 1
ATOM 5641 C C . PHE D 1 164 ? -39.582 44.321 42.345 1.00 101.95 649 PHE D C 1
ATOM 5642 O O . PHE D 1 164 ? -40.689 44.398 41.825 1.00 103.47 649 PHE D O 1
ATOM 5650 N N . LYS D 1 165 ? -39.238 43.302 43.119 1.00 102.72 650 LYS D N 1
ATOM 5651 C CA . LYS D 1 165 ? -40.208 42.261 43.439 1.00 98.52 650 LYS D CA 1
ATOM 5652 C C . LYS D 1 165 ? -40.674 41.553 42.175 1.00 91.53 650 LYS D C 1
ATOM 5653 O O . LYS D 1 165 ? -41.800 41.075 42.084 1.00 86.97 650 LYS D O 1
ATOM 5655 N N . ARG D 1 166 ? -39.771 41.497 41.211 1.00 90.07 651 ARG D N 1
ATOM 5656 C CA . ARG D 1 166 ? -39.942 40.788 39.964 1.00 78.16 651 ARG D CA 1
ATOM 5657 C C . ARG D 1 166 ? -39.274 39.468 40.260 1.00 75.20 651 ARG D C 1
ATOM 5658 O O . ARG D 1 166 ? -38.477 39.366 41.180 1.00 77.95 651 ARG D O 1
ATOM 5666 N N . ALA D 1 167 ? -39.589 38.453 39.475 1.00 66.54 652 ALA D N 1
ATOM 5667 C CA . ALA D 1 167 ? -38.826 37.228 39.526 1.00 69.78 652 ALA D CA 1
ATOM 5668 C C . ALA D 1 167 ? -37.415 37.552 39.052 1.00 72.83 652 ALA D C 1
ATOM 5669 O O . ALA D 1 167 ? -37.232 38.398 38.178 1.00 68.04 652 ALA D O 1
ATOM 5671 N N . PRO D 1 168 ? -36.381 36.851 39.693 1.00 74.65 653 PRO D N 1
ATOM 5672 C CA . PRO D 1 168 ? -35.034 37.295 39.292 1.00 72.64 653 PRO D CA 1
ATOM 5673 C C . PRO D 1 168 ? -34.642 36.918 37.873 1.00 67.10 653 PRO D C 1
ATOM 5674 O O . PRO D 1 168 ? -34.956 35.824 37.428 1.00 64.75 653 PRO D O 1
ATOM 5678 N N . ALA D 1 169 ? -33.933 37.805 37.185 1.00 66.38 654 ALA D N 1
ATOM 5679 C CA . ALA D 1 169 ? -33.440 37.503 35.852 1.00 62.57 654 ALA D CA 1
ATOM 5680 C C . ALA D 1 169 ? -31.970 37.824 35.634 1.00 50.95 654 ALA D C 1
ATOM 5681 O O . ALA D 1 169 ? -31.435 37.552 34.570 1.00 48.53 654 ALA D O 1
ATOM 5683 N N . PHE D 1 170 ? -31.323 38.412 36.633 1.00 55.20 655 PHE D N 1
ATOM 5684 C CA . PHE D 1 170 ? -29.991 38.985 36.448 1.00 61.63 655 PHE D CA 1
ATOM 5685 C C . PHE D 1 170 ? -28.890 38.342 37.269 1.00 53.58 655 PHE D C 1
ATOM 5686 O O . PHE D 1 170 ? -29.048 38.115 38.456 1.00 53.82 655 PHE D O 1
ATOM 5694 N N . TYR D 1 171 ? -27.769 38.052 36.624 1.00 55.31 656 TYR D N 1
ATOM 5695 C CA . TYR D 1 171 ? -26.671 37.387 37.316 1.00 49.21 656 TYR D CA 1
ATOM 5696 C C . TYR D 1 171 ? -25.331 38.040 37.000 1.00 53.26 656 TYR D C 1
ATOM 5697 O O . TYR D 1 171 ? -25.198 38.757 36.008 1.00 50.77 656 TYR D O 1
ATOM 5706 N N . ALA D 1 172 ? -24.342 37.782 37.851 1.00 50.70 657 ALA D N 1
ATOM 5707 C CA . ALA D 1 172 ? -23.004 38.339 37.682 1.00 50.48 657 ALA D CA 1
ATOM 5708 C C . ALA D 1 172 ? -21.989 37.606 38.554 1.00 43.92 657 ALA D C 1
ATOM 5709 O O . ALA D 1 172 ? -22.351 36.960 39.536 1.00 46.78 657 ALA D O 1
ATOM 5711 N N . LEU D 1 173 ? -20.721 37.693 38.182 1.00 52.64 658 LEU D N 1
ATOM 5712 C CA . LEU D 1 173 ? -19.656 37.095 38.966 1.00 51.36 658 LEU D CA 1
ATOM 5713 C C . LEU D 1 173 ? -19.399 37.890 40.229 1.00 46.83 658 LEU D C 1
ATOM 5714 O O . LEU D 1 173 ? -19.298 39.106 40.192 1.00 51.52 658 LEU D O 1
ATOM 5719 N N . ARG D 1 174 ? -19.274 37.197 41.348 1.00 47.53 659 ARG D N 1
ATOM 5720 C CA . ARG D 1 174 ? -18.947 37.847 42.606 1.00 54.54 659 ARG D CA 1
ATOM 5721 C C . ARG D 1 174 ? -17.575 38.492 42.570 1.00 51.63 659 ARG D C 1
ATOM 5722 O O . ARG D 1 174 ? -17.389 39.581 43.085 1.00 58.47 659 ARG D O 1
ATOM 5730 N N . HIS D 1 175 ? -16.617 37.807 41.958 1.00 46.03 660 HIS D N 1
ATOM 5731 C CA . HIS D 1 175 ? -15.223 38.223 41.984 1.00 52.77 660 HIS D CA 1
ATOM 5732 C C . HIS D 1 175 ? -14.591 38.237 40.600 1.00 61.48 660 HIS D C 1
ATOM 5733 O O . HIS D 1 175 ? -15.083 37.605 39.680 1.00 65.54 660 HIS D O 1
ATOM 5740 N N . SER D 1 176 ? -13.505 38.982 40.468 1.00 50.25 661 SER D N 1
ATOM 5741 C CA . SER D 1 176 ? -12.905 39.298 39.176 1.00 50.65 661 SER D CA 1
ATOM 5742 C C . SER D 1 176 ? -12.217 38.111 38.506 1.00 48.16 661 SER D C 1
ATOM 5743 O O . SER D 1 176 ? -11.774 38.211 37.361 1.00 54.33 661 SER D O 1
ATOM 5746 N N . GLY D 1 177 ? -12.128 36.993 39.216 1.00 49.10 662 GLY D N 1
ATOM 5747 C CA . GLY D 1 177 ? -11.388 35.845 38.724 1.00 50.04 662 GLY D CA 1
ATOM 5748 C C . GLY D 1 177 ? -12.053 35.069 37.604 1.00 57.12 662 GLY D C 1
ATOM 5749 O O . GLY D 1 177 ? -13.279 35.069 37.479 1.00 59.94 662 GLY D O 1
ATOM 5750 N N . PRO D 1 178 ? -11.235 34.399 36.777 1.00 58.81 663 PRO D N 1
ATOM 5751 C CA . PRO D 1 178 ? -11.663 33.513 35.691 1.00 51.20 663 PRO D CA 1
ATOM 5752 C C . PRO D 1 178 ? -12.238 32.205 36.239 1.00 48.28 663 PRO D C 1
ATOM 5753 O O . PRO D 1 178 ? -12.188 31.999 37.452 1.00 53.05 663 PRO D O 1
ATOM 5757 N N . PRO D 1 179 ? -12.792 31.343 35.368 1.00 50.74 664 PRO D N 1
ATOM 5758 C CA . PRO D 1 179 ? -13.291 30.039 35.823 1.00 50.74 664 PRO D CA 1
ATOM 5759 C C . PRO D 1 179 ? -12.247 29.225 36.589 1.00 57.99 664 PRO D C 1
ATOM 5760 O O . PRO D 1 179 ? -11.046 29.405 36.387 1.00 63.80 664 PRO D O 1
ATOM 5764 N N . HIS D 1 180 ? -12.712 28.342 37.466 1.00 61.87 665 HIS D N 1
ATOM 5765 C CA . HIS D 1 180 ? -11.820 27.499 38.252 1.00 56.63 665 HIS D CA 1
ATOM 5766 C C . HIS D 1 180 ? -11.462 26.228 37.490 1.00 60.00 665 HIS D C 1
ATOM 5767 O O . HIS D 1 180 ? -12.330 25.403 37.202 1.00 64.17 665 HIS D O 1
ATOM 5774 N N . ILE D 1 181 ? -10.182 26.072 37.167 1.00 62.71 666 ILE D N 1
ATOM 5775 C CA . ILE D 1 181 ? -9.714 24.877 36.477 1.00 63.36 666 ILE D CA 1
ATOM 5776 C C . ILE D 1 181 ? -8.866 24.015 37.407 1.00 66.82 666 ILE D C 1
ATOM 5777 O O . ILE D 1 181 ? -7.885 24.492 37.978 1.00 73.47 666 ILE D O 1
ATOM 5782 N N . PRO D 1 182 ? -9.246 22.739 37.566 1.00 69.19 667 PRO D N 1
ATOM 5783 C CA . P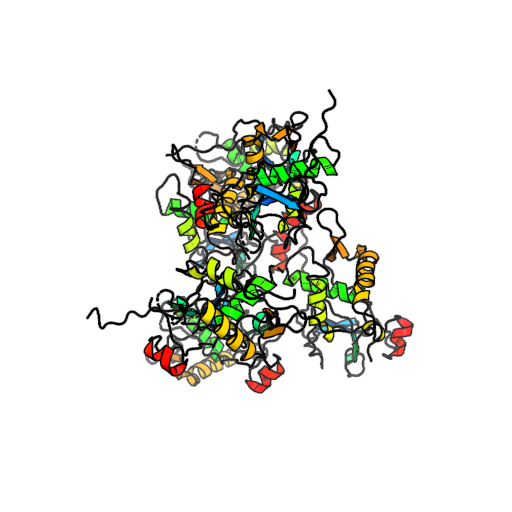RO D 1 182 ? -8.475 21.804 38.391 1.00 70.92 667 PRO D CA 1
ATOM 5784 C C . PRO D 1 182 ? -7.121 21.483 37.766 1.00 70.89 667 PRO D C 1
ATOM 5785 O O . PRO D 1 182 ? -7.052 21.157 36.581 1.00 70.75 667 PRO D O 1
ATOM 5789 N N . LYS D 1 183 ? -6.058 21.581 38.557 1.00 64.83 668 LYS D N 1
ATOM 5790 C CA . LYS D 1 183 ? -4.712 21.311 38.064 1.00 58.82 668 LYS D CA 1
ATOM 5791 C C . LYS D 1 183 ? -4.470 19.818 37.895 1.00 61.65 668 LYS D C 1
ATOM 5792 O O . LYS D 1 183 ? -4.931 19.008 38.699 1.00 63.62 668 LYS D O 1
ATOM 5798 N N . VAL D 1 184 ? -3.744 19.461 36.842 1.00 56.18 669 VAL D N 1
ATOM 5799 C CA . VAL D 1 184 ? -3.383 18.072 36.595 1.00 69.08 669 VAL D CA 1
ATOM 5800 C C . VAL D 1 184 ? -1.866 17.936 36.501 1.00 70.52 669 VAL D C 1
ATOM 5801 O O . VAL D 1 184 ? -1.280 18.156 35.442 1.00 71.43 669 VAL D O 1
ATOM 5805 N N . PHE D 1 185 ? -1.237 17.571 37.608 1.00 73.64 670 PHE D N 1
ATOM 5806 C CA . PHE D 1 185 ? 0.210 17.444 37.657 1.00 75.79 670 PHE D CA 1
ATOM 5807 C C . PHE D 1 185 ? 0.590 15.987 37.784 1.00 83.13 670 PHE D C 1
ATOM 5808 O O . PHE D 1 185 ? 0.041 15.260 38.602 1.00 87.80 670 PHE D O 1
ATOM 5816 N N . LEU D 1 186 ? 1.533 15.559 36.961 1.00 82.64 671 LEU D N 1
ATOM 5817 C CA . LEU D 1 186 ? 1.870 14.155 36.893 1.00 86.67 671 LEU D CA 1
ATOM 5818 C C . LEU D 1 186 ? 3.300 13.870 37.304 1.00 94.48 671 LEU D C 1
ATOM 5819 O O . LEU D 1 186 ? 4.196 14.689 37.127 1.00 83.05 671 LEU D O 1
ATOM 5824 N N . GLU D 1 187 ? 3.485 12.695 37.886 1.00 101.20 672 GLU D N 1
ATOM 5825 C CA . GLU D 1 187 ? 4.793 12.196 38.234 1.00 99.06 672 GLU D CA 1
ATOM 5826 C C . GLU D 1 187 ? 5.565 11.877 36.969 1.00 100.75 672 GLU D C 1
ATOM 5827 O O . GLU D 1 187 ? 4.981 11.497 35.958 1.00 99.96 672 GLU D O 1
ATOM 5833 N N . PRO D 1 188 ? 6.958 12.017 37.067 1.00 101.97 673 PRO D N 1
ATOM 5834 C CA . PRO D 1 188 ? 7.663 11.760 35.798 1.00 102.52 673 PRO D CA 1
ATOM 5835 C C . PRO D 1 188 ? 7.428 10.340 35.319 1.00 102.82 673 PRO D C 1
ATOM 5836 O O . PRO D 1 188 ? 7.406 10.079 34.119 1.00 99.64 673 PRO D O 1
ATOM 5840 N N . HIS D 1 189 ? 7.277 9.423 36.261 1.00 100.08 674 HIS D N 1
ATOM 5841 C CA . HIS D 1 189 ? 7.094 8.022 35.935 1.00 99.48 674 HIS D CA 1
ATOM 5842 C C . HIS D 1 189 ? 5.843 7.799 35.092 1.00 108.04 674 HIS D C 1
ATOM 5843 O O . HIS D 1 189 ? 5.833 6.961 34.196 1.00 108.38 674 HIS D O 1
ATOM 5845 N N . GLU D 1 190 ? 4.781 8.534 35.389 1.00 102.98 675 GLU D N 1
ATOM 5846 C CA . GLU D 1 190 ? 3.488 8.264 34.774 1.00 112.24 675 GLU D CA 1
ATOM 5847 C C . GLU D 1 190 ? 3.394 8.429 33.254 1.00 109.92 675 GLU D C 1
ATOM 5848 O O . GLU D 1 190 ? 3.898 9.383 32.672 1.00 103.69 675 GLU D O 1
ATOM 5850 N N . GLU D 1 191 ? 2.718 7.459 32.648 1.00 111.51 676 GLU D N 1
ATOM 5851 C CA . GLU D 1 191 ? 2.189 7.492 31.297 1.00 112.57 676 GLU D CA 1
ATOM 5852 C C . GLU D 1 191 ? 0.967 8.392 31.280 1.00 116.11 676 GLU D C 1
ATOM 5853 O O . GLU D 1 191 ? 0.213 8.427 32.248 1.00 116.08 676 GLU D O 1
ATOM 5855 N N . LEU D 1 192 ? 0.744 9.103 30.183 1.00 115.67 677 LEU D N 1
ATOM 5856 C CA . LEU D 1 192 ? -0.441 9.938 30.103 1.00 110.47 677 LEU D CA 1
ATOM 5857 C C . LEU D 1 192 ? -1.607 9.079 29.659 1.00 112.75 677 LEU D C 1
ATOM 5858 O O . LEU D 1 192 ? -2.152 9.261 28.576 1.00 115.93 677 LEU D O 1
ATOM 5863 N N . SER D 1 193 ? -1.998 8.149 30.517 1.00 113.23 678 SER D N 1
ATOM 5864 C CA . SER D 1 193 ? -3.129 7.287 30.225 1.00 114.28 678 SER D CA 1
ATOM 5865 C C . SER D 1 193 ? -4.439 8.028 30.412 1.00 108.86 678 SER D C 1
ATOM 5866 O O . SER D 1 193 ? -4.577 8.838 31.320 1.00 109.28 678 SER D O 1
ATOM 5868 N N . ASP D 1 194 ? -5.406 7.740 29.556 1.00 104.29 679 ASP D N 1
ATOM 5869 C CA . ASP D 1 194 ? -6.723 8.325 29.697 1.00 110.08 679 ASP D CA 1
ATOM 5870 C C . ASP D 1 194 ? -7.294 7.849 31.016 1.00 109.12 679 ASP D C 1
ATOM 5871 O O . ASP D 1 194 ? -7.912 8.607 31.753 1.00 104.70 679 ASP D O 1
ATOM 5876 N N . GLU D 1 195 ? -7.084 6.571 31.300 1.00 115.58 680 GLU D N 1
ATOM 5877 C CA . GLU D 1 195 ? -7.550 5.967 32.537 1.00 111.23 680 GLU D CA 1
ATOM 5878 C C . GLU D 1 195 ? -6.867 6.570 33.753 1.00 112.73 680 GLU D C 1
ATOM 5879 O O . GLU D 1 195 ? -7.498 6.795 34.778 1.00 113.41 680 GLU D O 1
ATOM 5881 N N . LEU D 1 196 ? -5.568 6.817 33.640 1.00 111.88 681 LEU D N 1
ATOM 5882 C CA . LEU D 1 196 ? -4.819 7.380 34.749 1.00 110.70 681 LEU D CA 1
ATOM 5883 C C . LEU D 1 196 ? -5.357 8.755 35.064 1.00 110.91 681 LEU D C 1
ATOM 5884 O O . LEU D 1 196 ? -5.528 9.116 36.224 1.00 110.85 681 LEU D O 1
ATOM 5889 N N . LEU D 1 197 ? -5.627 9.517 34.014 1.00 112.43 682 LEU D N 1
ATOM 5890 C CA . LEU D 1 197 ? -6.156 10.860 34.156 1.00 105.50 682 LEU D CA 1
ATOM 5891 C C . LEU D 1 197 ? -7.527 10.857 34.794 1.00 101.54 682 LEU D C 1
ATOM 5892 O O . LEU D 1 197 ? -7.834 11.697 35.627 1.00 101.22 682 LEU D O 1
ATOM 5897 N N . GLU D 1 198 ? -8.358 9.909 34.395 1.00 105.39 683 GLU D N 1
ATOM 5898 C CA . GLU D 1 198 ? -9.750 9.914 34.832 1.00 108.61 683 GLU D CA 1
ATOM 5899 C C . GLU D 1 198 ? -9.922 9.343 36.237 1.00 109.77 683 GLU D C 1
ATOM 5900 O O . GLU D 1 198 ? -10.911 9.627 36.912 1.00 111.07 683 GLU D O 1
ATOM 5902 N N . LYS D 1 199 ? -8.959 8.540 36.675 1.00 111.33 684 LYS D N 1
ATOM 5903 C CA . LYS D 1 199 ? -9.051 7.879 37.973 1.00 107.99 684 LYS D CA 1
ATOM 5904 C C . LYS D 1 199 ? -8.316 8.647 39.068 1.00 106.67 684 LYS D C 1
ATOM 5905 O O . LYS D 1 199 ? -8.719 8.620 40.231 1.00 108.71 684 LYS D O 1
ATOM 5907 N N . ARG D 1 200 ? -7.240 9.329 38.693 1.00 102.78 685 ARG D N 1
ATOM 5908 C CA . ARG D 1 200 ? -6.405 10.028 39.664 1.00 100.79 685 ARG D CA 1
ATOM 5909 C C . ARG D 1 200 ? -6.913 11.435 39.962 1.00 97.81 685 ARG D C 1
ATOM 5910 O O . ARG D 1 200 ? -6.582 12.014 40.997 1.00 100.76 685 ARG D O 1
ATOM 5912 N N . PHE D 1 201 ? -7.716 11.984 39.057 1.00 99.94 686 PHE D N 1
ATOM 5913 C CA . PHE D 1 201 ? -8.189 13.356 39.200 1.00 98.46 686 PHE D CA 1
ATOM 5914 C C . PHE D 1 201 ? -9.709 13.451 39.118 1.00 100.20 686 PHE D C 1
ATOM 5915 O O . PHE D 1 201 ? -10.281 14.527 39.297 1.00 105.50 686 PHE D O 1
ATOM 5923 N N . LYS D 1 202 ? -10.347 12.323 38.842 1.00 106.09 687 LYS D N 1
ATOM 5924 C CA . LYS D 1 202 ? -11.798 12.255 38.765 1.00 115.65 687 LYS D CA 1
ATOM 5925 C C . LYS D 1 202 ? -12.378 13.293 37.819 1.00 111.18 687 LYS D C 1
ATOM 5926 O O . LYS D 1 202 ? -13.334 13.987 38.153 1.00 105.80 687 LYS D O 1
ATOM 5928 N N . LEU D 1 203 ? -11.782 13.409 36.642 1.00 105.99 688 LEU D N 1
ATOM 5929 C CA . LEU D 1 203 ? -12.322 14.273 35.612 1.00 100.21 688 LEU D CA 1
ATOM 5930 C C . LEU D 1 203 ? -12.514 13.458 34.351 1.00 100.64 688 LEU D C 1
ATOM 5931 O O . LEU D 1 203 ? -12.047 12.328 34.261 1.00 100.10 688 LEU D O 1
ATOM 5936 N N . MET D 1 204 ? -13.185 14.041 33.370 1.00 90.88 689 MET D N 1
ATOM 5937 C CA . MET D 1 204 ? -13.500 13.332 32.148 1.00 77.08 689 MET D CA 1
ATOM 5938 C C . MET D 1 204 ? -12.984 14.129 30.973 1.00 74.94 689 MET D C 1
ATOM 5939 O O . MET D 1 204 ? -12.798 15.333 31.071 1.00 75.73 689 MET D O 1
ATOM 5941 N N . LEU D 1 205 ? -12.731 13.446 29.867 1.00 72.36 690 LEU D N 1
ATOM 5942 C CA . LEU D 1 205 ? -12.160 14.087 28.701 1.00 78.13 690 LEU D CA 1
ATOM 5943 C C . LEU D 1 205 ? -13.055 13.964 27.491 1.00 86.07 690 LEU D C 1
ATOM 5944 O O . LEU D 1 205 ? -13.704 12.949 27.287 1.00 86.50 690 LEU D O 1
ATOM 5949 N N . MET D 1 206 ? -13.091 15.015 26.690 1.00 88.48 691 MET D N 1
ATOM 5950 C CA . MET D 1 206 ? -13.803 14.971 25.430 1.00 85.43 691 MET D CA 1
ATOM 5951 C C . MET D 1 206 ? -13.111 13.985 24.499 1.00 96.99 691 MET D C 1
ATOM 5952 O O . MET D 1 206 ? -11.881 13.897 24.486 1.00 95.99 691 MET D O 1
ATOM 5957 N N . PRO D 1 207 ? -13.963 13.236 23.670 1.00 104.07 692 PRO D N 1
ATOM 5958 C CA . PRO D 1 207 ? -13.244 12.250 22.841 1.00 105.44 692 PRO D CA 1
ATOM 5959 C C . PRO D 1 207 ? -12.266 12.928 21.901 1.00 110.54 692 PRO D C 1
ATOM 5960 O O . PRO D 1 207 ? -12.505 14.052 21.475 1.00 113.14 692 PRO D O 1
ATOM 5964 N N . GLU D 1 208 ? -11.158 12.254 21.608 1.00 112.56 693 GLU D N 1
ATOM 5965 C CA . GLU D 1 208 ? -10.015 12.882 20.956 1.00 111.86 693 GLU D CA 1
ATOM 5966 C C . GLU D 1 208 ? -10.315 13.451 19.572 1.00 116.66 693 GLU D C 1
ATOM 5967 O O . GLU D 1 208 ? -9.847 14.536 19.237 1.00 114.94 693 GLU D O 1
ATOM 5969 N N . GLU D 1 209 ? -11.090 12.725 18.775 1.00 119.04 694 GLU D N 1
ATOM 5970 C CA . GLU D 1 209 ? -11.436 13.173 17.429 1.00 118.27 694 GLU D CA 1
ATOM 5971 C C . GLU D 1 209 ? -11.832 14.643 17.404 1.00 113.41 694 GLU D C 1
ATOM 5972 O O . GLU D 1 209 ? -12.790 15.021 16.733 1.00 117.65 694 GLU D O 1
ATOM 5974 N N . GLU E 1 19 ? -23.551 26.458 -14.287 1.00 116.85 504 GLU E N 1
ATOM 5975 C CA . GLU E 1 19 ? -22.464 27.365 -13.938 1.00 121.18 504 GLU E CA 1
ATOM 5976 C C . GLU E 1 19 ? -21.178 26.596 -13.651 1.00 137.26 504 GLU E C 1
ATOM 5977 O O . GLU E 1 19 ? -20.281 26.534 -14.491 1.00 138.40 504 GLU E O 1
ATOM 5979 N N . LYS E 1 20 ? -21.097 26.012 -12.461 1.00 137.14 505 LYS E N 1
ATOM 5980 C CA . LYS E 1 20 ? -19.927 25.239 -12.064 1.00 128.86 505 LYS E CA 1
ATOM 5981 C C . LYS E 1 20 ? -20.327 24.045 -11.205 1.00 129.65 505 LYS E C 1
ATOM 5982 O O . LYS E 1 20 ? -21.368 24.062 -10.549 1.00 132.46 505 LYS E O 1
ATOM 5984 N N . HIS E 1 21 ? -19.495 23.009 -11.216 1.00 127.93 506 HIS E N 1
ATOM 5985 C CA . HIS E 1 21 ? -19.762 21.805 -10.438 1.00 124.20 506 HIS E CA 1
ATOM 5986 C C . HIS E 1 21 ? -19.495 22.035 -8.954 1.00 123.79 506 HIS E C 1
ATOM 5987 O O . HIS E 1 21 ? -18.399 22.440 -8.565 1.00 130.85 506 HIS E O 1
ATOM 5989 N N . ARG E 1 22 ? -20.506 21.776 -8.132 1.00 115.58 507 ARG E N 1
ATOM 5990 C CA . ARG E 1 22 ? -20.383 21.933 -6.687 1.00 107.60 507 ARG E CA 1
ATOM 5991 C C . ARG E 1 22 ? -20.626 20.606 -5.980 1.00 107.48 507 ARG E C 1
ATOM 5992 O O . ARG E 1 22 ? -21.754 20.114 -5.934 1.00 109.86 507 ARG E O 1
ATOM 5994 N N . VAL E 1 23 ? -19.562 20.029 -5.430 1.00 114.26 508 VAL E N 1
ATOM 5995 C CA . VAL E 1 23 ? -19.656 18.732 -4.775 1.00 109.85 508 VAL E CA 1
ATOM 5996 C C . VAL E 1 23 ? -19.378 18.852 -3.277 1.00 104.82 508 VAL E C 1
ATOM 5997 O O . VAL E 1 23 ? -18.510 19.618 -2.850 1.00 99.88 508 VAL E O 1
ATOM 6001 N N . ASN E 1 24 ? -20.146 18.110 -2.485 1.00 107.74 509 ASN E N 1
ATOM 6002 C CA . ASN E 1 24 ? -19.941 18.051 -1.046 1.00 100.26 509 ASN E CA 1
ATOM 6003 C C . ASN E 1 24 ? -19.425 16.678 -0.634 1.00 102.24 509 ASN E C 1
ATOM 6004 O O . ASN E 1 24 ? -20.096 15.665 -0.834 1.00 101.30 509 ASN E O 1
ATOM 6006 N N . GLU E 1 25 ? -18.223 16.660 -0.067 1.00 92.13 510 GLU E N 1
ATOM 6007 C CA . GLU E 1 25 ? -17.561 15.428 0.347 1.00 95.67 510 GLU E CA 1
ATOM 6008 C C . GLU E 1 25 ? -18.398 14.622 1.337 1.00 90.90 510 GLU E C 1
ATOM 6009 O O . GLU E 1 25 ? -18.922 15.166 2.309 1.00 91.11 510 GLU E O 1
ATOM 6015 N N . GLU E 1 26 ? -18.528 13.324 1.076 1.00 89.35 511 GLU E N 1
ATOM 6016 C CA . GLU E 1 26 ? -19.273 12.439 1.962 1.00 93.83 511 GLU E CA 1
ATOM 6017 C C . GLU E 1 26 ? -18.391 11.945 3.101 1.00 98.35 511 GLU E C 1
ATOM 6018 O O . GLU E 1 26 ? -17.202 11.683 2.910 1.00 111.51 511 GLU E O 1
ATOM 6020 N N . GLN E 1 27 ? -18.977 11.821 4.287 1.00 98.59 512 GLN E N 1
ATOM 6021 C CA . GLN E 1 27 ? -18.238 11.358 5.453 1.00 106.91 512 GLN E CA 1
ATOM 6022 C C . GLN E 1 27 ? -18.587 9.913 5.786 1.00 114.74 512 GLN E C 1
ATOM 6023 O O . GLN E 1 27 ? -19.736 9.602 6.103 1.00 124.40 512 GLN E O 1
ATOM 6025 N N . ILE E 1 28 ? -17.590 9.036 5.704 1.00 120.37 513 ILE E N 1
ATOM 6026 C CA . ILE E 1 28 ? -17.766 7.635 6.067 1.00 121.19 513 ILE E CA 1
ATOM 6027 C C . ILE E 1 28 ? -18.221 7.535 7.516 1.00 120.11 513 ILE E C 1
ATOM 6028 O O . ILE E 1 28 ? -17.500 7.930 8.433 1.00 124.38 513 ILE E O 1
ATOM 6030 N N . TYR E 1 29 ? -19.423 7.007 7.716 1.00 113.91 514 TYR E N 1
ATOM 6031 C CA . TYR E 1 29 ? -20.058 7.045 9.026 1.00 123.88 514 TYR E CA 1
ATOM 6032 C C . TYR E 1 29 ? -20.011 5.718 9.777 1.00 120.49 514 TYR E C 1
ATOM 6033 O O . TYR E 1 29 ? -20.315 4.660 9.225 1.00 109.74 514 TYR E O 1
ATOM 6035 N N . CYS E 1 30 ? -19.620 5.794 11.045 1.00 125.62 515 CYS E N 1
ATOM 6036 C CA . CYS E 1 30 ? -19.782 4.686 11.973 1.00 123.30 515 CYS E CA 1
ATOM 6037 C C . CYS E 1 30 ? -21.276 4.533 12.233 1.00 130.28 515 CYS E C 1
ATOM 6038 O O . CYS E 1 30 ? -22.048 5.440 11.918 1.00 131.31 515 CYS E O 1
ATOM 6041 N N . TYR E 1 31 ? -21.693 3.407 12.806 1.00 130.79 516 TYR E N 1
ATOM 6042 C CA . TYR E 1 31 ? -23.120 3.168 13.023 1.00 127.98 516 TYR E CA 1
ATOM 6043 C C . TYR E 1 31 ? -23.714 4.165 14.017 1.00 127.71 516 TYR E C 1
ATOM 6044 O O . TYR E 1 31 ? -24.932 4.328 14.092 1.00 128.79 516 TYR E O 1
ATOM 6053 N N . CYS E 1 32 ? -22.844 4.827 14.776 1.00 128.34 517 CYS E N 1
ATOM 6054 C CA . CYS E 1 32 ? -23.266 5.829 15.747 1.00 128.25 517 CYS E CA 1
ATOM 6055 C C . CYS E 1 32 ? -23.910 7.034 15.067 1.00 125.79 517 CYS E C 1
ATOM 6056 O O . CYS E 1 32 ? -24.715 7.742 15.673 1.00 129.41 517 CYS E O 1
ATOM 6059 N N . GLY E 1 33 ? -23.550 7.263 13.808 1.00 126.38 518 GLY E N 1
ATOM 6060 C CA . GLY E 1 33 ? -24.098 8.371 13.047 1.00 123.94 518 GLY E CA 1
ATOM 6061 C C . GLY E 1 33 ? -23.193 9.587 13.074 1.00 126.84 518 GLY E C 1
ATOM 6062 O O . GLY E 1 33 ? -23.451 10.581 12.396 1.00 127.90 518 GLY E O 1
ATOM 6063 N N . LYS E 1 34 ? -22.128 9.504 13.865 1.00 131.85 519 LYS E N 1
ATOM 6064 C CA . LYS E 1 34 ? -21.167 10.593 13.981 1.00 136.20 519 LYS E CA 1
ATOM 6065 C C . LYS E 1 34 ? -20.003 10.398 13.014 1.00 136.58 519 LYS E C 1
ATOM 6066 O O . LYS E 1 34 ? -19.597 9.266 12.747 1.00 130.76 519 LYS E O 1
ATOM 6068 N N . PRO E 1 35 ? -19.466 11.507 12.479 1.00 134.32 520 PRO E N 1
ATOM 6069 C CA . PRO E 1 35 ? -18.328 11.476 11.552 1.00 130.11 520 PRO E CA 1
ATOM 6070 C C . PRO E 1 35 ? -17.087 10.832 12.166 1.00 129.76 520 PRO E C 1
ATOM 6071 O O . PRO E 1 35 ? -16.995 10.711 13.387 1.00 126.50 520 PRO E O 1
ATOM 6075 N N . GLY E 1 36 ? -16.145 10.426 11.321 1.00 123.61 521 GLY E N 1
ATOM 6076 C CA . GLY E 1 36 ? -14.927 9.795 11.791 1.00 116.26 521 GLY E CA 1
ATOM 6077 C C . GLY E 1 36 ? -13.795 9.864 10.784 1.00 108.93 521 GLY E C 1
ATOM 6078 O O . GLY E 1 36 ? -14.024 10.010 9.584 1.00 114.93 521 GLY E O 1
ATOM 6079 N N . LYS E 1 37 ? -12.567 9.763 11.281 1.00 105.36 522 LYS E N 1
ATOM 6080 C CA . LYS E 1 37 ? -11.388 9.761 10.425 1.00 94.32 522 LYS E CA 1
ATOM 6081 C C . LYS E 1 37 ? -10.752 8.376 10.405 1.00 94.82 522 LYS E C 1
ATOM 6082 O O . LYS E 1 37 ? -10.524 7.774 11.454 1.00 95.58 522 LYS E O 1
ATOM 6088 N N . PHE E 1 38 ? -10.467 7.877 9.207 1.00 92.70 523 PHE E N 1
ATOM 6089 C CA . PHE E 1 38 ? -9.975 6.513 9.040 1.00 94.10 523 PHE E CA 1
ATOM 6090 C C . PHE E 1 38 ? -8.593 6.321 9.663 1.00 93.53 523 PHE E C 1
ATOM 6091 O O . PHE E 1 38 ? -8.309 5.273 10.241 1.00 89.16 523 PHE E O 1
ATOM 6099 N N . ASP E 1 39 ? -7.723 7.299 9.460 1.00 89.95 524 ASP E N 1
ATOM 6100 C CA . ASP E 1 39 ? -6.363 7.218 9.955 1.00 95.80 524 ASP E CA 1
ATOM 6101 C C . ASP E 1 39 ? -6.371 7.164 11.469 1.00 94.10 524 ASP E C 1
ATOM 6102 O O . ASP E 1 39 ? -5.554 6.483 12.076 1.00 86.15 524 ASP E O 1
ATOM 6107 N N . HIS E 1 40 ? -7.290 7.905 12.076 1.00 96.88 525 HIS E N 1
ATOM 6108 C CA . HIS E 1 40 ? -7.350 7.994 13.526 1.00 101.36 525 HIS E CA 1
ATOM 6109 C C . HIS E 1 40 ? -8.456 7.148 14.145 1.00 95.74 525 HIS E C 1
ATOM 6110 O O . HIS E 1 40 ? -9.639 7.384 13.922 1.00 98.51 525 HIS E O 1
ATOM 6117 N N . ASN E 1 41 ? -8.048 6.173 14.947 1.00 90.55 526 ASN E N 1
ATOM 6118 C CA . ASN E 1 41 ? -8.954 5.422 15.797 1.00 90.00 526 ASN E CA 1
ATOM 6119 C C . ASN E 1 41 ? -10.126 4.744 15.102 1.00 97.26 526 ASN E C 1
ATOM 6120 O O . ASN E 1 41 ? -11.231 4.732 15.628 1.00 100.58 526 ASN E O 1
ATOM 6125 N N . MET E 1 42 ? -9.889 4.170 13.929 1.00 105.03 527 MET E N 1
ATOM 6126 C CA . MET E 1 42 ? -10.935 3.430 13.226 1.00 91.68 527 MET E CA 1
ATOM 6127 C C . MET E 1 42 ? -10.435 2.131 12.608 1.00 86.46 527 MET E C 1
ATOM 6128 O O . MET E 1 42 ? -9.263 1.989 12.296 1.00 93.60 527 MET E O 1
ATOM 6133 N N . LEU E 1 43 ? -11.344 1.185 12.433 1.00 80.47 528 LEU E N 1
ATOM 6134 C CA . LEU E 1 43 ? -11.052 -0.063 11.736 1.00 77.02 528 LEU E CA 1
ATOM 6135 C C . LEU E 1 43 ? -12.175 -0.398 10.762 1.00 86.06 528 LEU E C 1
ATOM 6136 O O . LEU E 1 43 ? -13.214 0.259 10.754 1.00 89.33 528 LEU E O 1
ATOM 6141 N N . GLN E 1 44 ? -11.965 -1.423 9.942 1.00 83.74 529 GLN E N 1
ATOM 6142 C CA . GLN E 1 44 ? -12.967 -1.820 8.960 1.00 71.86 529 GLN E CA 1
ATOM 6143 C C . GLN E 1 44 ? -13.272 -3.312 9.039 1.00 78.69 529 GLN E C 1
ATOM 6144 O O . GLN E 1 44 ? -12.362 -4.141 9.053 1.00 67.62 529 GLN E O 1
ATOM 6150 N N . CYS E 1 45 ? -14.558 -3.646 9.093 1.00 86.64 530 CYS E N 1
ATOM 6151 C CA . CYS E 1 45 ? -14.992 -5.038 9.115 1.00 81.70 530 CYS E CA 1
ATOM 6152 C C . CYS E 1 45 ? -14.628 -5.722 7.803 1.00 76.35 530 CYS E C 1
ATOM 6153 O O . CYS E 1 45 ? -14.826 -5.162 6.726 1.00 82.31 530 CYS E O 1
ATOM 6156 N N . CYS E 1 46 ? -14.092 -6.933 7.897 1.00 71.63 531 CYS E N 1
ATOM 6157 C CA . CYS E 1 46 ? -13.628 -7.655 6.718 1.00 74.25 531 CYS E CA 1
ATOM 6158 C C . CYS E 1 46 ? -14.773 -8.275 5.921 1.00 81.09 531 CYS E C 1
ATOM 6159 O O . CYS E 1 46 ? -14.595 -8.663 4.767 1.00 79.50 531 CYS E O 1
ATOM 6162 N N . LYS E 1 47 ? -15.947 -8.363 6.538 1.00 82.02 532 LYS E N 1
ATOM 6163 C CA . LYS E 1 47 ? -17.099 -8.989 5.897 1.00 82.76 532 LYS E CA 1
ATOM 6164 C C . LYS E 1 47 ? -18.054 -7.960 5.295 1.00 77.78 532 LYS E C 1
ATOM 6165 O O . LYS E 1 47 ? -18.371 -8.019 4.106 1.00 78.28 532 LYS E O 1
ATOM 6171 N N . CYS E 1 48 ? -18.511 -7.020 6.118 1.00 74.63 533 CYS E N 1
ATOM 6172 C CA . CYS E 1 48 ? -19.477 -6.020 5.672 1.00 77.17 533 CYS E CA 1
ATOM 6173 C C . CYS E 1 48 ? -18.798 -4.801 5.057 1.00 83.87 533 CYS E C 1
ATOM 6174 O O . CYS E 1 48 ? -19.466 -3.925 4.507 1.00 81.51 533 CYS E O 1
ATOM 6177 N N . ARG E 1 49 ? -17.479 -4.731 5.170 1.00 82.77 534 ARG E N 1
ATOM 6178 C CA . ARG E 1 49 ? -16.717 -3.660 4.544 1.00 76.08 534 ARG E CA 1
ATOM 6179 C C . ARG E 1 49 ? -17.155 -2.296 5.033 1.00 79.65 534 ARG E C 1
ATOM 6180 O O . ARG E 1 49 ? -17.121 -1.324 4.292 1.00 79.64 534 ARG E O 1
ATOM 6188 N N . ASN E 1 50 ? -17.550 -2.228 6.292 1.00 81.07 535 ASN E N 1
ATOM 6189 C CA . ASN E 1 50 ? -17.938 -0.961 6.903 1.00 86.24 535 ASN E CA 1
ATOM 6190 C C . ASN E 1 50 ? -16.935 -0.513 7.960 1.00 86.41 535 ASN E C 1
ATOM 6191 O O . ASN E 1 50 ? -16.176 -1.323 8.492 1.00 79.19 535 ASN E O 1
ATOM 6196 N N . TRP E 1 51 ? -16.939 0.780 8.263 1.00 86.77 536 TRP E N 1
ATOM 6197 C CA . TRP E 1 51 ? -15.995 1.344 9.221 1.00 90.56 536 TRP E CA 1
ATOM 6198 C C . TRP E 1 51 ? -16.622 1.505 10.602 1.00 98.99 536 TRP E C 1
ATOM 6199 O O . TRP E 1 51 ? -17.806 1.824 10.727 1.00 97.41 536 TRP E O 1
ATOM 6210 N N . PHE E 1 52 ? -15.819 1.281 11.638 1.00 100.52 537 PHE E N 1
ATOM 6211 C CA . PHE E 1 52 ? -16.298 1.363 13.013 1.00 97.96 537 PHE E CA 1
ATOM 6212 C C . PHE E 1 52 ? -15.333 2.140 13.903 1.00 103.53 537 PHE E C 1
ATOM 6213 O O . PHE E 1 52 ? -14.115 2.001 13.781 1.00 106.14 537 PHE E O 1
ATOM 6221 N N . HIS E 1 53 ? -15.883 2.959 14.795 1.00 112.42 538 HIS E N 1
ATOM 6222 C CA . HIS E 1 53 ? -15.081 3.659 15.793 1.00 109.50 538 HIS E CA 1
ATOM 6223 C C . HIS E 1 53 ? -14.496 2.671 16.799 1.00 107.65 538 HIS E C 1
ATOM 6224 O O . HIS E 1 53 ? -15.009 1.564 16.960 1.00 106.26 538 HIS E O 1
ATOM 6231 N N . THR E 1 54 ? -13.425 3.074 17.475 1.00 108.93 539 THR E N 1
ATOM 6232 C CA . THR E 1 54 ? -12.796 2.221 18.476 1.00 114.28 539 THR E CA 1
ATOM 6233 C C . THR E 1 54 ? -13.596 2.221 19.773 1.00 114.94 539 THR E C 1
ATOM 6234 O O . THR E 1 54 ? -13.457 1.318 20.596 1.00 112.83 539 THR E O 1
ATOM 6238 N N . GLN E 1 55 ? -14.430 3.240 19.951 1.00 112.14 540 GLN E N 1
ATOM 6239 C CA . GLN E 1 55 ? -15.325 3.300 21.100 1.00 109.90 540 GLN E CA 1
ATOM 6240 C C . GLN E 1 55 ? -16.588 2.497 20.830 1.00 113.03 540 GLN E C 1
ATOM 6241 O O . GLN E 1 55 ? -17.158 1.887 21.734 1.00 116.08 540 GLN E O 1
ATOM 6243 N N . CYS E 1 56 ? -17.017 2.500 19.573 1.00 107.78 541 CYS E N 1
ATOM 6244 C CA . CYS E 1 56 ? -18.280 1.887 19.186 1.00 101.73 541 CYS E CA 1
ATOM 6245 C C . CYS E 1 56 ? -18.219 0.363 19.147 1.00 103.12 541 CYS E C 1
ATOM 6246 O O . CYS E 1 56 ? -19.253 -0.302 19.094 1.00 117.69 541 CYS E O 1
ATOM 6249 N N . MET E 1 57 ? -17.011 -0.190 19.170 1.00 102.29 542 MET E N 1
ATOM 6250 C CA . MET E 1 57 ? -16.854 -1.640 19.150 1.00 101.81 542 MET E CA 1
ATOM 6251 C C . MET E 1 57 ? -16.892 -2.218 20.565 1.00 103.32 542 MET E C 1
ATOM 6252 O O . MET E 1 57 ? -16.748 -1.492 21.549 1.00 105.40 542 MET E O 1
ATOM 6257 N N . GLN E 1 58 ? -17.090 -3.530 20.653 1.00 98.89 543 GLN E N 1
ATOM 6258 C CA . GLN E 1 58 ? -17.398 -4.189 21.920 1.00 106.97 543 GLN E CA 1
ATOM 6259 C C . GLN E 1 58 ? -16.239 -4.227 22.917 1.00 108.08 543 GLN E C 1
ATOM 6260 O O . GLN E 1 58 ? -16.423 -3.927 24.097 1.00 110.19 543 GLN E O 1
ATOM 6262 N N . ASN E 1 59 ? -15.076 -4.675 22.467 1.00 105.74 544 ASN E N 1
ATOM 6263 C CA . ASN E 1 59 ? -13.934 -4.750 23.362 1.00 112.25 544 ASN E CA 1
ATOM 6264 C C . ASN E 1 59 ? -12.616 -4.231 22.795 1.00 114.82 544 ASN E C 1
ATOM 6265 O O . ASN E 1 59 ? -11.690 -5.010 22.584 1.00 119.27 544 ASN E O 1
ATOM 6270 N N . PHE E 1 60 ? -12.506 -2.925 22.570 1.00 114.42 545 PHE E N 1
ATOM 6271 C CA . PHE E 1 60 ? -11.232 -2.389 22.105 1.00 114.98 545 PHE E CA 1
ATOM 6272 C C . PHE E 1 60 ? -10.567 -1.456 23.100 1.00 109.84 545 PHE E C 1
ATOM 6273 O O . PHE E 1 60 ? -11.068 -0.378 23.386 1.00 104.60 545 PHE E O 1
ATOM 6281 N N . LYS E 1 61 ? -9.414 -1.883 23.601 1.00 119.29 546 LYS E N 1
ATOM 6282 C CA . LYS E 1 61 ? -8.636 -1.099 24.550 1.00 122.71 546 LYS E CA 1
ATOM 6283 C C . LYS E 1 61 ? -8.070 0.194 23.969 1.00 122.18 546 LYS E C 1
ATOM 6284 O O . LYS E 1 61 ? -8.120 1.242 24.607 1.00 123.89 546 LYS E O 1
ATOM 6286 N N . LYS E 1 62 ? -7.535 0.096 22.757 1.00 116.18 547 LYS E N 1
ATOM 6287 C CA . LYS E 1 62 ? -6.921 1.217 22.051 1.00 111.86 547 LYS E CA 1
ATOM 6288 C C . LYS E 1 62 ? -5.464 1.406 22.454 1.00 110.15 547 LYS E C 1
ATOM 6289 O O . LYS E 1 62 ? -4.935 2.514 22.384 1.00 110.69 547 LYS E O 1
ATOM 6291 N N . LEU E 1 64 ? -4.965 3.756 19.548 1.00 105.93 549 LEU E N 1
ATOM 6292 C CA . LEU E 1 64 ? -3.954 3.348 18.581 1.00 101.10 549 LEU E CA 1
ATOM 6293 C C . LEU E 1 64 ? -3.263 4.554 17.969 1.00 101.52 549 LEU E C 1
ATOM 6294 O O . LEU E 1 64 ? -3.845 5.636 17.886 1.00 94.26 549 LEU E O 1
ATOM 6296 N N . LEU E 1 65 ? -2.027 4.361 17.523 1.00 88.04 550 LEU E N 1
ATOM 6297 C CA . LEU E 1 65 ? -1.290 5.429 16.868 1.00 87.16 550 LEU E CA 1
ATOM 6298 C C . LEU E 1 65 ? -1.949 5.761 15.545 1.00 82.04 550 LEU E C 1
ATOM 6299 O O . LEU E 1 65 ? -2.510 4.893 14.887 1.00 68.65 550 LEU E O 1
ATOM 6304 N N . ARG E 1 66 ? -1.890 7.027 15.162 1.00 76.20 551 ARG E N 1
ATOM 6305 C CA . ARG E 1 66 ? -2.487 7.457 13.903 1.00 68.06 551 ARG E CA 1
ATOM 6306 C C . ARG E 1 66 ? -1.785 6.792 12.722 1.00 78.24 551 ARG E C 1
ATOM 6307 O O . ARG E 1 66 ? -0.574 6.929 12.552 1.00 78.66 551 ARG E O 1
ATOM 6309 N N . GLY E 1 67 ? -2.551 6.067 11.915 1.00 73.20 552 GLY E N 1
ATOM 6310 C CA . GLY E 1 67 ? -2.000 5.359 10.775 1.00 61.16 552 GLY E CA 1
ATOM 6311 C C . GLY E 1 67 ? -1.859 3.872 11.039 1.00 60.16 552 GLY E C 1
ATOM 6312 O O . GLY E 1 67 ? -1.716 3.077 10.111 1.00 65.45 552 GLY E O 1
ATOM 6313 N N . ASP E 1 68 ? -1.928 3.468 12.300 1.00 61.56 553 ASP E N 1
ATOM 6314 C CA . ASP E 1 68 ? -1.801 2.049 12.607 1.00 70.38 553 ASP E CA 1
ATOM 6315 C C . ASP E 1 68 ? -3.159 1.371 12.572 1.00 72.71 553 ASP E C 1
ATOM 6316 O O . ASP E 1 68 ? -3.995 1.575 13.438 1.00 70.27 553 ASP E O 1
ATOM 6321 N N . MET E 1 69 ? -3.365 0.561 11.548 1.00 64.33 554 MET E N 1
ATOM 6322 C CA . MET E 1 69 ? -4.591 -0.193 11.403 1.00 72.13 554 MET E CA 1
ATOM 6323 C C . MET E 1 69 ? -4.288 -1.652 11.181 1.00 75.00 554 MET E C 1
ATOM 6324 O O . MET E 1 69 ? -5.049 -2.349 10.524 1.00 67.82 554 MET E O 1
ATOM 6329 N N . PHE E 1 70 ? -3.163 -2.114 11.702 1.00 69.17 555 PHE E N 1
ATOM 6330 C CA . PHE E 1 70 ? -2.724 -3.456 11.382 1.00 80.82 555 PHE E CA 1
ATOM 6331 C C . PHE E 1 70 ? -3.449 -4.444 12.263 1.00 82.43 555 PHE E C 1
ATOM 6332 O O . PHE E 1 70 ? -2.869 -5.104 13.113 1.00 85.57 555 PHE E O 1
ATOM 6340 N N . PHE E 1 71 ? -4.744 -4.538 12.014 1.00 87.50 556 PHE E N 1
ATOM 6341 C CA . PHE E 1 71 ? -5.614 -5.451 12.718 1.00 88.59 556 PHE E CA 1
ATOM 6342 C C . PHE E 1 71 ? -6.513 -6.131 11.713 1.00 85.35 556 PHE E C 1
ATOM 6343 O O . PHE E 1 71 ? -6.879 -5.543 10.704 1.00 84.42 556 PHE E O 1
ATOM 6351 N N . VAL E 1 72 ? -6.891 -7.366 11.996 1.00 89.80 557 VAL E N 1
ATOM 6352 C CA . VAL E 1 72 ? -7.921 -8.008 11.217 1.00 87.74 557 VAL E CA 1
ATOM 6353 C C . VAL E 1 72 ? -9.153 -7.930 12.084 1.00 84.44 557 VAL E C 1
ATOM 6354 O O . VAL E 1 72 ? -9.167 -8.422 13.203 1.00 79.70 557 VAL E O 1
ATOM 6358 N N . PHE E 1 73 ? -10.185 -7.289 11.566 1.00 87.86 558 PHE E N 1
ATOM 6359 C CA . PHE E 1 73 ? -11.381 -7.023 12.358 1.00 87.12 558 PHE E CA 1
ATOM 6360 C C . PHE E 1 73 ? -12.675 -7.467 11.682 1.00 86.37 558 PHE E C 1
ATOM 6361 O O . PHE E 1 73 ? -12.851 -7.311 10.474 1.00 87.04 558 PHE E O 1
ATOM 6369 N N . CYS E 1 74 ? -13.576 -8.022 12.486 1.00 89.84 559 CYS E N 1
ATOM 6370 C CA . CYS E 1 74 ? -14.904 -8.407 12.029 1.00 90.64 559 CYS E CA 1
ATOM 6371 C C . CYS E 1 74 ? -15.925 -8.063 13.110 1.00 86.85 559 CYS E C 1
ATOM 6372 O O . CYS E 1 74 ? -15.848 -8.575 14.227 1.00 83.67 559 CYS E O 1
ATOM 6375 N N . CYS E 1 75 ? -16.874 -7.193 12.777 1.00 92.73 560 CYS E N 1
ATOM 6376 C CA . CYS E 1 75 ? -17.819 -6.681 13.766 1.00 94.08 560 CYS E CA 1
ATOM 6377 C C . CYS E 1 75 ? -18.799 -7.750 14.242 1.00 94.89 560 CYS E C 1
ATOM 6378 O O . CYS E 1 75 ? -18.891 -8.830 13.660 1.00 90.72 560 CYS E O 1
ATOM 6381 N N . THR E 1 76 ? -19.528 -7.426 15.306 1.00 99.97 561 THR E N 1
ATOM 6382 C CA . THR E 1 76 ? -20.459 -8.356 15.940 1.00 102.97 561 THR E CA 1
ATOM 6383 C C . THR E 1 76 ? -21.552 -8.859 14.998 1.00 98.43 561 THR E C 1
ATOM 6384 O O . THR E 1 76 ? -21.945 -10.023 15.060 1.00 98.12 561 THR E O 1
ATOM 6388 N N . VAL E 1 77 ? -22.036 -7.980 14.127 1.00 97.18 562 VAL E N 1
ATOM 6389 C CA . VAL E 1 77 ? -23.115 -8.329 13.210 1.00 94.07 562 VAL E CA 1
ATOM 6390 C C . VAL E 1 77 ? -22.648 -9.311 12.139 1.00 94.77 562 VAL E C 1
ATOM 6391 O O . VAL E 1 77 ? -23.338 -10.285 11.832 1.00 100.03 562 VAL E O 1
ATOM 6395 N N . CYS E 1 78 ? -21.471 -9.052 11.579 1.00 99.99 563 CYS E N 1
ATOM 6396 C CA . CYS E 1 78 ? -20.947 -9.860 10.484 1.00 102.62 563 CYS E CA 1
ATOM 6397 C C . CYS E 1 78 ? -20.529 -11.261 10.920 1.00 100.44 563 CYS E C 1
ATOM 6398 O O . CYS E 1 78 ? -20.427 -12.167 10.093 1.00 94.77 563 CYS E O 1
ATOM 6401 N N . ASN E 1 79 ? -20.285 -11.442 12.213 1.00 103.36 564 ASN E N 1
ATOM 6402 C CA . ASN E 1 79 ? -19.889 -12.748 12.724 1.00 105.58 564 ASN E CA 1
ATOM 6403 C C . ASN E 1 79 ? -20.407 -12.999 14.136 1.00 108.03 564 ASN E C 1
ATOM 6404 O O . ASN E 1 79 ? -19.854 -12.491 15.111 1.00 108.61 564 ASN E O 1
ATOM 6409 N N . ASN E 1 80 ? -21.472 -13.787 14.234 1.00 109.74 565 ASN E N 1
ATOM 6410 C CA . ASN E 1 80 ? -22.065 -14.118 15.523 1.00 105.87 565 ASN E CA 1
ATOM 6411 C C . ASN E 1 80 ? -22.761 -15.475 15.496 1.00 97.99 565 ASN E C 1
ATOM 6412 O O . ASN E 1 80 ? -23.449 -15.848 16.445 1.00 101.37 565 ASN E O 1
ATOM 6414 N N . ILE E 1 82 ? -20.506 -10.774 19.076 1.00 100.51 567 ILE E N 1
ATOM 6415 C CA . ILE E 1 82 ? -19.119 -11.089 19.400 1.00 101.27 567 ILE E CA 1
ATOM 6416 C C . ILE E 1 82 ? -18.168 -10.556 18.334 1.00 101.60 567 ILE E C 1
ATOM 6417 O O . ILE E 1 82 ? -18.039 -11.141 17.259 1.00 102.12 567 ILE E O 1
ATOM 6419 N N . GLU E 1 83 ? -17.505 -9.444 18.636 1.00 108.84 568 GLU E N 1
ATOM 6420 C CA . GLU E 1 83 ? -16.554 -8.853 17.704 1.00 100.45 568 GLU E CA 1
ATOM 6421 C C . GLU E 1 83 ? -15.303 -9.715 17.601 1.00 94.90 568 GLU E C 1
ATOM 6422 O O . GLU E 1 83 ? -14.998 -10.494 18.504 1.00 94.13 568 GLU E O 1
ATOM 6428 N N . PHE E 1 84 ? -14.583 -9.571 16.495 1.00 94.95 569 PHE E N 1
ATOM 6429 C CA . PHE E 1 84 ? -13.373 -10.348 16.267 1.00 97.83 569 PHE E CA 1
ATOM 6430 C C . PHE E 1 84 ? -12.188 -9.447 15.948 1.00 96.28 569 PHE E C 1
ATOM 6431 O O . PHE E 1 84 ? -12.217 -8.690 14.980 1.00 89.92 569 PHE E O 1
ATOM 6439 N N . VAL E 1 85 ? -11.149 -9.529 16.772 1.00 97.16 570 VAL E N 1
ATOM 6440 C CA . VAL E 1 85 ? -9.935 -8.755 16.547 1.00 94.13 570 VAL E CA 1
ATOM 6441 C C . VAL E 1 85 ? -8.708 -9.662 16.529 1.00 96.28 570 VAL E C 1
ATOM 6442 O O . VAL E 1 85 ? -8.675 -10.695 17.198 1.00 96.43 570 VAL E O 1
ATOM 6446 N N . ARG E 1 86 ? -7.705 -9.270 15.750 1.00 100.01 571 ARG E N 1
ATOM 6447 C CA . ARG E 1 86 ? -6.479 -10.048 15.608 1.00 105.21 571 ARG E CA 1
ATOM 6448 C C . ARG E 1 86 ? -5.323 -9.148 15.193 1.00 100.75 571 ARG E C 1
ATOM 6449 O O . ARG E 1 86 ? -5.337 -8.567 14.108 1.00 99.62 571 ARG E O 1
ATOM 6457 N N . ARG E 1 87 ? -4.324 -9.032 16.062 1.00 103.49 572 ARG E N 1
ATOM 6458 C CA . ARG E 1 87 ? -3.162 -8.198 15.779 1.00 104.53 572 ARG E CA 1
ATOM 6459 C C . ARG E 1 87 ? -2.309 -8.803 14.670 1.00 105.01 572 ARG E C 1
ATOM 6460 O O . ARG E 1 87 ? -1.947 -9.979 14.721 1.00 103.81 572 ARG E O 1
ATOM 6468 N N . MET E 1 88 ? -1.994 -7.992 13.665 1.00 102.05 573 MET E N 1
ATOM 6469 C CA . MET E 1 88 ? -1.128 -8.424 12.576 1.00 104.03 573 MET E CA 1
ATOM 6470 C C . MET E 1 88 ? 0.335 -8.363 12.990 1.00 102.24 573 MET E C 1
ATOM 6471 O O . MET E 1 88 ? 0.733 -7.489 13.760 1.00 100.16 573 MET E O 1
ATOM 6476 N N . GLN E 1 89 ? 1.135 -9.294 12.483 1.00 105.69 574 GLN E N 1
ATOM 6477 C CA . GLN E 1 89 ? 2.580 -9.195 12.631 1.00 108.59 574 GLN E CA 1
ATOM 6478 C C . GLN E 1 89 ? 3.116 -8.227 11.587 1.00 104.96 574 GLN E C 1
ATOM 6479 O O . GLN E 1 89 ? 2.940 -8.432 10.385 1.00 116.53 574 GLN E O 1
ATOM 6485 N N . ILE E 1 90 ? 3.756 -7.162 12.052 1.00 95.93 575 ILE E N 1
ATOM 6486 C CA . ILE E 1 90 ? 4.280 -6.144 11.155 1.00 94.96 575 ILE E CA 1
ATOM 6487 C C . 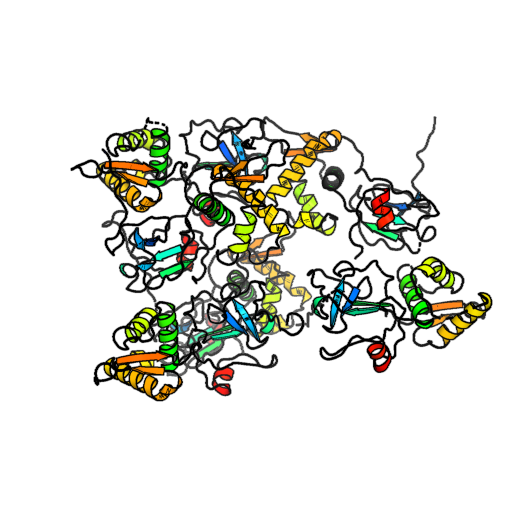ILE E 1 90 ? 5.799 -6.208 11.076 1.00 90.43 575 ILE E C 1
ATOM 6488 O O . ILE E 1 90 ? 6.458 -6.733 11.974 1.00 94.52 575 ILE E O 1
ATOM 6493 N N . GLU E 1 91 ? 6.347 -5.678 9.990 1.00 84.33 576 GLU E N 1
ATOM 6494 C CA . GLU E 1 91 ? 7.790 -5.606 9.819 1.00 84.11 576 GLU E CA 1
ATOM 6495 C C . GLU E 1 91 ? 8.259 -4.159 9.931 1.00 77.24 576 GLU E C 1
ATOM 6496 O O . GLU E 1 91 ? 7.445 -3.246 10.072 1.00 66.97 576 GLU E O 1
ATOM 6502 N N . TRP E 1 92 ? 9.571 -3.956 9.870 1.00 68.63 577 TRP E N 1
ATOM 6503 C CA . TRP E 1 92 ? 10.169 -2.659 10.179 1.00 59.44 577 TRP E CA 1
ATOM 6504 C C . TRP E 1 92 ? 9.724 -1.526 9.258 1.00 58.04 577 TRP E C 1
ATOM 6505 O O . TRP E 1 92 ? 9.673 -0.371 9.679 1.00 55.43 577 TRP E O 1
ATOM 6516 N N . VAL E 1 93 ? 9.403 -1.850 8.010 1.00 58.71 578 VAL E N 1
ATOM 6517 C CA . VAL E 1 93 ? 8.945 -0.836 7.066 1.00 60.06 578 VAL E CA 1
ATOM 6518 C C . VAL E 1 93 ? 7.618 -0.233 7.535 1.00 64.77 578 VAL E C 1
ATOM 6519 O O . VAL E 1 93 ? 7.374 0.966 7.374 1.00 61.36 578 VAL E O 1
ATOM 6523 N N . ASP E 1 94 ? 6.775 -1.066 8.138 1.00 56.02 579 ASP E N 1
ATOM 6524 C CA . ASP E 1 94 ? 5.511 -0.605 8.699 1.00 58.21 579 ASP E CA 1
ATOM 6525 C C . ASP E 1 94 ? 5.758 0.264 9.924 1.00 60.94 579 ASP E C 1
ATOM 6526 O O . ASP E 1 94 ? 5.132 1.308 10.093 1.00 53.15 579 ASP E O 1
ATOM 6531 N N . VAL E 1 95 ? 6.682 -0.177 10.772 1.00 57.96 580 VAL E N 1
ATOM 6532 C CA . VAL E 1 95 ? 7.027 0.539 11.995 1.00 55.20 580 VAL E CA 1
ATOM 6533 C C . VAL E 1 95 ? 7.566 1.932 11.682 1.00 57.71 580 VAL E C 1
ATOM 6534 O O . VAL E 1 95 ? 7.219 2.909 12.347 1.00 63.03 580 VAL E O 1
ATOM 6538 N N . LEU E 1 96 ? 8.411 2.016 10.660 1.00 54.25 581 LEU E N 1
ATOM 6539 C CA . LEU E 1 96 ? 9.003 3.285 10.251 1.00 54.60 581 LEU E CA 1
ATOM 6540 C C . LEU E 1 96 ? 7.960 4.227 9.658 1.00 54.13 581 LEU E C 1
ATOM 6541 O O . LEU E 1 96 ? 7.989 5.435 9.901 1.00 48.47 581 LEU E O 1
ATOM 6546 N N . HIS E 1 97 ? 7.039 3.668 8.879 1.00 60.52 582 HIS E N 1
ATOM 6547 C CA . HIS E 1 97 ? 5.991 4.461 8.244 1.00 60.64 582 HIS E CA 1
ATOM 6548 C C . HIS E 1 97 ? 5.064 5.062 9.296 1.00 60.75 582 HIS E C 1
ATOM 6549 O O . HIS E 1 97 ? 4.685 6.229 9.204 1.00 61.72 582 HIS E O 1
ATOM 6556 N N . ILE E 1 98 ? 4.713 4.260 10.297 1.00 57.99 583 ILE E N 1
ATOM 6557 C CA . ILE E 1 98 ? 3.883 4.723 11.404 1.00 74.11 583 ILE E CA 1
ATOM 6558 C C . ILE E 1 98 ? 4.572 5.852 12.165 1.00 68.44 583 ILE E C 1
ATOM 6559 O O . ILE E 1 98 ? 3.955 6.872 12.475 1.00 66.70 583 ILE E O 1
ATOM 6564 N N . ALA E 1 99 ? 5.855 5.661 12.455 1.00 58.94 584 ALA E N 1
ATOM 6565 C CA . ALA E 1 99 ? 6.637 6.644 13.197 1.00 70.55 584 ALA E CA 1
ATOM 6566 C C . ALA E 1 99 ? 6.696 7.983 12.468 1.00 70.34 584 ALA E C 1
ATOM 6567 O O . ALA E 1 99 ? 6.409 9.029 13.050 1.00 72.14 584 ALA E O 1
ATOM 6569 N N . LEU E 1 100 ? 7.067 7.943 11.192 1.00 62.78 585 LEU E N 1
ATOM 6570 C CA . LEU E 1 100 ? 7.196 9.156 10.391 1.00 67.57 585 LEU E CA 1
ATOM 6571 C C . LEU E 1 100 ? 5.855 9.853 10.181 1.00 72.34 585 LEU E C 1
ATOM 6572 O O . LEU E 1 100 ? 5.785 11.082 10.151 1.00 74.76 585 LEU E O 1
ATOM 6577 N N . TYR E 1 101 ? 4.793 9.066 10.037 1.00 69.27 586 TYR E N 1
ATOM 6578 C CA . TYR E 1 101 ? 3.458 9.615 9.824 1.00 73.12 586 TYR E CA 1
ATOM 6579 C C . TYR E 1 101 ? 2.957 10.325 11.077 1.00 72.00 586 TYR E C 1
ATOM 6580 O O . TYR E 1 101 ? 2.219 11.306 10.993 1.00 74.16 586 TYR E O 1
ATOM 6589 N N . ASN E 1 102 ? 3.366 9.822 12.237 1.00 75.23 587 ASN E N 1
ATOM 6590 C CA . ASN E 1 102 ? 2.975 10.415 13.511 1.00 75.98 587 ASN E CA 1
ATOM 6591 C C . ASN E 1 102 ? 3.861 11.597 13.895 1.00 85.75 587 ASN E C 1
ATOM 6592 O O . ASN E 1 102 ? 3.415 12.522 14.575 1.00 90.46 587 ASN E O 1
ATOM 6597 N N . LEU E 1 103 ? 5.115 11.562 13.458 1.00 86.00 588 LEU E N 1
ATOM 6598 C CA . LEU E 1 103 ? 6.056 12.640 13.743 1.00 89.76 588 LEU E CA 1
ATOM 6599 C C . LEU E 1 103 ? 5.813 13.851 12.848 1.00 98.69 588 LEU E C 1
ATOM 6600 O O . LEU E 1 103 ? 6.060 14.988 13.249 1.00 104.77 588 LEU E O 1
ATOM 6605 N N . ARG E 1 104 ? 5.330 13.600 11.635 1.00 96.00 589 ARG E N 1
ATOM 6606 C CA . ARG E 1 104 ? 5.084 14.665 10.667 1.00 100.34 589 ARG E CA 1
ATOM 6607 C C . ARG E 1 104 ? 3.960 15.592 11.120 1.00 109.33 589 ARG E C 1
ATOM 6608 O O . ARG E 1 104 ? 3.983 16.791 10.840 1.00 113.51 589 ARG E O 1
ATOM 6610 N N . LYS E 1 105 ? 2.979 15.031 11.819 1.00 114.14 590 LYS E N 1
ATOM 6611 C CA . LYS E 1 105 ? 1.849 15.809 12.314 1.00 113.89 590 LYS E CA 1
ATOM 6612 C C . LYS E 1 105 ? 2.274 16.738 13.447 1.00 122.89 590 LYS E C 1
ATOM 6613 O O . LYS E 1 105 ? 1.768 17.853 13.572 1.00 127.75 590 LYS E O 1
ATOM 6615 N N . HIS E 1 106 ? 3.208 16.270 14.270 1.00 119.28 591 HIS E N 1
ATOM 6616 C CA . HIS E 1 106 ? 3.709 17.058 15.390 1.00 120.39 591 HIS E CA 1
ATOM 6617 C C . HIS E 1 106 ? 4.881 17.938 14.968 1.00 129.14 591 HIS E C 1
ATOM 6618 O O . HIS E 1 106 ? 6.027 17.490 14.933 1.00 118.79 591 HIS E O 1
ATOM 6620 N N . LYS E 1 110 ? 10.164 19.418 8.820 1.00 81.06 595 LYS E N 1
ATOM 6621 C CA . LYS E 1 110 ? 10.208 18.844 7.480 1.00 101.37 595 LYS E CA 1
ATOM 6622 C C . LYS E 1 110 ? 10.840 17.456 7.497 1.00 94.03 595 LYS E C 1
ATOM 6623 O O . LYS E 1 110 ? 10.237 16.484 7.044 1.00 90.09 595 LYS E O 1
ATOM 6625 N N . TYR E 1 111 ? 12.058 17.373 8.023 1.00 89.15 596 TYR E N 1
ATOM 6626 C CA . TYR E 1 111 ? 12.772 16.105 8.112 1.00 90.37 596 TYR E CA 1
ATOM 6627 C C . TYR E 1 111 ? 12.902 15.639 9.557 1.00 90.11 596 TYR E C 1
ATOM 6628 O O . TYR E 1 111 ? 12.692 16.412 10.491 1.00 89.13 596 TYR E O 1
ATOM 6637 N N . HIS E 1 112 ? 13.224 14.364 9.736 1.00 86.77 597 HIS E N 1
ATOM 6638 C CA . HIS E 1 112 ? 13.475 13.828 11.067 1.00 89.16 597 HIS E CA 1
ATOM 6639 C C . HIS E 1 112 ? 14.781 13.058 11.126 1.00 93.13 597 HIS E C 1
ATOM 6640 O O . HIS E 1 112 ? 15.044 12.217 10.277 1.00 92.50 597 HIS E O 1
ATOM 6647 N N . HIS E 1 113 ? 15.594 13.344 12.133 1.00 95.76 598 HIS E N 1
ATOM 6648 C CA . HIS E 1 113 ? 16.835 12.618 12.324 1.00 96.88 598 HIS E CA 1
ATOM 6649 C C . HIS E 1 113 ? 16.480 11.255 12.857 1.00 94.61 598 HIS E C 1
ATOM 6650 O O . HIS E 1 113 ? 15.690 11.152 13.789 1.00 96.44 598 HIS E O 1
ATOM 6657 N N . LEU E 1 114 ? 17.046 10.204 12.276 1.00 91.54 599 LEU E N 1
ATOM 6658 C CA . LEU E 1 114 ? 16.657 8.873 12.705 1.00 93.20 599 LEU E CA 1
ATOM 6659 C C . LEU E 1 114 ? 17.021 8.579 14.154 1.00 99.81 599 LEU E C 1
ATOM 6660 O O . LEU E 1 114 ? 16.187 8.112 14.922 1.00 95.64 599 LEU E O 1
ATOM 6665 N N . LEU E 1 115 ? 18.260 8.865 14.535 1.00 109.34 600 LEU E N 1
ATOM 6666 C CA . LEU E 1 115 ? 18.670 8.683 15.920 1.00 104.32 600 LEU E CA 1
ATOM 6667 C C . LEU E 1 115 ? 18.030 9.689 16.856 1.00 104.83 600 LEU E C 1
ATOM 6668 O O . LEU E 1 115 ? 17.543 9.345 17.928 1.00 99.87 600 LEU E O 1
ATOM 6670 N N . ASN E 1 116 ? 18.045 10.945 16.431 1.00 105.04 601 ASN E N 1
ATOM 6671 C CA . ASN E 1 116 ? 17.557 12.036 17.256 1.00 107.53 601 ASN E CA 1
ATOM 6672 C C . ASN E 1 116 ? 16.070 12.004 17.529 1.00 108.34 601 ASN E C 1
ATOM 6673 O O . ASN E 1 116 ? 15.633 12.267 18.645 1.00 114.58 601 ASN E O 1
ATOM 6678 N N . ASP E 1 117 ? 15.282 11.666 16.522 1.00 103.66 602 ASP E N 1
ATOM 6679 C CA . ASP E 1 117 ? 13.844 11.678 16.718 1.00 103.42 602 ASP E CA 1
ATOM 6680 C C . ASP E 1 117 ? 13.170 10.340 16.527 1.00 99.65 602 ASP E C 1
ATOM 6681 O O . ASP E 1 117 ? 12.332 9.949 17.318 1.00 102.09 602 ASP E O 1
ATOM 6686 N N . ILE E 1 118 ? 13.538 9.645 15.468 1.00 95.76 603 ILE E N 1
ATOM 6687 C CA . ILE E 1 118 ? 12.767 8.519 14.977 1.00 92.65 603 ILE E CA 1
ATOM 6688 C C . ILE E 1 118 ? 12.989 7.303 15.874 1.00 93.88 603 ILE E C 1
ATOM 6689 O O . ILE E 1 118 ? 12.034 6.635 16.264 1.00 86.29 603 ILE E O 1
ATOM 6694 N N . TRP E 1 119 ? 14.240 7.020 16.213 1.00 94.17 604 TRP E N 1
ATOM 6695 C CA . TRP E 1 119 ? 14.529 5.842 17.019 1.00 93.27 604 TRP E CA 1
ATOM 6696 C C . TRP E 1 119 ? 13.975 5.921 18.427 1.00 89.15 604 TRP E C 1
ATOM 6697 O O . TRP E 1 119 ? 13.433 4.951 18.942 1.00 89.23 604 TRP E O 1
ATOM 6708 N N . PRO E 1 120 ? 14.112 7.078 19.055 1.00 86.80 605 PRO E N 1
ATOM 6709 C CA . PRO E 1 120 ? 13.587 7.217 20.419 1.00 95.64 605 PRO E CA 1
ATOM 6710 C C . PRO E 1 120 ? 12.061 7.252 20.462 1.00 95.52 605 PRO E C 1
ATOM 6711 O O . PRO E 1 120 ? 11.472 6.854 21.467 1.00 87.33 605 PRO E O 1
ATOM 6715 N N . PHE E 1 121 ? 11.435 7.765 19.411 1.00 96.73 606 PHE E N 1
ATOM 6716 C CA . PHE E 1 121 ? 9.986 7.795 19.358 1.00 87.76 606 PHE E CA 1
ATOM 6717 C C . PHE E 1 121 ? 9.477 6.372 19.360 1.00 84.14 606 PHE E C 1
ATOM 6718 O O . PHE E 1 121 ? 8.496 6.049 20.014 1.00 86.45 606 PHE E O 1
ATOM 6726 N N . ILE E 1 122 ? 10.152 5.520 18.607 1.00 82.85 607 ILE E N 1
ATOM 6727 C CA . ILE E 1 122 ? 9.817 4.110 18.588 1.00 88.93 607 ILE E CA 1
ATOM 6728 C C . ILE E 1 122 ? 10.037 3.443 19.941 1.00 92.04 607 ILE E C 1
ATOM 6729 O O . ILE E 1 122 ? 9.219 2.644 20.382 1.00 93.50 607 ILE E O 1
ATOM 6734 N N . LEU E 1 123 ? 11.143 3.771 20.595 1.00 93.22 608 LEU E N 1
ATOM 6735 C CA . LEU E 1 123 ? 11.462 3.166 21.879 1.00 94.27 608 LEU E CA 1
ATOM 6736 C C . LEU E 1 123 ? 10.464 3.565 22.956 1.00 93.97 608 LEU E C 1
ATOM 6737 O O . LEU E 1 123 ? 9.972 2.722 23.692 1.00 90.55 608 LEU E O 1
ATOM 6742 N N . GLU E 1 124 ? 10.159 4.853 23.034 1.00 95.91 609 GLU E N 1
ATOM 6743 C CA . GLU E 1 124 ? 9.188 5.355 23.996 1.00 96.64 609 GLU E CA 1
ATOM 6744 C C . GLU E 1 124 ? 7.834 4.747 23.701 1.00 102.00 609 GLU E C 1
ATOM 6745 O O . GLU E 1 124 ? 7.064 4.439 24.605 1.00 108.19 609 GLU E O 1
ATOM 6747 N N . GLN E 1 125 ? 7.553 4.595 22.415 1.00 104.32 610 GLN E N 1
ATOM 6748 C CA . GLN E 1 125 ? 6.279 4.086 21.936 1.00 103.63 610 GLN E CA 1
ATOM 6749 C C . GLN E 1 125 ? 6.342 2.584 21.715 1.00 109.02 610 GLN E C 1
ATOM 6750 O O . GLN E 1 125 ? 5.423 1.984 21.162 1.00 113.30 610 GLN E O 1
ATOM 6756 N N . ARG E 1 126 ? 7.431 1.974 22.155 1.00 105.98 611 ARG E N 1
ATOM 6757 C CA . ARG E 1 126 ? 7.680 0.577 21.853 1.00 114.34 611 ARG E CA 1
ATOM 6758 C C . ARG E 1 126 ? 6.553 -0.283 22.394 1.00 123.75 611 ARG E C 1
ATOM 6759 O O . ARG E 1 126 ? 6.152 -1.256 21.762 1.00 126.81 611 ARG E O 1
ATOM 6761 N N . HIS E 1 127 ? 6.032 0.077 23.558 1.00 122.88 612 HIS E N 1
ATOM 6762 C CA . HIS E 1 127 ? 5.010 -0.736 24.191 1.00 122.67 612 HIS E CA 1
ATOM 6763 C C . HIS E 1 127 ? 3.798 -0.835 23.281 1.00 130.34 612 HIS E C 1
ATOM 6764 O O . HIS E 1 127 ? 3.195 -1.895 23.156 1.00 135.67 612 HIS E O 1
ATOM 6766 N N . GLN E 1 128 ? 3.443 0.269 22.640 1.00 131.43 613 GLN E N 1
ATOM 6767 C CA . GLN E 1 128 ? 2.299 0.274 21.742 1.00 127.60 613 GLN E CA 1
ATOM 6768 C C . GLN E 1 128 ? 2.463 -0.639 20.530 1.00 135.48 613 GLN E C 1
ATOM 6769 O O . GLN E 1 128 ? 1.530 -1.342 20.151 1.00 135.92 613 GLN E O 1
ATOM 6771 N N . LEU E 1 129 ? 3.647 -0.645 19.928 1.00 134.14 614 LEU E N 1
ATOM 6772 C CA . LEU E 1 129 ? 3.814 -1.258 18.611 1.00 131.29 614 LEU E CA 1
ATOM 6773 C C . LEU E 1 129 ? 4.479 -2.631 18.612 1.00 129.94 614 LEU E C 1
ATOM 6774 O O . LEU E 1 129 ? 5.559 -2.813 19.173 1.00 136.47 614 LEU E O 1
ATOM 6776 N N . PRO E 1 130 ? 3.772 -3.627 17.920 1.00 125.21 615 PRO E N 1
ATOM 6777 C CA . PRO E 1 130 ? 4.412 -4.951 17.987 1.00 124.52 615 PRO E CA 1
ATOM 6778 C C . PRO E 1 130 ? 5.571 -5.061 17.016 1.00 129.22 615 PRO E C 1
ATOM 6779 O O . PRO E 1 130 ? 5.652 -4.273 16.081 1.00 126.31 615 PRO E O 1
ATOM 6783 N N . ILE E 1 131 ? 6.462 -6.018 17.241 1.00 132.62 616 ILE E N 1
ATOM 6784 C CA . ILE E 1 131 ? 7.584 -6.236 16.337 1.00 133.20 616 ILE E CA 1
ATOM 6785 C C . ILE E 1 131 ? 7.816 -7.722 16.095 1.00 137.00 616 ILE E C 1
ATOM 6786 O O . ILE E 1 131 ? 7.385 -8.559 16.882 1.00 137.88 616 ILE E O 1
ATOM 6788 N N . CYS E 1 132 ? 8.483 -8.047 14.994 1.00 137.01 617 CYS E N 1
ATOM 6789 C CA . CYS E 1 132 ? 8.803 -9.433 14.686 1.00 131.51 617 CYS E CA 1
ATOM 6790 C C . CYS E 1 132 ? 10.022 -9.892 15.476 1.00 123.13 617 CYS E C 1
ATOM 6791 O O . CYS E 1 132 ? 11.004 -10.357 14.904 1.00 118.24 617 CYS E O 1
ATOM 6794 N N . LEU E 1 138 ? 19.459 -8.297 19.833 1.00 121.22 623 LEU E N 1
ATOM 6795 C CA . LEU E 1 138 ? 20.501 -8.047 18.842 1.00 122.06 623 LEU E CA 1
ATOM 6796 C C . LEU E 1 138 ? 20.963 -6.590 18.900 1.00 121.78 623 LEU E C 1
ATOM 6797 O O . LEU E 1 138 ? 20.148 -5.694 19.123 1.00 117.05 623 LEU E O 1
ATOM 6802 N N . PRO E 1 139 ? 22.276 -6.359 18.704 1.00 118.82 624 PRO E N 1
ATOM 6803 C CA . PRO E 1 139 ? 22.955 -5.063 18.849 1.00 114.86 624 PRO E CA 1
ATOM 6804 C C . PRO E 1 139 ? 22.170 -3.864 18.320 1.00 109.30 624 PRO E C 1
ATOM 6805 O O . PRO E 1 139 ? 21.762 -3.849 17.159 1.00 106.89 624 PRO E O 1
ATOM 6809 N N . GLU E 1 140 ? 21.968 -2.873 19.184 1.00 104.84 625 GLU E N 1
ATOM 6810 C CA . GLU E 1 140 ? 21.238 -1.664 18.823 1.00 98.30 625 GLU E CA 1
ATOM 6811 C C . GLU E 1 140 ? 21.951 -0.898 17.715 1.00 95.63 625 GLU E C 1
ATOM 6812 O O . GLU E 1 140 ? 21.311 -0.312 16.845 1.00 92.08 625 GLU E O 1
ATOM 6814 N N . THR E 1 141 ? 23.280 -0.910 17.752 1.00 93.33 626 THR E N 1
ATOM 6815 C CA . THR E 1 141 ? 24.081 -0.254 16.726 1.00 89.95 626 THR E CA 1
ATOM 6816 C C . THR E 1 141 ? 23.889 -0.923 15.368 1.00 89.17 626 THR E C 1
ATOM 6817 O O . THR E 1 141 ? 23.956 -0.270 14.327 1.00 82.55 626 THR E O 1
ATOM 6821 N N . ALA E 1 142 ? 23.650 -2.231 15.390 1.00 91.35 627 ALA E N 1
ATOM 6822 C CA . ALA E 1 142 ? 23.443 -2.996 14.165 1.00 93.81 627 ALA E CA 1
ATOM 6823 C C . ALA E 1 142 ? 22.026 -2.815 13.633 1.00 95.93 627 ALA E C 1
ATOM 6824 O O . ALA E 1 142 ? 21.808 -2.771 12.422 1.00 89.89 627 ALA E O 1
ATOM 6826 N N . LEU E 1 143 ? 21.066 -2.710 14.547 1.00 95.05 628 LEU E N 1
ATOM 6827 C CA . LEU E 1 143 ? 19.665 -2.540 14.175 1.00 89.14 628 LEU E CA 1
ATOM 6828 C C . LEU E 1 143 ? 19.438 -1.204 13.478 1.00 90.84 628 LEU E C 1
ATOM 6829 O O . LEU E 1 143 ? 18.626 -1.105 12.559 1.00 94.45 628 LEU E O 1
ATOM 6831 N N . MET E 1 144 ? 20.163 -0.180 13.919 1.00 89.29 629 MET E N 1
ATOM 6832 C CA . MET E 1 144 ? 20.055 1.149 13.328 1.00 91.10 629 MET E CA 1
ATOM 6833 C C . MET E 1 144 ? 20.504 1.146 11.871 1.00 90.74 629 MET E C 1
ATOM 6834 O O . MET E 1 144 ? 20.016 1.932 11.061 1.00 90.77 629 MET E O 1
ATOM 6839 N N . GLU E 1 145 ? 21.433 0.254 11.544 1.00 88.48 630 GLU E N 1
ATOM 6840 C CA . GLU E 1 145 ? 21.950 0.152 10.185 1.00 87.02 630 GLU E CA 1
ATOM 6841 C C . GLU E 1 145 ? 20.939 -0.522 9.263 1.00 84.52 630 GLU E C 1
ATOM 6842 O O . GLU E 1 145 ? 20.810 -0.154 8.094 1.00 86.63 630 GLU E O 1
ATOM 6848 N N . ARG E 1 146 ? 20.226 -1.510 9.794 1.00 84.87 631 ARG E N 1
ATOM 6849 C CA . ARG E 1 146 ? 19.203 -2.212 9.027 1.00 87.06 631 ARG E CA 1
ATOM 6850 C C . ARG E 1 146 ? 18.041 -1.282 8.697 1.00 80.09 631 ARG E C 1
ATOM 6851 O O . ARG E 1 146 ? 17.439 -1.380 7.628 1.00 77.29 631 ARG E O 1
ATOM 6859 N N . LEU E 1 147 ? 17.732 -0.380 9.624 1.00 77.89 632 LEU E N 1
ATOM 6860 C CA . LEU E 1 147 ? 16.661 0.589 9.423 1.00 76.38 632 LEU E CA 1
ATOM 6861 C C . LEU E 1 147 ? 17.001 1.543 8.285 1.00 78.57 632 LEU E C 1
ATOM 6862 O O . LEU E 1 147 ? 16.137 1.898 7.484 1.00 82.20 632 LEU E O 1
ATOM 6867 N N . LYS E 1 148 ? 18.265 1.952 8.218 1.00 72.79 633 LYS E N 1
ATOM 6868 C CA . LYS E 1 148 ? 18.738 2.817 7.142 1.00 72.83 633 LYS E CA 1
ATOM 6869 C C . LYS E 1 148 ? 18.588 2.128 5.792 1.00 67.32 633 LYS E C 1
ATOM 6870 O O . LYS E 1 148 ? 18.275 2.767 4.787 1.00 57.14 633 LYS E O 1
ATOM 6876 N N . GLN E 1 149 ? 18.820 0.820 5.778 1.00 63.16 634 GLN E N 1
ATOM 6877 C CA . GLN E 1 149 ? 18.683 0.031 4.562 1.00 73.12 634 GLN E CA 1
ATOM 6878 C C . GLN E 1 149 ? 17.226 -0.017 4.115 1.00 70.54 634 GLN E C 1
ATOM 6879 O O . GLN E 1 149 ? 16.916 0.283 2.963 1.00 68.02 634 GLN E O 1
ATOM 6881 N N . THR E 1 150 ? 16.343 -0.385 5.040 1.00 72.07 635 THR E N 1
ATOM 6882 C CA . THR E 1 150 ? 14.912 -0.487 4.763 1.00 71.38 635 THR E CA 1
ATOM 6883 C C . THR E 1 150 ? 14.356 0.828 4.227 1.00 66.96 635 THR E C 1
ATOM 6884 O O . THR E 1 150 ? 13.578 0.843 3.274 1.00 62.28 635 THR E O 1
ATOM 6888 N N . LEU E 1 151 ? 14.769 1.922 4.841 1.00 60.71 636 LEU E N 1
ATOM 6889 C CA . LEU E 1 151 ? 14.328 3.221 4.394 1.00 68.77 636 LEU E CA 1
ATOM 6890 C C . LEU E 1 151 ? 14.806 3.487 2.979 1.00 72.91 636 LEU E C 1
ATOM 6891 O O . LEU E 1 151 ? 14.060 4.003 2.159 1.00 70.58 636 LEU E O 1
ATOM 6896 N N . LYS E 1 152 ? 16.053 3.143 2.693 1.00 64.59 637 LYS E N 1
ATOM 6897 C CA . LYS E 1 152 ? 16.565 3.296 1.345 1.00 68.60 637 LYS E CA 1
ATOM 6898 C C . LYS E 1 152 ? 15.842 2.380 0.371 1.00 63.73 637 LYS E C 1
ATOM 6899 O O . LYS E 1 152 ? 15.487 2.785 -0.733 1.00 60.62 637 LYS E O 1
ATOM 6901 N N . ASP E 1 153 ? 15.620 1.141 0.789 1.00 58.39 638 ASP E N 1
ATOM 6902 C CA . ASP E 1 153 ? 14.992 0.160 -0.076 1.00 63.49 638 ASP E CA 1
ATOM 6903 C C . ASP E 1 153 ? 13.573 0.559 -0.426 1.00 74.37 638 ASP E C 1
ATOM 6904 O O . ASP E 1 153 ? 13.148 0.418 -1.558 1.00 69.55 638 ASP E O 1
ATOM 6909 N N . TYR E 1 154 ? 12.834 1.050 0.555 1.00 70.55 639 TYR E N 1
ATOM 6910 C CA . TYR E 1 154 ? 11.540 1.623 0.269 1.00 67.00 639 TYR E CA 1
ATOM 6911 C C . TYR E 1 154 ? 11.733 3.092 -0.029 1.00 66.71 639 TYR E C 1
ATOM 6912 O O . TYR E 1 154 ? 11.208 3.955 0.659 1.00 66.64 639 TYR E O 1
ATOM 6921 N N . SER E 1 155 ? 12.485 3.356 -1.084 1.00 63.51 640 SER E N 1
ATOM 6922 C CA . SER E 1 155 ? 12.816 4.710 -1.496 1.00 74.06 640 SER E CA 1
ATOM 6923 C C . SER E 1 155 ? 11.576 5.481 -1.908 1.00 69.91 640 SER E C 1
ATOM 6924 O O . SER E 1 155 ? 11.472 6.680 -1.686 1.00 67.77 640 SER E O 1
ATOM 6927 N N . ASP E 1 156 ? 10.648 4.779 -2.537 1.00 62.49 641 ASP E N 1
ATOM 6928 C CA . ASP E 1 156 ? 9.410 5.373 -2.999 1.00 71.26 641 ASP E CA 1
ATOM 6929 C C . ASP E 1 156 ? 8.600 5.932 -1.845 1.00 72.37 641 ASP E C 1
ATOM 6930 O O . ASP E 1 156 ? 8.018 6.999 -1.953 1.00 71.44 641 ASP E O 1
ATOM 6935 N N . ARG E 1 157 ? 8.523 5.179 -0.757 1.00 67.40 642 ARG E N 1
ATOM 6936 C CA . ARG E 1 157 ? 7.901 5.646 0.478 1.00 63.81 642 ARG E CA 1
ATOM 6937 C C . ARG E 1 157 ? 8.629 6.754 1.237 1.00 69.34 642 ARG E C 1
ATOM 6938 O O . ARG E 1 157 ? 7.997 7.646 1.781 1.00 65.03 642 ARG E O 1
ATOM 6946 N N . PHE E 1 158 ? 9.954 6.679 1.301 1.00 66.86 643 PHE E N 1
ATOM 6947 C CA . PHE E 1 158 ? 10.717 7.614 2.123 1.00 65.28 643 PHE E CA 1
ATOM 6948 C C . PHE E 1 158 ? 11.766 8.442 1.387 1.00 67.73 643 PHE E C 1
ATOM 6949 O O . PHE E 1 158 ? 12.592 7.907 0.663 1.00 68.77 643 PHE E O 1
ATOM 6957 N N . VAL E 1 159 ? 11.749 9.750 1.608 1.00 67.90 644 VAL E N 1
ATOM 6958 C CA . VAL E 1 159 ? 12.782 10.631 1.079 1.00 73.39 644 VAL E CA 1
ATOM 6959 C C . VAL E 1 159 ? 14.009 10.583 1.981 1.00 84.27 644 VAL E C 1
ATOM 6960 O O . VAL E 1 159 ? 13.897 10.664 3.205 1.00 76.83 644 VAL E O 1
ATOM 6964 N N . CYS E 1 160 ? 15.179 10.444 1.369 1.00 87.73 645 CYS E N 1
ATOM 6965 C CA . CYS E 1 160 ? 16.424 10.323 2.116 1.00 88.90 645 CYS E CA 1
ATOM 6966 C C . CYS E 1 160 ? 17.247 11.605 2.020 1.00 86.99 645 CYS E C 1
ATOM 6967 O O . CYS E 1 160 ? 17.479 12.120 0.927 1.00 89.72 645 CYS E O 1
ATOM 6970 N N . GLY E 1 161 ? 17.685 12.117 3.166 1.00 88.43 646 GLY E N 1
ATOM 6971 C CA . GLY E 1 161 ? 18.431 13.362 3.204 1.00 94.42 646 GLY E CA 1
ATOM 6972 C C . GLY E 1 161 ? 19.729 13.284 3.986 1.00 95.25 646 GLY E C 1
ATOM 6973 O O . GLY E 1 161 ? 19.784 12.696 5.066 1.00 87.55 646 GLY E O 1
ATOM 6974 N N . ARG E 1 162 ? 20.778 13.884 3.432 1.00 106.62 647 ARG E N 1
ATOM 6975 C CA . ARG E 1 162 ? 22.079 13.931 4.090 1.00 98.58 647 ARG E CA 1
ATOM 6976 C C . ARG E 1 162 ? 22.526 15.375 4.293 1.00 102.34 647 ARG E C 1
ATOM 6977 O O . ARG E 1 162 ? 22.063 16.279 3.598 1.00 100.06 647 ARG E O 1
ATOM 6979 N N . GLU E 1 163 ? 23.428 15.587 5.246 1.00 111.04 648 GLU E N 1
ATOM 6980 C CA . GLU E 1 163 ? 23.898 16.931 5.562 1.00 113.57 648 GLU E CA 1
ATOM 6981 C C . GLU E 1 163 ? 25.419 17.037 5.496 1.00 115.38 648 GLU E C 1
ATOM 6982 O O . GLU E 1 163 ? 26.131 16.237 6.102 1.00 115.44 648 GLU E O 1
ATOM 6984 N N . PHE E 1 164 ? 25.898 18.033 4.753 1.00 116.56 649 PHE E N 1
ATOM 6985 C CA . PHE E 1 164 ? 27.327 18.320 4.624 1.00 118.65 649 PHE E CA 1
ATOM 6986 C C . PHE E 1 164 ? 28.128 17.119 4.126 1.00 121.53 649 PHE E C 1
ATOM 6987 O O . PHE E 1 164 ? 29.179 16.794 4.681 1.00 133.06 649 PHE E O 1
ATOM 6989 N N . LYS E 1 165 ? 27.618 16.470 3.081 1.00 111.00 650 LYS E N 1
ATOM 6990 C CA . LYS E 1 165 ? 28.284 15.333 2.444 1.00 114.46 650 LYS E CA 1
ATOM 6991 C C . LYS E 1 165 ? 28.593 14.197 3.418 1.00 123.95 650 LYS E C 1
ATOM 6992 O O . LYS E 1 165 ? 29.552 13.449 3.227 1.00 125.25 650 LYS E O 1
ATOM 6994 N N . ARG E 1 166 ? 27.778 14.072 4.460 1.00 124.94 651 ARG E N 1
ATOM 6995 C CA . ARG E 1 166 ? 27.943 12.997 5.430 1.00 121.17 651 ARG E CA 1
ATOM 6996 C C . ARG E 1 166 ? 26.953 11.873 5.149 1.00 111.23 651 ARG E C 1
ATOM 6997 O O . ARG E 1 166 ? 26.150 11.963 4.219 1.00 109.74 651 ARG E O 1
ATOM 6999 N N . ALA E 1 167 ? 27.018 10.816 5.952 1.00 108.49 652 ALA E N 1
ATOM 7000 C CA . ALA E 1 167 ? 26.091 9.698 5.823 1.00 108.14 652 ALA E CA 1
ATOM 7001 C C . ALA E 1 167 ? 24.663 10.163 6.092 1.00 104.39 652 ALA E C 1
ATOM 7002 O O . ALA E 1 167 ? 24.417 10.896 7.050 1.00 99.91 652 ALA E O 1
ATOM 7004 N N . PRO E 1 168 ? 23.719 9.763 5.249 1.00 99.09 653 PRO E N 1
ATOM 7005 C CA . PRO E 1 168 ? 22.364 10.308 5.364 1.00 102.13 653 PRO E CA 1
ATOM 7006 C C . PRO E 1 168 ? 21.687 9.864 6.650 1.00 97.27 653 PRO E C 1
ATOM 7007 O O . PRO E 1 168 ? 21.605 8.675 6.931 1.00 95.29 653 PRO E O 1
ATOM 7011 N N . ALA E 1 169 ? 21.205 10.832 7.418 1.00 91.63 654 ALA E N 1
ATOM 7012 C CA . ALA E 1 169 ? 20.578 10.555 8.699 1.00 96.03 654 ALA E CA 1
ATOM 7013 C C . ALA E 1 169 ? 19.183 11.146 8.815 1.00 93.91 654 ALA E C 1
ATOM 7014 O O . ALA E 1 169 ? 18.533 11.021 9.851 1.00 91.66 654 ALA E O 1
ATOM 7016 N N . PHE E 1 170 ? 18.730 11.803 7.756 1.00 91.46 655 PHE E N 1
ATOM 7017 C CA . PHE E 1 170 ? 17.453 12.493 7.798 1.00 93.99 655 PHE E CA 1
ATOM 7018 C C . PHE E 1 170 ? 16.439 11.855 6.870 1.00 89.77 655 PHE E C 1
ATOM 7019 O O . PHE E 1 170 ? 16.711 11.630 5.694 1.00 88.18 655 PHE E O 1
ATOM 7027 N N . TYR E 1 171 ? 15.263 11.571 7.412 1.00 86.42 656 TYR E N 1
ATOM 7028 C CA . TYR E 1 171 ? 14.223 10.892 6.662 1.00 82.80 656 TYR E CA 1
ATOM 7029 C C . TYR E 1 171 ? 12.866 11.540 6.831 1.00 83.71 656 TYR E C 1
ATOM 7030 O O . TYR E 1 171 ? 12.623 12.265 7.789 1.00 88.48 656 TYR E O 1
ATOM 7039 N N . ALA E 1 172 ? 11.994 11.287 5.866 1.00 81.06 657 ALA E N 1
ATOM 7040 C CA . ALA E 1 172 ? 10.621 11.774 5.906 1.00 76.18 657 ALA E CA 1
ATOM 7041 C C . ALA E 1 172 ? 9.759 10.984 4.928 1.00 77.87 657 ALA E C 1
ATOM 7042 O O . ALA E 1 172 ? 10.272 10.200 4.131 1.00 73.08 657 ALA E O 1
ATOM 7044 N N . LEU E 1 173 ? 8.448 11.187 4.994 1.00 73.37 658 LEU E N 1
ATOM 7045 C CA . LEU E 1 173 ? 7.537 10.537 4.060 1.00 66.09 658 LEU E CA 1
ATOM 7046 C C . LEU E 1 173 ? 7.510 11.283 2.733 1.00 64.56 658 LEU E C 1
ATOM 7047 O O . LEU E 1 173 ? 7.396 12.509 2.702 1.00 63.28 658 LEU E O 1
ATOM 7052 N N . ARG E 1 174 ? 7.620 10.540 1.637 1.00 61.69 659 ARG E N 1
ATOM 7053 C CA . ARG E 1 174 ? 7.606 11.137 0.308 1.00 67.61 659 ARG E CA 1
ATOM 7054 C C . ARG E 1 174 ? 6.218 11.678 -0.023 1.00 69.07 659 ARG E C 1
ATOM 7055 O O . ARG E 1 174 ? 6.080 12.639 -0.779 1.00 73.55 659 ARG E O 1
ATOM 7063 N N . HIS E 1 175 ? 5.194 11.059 0.555 1.00 67.47 660 HIS E N 1
ATOM 7064 C CA . HIS E 1 175 ? 3.817 11.495 0.347 1.00 68.40 660 HIS E CA 1
ATOM 7065 C C . HIS E 1 175 ? 3.076 11.626 1.675 1.00 74.54 660 HIS E C 1
ATOM 7066 O O . HIS E 1 175 ? 3.578 11.212 2.720 1.00 77.92 660 HIS E O 1
ATOM 7073 N N . SER E 1 176 ? 1.881 12.205 1.626 1.00 68.85 661 SER E N 1
ATOM 7074 C CA . SER E 1 176 ? 1.107 12.476 2.833 1.00 71.74 661 SER E CA 1
ATOM 7075 C C . SER E 1 176 ? 0.285 11.271 3.283 1.00 66.70 661 SER E C 1
ATOM 7076 O O . SER E 1 176 ? -0.465 11.354 4.257 1.00 68.90 661 SER E O 1
ATOM 7079 N N . GLY E 1 177 ? 0.431 10.156 2.576 1.00 67.92 662 GLY E N 1
ATOM 7080 C CA . GLY E 1 177 ? -0.348 8.966 2.864 1.00 67.25 662 GLY E CA 1
ATOM 7081 C C . GLY E 1 177 ? 0.092 8.210 4.105 1.00 72.02 662 GLY E C 1
ATOM 7082 O O . GLY E 1 177 ? 1.265 8.243 4.477 1.00 75.22 662 GLY E O 1
ATOM 7083 N N . PRO E 1 178 ? -0.859 7.525 4.756 1.00 73.72 663 PRO E N 1
ATOM 7084 C CA . PRO E 1 178 ? -0.627 6.668 5.924 1.00 63.19 663 PRO E CA 1
ATOM 7085 C C . PRO E 1 178 ? 0.037 5.348 5.524 1.00 57.35 663 PRO E C 1
ATOM 7086 O O . PRO E 1 178 ? 0.119 5.066 4.328 1.00 62.25 663 PRO E O 1
ATOM 7090 N N . PRO E 1 179 ? 0.516 4.561 6.506 1.00 58.51 664 PRO E N 1
ATOM 7091 C CA . PRO E 1 179 ? 1.129 3.254 6.237 1.00 56.31 664 PRO E CA 1
ATOM 7092 C C . PRO E 1 179 ? 0.293 2.353 5.328 1.00 62.64 664 PRO E C 1
ATOM 7093 O O . PRO E 1 179 ? -0.932 2.310 5.449 1.00 61.94 664 PRO E O 1
ATOM 7097 N N . HIS E 1 180 ? 0.964 1.647 4.423 1.00 61.54 665 HIS E N 1
ATOM 7098 C CA . HIS E 1 180 ? 0.294 0.739 3.498 1.00 61.61 665 HIS E CA 1
ATOM 7099 C C . HIS E 1 180 ? -0.069 -0.570 4.191 1.00 70.23 665 HIS E C 1
ATOM 7100 O O . HIS E 1 180 ? 0.784 -1.225 4.789 1.00 72.05 665 HIS E O 1
ATOM 7107 N N . ILE E 1 181 ? -1.342 -0.941 4.107 1.00 75.23 666 ILE E N 1
ATOM 7108 C CA . ILE E 1 181 ? -1.845 -2.134 4.778 1.00 75.31 666 ILE E CA 1
ATOM 7109 C C . ILE E 1 181 ? -2.585 -3.042 3.801 1.00 74.73 666 ILE E C 1
ATOM 7110 O O . ILE E 1 181 ? -3.464 -2.584 3.071 1.00 78.52 666 ILE E O 1
ATOM 7115 N N . PRO E 1 182 ? -2.223 -4.335 3.777 1.00 74.36 667 PRO E N 1
ATOM 7116 C CA . PRO E 1 182 ? -2.902 -5.301 2.906 1.00 82.87 667 PRO E CA 1
ATOM 7117 C C . PRO E 1 182 ? -4.371 -5.479 3.278 1.00 87.87 667 PRO E C 1
ATOM 7118 O O . PRO E 1 182 ? -4.684 -5.845 4.411 1.00 80.82 667 PRO E O 1
ATOM 7122 N N . LYS E 1 183 ? -5.259 -5.211 2.326 1.00 84.37 668 LYS E N 1
ATOM 7123 C CA . LYS E 1 183 ? -6.694 -5.331 2.554 1.00 79.16 668 LYS E CA 1
ATOM 7124 C C . LYS E 1 183 ? -7.119 -6.781 2.746 1.00 76.34 668 LYS E C 1
ATOM 7125 O O . LYS E 1 183 ? -6.639 -7.679 2.054 1.00 76.16 668 LYS E O 1
ATOM 7131 N N . VAL E 1 184 ? -8.023 -7.000 3.694 1.00 73.85 669 VAL E N 1
ATOM 7132 C CA . VAL E 1 184 ? -8.578 -8.324 3.934 1.00 80.24 669 VAL E CA 1
ATOM 7133 C C . VAL E 1 184 ? -10.095 -8.286 3.788 1.00 75.32 669 VAL E C 1
ATOM 7134 O O . VAL E 1 184 ? -10.805 -7.869 4.701 1.00 75.25 669 VAL E O 1
ATOM 7138 N N . PHE E 1 185 ? -10.584 -8.707 2.626 1.00 73.17 670 PHE E N 1
ATOM 7139 C CA . PHE E 1 185 ? -12.020 -8.764 2.376 1.00 76.65 670 PHE E CA 1
ATOM 7140 C C . PHE E 1 185 ? -12.485 -10.210 2.244 1.00 82.70 670 PHE E C 1
ATOM 7141 O O . PHE E 1 185 ? -11.910 -10.988 1.483 1.00 79.31 670 PHE E O 1
ATOM 7149 N N . LEU E 1 186 ? -13.528 -10.565 2.988 1.00 88.28 671 LEU E N 1
ATOM 7150 C CA . LEU E 1 186 ? -14.014 -11.940 3.011 1.00 92.43 671 LEU E CA 1
ATOM 7151 C C . LEU E 1 186 ? -15.438 -12.074 2.485 1.00 92.94 671 LEU E C 1
ATOM 7152 O O . LEU E 1 186 ? -16.214 -11.118 2.498 1.00 89.71 671 LEU E O 1
ATOM 7157 N N . GLU E 1 187 ? -15.766 -13.274 2.018 1.00 101.99 672 GLU E N 1
ATOM 7158 C CA . GLU E 1 187 ? -17.123 -13.610 1.607 1.00 103.59 672 GLU E CA 1
ATOM 7159 C C . GLU E 1 187 ? -17.856 -14.248 2.786 1.00 101.65 672 GLU E C 1
ATOM 7160 O O . GLU E 1 187 ? -17.221 -14.848 3.654 1.00 104.04 672 GLU E O 1
ATOM 7162 N N . PRO E 1 188 ? -19.193 -14.117 2.828 1.00 107.11 673 PRO E N 1
ATOM 7163 C CA . PRO E 1 188 ? -19.975 -14.631 3.961 1.00 102.51 673 PRO E CA 1
ATOM 7164 C C . PRO E 1 188 ? -19.849 -16.141 4.171 1.00 100.32 673 PRO E C 1
ATOM 7165 O O . PRO E 1 188 ? -20.012 -16.612 5.296 1.00 93.26 673 PRO E O 1
ATOM 7169 N N . HIS E 1 189 ? -19.558 -16.883 3.108 1.00 98.60 674 HIS E N 1
ATOM 7170 C CA . HIS E 1 189 ? -19.474 -18.338 3.193 1.00 101.14 674 HIS E CA 1
ATOM 7171 C C . HIS E 1 189 ? -18.127 -18.803 3.739 1.00 111.16 674 HIS E C 1
ATOM 7172 O O . HIS E 1 189 ? -17.941 -19.984 4.031 1.00 108.97 674 HIS E O 1
ATOM 7179 N N . GLU E 1 190 ? -17.192 -17.870 3.875 1.00 111.18 675 GLU E N 1
ATOM 7180 C CA . GLU E 1 190 ? -15.824 -18.206 4.251 1.00 108.71 675 GLU E CA 1
ATOM 7181 C C . GLU E 1 190 ? -15.613 -18.216 5.762 1.00 112.23 675 GLU E C 1
ATOM 7182 O O . GLU E 1 190 ? -16.243 -17.454 6.495 1.00 111.10 675 GLU E O 1
ATOM 7188 N N . GLU E 1 191 ? -14.718 -19.087 6.217 1.00 114.91 676 GLU E N 1
ATOM 7189 C CA . GLU E 1 191 ? -14.390 -19.186 7.634 1.00 117.21 676 GLU E CA 1
ATOM 7190 C C . GLU E 1 191 ? -13.333 -18.158 8.019 1.00 117.94 676 GLU E C 1
ATOM 7191 O O . GLU E 1 191 ? -12.570 -17.692 7.173 1.00 118.09 676 GLU E O 1
ATOM 7193 N N . LEU E 1 192 ? -13.292 -17.810 9.301 1.00 121.37 677 LEU E N 1
ATOM 7194 C CA . LEU E 1 192 ? -12.345 -16.817 9.795 1.00 121.85 677 LEU E CA 1
ATOM 7195 C C . LEU E 1 192 ? -11.182 -17.472 10.533 1.00 120.32 677 LEU E C 1
ATOM 7196 O O . LEU E 1 192 ? -10.581 -16.867 11.422 1.00 112.12 677 LEU E O 1
ATOM 7198 N N . SER E 1 193 ? -10.870 -18.709 10.160 1.00 123.77 678 SER E N 1
ATOM 7199 C CA . SER E 1 193 ? -9.781 -19.449 10.789 1.00 121.65 678 SER E CA 1
ATOM 7200 C C . SER E 1 193 ? -8.431 -18.816 10.472 1.00 123.91 678 SER E C 1
ATOM 7201 O O . SER E 1 193 ? -8.259 -18.192 9.426 1.00 124.40 678 SER E O 1
ATOM 7203 N N . ASP E 1 194 ? -7.477 -18.980 11.384 1.00 123.72 679 ASP E N 1
ATOM 7204 C CA . ASP E 1 194 ? -6.142 -18.415 11.216 1.00 119.12 679 ASP E CA 1
ATOM 7205 C C . ASP E 1 194 ? -5.440 -19.009 10.000 1.00 118.57 679 ASP E C 1
ATOM 7206 O O . ASP E 1 194 ? -4.693 -18.320 9.306 1.00 118.08 679 ASP E O 1
ATOM 7208 N N . GLU E 1 195 ? -5.686 -20.290 9.749 1.00 117.47 680 GLU E N 1
ATOM 7209 C CA . GLU E 1 195 ? -5.128 -20.960 8.581 1.00 119.55 680 GLU E CA 1
ATOM 7210 C C . GLU E 1 195 ? -5.767 -20.425 7.305 1.00 124.03 680 GLU E C 1
ATOM 7211 O O . GLU E 1 195 ? -5.128 -20.371 6.256 1.00 124.64 680 GLU E O 1
ATOM 7213 N N . LEU E 1 196 ? -7.032 -20.029 7.405 1.00 127.30 681 LEU E N 1
ATOM 7214 C CA . LEU E 1 196 ? -7.746 -19.456 6.271 1.00 125.67 681 LEU E CA 1
ATOM 7215 C C . LEU E 1 196 ? -7.296 -18.022 6.017 1.00 120.93 681 LEU E C 1
ATOM 7216 O O . LEU E 1 196 ? -7.217 -17.578 4.871 1.00 117.74 681 LEU E O 1
ATOM 7218 N N . LEU E 1 197 ? -7.000 -17.301 7.094 1.00 121.73 682 LEU E N 1
ATOM 7219 C CA . LEU E 1 197 ? -6.539 -15.922 6.992 1.00 119.08 682 LEU E CA 1
ATOM 7220 C C . LEU E 1 197 ? -5.114 -15.845 6.452 1.00 121.69 682 LEU E C 1
ATOM 7221 O O . LEU E 1 197 ? -4.817 -15.038 5.574 1.00 120.11 682 LEU E O 1
ATOM 7226 N N . GLU E 1 198 ? -4.238 -16.693 6.980 1.00 121.31 683 GLU E N 1
ATOM 7227 C CA . GLU E 1 198 ? -2.824 -16.661 6.618 1.00 123.44 683 GLU E CA 1
ATOM 7228 C C . GLU E 1 198 ? -2.568 -17.162 5.199 1.00 123.53 683 GLU E C 1
ATOM 7229 O O . GLU E 1 198 ? -1.604 -16.749 4.554 1.00 122.96 683 GLU E O 1
ATOM 7231 N N . LYS E 1 199 ? -3.430 -18.049 4.716 1.00 122.73 684 LYS E N 1
ATOM 7232 C CA . LYS E 1 199 ? -3.231 -18.669 3.410 1.00 116.74 684 LYS E CA 1
ATOM 7233 C C . LYS E 1 199 ? -3.572 -17.733 2.255 1.00 117.71 684 LYS E C 1
ATOM 7234 O O . LYS E 1 199 ? -2.754 -17.521 1.360 1.00 115.03 684 LYS E O 1
ATOM 7236 N N . ARG E 1 200 ? -4.777 -17.175 2.276 1.00 120.20 685 ARG E N 1
ATOM 7237 C CA . ARG E 1 200 ? -5.258 -16.384 1.149 1.00 117.73 685 ARG E CA 1
ATOM 7238 C C . ARG E 1 200 ? -4.839 -14.918 1.234 1.00 117.37 685 ARG E C 1
ATOM 7239 O O . ARG E 1 200 ? -4.643 -14.264 0.209 1.00 121.44 685 ARG E O 1
ATOM 7247 N N . PHE E 1 201 ? -4.704 -14.401 2.451 1.00 114.58 686 PHE E N 1
ATOM 7248 C CA . PHE E 1 201 ? -4.344 -12.999 2.639 1.00 115.47 686 PHE E CA 1
ATOM 7249 C C . PHE E 1 201 ? -2.838 -12.819 2.802 1.00 122.86 686 PHE E C 1
ATOM 7250 O O . PHE E 1 201 ? -2.336 -11.695 2.763 1.00 128.00 686 PHE E O 1
ATOM 7252 N N . LYS E 1 202 ? -2.130 -13.933 2.981 1.00 120.27 687 LYS E N 1
ATOM 7253 C CA . LYS E 1 202 ? -0.676 -13.933 3.144 1.00 118.78 687 LYS E CA 1
ATOM 7254 C C . LYS E 1 202 ? -0.227 -13.015 4.277 1.00 119.62 687 LYS E C 1
ATOM 7255 O O . LYS E 1 202 ? 0.561 -12.093 4.065 1.00 121.20 687 LYS E O 1
ATOM 7257 N N . LEU E 1 203 ? -0.733 -13.271 5.479 1.00 118.71 688 LEU E N 1
ATOM 7258 C CA . LEU E 1 203 ? -0.411 -12.439 6.631 1.00 115.82 688 LEU E CA 1
ATOM 7259 C C . LEU E 1 203 ? -0.018 -13.274 7.844 1.00 123.37 688 LEU E C 1
ATOM 7260 O O . LEU E 1 203 ? -0.487 -14.399 8.016 1.00 130.17 688 LEU E O 1
ATOM 7262 N N . MET E 1 204 ? 0.835 -12.727 8.699 1.00 122.18 689 MET E N 1
ATOM 7263 C CA . MET E 1 204 ? 1.179 -13.404 9.943 1.00 118.62 689 MET E CA 1
ATOM 7264 C C . MET E 1 204 ? 0.587 -12.638 11.116 1.00 117.22 689 MET E C 1
ATOM 7265 O O . MET E 1 204 ? 0.775 -11.432 11.234 1.00 119.07 689 MET E O 1
ATOM 7267 N N . LEU E 1 205 ? -0.127 -13.342 11.983 1.00 115.06 690 LEU E N 1
ATOM 7268 C CA . LEU E 1 205 ? -0.868 -12.697 13.057 1.00 109.49 690 LEU E CA 1
ATOM 7269 C C . LEU E 1 205 ? -0.382 -13.081 14.437 1.00 113.48 690 LEU E C 1
ATOM 7270 O O . LEU E 1 205 ? -0.076 -14.237 14.700 1.00 111.97 690 LEU E O 1
ATOM 7275 N N . MET E 1 206 ? -0.311 -12.088 15.313 1.00 119.33 691 MET E N 1
ATOM 7276 C CA . MET E 1 206 ? 0.076 -12.300 16.697 1.00 126.57 691 MET E CA 1
ATOM 7277 C C . MET E 1 206 ? -0.954 -13.145 17.446 1.00 131.53 691 MET E C 1
ATOM 7278 O O . MET E 1 206 ? -2.160 -13.050 17.189 1.00 123.70 691 MET E O 1
ATOM 7283 N N . PRO E 1 207 ? -0.421 -14.019 18.409 1.00 131.71 692 PRO E N 1
ATOM 7284 C CA . PRO E 1 207 ? -1.451 -14.800 19.117 1.00 128.59 692 PRO E CA 1
ATOM 7285 C C . PRO E 1 207 ? -2.300 -13.941 20.045 1.00 126.57 692 PRO E C 1
ATOM 7286 O O . PRO E 1 207 ? -1.795 -12.983 20.618 1.00 124.24 692 PRO E O 1
ATOM 7290 N N . GLU E 1 208 ? -3.573 -14.297 20.181 1.00 124.31 693 GLU E N 1
ATOM 7291 C CA . GLU E 1 208 ? -4.520 -13.561 21.015 1.00 120.58 693 GLU E CA 1
ATOM 7292 C C . GLU E 1 208 ? -3.904 -13.043 22.309 1.00 125.17 693 GLU E C 1
ATOM 7293 O O . GLU E 1 208 ? -4.497 -12.208 22.993 1.00 118.88 693 GLU E O 1
ATOM 7295 N N . LEU F 1 15 ? -76.225 33.693 12.948 1.00 82.17 500 LEU F N 1
ATOM 7296 C CA . LEU F 1 15 ? -75.708 32.541 13.677 1.00 86.85 500 LEU F CA 1
ATOM 7297 C C . LEU F 1 15 ? -76.744 31.422 13.729 1.00 76.87 500 LEU F C 1
ATOM 7298 O O . LEU F 1 15 ? -76.397 30.240 13.728 1.00 74.10 500 LEU F O 1
ATOM 7303 N N . SER F 1 16 ? -78.017 31.803 13.778 1.00 67.94 501 SER F N 1
ATOM 7304 C CA . SER F 1 16 ? -79.108 30.834 13.780 1.00 73.43 501 SER F CA 1
ATOM 7305 C C . SER F 1 16 ? -79.229 30.159 12.416 1.00 67.34 501 SER F C 1
ATOM 7306 O O . SER F 1 16 ? -78.620 30.602 11.441 1.00 68.76 501 SER F O 1
ATOM 7309 N N . TRP F 1 17 ? -80.022 29.098 12.354 1.00 59.68 502 TRP F N 1
ATOM 7310 C CA . TRP F 1 17 ? -80.179 28.345 11.122 1.00 55.41 502 TRP F CA 1
ATOM 7311 C C . TRP F 1 17 ? -80.812 29.108 9.965 1.00 52.76 502 TRP F C 1
ATOM 7312 O O . TRP F 1 17 ? -80.386 28.953 8.837 1.00 58.26 502 TRP F O 1
ATOM 7323 N N . ASP F 1 18 ? -81.841 29.904 10.218 1.00 58.84 503 ASP F N 1
ATOM 7324 C CA . ASP F 1 18 ? -82.384 30.759 9.160 1.00 66.95 503 ASP F CA 1
ATOM 7325 C C . ASP F 1 18 ? -81.452 31.880 8.707 1.00 68.80 503 ASP F C 1
ATOM 7326 O O . ASP F 1 18 ? -81.414 32.222 7.534 1.00 74.08 503 ASP F O 1
ATOM 7331 N N . GLU F 1 19 ? -80.748 32.481 9.661 1.00 70.29 504 GLU F N 1
ATOM 7332 C CA . GLU F 1 19 ? -79.815 33.579 9.401 1.00 72.79 504 GLU F CA 1
ATOM 7333 C C . GLU F 1 19 ? -78.571 33.267 8.561 1.00 69.89 504 GLU F C 1
ATOM 7334 O O . GLU F 1 19 ? -78.175 34.060 7.716 1.00 60.29 504 GLU F O 1
ATOM 7340 N N . LYS F 1 20 ? -77.965 32.117 8.813 1.00 62.78 505 LYS F N 1
ATOM 7341 C CA . LYS F 1 20 ? -76.644 31.804 8.295 1.00 58.08 505 LYS F CA 1
ATOM 7342 C C . LYS F 1 20 ? -76.585 31.590 6.794 1.00 54.85 505 LYS F C 1
ATOM 7343 O O . LYS F 1 20 ? -77.578 31.290 6.153 1.00 52.93 505 LYS F O 1
ATOM 7349 N N . HIS F 1 21 ? -75.395 31.782 6.249 1.00 56.84 506 HIS F N 1
ATOM 7350 C CA . HIS F 1 21 ? -75.138 31.587 4.840 1.00 56.28 506 HIS F CA 1
ATOM 7351 C C . HIS F 1 21 ? -74.366 30.299 4.689 1.00 57.87 506 HIS F C 1
ATOM 7352 O O . HIS F 1 21 ? -73.355 30.113 5.349 1.00 63.65 506 HIS F O 1
ATOM 7359 N N . ARG F 1 22 ? -74.846 29.413 3.830 1.00 50.56 507 ARG F N 1
ATOM 7360 C CA . ARG F 1 22 ? -74.060 28.258 3.469 1.00 55.17 507 ARG F CA 1
ATOM 7361 C C . ARG F 1 22 ? -73.551 28.557 2.076 1.00 49.58 507 ARG F C 1
ATOM 7362 O O . ARG F 1 22 ? -74.331 28.668 1.131 1.00 58.12 507 ARG F O 1
ATOM 7370 N N . VAL F 1 23 ? -72.237 28.685 1.947 1.00 56.63 508 VAL F N 1
ATOM 7371 C CA . VAL F 1 23 ? -71.654 28.941 0.649 1.00 48.25 508 VAL F CA 1
ATOM 7372 C C . VAL F 1 23 ? -70.592 27.911 0.351 1.00 44.15 508 VAL F C 1
ATOM 7373 O O . VAL F 1 23 ? -69.749 27.627 1.178 1.00 50.64 508 VAL F O 1
ATOM 7377 N N . ASN F 1 24 ? -70.646 27.346 -0.840 1.00 47.49 509 ASN F N 1
ATOM 7378 C CA . ASN F 1 24 ? -69.703 26.323 -1.234 1.00 51.26 509 ASN F CA 1
ATOM 7379 C C . ASN F 1 24 ? -68.903 26.768 -2.432 1.00 55.27 509 ASN F C 1
ATOM 7380 O O . ASN F 1 24 ? -69.449 27.323 -3.369 1.00 56.41 509 ASN F O 1
ATOM 7385 N N . GLU F 1 25 ? -67.605 26.518 -2.451 1.00 56.26 510 GLU F N 1
ATOM 7386 C CA . GLU F 1 25 ? -66.800 26.965 -3.577 1.00 51.91 510 GLU F CA 1
ATOM 7387 C C . GLU F 1 25 ? -67.205 26.307 -4.888 1.00 58.45 510 GLU F C 1
ATOM 7388 O O . GLU F 1 25 ? -67.517 25.131 -4.924 1.00 63.87 510 GLU F O 1
ATOM 7394 N N . GLU F 1 26 ? -67.199 27.085 -5.964 1.00 60.68 511 GLU F N 1
ATOM 7395 C CA . GLU F 1 26 ? -67.356 26.563 -7.314 1.00 64.71 511 GLU F CA 1
ATOM 7396 C C . GLU F 1 26 ? -66.108 25.795 -7.690 1.00 77.54 511 GLU F C 1
ATOM 7397 O O . GLU F 1 26 ? -65.012 26.159 -7.281 1.00 67.50 511 GLU F O 1
ATOM 7403 N N . GLN F 1 27 ? -66.266 24.732 -8.467 1.00 78.91 512 GLN F N 1
ATOM 7404 C CA . GLN F 1 27 ? -65.114 23.995 -8.954 1.00 72.46 512 GLN F CA 1
ATOM 7405 C C . GLN F 1 27 ? -65.332 23.508 -10.379 1.00 95.16 512 GLN F C 1
ATOM 7406 O O . GLN F 1 27 ? -65.585 24.303 -11.283 1.00 100.13 512 GLN F O 1
ATOM 7412 N N . TYR F 1 29 ? -62.610 22.945 -13.046 1.00 100.27 514 TYR F N 1
ATOM 7413 C CA . TYR F 1 29 ? -63.577 23.506 -13.978 1.00 93.13 514 TYR F CA 1
ATOM 7414 C C . TYR F 1 29 ? -63.076 23.403 -15.409 1.00 86.23 514 TYR F C 1
ATOM 7415 O O . TYR F 1 29 ? -63.280 24.312 -16.205 1.00 70.63 514 TYR F O 1
ATOM 7417 N N . CYS F 1 30 ? -62.420 22.298 -15.743 1.00 96.00 515 CYS F N 1
ATOM 7418 C CA . CYS F 1 30 ? -61.830 22.195 -17.066 1.00 99.60 515 CYS F CA 1
ATOM 7419 C C . CYS F 1 30 ? -62.918 21.706 -18.017 1.00 99.25 515 CYS F C 1
ATOM 7420 O O . CYS F 1 30 ? -64.047 21.464 -17.590 1.00 98.91 515 CYS F O 1
ATOM 7423 N N . TYR F 1 31 ? -62.597 21.541 -19.297 1.00 101.58 516 TYR F N 1
ATOM 7424 C CA . TYR F 1 31 ? -63.606 21.059 -20.239 1.00 110.60 516 TYR F CA 1
ATOM 7425 C C . TYR F 1 31 ? -63.834 19.556 -20.065 1.00 112.78 516 TYR F C 1
ATOM 7426 O O . TYR F 1 31 ? -64.635 18.947 -20.773 1.00 117.11 516 TYR F O 1
ATOM 7435 N N . CYS F 1 32 ? -63.117 18.975 -19.107 1.00 106.99 517 CYS F N 1
ATOM 7436 C CA . CYS F 1 32 ? -63.265 17.572 -18.748 1.00 105.35 517 CYS F CA 1
ATOM 7437 C C . CYS F 1 32 ? -64.396 17.380 -17.741 1.00 107.34 517 CYS F C 1
ATOM 7438 O O . CYS F 1 32 ? -65.014 16.317 -17.682 1.00 113.22 517 CYS F O 1
ATOM 7441 N N . GLY F 1 33 ? -64.658 18.416 -16.949 1.00 105.16 518 GLY F N 1
ATOM 7442 C CA . GLY F 1 33 ? -65.711 18.366 -15.950 1.00 100.82 518 GLY F CA 1
ATOM 7443 C C . GLY F 1 33 ? -65.188 18.016 -14.571 1.00 101.80 518 GLY F C 1
ATOM 7444 O O . GLY F 1 33 ? -65.961 17.809 -13.635 1.00 101.20 518 GLY F O 1
ATOM 7445 N N . LYS F 1 34 ? -63.866 17.953 -14.445 1.00 101.76 519 LYS F N 1
ATOM 7446 C CA . LYS F 1 34 ? -63.229 17.605 -13.181 1.00 102.70 519 LYS F CA 1
ATOM 7447 C C . LYS F 1 34 ? -62.358 18.750 -12.669 1.00 102.97 519 LYS F C 1
ATOM 7448 O O . LYS F 1 34 ? -61.876 19.565 -13.454 1.00 104.64 519 LYS F O 1
ATOM 7450 N N . PRO F 1 35 ? -62.171 18.826 -11.342 1.00 100.60 520 PRO F N 1
ATOM 7451 C CA . PRO F 1 35 ? -61.281 19.821 -10.735 1.00 102.31 520 PRO F CA 1
ATOM 7452 C C . PRO F 1 35 ? -59.823 19.358 -10.722 1.00 108.79 520 PRO F C 1
ATOM 7453 O O . PRO F 1 35 ? -59.575 18.152 -10.686 1.00 111.05 520 PRO F O 1
ATOM 7457 N N . GLY F 1 36 ? -58.870 20.279 -10.863 1.00 106.07 521 GLY F N 1
ATOM 7458 C CA . GLY F 1 36 ? -59.153 21.699 -10.895 1.00 102.40 521 GLY F CA 1
ATOM 7459 C C . GLY F 1 36 ? -58.366 22.581 -9.941 1.00 92.54 521 GLY F C 1
ATOM 7460 O O . GLY F 1 36 ? -58.930 23.492 -9.350 1.00 100.85 521 GLY F O 1
ATOM 7461 N N . LYS F 1 37 ? -57.071 22.332 -9.782 1.00 71.23 522 LYS F N 1
ATOM 7462 C CA . LYS F 1 37 ? -56.258 23.205 -8.937 1.00 84.26 522 LYS F CA 1
ATOM 7463 C C . LYS F 1 37 ? -55.346 24.118 -9.752 1.00 84.31 522 LYS F C 1
ATOM 7464 O O . LYS F 1 37 ? -54.503 23.659 -10.517 1.00 80.74 522 LYS F O 1
ATOM 7466 N N . PHE F 1 38 ? -55.518 25.420 -9.563 1.00 82.02 523 PHE F N 1
ATOM 7467 C CA . PHE F 1 38 ? -54.809 26.428 -10.339 1.00 76.71 523 PHE F CA 1
ATOM 7468 C C . PHE F 1 38 ? -53.307 26.404 -10.136 1.00 84.76 523 PHE F C 1
ATOM 7469 O O . PHE F 1 38 ? -52.545 26.560 -11.082 1.00 87.38 523 PHE F O 1
ATOM 7477 N N . ASP F 1 39 ? -52.888 26.212 -8.893 1.00 88.72 524 ASP F N 1
ATOM 7478 C CA . ASP F 1 39 ? -51.471 26.193 -8.554 1.00 87.17 524 ASP F CA 1
ATOM 7479 C C . ASP F 1 39 ? -50.745 25.042 -9.237 1.00 91.35 524 ASP F C 1
ATOM 7480 O O . ASP F 1 39 ? -49.596 25.177 -9.638 1.00 85.72 524 ASP F O 1
ATOM 7485 N N . HIS F 1 40 ? -51.415 23.904 -9.347 1.00 100.15 525 HIS F N 1
ATOM 7486 C CA . HIS F 1 40 ? -50.810 22.738 -9.966 1.00 101.21 525 HIS F CA 1
ATOM 7487 C C . HIS F 1 40 ? -51.357 22.437 -11.357 1.00 100.96 525 HIS F C 1
ATOM 7488 O O . HIS F 1 40 ? -52.523 22.092 -11.523 1.00 95.17 525 HIS F O 1
ATOM 7495 N N . ASN F 1 41 ? -50.485 22.539 -12.350 1.00 104.09 526 ASN F N 1
ATOM 7496 C CA . ASN F 1 41 ? -50.751 22.046 -13.695 1.00 105.56 526 ASN F CA 1
ATOM 7497 C C . ASN F 1 41 ? -52.020 22.541 -14.396 1.00 97.32 526 ASN F C 1
ATOM 7498 O O . ASN F 1 41 ? -52.717 21.762 -15.036 1.00 93.94 526 ASN F O 1
ATOM 7503 N N . MET F 1 42 ? -52.322 23.828 -14.273 1.00 96.36 527 MET F N 1
ATOM 7504 C CA . MET F 1 42 ? -53.439 24.419 -15.005 1.00 90.66 527 MET F CA 1
ATOM 7505 C C . MET F 1 42 ? -53.037 25.696 -15.742 1.00 85.96 527 MET F C 1
ATOM 7506 O O . MET F 1 42 ? -52.336 26.531 -15.193 1.00 88.68 527 MET F O 1
ATOM 7511 N N . LEU F 1 43 ? -53.486 25.847 -16.981 1.00 73.87 528 LEU F N 1
ATOM 7512 C CA . LEU F 1 43 ? -53.208 27.053 -17.749 1.00 65.75 528 LEU F CA 1
ATOM 7513 C C . LEU F 1 43 ? -54.483 27.700 -18.276 1.00 68.23 528 LEU F C 1
ATOM 7514 O O . LEU F 1 43 ? -55.489 27.029 -18.503 1.00 65.68 528 LEU F O 1
ATOM 7519 N N . GLN F 1 44 ? -54.430 29.014 -18.467 1.00 63.96 529 GLN F N 1
ATOM 7520 C CA . GLN F 1 44 ? -55.577 29.765 -18.956 1.00 57.44 529 GLN F CA 1
ATOM 7521 C C . GLN F 1 44 ? -55.349 30.224 -20.392 1.00 54.01 529 GLN F C 1
ATOM 7522 O O . GLN F 1 44 ? -54.300 30.785 -20.711 1.00 53.09 529 GLN F O 1
ATOM 7528 N N . CYS F 1 45 ? -56.330 29.977 -21.255 1.00 62.39 530 CYS F N 1
ATOM 7529 C CA . CYS F 1 45 ? -56.252 30.410 -22.646 1.00 61.10 530 CYS F CA 1
ATOM 7530 C C . CYS F 1 45 ? -56.223 31.931 -22.724 1.00 55.59 530 CYS F C 1
ATOM 7531 O O . CYS F 1 45 ? -57.007 32.609 -22.061 1.00 59.47 530 CYS F O 1
ATOM 7534 N N . CYS F 1 46 ? -55.305 32.485 -23.489 1.00 50.62 531 CYS F N 1
ATOM 7535 C CA . CYS F 1 46 ? -55.297 33.922 -23.602 1.00 52.94 531 CYS F CA 1
ATOM 7536 C C . CYS F 1 46 ? -56.558 34.457 -24.272 1.00 56.69 531 CYS F C 1
ATOM 7537 O O . CYS F 1 46 ? -57.074 35.478 -23.858 1.00 67.87 531 CYS F O 1
ATOM 7540 N N . LYS F 1 47 ? -57.012 33.814 -25.344 1.00 57.58 532 LYS F N 1
ATOM 7541 C CA . LYS F 1 47 ? -58.233 34.252 -26.031 1.00 58.94 532 LYS F CA 1
ATOM 7542 C C . LYS F 1 47 ? -59.631 34.022 -25.416 1.00 51.97 532 LYS F C 1
ATOM 7543 O O . LYS F 1 47 ? -60.409 34.949 -25.303 1.00 58.12 532 LYS F O 1
ATOM 7549 N N . CYS F 1 48 ? -59.919 32.807 -24.972 1.00 58.04 533 CYS F N 1
ATOM 7550 C CA . CYS F 1 48 ? -61.223 32.459 -24.415 1.00 53.83 533 CYS F CA 1
ATOM 7551 C C . CYS F 1 48 ? -61.242 32.553 -22.890 1.00 59.58 533 CYS F C 1
ATOM 7552 O O . CYS F 1 48 ? -62.300 32.435 -22.271 1.00 58.20 533 CYS F O 1
ATOM 7555 N N . ARG F 1 49 ? -60.065 32.750 -22.299 1.00 58.89 534 ARG F N 1
ATOM 7556 C CA . ARG F 1 49 ? -59.917 32.960 -20.857 1.00 52.73 534 ARG F CA 1
ATOM 7557 C C . ARG F 1 49 ? -60.430 31.792 -20.012 1.00 56.68 534 ARG F C 1
ATOM 7558 O O . ARG F 1 49 ? -60.777 31.972 -18.845 1.00 58.92 534 ARG F O 1
ATOM 7566 N N . ASN F 1 50 ? -60.469 30.598 -20.597 1.00 62.09 535 ASN F N 1
ATOM 7567 C CA . ASN F 1 50 ? -60.881 29.404 -19.865 1.00 57.39 535 ASN F CA 1
ATOM 7568 C C . ASN F 1 50 ? -59.684 28.629 -19.322 1.00 65.30 535 ASN F C 1
ATOM 7569 O O . ASN F 1 50 ? -58.560 28.790 -19.798 1.00 63.22 535 ASN F O 1
ATOM 7574 N N . TRP F 1 51 ? -59.932 27.785 -18.326 1.00 64.87 536 TRP F N 1
ATOM 7575 C CA . TRP F 1 51 ? -58.864 27.031 -17.677 1.00 62.89 536 TRP F CA 1
ATOM 7576 C C . TRP F 1 51 ? -58.836 25.576 -18.137 1.00 72.61 536 TRP F C 1
ATOM 7577 O O . TRP F 1 51 ? -59.880 24.964 -18.364 1.00 69.55 536 TRP F O 1
ATOM 7588 N N . PHE F 1 52 ? -57.631 25.029 -18.272 1.00 69.53 537 PHE F N 1
ATOM 7589 C CA . PHE F 1 52 ? -57.453 23.672 -18.779 1.00 74.48 537 PHE F CA 1
ATOM 7590 C C . PHE F 1 52 ? -56.419 22.895 -17.968 1.00 80.54 537 PHE F C 1
ATOM 7591 O O . PHE F 1 52 ? -55.420 23.459 -17.521 1.00 83.69 537 PHE F O 1
ATOM 7599 N N . HIS F 1 53 ? -56.662 21.600 -17.780 1.00 85.61 538 HIS F N 1
ATOM 7600 C CA . HIS F 1 53 ? -55.669 20.721 -17.171 1.00 86.19 538 HIS F CA 1
ATOM 7601 C C . HIS F 1 53 ? -54.514 20.497 -18.137 1.00 92.20 538 HIS F C 1
ATOM 7602 O O . HIS F 1 53 ? -54.703 20.540 -19.351 1.00 96.48 538 HIS F O 1
ATOM 7609 N N . THR F 1 54 ? -53.316 20.252 -17.651 1.00 92.46 539 THR F N 1
ATOM 7610 C CA . THR F 1 54 ? -52.246 20.014 -18.596 1.00 101.68 539 THR F CA 1
ATOM 7611 C C . THR F 1 54 ? -52.474 18.653 -19.208 1.00 102.00 539 THR F C 1
ATOM 7612 O O . THR F 1 54 ? -52.086 18.392 -20.340 1.00 104.22 539 THR F O 1
ATOM 7616 N N . GLN F 1 55 ? -53.104 17.782 -18.436 1.00 98.09 540 GLN F N 1
ATOM 7617 C CA . GLN F 1 55 ? -53.392 16.446 -18.880 1.00 99.35 540 GLN F CA 1
ATOM 7618 C C . GLN F 1 55 ? -54.609 16.471 -19.777 1.00 105.10 540 GLN F C 1
ATOM 7619 O O . GLN F 1 55 ? -54.787 15.597 -20.599 1.00 108.27 540 GLN F O 1
ATOM 7621 N N . CYS F 1 56 ? -55.453 17.477 -19.619 1.00 100.87 541 CYS F N 1
ATOM 7622 C CA . CYS F 1 56 ? -56.637 17.585 -20.439 1.00 92.52 541 CYS F CA 1
ATOM 7623 C C . CYS F 1 56 ? -56.291 18.377 -21.705 1.00 91.45 541 CYS F C 1
ATOM 7624 O O . CYS F 1 56 ? -57.151 18.772 -22.459 1.00 86.00 541 CYS F O 1
ATOM 7627 N N . MET F 1 57 ? -55.003 18.587 -21.930 1.00 93.45 542 MET F N 1
ATOM 7628 C CA . MET F 1 57 ? -54.510 19.316 -23.088 1.00 95.19 542 MET F CA 1
ATOM 7629 C C . MET F 1 57 ? -53.975 18.323 -24.073 1.00 104.52 542 MET F C 1
ATOM 7630 O O . MET F 1 57 ? -53.624 17.232 -23.686 1.00 110.56 542 MET F O 1
ATOM 7635 N N . GLN F 1 58 ? -53.850 18.730 -25.332 1.00 104.41 543 GLN F N 1
ATOM 7636 C CA . GLN F 1 58 ? -53.329 17.883 -26.394 1.00 108.81 543 GLN F CA 1
ATOM 7637 C C . GLN F 1 58 ? -51.896 17.436 -26.242 1.00 111.32 543 GLN F C 1
ATOM 7638 O O . GLN F 1 58 ? -51.587 16.279 -26.458 1.00 123.07 543 GLN F O 1
ATOM 7644 N N . ASN F 1 59 ? -51.005 18.347 -25.895 1.00 108.29 544 ASN F N 1
ATOM 7645 C CA . ASN F 1 59 ? -49.607 17.979 -25.761 1.00 112.99 544 ASN F CA 1
ATOM 7646 C C . ASN F 1 59 ? -48.875 18.603 -24.588 1.00 113.48 544 ASN F C 1
ATOM 7647 O O . ASN F 1 59 ? -48.048 19.485 -24.783 1.00 116.94 544 ASN F O 1
ATOM 7649 N N . PHE F 1 60 ? -49.169 18.173 -23.370 1.00 113.45 545 PHE F N 1
ATOM 7650 C CA . PHE F 1 60 ? -48.479 18.750 -22.217 1.00 116.51 545 PHE F CA 1
ATOM 7651 C C . PHE F 1 60 ? -47.978 17.741 -21.214 1.00 117.63 545 PHE F C 1
ATOM 7652 O O . PHE F 1 60 ? -48.639 17.486 -20.222 1.00 115.25 545 PHE F O 1
ATOM 7660 N N . LYS F 1 61 ? -46.824 17.150 -21.470 1.00 117.55 546 LYS F N 1
ATOM 7661 C CA . LYS F 1 61 ? -46.303 16.160 -20.541 1.00 122.24 546 LYS F CA 1
ATOM 7662 C C . LYS F 1 61 ? -45.282 16.661 -19.548 1.00 119.27 546 LYS F C 1
ATOM 7663 O O . LYS F 1 61 ? -44.863 15.915 -18.688 1.00 119.11 546 LYS F O 1
ATOM 7665 N N . LYS F 1 62 ? -44.868 17.909 -19.643 1.00 30.00 547 LYS F N 1
ATOM 7666 C CA . LYS F 1 62 ? -43.901 18.372 -18.681 1.00 30.00 547 LYS F CA 1
ATOM 7667 C C . LYS F 1 62 ? -44.660 18.446 -17.384 1.00 30.00 547 LYS F C 1
ATOM 7668 O O . LYS F 1 62 ? -45.783 18.914 -17.345 1.00 30.00 547 LYS F O 1
ATOM 7670 N N . LYS F 1 63 ? -44.059 17.956 -16.321 1.00 115.44 548 LYS F N 1
ATOM 7671 C CA . LYS F 1 63 ? -44.702 18.020 -15.039 1.00 105.69 548 LYS F CA 1
ATOM 7672 C C . LYS F 1 63 ? -44.022 19.244 -14.523 1.00 101.68 548 LYS F C 1
ATOM 7673 O O . LYS F 1 63 ? -42.834 19.387 -14.737 1.00 103.18 548 LYS F O 1
ATOM 7675 N N . LEU F 1 64 ? -44.750 20.145 -13.882 1.00 99.48 549 LEU F N 1
ATOM 7676 C CA . LEU F 1 64 ? -44.103 21.347 -13.386 1.00 98.03 549 LEU F CA 1
ATOM 7677 C C . LEU F 1 64 ? -44.213 21.601 -11.915 1.00 91.43 549 LEU F C 1
ATOM 7678 O O . LEU F 1 64 ? -45.048 21.065 -11.224 1.00 85.90 549 LEU F O 1
ATOM 7683 N N . LEU F 1 65 ? -43.327 22.459 -11.461 1.00 89.91 550 LEU F N 1
ATOM 7684 C CA . LEU F 1 65 ? -43.262 22.799 -10.076 1.00 84.46 550 LEU F CA 1
ATOM 7685 C C . LEU F 1 65 ? -44.489 23.563 -9.709 1.00 87.21 550 LEU F C 1
ATOM 7686 O O . LEU F 1 65 ? -45.063 24.281 -10.498 1.00 87.98 550 LEU F O 1
ATOM 7691 N N . ARG F 1 66 ? -44.875 23.388 -8.474 1.00 85.71 551 ARG F N 1
ATOM 7692 C CA . ARG F 1 66 ? -46.054 24.039 -7.914 1.00 76.26 551 ARG F CA 1
ATOM 7693 C C . ARG F 1 66 ? -45.911 25.556 -7.973 1.00 76.50 551 ARG F C 1
ATOM 7694 O O . ARG F 1 66 ? -44.969 26.122 -7.418 1.00 81.58 551 ARG F O 1
ATOM 7702 N N . GLY F 1 67 ? -46.845 26.207 -8.658 1.00 71.86 552 GLY F N 1
ATOM 7703 C CA . GLY F 1 67 ? -46.827 27.652 -8.787 1.00 74.19 552 GLY F CA 1
ATOM 7704 C C . GLY F 1 67 ? -46.220 28.127 -10.093 1.00 70.49 552 GLY F C 1
ATOM 7705 O O . GLY F 1 67 ? -46.212 29.324 -10.385 1.00 65.45 552 GLY F O 1
ATOM 7706 N N . ASP F 1 68 ? -45.702 27.198 -10.884 1.00 69.79 553 ASP F N 1
ATOM 7707 C CA . ASP F 1 68 ? -45.095 27.577 -12.149 1.00 78.18 553 ASP F CA 1
ATOM 7708 C C . ASP F 1 68 ? -46.137 27.548 -13.251 1.00 78.86 553 ASP F C 1
ATOM 7709 O O . ASP F 1 68 ? -46.493 26.497 -13.775 1.00 77.53 553 ASP F O 1
ATOM 7714 N N . MET F 1 69 ? -46.627 28.729 -13.583 1.00 77.14 554 MET F N 1
ATOM 7715 C CA . MET F 1 69 ? -47.642 28.896 -14.597 1.00 77.63 554 MET F CA 1
ATOM 7716 C C . MET F 1 69 ? -47.103 29.756 -15.715 1.00 70.66 554 MET F C 1
ATOM 7717 O O . MET F 1 69 ? -47.866 30.322 -16.473 1.00 72.46 554 MET F O 1
ATOM 7722 N N . PHE F 1 70 ? -45.791 29.886 -15.806 1.00 61.70 555 PHE F N 1
ATOM 7723 C CA . PHE F 1 70 ? -45.230 30.882 -16.697 1.00 67.91 555 PHE F CA 1
ATOM 7724 C C . PHE F 1 70 ? -45.170 30.396 -18.133 1.00 73.98 555 PHE F C 1
ATOM 7725 O O . PHE F 1 70 ? -44.112 30.088 -18.661 1.00 76.21 555 PHE F O 1
ATOM 7733 N N . PHE F 1 71 ? -46.337 30.340 -18.751 1.00 70.12 556 PHE F N 1
ATOM 7734 C CA . PHE F 1 71 ? -46.466 29.997 -20.148 1.00 70.59 556 PHE F CA 1
ATOM 7735 C C . PHE F 1 71 ? -47.579 30.829 -20.746 1.00 69.10 556 PHE F C 1
ATOM 7736 O O . PHE F 1 71 ? -48.478 31.263 -20.042 1.00 64.32 556 PHE F O 1
ATOM 7744 N N . VAL F 1 72 ? -47.528 31.041 -22.051 1.00 70.34 557 VAL F N 1
ATOM 7745 C CA . VAL F 1 72 ? -48.625 31.687 -22.739 1.00 56.45 557 VAL F CA 1
ATOM 7746 C C . VAL F 1 72 ? -49.334 30.585 -23.479 1.00 60.05 557 VAL F C 1
ATOM 7747 O O . VAL F 1 72 ? -48.720 29.849 -24.227 1.00 64.78 557 VAL F O 1
ATOM 7751 N N . PHE F 1 73 ? -50.629 30.458 -23.256 1.00 58.78 558 PHE F N 1
ATOM 7752 C CA . PHE F 1 73 ? -51.374 29.338 -23.818 1.00 64.44 558 PHE F CA 1
ATOM 7753 C C . PHE F 1 73 ? -52.637 29.766 -24.559 1.00 64.25 558 PHE F C 1
ATOM 7754 O O . PHE F 1 73 ? -53.305 30.727 -24.174 1.00 67.54 558 PHE F O 1
ATOM 7762 N N . CYS F 1 74 ? -52.953 29.039 -25.626 1.00 73.62 559 CYS F N 1
ATOM 7763 C CA . CYS F 1 74 ? -54.186 29.247 -26.374 1.00 70.26 559 CYS F CA 1
ATOM 7764 C C . CYS F 1 74 ? -54.710 27.914 -26.899 1.00 66.75 559 CYS F C 1
ATOM 7765 O O . CYS F 1 74 ? -53.984 27.168 -27.554 1.00 68.91 559 CYS F O 1
ATOM 7768 N N . CYS F 1 75 ? -55.973 27.620 -26.608 1.00 66.71 560 CYS F N 1
ATOM 7769 C CA . CYS F 1 75 ? -56.566 26.340 -26.987 1.00 74.23 560 CYS F CA 1
ATOM 7770 C C . CYS F 1 75 ? -56.846 26.254 -28.486 1.00 74.95 560 CYS F C 1
ATOM 7771 O O . CYS F 1 75 ? -56.700 27.235 -29.216 1.00 72.30 560 CYS F O 1
ATOM 7774 N N . THR F 1 76 ? -57.252 25.069 -28.930 1.00 85.68 561 THR F N 1
ATOM 7775 C CA . THR F 1 76 ? -57.525 24.811 -30.340 1.00 83.63 561 THR F CA 1
ATOM 7776 C C . THR F 1 76 ? -58.684 25.647 -30.873 1.00 89.33 561 THR F C 1
ATOM 7777 O O . THR F 1 76 ? -58.614 26.188 -31.977 1.00 91.70 561 THR F O 1
ATOM 7781 N N . VAL F 1 77 ? -59.745 25.744 -30.078 1.00 74.14 562 VAL F N 1
ATOM 7782 C CA . VAL F 1 77 ? -60.960 26.444 -30.480 1.00 75.17 562 VAL F CA 1
ATOM 7783 C C . VAL F 1 77 ? -60.688 27.907 -30.824 1.00 78.07 562 VAL F C 1
ATOM 7784 O O . VAL F 1 77 ? -61.308 28.469 -31.727 1.00 94.60 562 VAL F O 1
ATOM 7788 N N . CYS F 1 78 ? -59.747 28.514 -30.109 1.00 74.88 563 CYS F N 1
ATOM 7789 C CA . CYS F 1 78 ? -59.434 29.925 -30.300 1.00 78.27 563 CYS F CA 1
ATOM 7790 C C . CYS F 1 78 ? -58.328 30.145 -31.329 1.00 84.25 563 CYS F C 1
ATOM 7791 O O . CYS F 1 78 ? -58.131 31.263 -31.805 1.00 86.35 563 CYS F O 1
ATOM 7794 N N . ASN F 1 79 ? -57.599 29.071 -31.608 1.00 86.92 564 ASN F N 1
ATOM 7795 C CA . ASN F 1 79 ? -56.439 29.088 -32.486 1.00 89.22 564 ASN F CA 1
ATOM 7796 C C . ASN F 1 79 ? -56.572 28.232 -33.739 1.00 93.32 564 ASN F C 1
ATOM 7797 O O . ASN F 1 79 ? -55.575 27.803 -34.304 1.00 94.67 564 ASN F O 1
ATOM 7802 N N . ASN F 1 80 ? -57.798 27.969 -34.164 1.00 94.67 565 ASN F N 1
ATOM 7803 C CA . ASN F 1 80 ? -58.018 27.143 -35.342 1.00 93.48 565 ASN F CA 1
ATOM 7804 C C . ASN F 1 80 ? -57.485 25.726 -35.218 1.00 99.20 565 ASN F C 1
ATOM 7805 O O . ASN F 1 80 ? -56.947 25.175 -36.169 1.00 106.26 565 ASN F O 1
ATOM 7810 N N . GLY F 1 81 ? -57.637 25.139 -34.041 1.00 93.31 566 GLY F N 1
ATOM 7811 C CA . GLY F 1 81 ? -57.333 23.735 -33.852 1.00 88.03 566 GLY F CA 1
ATOM 7812 C C . GLY F 1 81 ? -55.886 23.386 -33.589 1.00 93.99 566 GLY F C 1
ATOM 7813 O O . GLY F 1 81 ? -55.540 22.214 -33.499 1.00 87.18 566 GLY F O 1
ATOM 7814 N N . ILE F 1 82 ? -55.035 24.391 -33.454 1.00 88.13 567 ILE F N 1
ATOM 7815 C CA . ILE F 1 82 ? -53.658 24.129 -33.086 1.00 97.48 567 ILE F CA 1
ATOM 7816 C C . ILE F 1 82 ? -53.365 24.689 -31.699 1.00 97.17 567 ILE F C 1
ATOM 7817 O O . ILE F 1 82 ? -53.490 25.886 -31.468 1.00 95.83 567 ILE F O 1
ATOM 7819 N N . GLU F 1 83 ? -52.951 23.811 -30.792 1.00 96.10 568 GLU F N 1
ATOM 7820 C CA . GLU F 1 83 ? -52.599 24.185 -29.428 1.00 91.73 568 GLU F CA 1
ATOM 7821 C C . GLU F 1 83 ? -51.358 25.070 -29.405 1.00 76.81 568 GLU F C 1
ATOM 7822 O O . GLU F 1 83 ? -50.331 24.729 -29.992 1.00 86.00 568 GLU F O 1
ATOM 7828 N N . PHE F 1 84 ? -51.462 26.208 -28.727 1.00 74.70 569 PHE F N 1
ATOM 7829 C CA . PHE F 1 84 ? -50.346 27.138 -28.617 1.00 76.56 569 PHE F CA 1
ATOM 7830 C C . PHE F 1 84 ? -49.793 27.147 -27.198 1.00 70.12 569 PHE F C 1
ATOM 7831 O O . PHE F 1 84 ? -50.511 27.447 -26.245 1.00 71.52 569 PHE F O 1
ATOM 7839 N N . VAL F 1 85 ? -48.514 26.815 -27.064 1.00 71.13 570 VAL F N 1
ATOM 7840 C CA . VAL F 1 85 ? -47.844 26.874 -25.770 1.00 65.42 570 VAL F CA 1
ATOM 7841 C C . VAL F 1 85 ? -46.461 27.504 -25.912 1.00 66.96 570 VAL F C 1
ATOM 7842 O O . VAL F 1 85 ? -45.600 26.994 -26.629 1.00 76.73 570 VAL F O 1
ATOM 7846 N N . ARG F 1 86 ? -46.266 28.629 -25.231 1.00 69.84 571 ARG F N 1
ATOM 7847 C CA . ARG F 1 86 ? -45.005 29.356 -25.286 1.00 68.28 571 ARG F CA 1
ATOM 7848 C C . ARG F 1 86 ? -44.450 29.579 -23.885 1.00 71.97 571 ARG F C 1
ATOM 7849 O O . ARG F 1 86 ? -45.201 29.853 -22.949 1.00 66.00 571 ARG F O 1
ATOM 7857 N N . ARG F 1 87 ? -43.132 29.488 -23.745 1.00 79.38 572 ARG F N 1
ATOM 7858 C CA . ARG F 1 87 ? -42.499 29.606 -22.436 1.00 71.78 572 ARG F CA 1
ATOM 7859 C C . ARG F 1 87 ? -42.009 31.025 -22.163 1.00 75.31 572 ARG F C 1
ATOM 7860 O O . ARG F 1 87 ? -41.303 31.619 -22.977 1.00 84.62 572 ARG F O 1
ATOM 7868 N N . MET F 1 88 ? -42.395 31.559 -21.008 1.00 69.34 573 MET F N 1
ATOM 7869 C CA . MET F 1 88 ? -42.028 32.916 -20.620 1.00 77.99 573 MET F CA 1
ATOM 7870 C C . MET F 1 88 ? -40.586 32.995 -20.133 1.00 89.35 573 MET F C 1
ATOM 7871 O O . MET F 1 88 ? -40.045 32.026 -19.600 1.00 79.25 573 MET F O 1
ATOM 7876 N N . GLN F 1 89 ? -39.971 34.157 -20.318 1.00 94.01 574 GLN F N 1
ATOM 7877 C CA . GLN F 1 89 ? -38.652 34.420 -19.760 1.00 95.38 574 GLN F CA 1
ATOM 7878 C C . GLN F 1 89 ? -38.811 35.058 -18.385 1.00 94.02 574 GLN F C 1
ATOM 7879 O O . GLN F 1 89 ? -39.148 36.236 -18.268 1.00 91.31 574 GLN F O 1
ATOM 7885 N N . ILE F 1 90 ? -38.575 34.268 -17.342 1.00 88.04 575 ILE F N 1
ATOM 7886 C CA . ILE F 1 90 ? -38.809 34.718 -15.974 1.00 86.90 575 ILE F CA 1
ATOM 7887 C C . ILE F 1 90 ? -37.578 35.382 -15.365 1.00 78.77 575 ILE F C 1
ATOM 7888 O O . ILE F 1 90 ? -36.447 35.131 -15.784 1.00 80.53 575 ILE F O 1
ATOM 7893 N N . GLU F 1 91 ? -37.812 36.237 -14.376 1.00 76.46 576 GLU F N 1
ATOM 7894 C CA . GLU F 1 91 ? -36.731 36.897 -13.660 1.00 78.29 576 GLU F CA 1
ATOM 7895 C C . GLU F 1 91 ? -36.507 36.229 -12.307 1.00 73.11 576 GLU F C 1
ATOM 7896 O O . GLU F 1 91 ? -37.235 35.306 -11.939 1.00 68.02 576 GLU F O 1
ATOM 7902 N N . TRP F 1 92 ? -35.502 36.694 -11.572 1.00 75.89 577 TRP F N 1
ATOM 7903 C CA . TRP F 1 92 ? -35.097 36.040 -10.331 1.00 73.01 577 TRP F CA 1
ATOM 7904 C C . TRP F 1 92 ? -36.146 36.071 -9.224 1.00 69.74 577 TRP F C 1
ATOM 7905 O O . TRP F 1 92 ? -36.197 35.165 -8.391 1.00 57.93 577 TRP F O 1
ATOM 7916 N N . VAL F 1 93 ? -36.975 37.111 -9.210 1.00 73.30 578 VAL F N 1
ATOM 7917 C CA . VAL F 1 93 ? -38.047 37.207 -8.226 1.00 65.48 578 VAL F CA 1
ATOM 7918 C C . VAL F 1 93 ? -39.021 36.042 -8.397 1.00 64.57 578 VAL F C 1
ATOM 7919 O O . VAL F 1 93 ? -39.508 35.473 -7.417 1.00 62.96 578 VAL F O 1
ATOM 7923 N N . ASP F 1 94 ? -39.278 35.678 -9.649 1.00 60.72 579 ASP F N 1
ATOM 7924 C CA . ASP F 1 94 ? -40.120 34.533 -9.961 1.00 68.42 579 ASP F CA 1
ATOM 7925 C C . ASP F 1 94 ? -39.460 33.242 -9.493 1.00 61.52 579 ASP F C 1
ATOM 7926 O O . ASP F 1 94 ? -40.115 32.377 -8.912 1.00 62.14 579 ASP F O 1
ATOM 7931 N N . VAL F 1 95 ? -38.159 33.125 -9.745 1.00 66.08 580 VAL F N 1
ATOM 7932 C CA . VAL F 1 95 ? -37.392 31.944 -9.356 1.00 65.55 580 VAL F CA 1
ATOM 7933 C C . VAL F 1 95 ? -37.450 31.708 -7.849 1.00 57.75 580 VAL F C 1
ATOM 7934 O O . VAL F 1 95 ? -37.701 30.592 -7.393 1.00 51.86 580 VAL F O 1
ATOM 7938 N N . LEU F 1 96 ? -37.221 32.770 -7.083 1.00 52.33 581 LEU F N 1
ATOM 7939 C CA . LEU F 1 96 ? -37.232 32.688 -5.627 1.00 59.81 581 LEU F CA 1
ATOM 7940 C C . LEU F 1 96 ? -38.619 32.357 -5.086 1.00 59.59 581 LEU F C 1
ATOM 7941 O O . LEU F 1 96 ? -38.753 31.614 -4.113 1.00 58.54 581 LEU F O 1
ATOM 7946 N N . HIS F 1 97 ? -39.648 32.906 -5.723 1.00 59.40 582 HIS F N 1
ATOM 7947 C CA . HIS F 1 97 ? -41.023 32.672 -5.295 1.00 51.33 582 HIS F CA 1
ATOM 7948 C C . HIS F 1 97 ? -41.413 31.214 -5.514 1.00 52.10 582 HIS F C 1
ATOM 7949 O O . HIS F 1 97 ? -42.003 30.585 -4.637 1.00 56.77 582 HIS F O 1
ATOM 7956 N N . ILE F 1 98 ? -41.081 30.684 -6.688 1.00 49.51 583 ILE F N 1
ATOM 7957 C CA . ILE F 1 98 ? -41.319 29.278 -7.000 1.00 58.01 583 ILE F CA 1
ATOM 7958 C C . ILE F 1 98 ? -40.602 28.381 -5.997 1.00 61.71 583 ILE F C 1
ATOM 7959 O O . ILE F 1 98 ? -41.147 27.374 -5.543 1.00 65.47 583 ILE F O 1
ATOM 7964 N N . ALA F 1 99 ? -39.377 28.765 -5.652 1.00 68.88 584 ALA F N 1
ATOM 7965 C CA . ALA F 1 99 ? -38.566 28.010 -4.706 1.00 71.26 584 ALA F CA 1
ATOM 7966 C C . ALA F 1 99 ? -39.244 27.904 -3.345 1.00 67.49 584 ALA F C 1
ATOM 7967 O O . ALA F 1 99 ? -39.502 26.805 -2.856 1.00 68.66 584 ALA F O 1
ATOM 7969 N N . LEU F 1 100 ? -39.542 29.052 -2.747 1.00 60.27 585 LEU F N 1
ATOM 7970 C CA . LEU F 1 100 ? -40.130 29.096 -1.413 1.00 61.43 585 LEU F CA 1
ATOM 7971 C C . LEU F 1 100 ? -41.523 28.474 -1.366 1.00 65.99 585 LEU F C 1
ATOM 7972 O O . LEU F 1 100 ? -41.943 27.957 -0.331 1.00 77.25 585 LEU F O 1
ATOM 7977 N N . TYR F 1 101 ? -42.233 28.518 -2.489 1.00 68.18 586 TYR F N 1
ATOM 7978 C CA . TYR F 1 101 ? -43.587 27.977 -2.559 1.00 68.97 586 TYR F CA 1
ATOM 7979 C C . TYR F 1 101 ? -43.572 26.452 -2.530 1.00 72.65 586 TYR F C 1
ATOM 7980 O O . TYR F 1 101 ? -44.519 25.822 -2.060 1.00 79.85 586 TYR F O 1
ATOM 7989 N N . ASN F 1 102 ? -42.489 25.865 -3.030 1.00 73.69 587 ASN F N 1
ATOM 7990 C CA . ASN F 1 102 ? -42.348 24.414 -3.066 1.00 80.75 587 ASN F CA 1
ATOM 7991 C C . ASN F 1 102 ? -41.623 23.861 -1.842 1.00 88.82 587 ASN F C 1
ATOM 7992 O O . ASN F 1 102 ? -41.791 22.693 -1.488 1.00 92.55 587 ASN F O 1
ATOM 7997 N N . LEU F 1 103 ? -40.816 24.701 -1.202 1.00 85.73 588 LEU F N 1
ATOM 7998 C CA . LEU F 1 103 ? -40.053 24.284 -0.030 1.00 95.14 588 LEU F CA 1
ATOM 7999 C C . LEU F 1 103 ? -40.928 24.198 1.217 1.00 107.93 588 LEU F C 1
ATOM 8000 O O . LEU F 1 103 ? -40.633 23.439 2.140 1.00 119.61 588 LEU F O 1
ATOM 8005 N N . ARG F 1 104 ? -42.003 24.980 1.237 1.00 106.42 589 ARG F N 1
ATOM 8006 C CA . ARG F 1 104 ? -42.894 25.039 2.391 1.00 110.76 589 ARG F CA 1
ATOM 8007 C C . ARG F 1 104 ? -43.628 23.721 2.617 1.00 121.28 589 ARG F C 1
ATOM 8008 O O . ARG F 1 104 ? -43.961 23.372 3.750 1.00 134.68 589 ARG F O 1
ATOM 8010 N N . LYS F 1 105 ? -43.878 22.992 1.535 1.00 117.06 590 LYS F N 1
ATOM 8011 C CA . LYS F 1 105 ? -44.589 21.722 1.618 1.00 126.15 590 LYS F CA 1
ATOM 8012 C C . LYS F 1 105 ? -43.640 20.566 1.919 1.00 138.13 590 LYS F C 1
ATOM 8013 O O . LYS F 1 105 ? -44.057 19.524 2.424 1.00 144.27 590 LYS F O 1
ATOM 8015 N N . HIS F 1 106 ? -42.361 20.758 1.609 1.00 136.88 591 HIS F N 1
ATOM 8016 C CA . HIS F 1 106 ? -41.364 19.709 1.788 1.00 138.22 591 HIS F CA 1
ATOM 8017 C C . HIS F 1 106 ? -40.703 19.770 3.162 1.00 142.63 591 HIS F C 1
ATOM 8018 O O . HIS F 1 106 ? -40.404 18.737 3.762 1.00 152.54 591 HIS F O 1
ATOM 8025 N N . GLN F 1 107 ? -40.478 20.982 3.657 1.00 138.35 592 GLN F N 1
ATOM 8026 C CA . GLN F 1 107 ? -39.784 21.171 4.926 1.00 145.52 592 GLN F CA 1
ATOM 8027 C C . GLN F 1 107 ? -40.751 21.384 6.087 1.00 145.85 592 GLN F C 1
ATOM 8028 O O . GLN F 1 107 ? -40.410 21.114 7.239 1.00 148.19 592 GLN F O 1
ATOM 8030 N N . HIS F 1 108 ? -41.950 21.869 5.770 1.00 137.89 593 HIS F N 1
ATOM 8031 C CA . HIS F 1 108 ? -42.973 22.179 6.770 1.00 140.91 593 HIS F CA 1
ATOM 8032 C C . HIS F 1 108 ? -42.444 23.144 7.828 1.00 138.60 593 HIS F C 1
ATOM 8033 O O . HIS F 1 108 ? -42.749 23.012 9.013 1.00 127.29 593 HIS F O 1
ATOM 8035 N N . GLN F 1 109 ? -41.648 24.113 7.387 1.00 135.86 594 GLN F N 1
ATOM 8036 C CA . GLN F 1 109 ? -41.073 25.107 8.283 1.00 127.52 594 GLN F CA 1
ATOM 8037 C C . GLN F 1 109 ? -41.434 26.517 7.834 1.00 112.86 594 GLN F C 1
ATOM 8038 O O . GLN F 1 109 ? -41.756 26.744 6.668 1.00 112.48 594 GLN F O 1
ATOM 8044 N N . LYS F 1 110 ? -41.378 27.462 8.767 1.00 102.27 595 LYS F N 1
ATOM 8045 C CA . LYS F 1 110 ? -41.680 28.854 8.462 1.00 88.32 595 LYS F CA 1
ATOM 8046 C C . LYS F 1 110 ? -40.622 29.453 7.542 1.00 82.56 595 LYS F C 1
ATOM 8047 O O . LYS F 1 110 ? -40.919 29.843 6.415 1.00 77.30 595 LYS F O 1
ATOM 8049 N N . TYR F 1 111 ? -39.386 29.512 8.027 1.00 89.27 596 TYR F N 1
ATOM 8050 C CA . TYR F 1 111 ? -38.294 30.123 7.277 1.00 75.69 596 TYR F CA 1
ATOM 8051 C C . TYR F 1 111 ? -37.431 29.096 6.551 1.00 74.85 596 TYR F C 1
ATOM 8052 O O . TYR F 1 111 ? -37.510 27.897 6.820 1.00 78.94 596 TYR F O 1
ATOM 8061 N N . HIS F 1 112 ? -36.622 29.577 5.616 1.00 74.11 597 HIS F N 1
ATOM 8062 C CA . HIS F 1 112 ? -35.668 28.732 4.917 1.00 78.07 597 HIS F CA 1
ATOM 8063 C C . HIS F 1 112 ? -34.310 29.408 4.817 1.00 73.26 597 HIS F C 1
ATOM 8064 O O . HIS F 1 112 ? -34.228 30.607 4.590 1.00 59.95 597 HIS F O 1
ATOM 8071 N N . HIS F 1 113 ? -33.248 28.626 4.976 1.00 78.39 598 HIS F N 1
ATOM 8072 C CA . HIS F 1 113 ? -31.897 29.155 4.914 1.00 74.84 598 HIS F CA 1
ATOM 8073 C C . HIS F 1 113 ? -31.540 29.347 3.459 1.00 71.59 598 HIS F C 1
ATOM 8074 O O . HIS F 1 113 ? -31.643 28.422 2.661 1.00 68.31 598 HIS F O 1
ATOM 8081 N N . LEU F 1 114 ? -31.134 30.555 3.104 1.00 59.93 599 LEU F N 1
ATOM 8082 C CA . LEU F 1 114 ? -30.901 30.841 1.706 1.00 67.19 599 LEU F CA 1
ATOM 8083 C C . LEU F 1 114 ? -29.771 30.033 1.092 1.00 75.82 599 LEU F C 1
ATOM 8084 O O . LEU F 1 114 ? -29.932 29.457 0.027 1.00 79.61 599 LEU F O 1
ATOM 8089 N N . LEU F 1 115 ? -28.628 29.981 1.761 1.00 80.93 600 LEU F N 1
ATOM 8090 C CA . LEU F 1 115 ? -27.532 29.155 1.284 1.00 75.95 600 LEU F CA 1
ATOM 8091 C C . LEU F 1 115 ? -27.799 27.667 1.428 1.00 78.54 600 LEU F C 1
ATOM 8092 O O . LEU F 1 115 ? -27.510 26.876 0.541 1.00 86.11 600 LEU F O 1
ATOM 8097 N N . ASN F 1 116 ? -28.314 27.287 2.585 1.00 72.46 601 ASN F N 1
ATOM 8098 C CA . ASN F 1 116 ? -28.611 25.892 2.859 1.00 81.44 601 ASN F CA 1
ATOM 8099 C C . ASN F 1 116 ? -29.772 25.206 2.143 1.00 89.42 601 ASN F C 1
ATOM 8100 O O . ASN F 1 116 ? -29.641 24.071 1.703 1.00 91.77 601 ASN F O 1
ATOM 8105 N N . ASP F 1 117 ? -30.915 25.879 2.050 1.00 90.40 602 ASP F N 1
ATOM 8106 C CA . ASP F 1 117 ? -32.123 25.227 1.547 1.00 86.19 602 ASP F CA 1
ATOM 8107 C C . ASP F 1 117 ? -32.591 25.682 0.178 1.00 82.60 602 ASP F C 1
ATOM 8108 O O . ASP F 1 117 ? -33.005 24.881 -0.648 1.00 77.69 602 ASP F O 1
ATOM 8113 N N . ILE F 1 118 ? -32.535 26.981 -0.044 1.00 76.72 603 ILE F N 1
ATOM 8114 C CA . ILE F 1 118 ? -33.128 27.573 -1.238 1.00 79.54 603 ILE F CA 1
ATOM 8115 C C . ILE F 1 118 ? -32.262 27.235 -2.450 1.00 86.72 603 ILE F C 1
ATOM 8116 O O . ILE F 1 118 ? -32.756 26.704 -3.444 1.00 82.78 603 ILE F O 1
ATOM 8121 N N . TRP F 1 119 ? -30.971 27.541 -2.364 1.00 91.56 604 TRP F N 1
ATOM 8122 C CA . TRP F 1 119 ? -30.053 27.317 -3.480 1.00 87.22 604 TRP F CA 1
ATOM 8123 C C . TRP F 1 119 ? -29.831 25.833 -3.822 1.00 84.27 604 TRP F C 1
ATOM 8124 O O . TRP F 1 119 ? -29.800 25.483 -5.002 1.00 79.85 604 TRP F O 1
ATOM 8135 N N . PRO F 1 120 ? -29.665 24.956 -2.809 1.00 93.68 605 PRO F N 1
ATOM 8136 C CA . PRO F 1 120 ? -29.547 23.537 -3.173 1.00 94.45 605 PRO F CA 1
ATOM 8137 C C . PRO F 1 120 ? -30.796 22.996 -3.872 1.00 90.67 605 PRO F C 1
ATOM 8138 O O . PRO F 1 120 ? -30.695 22.099 -4.710 1.00 92.85 605 PRO F O 1
ATOM 8142 N N . PHE F 1 121 ? -31.956 23.547 -3.528 1.00 95.75 606 PHE F N 1
ATOM 8143 C CA . PHE F 1 121 ? -33.205 23.180 -4.185 1.00 90.22 606 PHE F CA 1
ATOM 8144 C C . PHE F 1 121 ? -33.210 23.627 -5.643 1.00 92.57 606 PHE F C 1
ATOM 8145 O O . PHE F 1 121 ? -33.657 22.893 -6.524 1.00 94.07 606 PHE F O 1
ATOM 8153 N N . ILE F 1 122 ? -32.712 24.836 -5.885 1.00 80.57 607 ILE F N 1
ATOM 8154 C CA . ILE F 1 122 ? -32.764 25.449 -7.210 1.00 77.93 607 ILE F CA 1
ATOM 8155 C C . ILE F 1 122 ? -31.983 24.668 -8.267 1.00 96.96 607 ILE F C 1
ATOM 8156 O O . ILE F 1 122 ? -32.521 24.346 -9.325 1.00 94.06 607 ILE F O 1
ATOM 8161 N N . LEU F 1 123 ? -30.726 24.377 -7.986 1.00 93.75 608 LEU F N 1
ATOM 8162 C CA . LEU F 1 123 ? -29.888 23.725 -8.967 1.00 92.22 608 LEU F CA 1
ATOM 8163 C C . LEU F 1 123 ? -30.384 22.336 -9.315 1.00 91.93 608 LEU F C 1
ATOM 8164 O O . LEU F 1 123 ? -30.351 21.927 -10.465 1.00 99.50 608 LEU F O 1
ATOM 8169 N N . GLU F 1 124 ? -30.942 21.649 -8.337 1.00 87.94 609 GLU F N 1
ATOM 8170 C CA . GLU F 1 124 ? -31.509 20.350 -8.610 1.00 97.11 609 GLU F CA 1
ATOM 8171 C C . GLU F 1 124 ? -32.602 20.577 -9.645 1.00 107.78 609 GLU F C 1
ATOM 8172 O O . GLU F 1 124 ? -32.816 19.754 -10.529 1.00 110.36 609 GLU F O 1
ATOM 8174 N N . GLN F 1 125 ? -33.235 21.742 -9.574 1.00 101.86 610 GLN F N 1
ATOM 8175 C CA . GLN F 1 125 ? -34.280 22.124 -10.521 1.00 104.20 610 GLN F CA 1
ATOM 8176 C C . GLN F 1 125 ? -33.854 23.168 -11.559 1.00 107.70 610 GLN F C 1
ATOM 8177 O O . GLN F 1 125 ? -34.698 23.792 -12.191 1.00 116.91 610 GLN F O 1
ATOM 8183 N N . ARG F 1 126 ? -32.553 23.319 -11.770 1.00 109.80 611 ARG F N 1
ATOM 8184 C CA . ARG F 1 126 ? -32.038 24.317 -12.710 1.00 113.89 611 ARG F CA 1
ATOM 8185 C C . ARG F 1 126 ? -32.524 24.054 -14.130 1.00 121.16 611 ARG F C 1
ATOM 8186 O O . ARG F 1 126 ? -32.789 24.983 -14.889 1.00 122.72 611 ARG F O 1
ATOM 8188 N N . HIS F 1 127 ? -32.607 22.784 -14.497 1.00 122.05 612 HIS F N 1
ATOM 8189 C CA . HIS F 1 127 ? -33.094 22.404 -15.812 1.00 122.35 612 HIS F CA 1
ATOM 8190 C C . HIS F 1 127 ? -34.539 22.843 -16.014 1.00 121.21 612 HIS F C 1
ATOM 8191 O O . HIS F 1 127 ? -34.917 23.294 -17.090 1.00 118.37 612 HIS F O 1
ATOM 8193 N N . GLN F 1 128 ? -35.341 22.702 -14.967 1.00 121.99 613 GLN F N 1
ATOM 8194 C CA . GLN F 1 128 ? -36.765 23.010 -15.026 1.00 122.11 613 GLN F CA 1
ATOM 8195 C C . GLN F 1 128 ? -37.078 24.475 -15.323 1.00 119.16 613 GLN F C 1
ATOM 8196 O O . GLN F 1 128 ? -38.030 24.772 -16.038 1.00 112.75 613 GLN F O 1
ATOM 8198 N N . LEU F 1 129 ? -36.294 25.388 -14.760 1.00 113.38 614 LEU F N 1
ATOM 8199 C CA . LEU F 1 129 ? -36.606 26.810 -14.862 1.00 111.42 614 LEU F CA 1
ATOM 8200 C C . LEU F 1 129 ? -35.728 27.594 -15.837 1.00 107.23 614 LEU F C 1
ATOM 8201 O O . LEU F 1 129 ? -34.503 27.598 -15.728 1.00 108.57 614 LEU F O 1
ATOM 8203 N N . PRO F 1 130 ? -36.431 28.296 -16.829 1.00 107.99 615 PRO F N 1
ATOM 8204 C CA . PRO F 1 130 ? -35.563 29.072 -17.728 1.00 104.02 615 PRO F CA 1
ATOM 8205 C C . PRO F 1 130 ? -35.072 30.382 -17.133 1.00 104.26 615 PRO F C 1
ATOM 8206 O O . PRO F 1 130 ? -35.675 30.922 -16.220 1.00 108.21 615 PRO F O 1
ATOM 8210 N N . ILE F 1 131 ? -33.974 30.886 -17.673 1.00 108.49 616 ILE F N 1
ATOM 8211 C CA . ILE F 1 131 ? -33.417 32.167 -17.275 1.00 110.89 616 ILE F CA 1
ATOM 8212 C C . ILE F 1 131 ? -33.011 32.919 -18.529 1.00 116.84 616 ILE F C 1
ATOM 8213 O O . ILE F 1 131 ? -32.826 32.316 -19.582 1.00 122.42 616 ILE F O 1
ATOM 8218 N N . CYS F 1 132 ? -32.866 34.233 -18.426 1.00 113.92 617 CYS F N 1
ATOM 8219 C CA . CYS F 1 132 ? -32.338 34.984 -19.552 1.00 121.15 617 CYS F CA 1
ATOM 8220 C C . CYS F 1 132 ? -30.925 34.486 -19.810 1.00 120.31 617 CYS F C 1
ATOM 8221 O O . CYS F 1 132 ? -30.146 34.315 -18.878 1.00 117.66 617 CYS F O 1
ATOM 8224 N N . GLU F 1 133 ? -30.588 34.291 -21.079 1.00 123.32 618 GLU F N 1
ATOM 8225 C CA . GLU F 1 133 ? -29.395 33.543 -21.466 1.00 123.07 618 GLU F CA 1
ATOM 8226 C C . GLU F 1 133 ? -28.126 34.185 -20.945 1.00 126.43 618 GLU F C 1
ATOM 8227 O O . GLU F 1 133 ? -27.193 33.497 -20.540 1.00 121.08 618 GLU F O 1
ATOM 8229 N N . LYS F 1 134 ? -28.102 35.510 -20.966 1.00 131.95 619 LYS F N 1
ATOM 8230 C CA . LYS F 1 134 ? -26.965 36.279 -20.483 1.00 131.54 619 LYS F CA 1
ATOM 8231 C C . LYS F 1 134 ? -26.722 36.029 -18.999 1.00 130.96 619 LYS F C 1
ATOM 8232 O O . LYS F 1 134 ? -25.579 35.954 -18.555 1.00 130.52 619 LYS F O 1
ATOM 8234 N N . TRP F 1 135 ? -27.799 35.890 -18.236 1.00 130.45 620 TRP F N 1
ATOM 8235 C CA . TRP F 1 135 ? -27.694 35.812 -16.789 1.00 127.09 620 TRP F CA 1
ATOM 8236 C C . TRP F 1 135 ? -26.835 34.625 -16.399 1.00 131.89 620 TRP F C 1
ATOM 8237 O O . TRP F 1 135 ? -25.999 34.718 -15.500 1.00 129.45 620 TRP F O 1
ATOM 8248 N N . ARG F 1 136 ? -27.024 33.514 -17.099 1.00 131.80 621 ARG F N 1
ATOM 8249 C CA . ARG F 1 136 ? -26.341 32.281 -16.757 1.00 130.89 621 ARG F CA 1
ATOM 8250 C C . ARG F 1 136 ? -24.843 32.503 -16.872 1.00 136.93 621 ARG F C 1
ATOM 8251 O O . ARG F 1 136 ? -24.069 32.041 -16.040 1.00 138.13 621 ARG F O 1
ATOM 8253 N N . THR F 1 137 ? -24.436 33.228 -17.902 1.00 139.99 622 THR F N 1
ATOM 8254 C CA . THR F 1 137 ? -23.037 33.592 -18.055 1.00 141.94 622 THR F CA 1
ATOM 8255 C C . THR F 1 137 ? -22.538 34.270 -16.783 1.00 139.75 622 THR F C 1
ATOM 8256 O O . THR F 1 137 ? -21.350 34.246 -16.483 1.00 137.51 622 THR F O 1
ATOM 8258 N N . LEU F 1 138 ? -23.444 34.889 -16.039 1.00 141.03 623 LEU F N 1
ATOM 8259 C CA . LEU F 1 138 ? -23.049 35.683 -14.882 1.00 140.77 623 LEU F CA 1
ATOM 8260 C C . LEU F 1 138 ? -22.321 34.807 -13.885 1.00 136.43 623 LEU F C 1
ATOM 8261 O O . LEU F 1 138 ? -22.576 33.611 -13.809 1.00 136.93 623 LEU F O 1
ATOM 8263 N N . PRO F 1 139 ? -21.323 35.452 -13.136 1.00 136.67 624 PRO F N 1
ATOM 8264 C CA . PRO F 1 139 ? -20.548 34.537 -12.281 1.00 137.40 624 PRO F CA 1
ATOM 8265 C C . PRO F 1 139 ? -21.297 33.986 -11.072 1.00 134.69 624 PRO F C 1
ATOM 8266 O O . PRO F 1 139 ? -22.186 34.639 -10.537 1.00 133.38 624 PRO F O 1
ATOM 8270 N N . GLU F 1 140 ? -20.896 32.789 -10.658 1.00 133.44 625 GLU F N 1
ATOM 8271 C CA . GLU F 1 140 ? -21.457 32.063 -9.521 1.00 131.58 625 GLU F CA 1
ATOM 8272 C C . GLU F 1 140 ? -21.277 32.756 -8.183 1.00 124.81 625 GLU F C 1
ATOM 8273 O O . GLU F 1 140 ? -22.114 32.648 -7.300 1.00 126.79 625 GLU F O 1
ATOM 8275 N N . THR F 1 141 ? -20.141 33.402 -8.012 1.00 122.71 626 THR F N 1
ATOM 8276 C CA . THR F 1 141 ? -19.871 34.141 -6.800 1.00 129.12 626 THR F CA 1
ATOM 8277 C C . THR F 1 141 ? -20.870 35.284 -6.644 1.00 123.93 626 THR F C 1
ATOM 8278 O O . THR F 1 141 ? -21.358 35.570 -5.551 1.00 114.45 626 THR F O 1
ATOM 8280 N N . ALA F 1 142 ? -21.166 35.917 -7.770 1.00 124.41 627 ALA F N 1
ATOM 8281 C CA . ALA F 1 142 ? -21.903 37.178 -7.839 1.00 128.86 627 ALA F CA 1
ATOM 8282 C C . ALA F 1 142 ? -23.338 37.156 -7.305 1.00 125.68 627 ALA F C 1
ATOM 8283 O O . ALA F 1 142 ? -23.807 38.140 -6.738 1.00 124.06 627 ALA F O 1
ATOM 8285 N N . LEU F 1 143 ? -23.998 36.016 -7.452 1.00 119.12 628 LEU F N 1
ATOM 8286 C CA . LEU F 1 143 ? -25.441 35.919 -7.476 1.00 115.59 628 LEU F CA 1
ATOM 8287 C C . LEU F 1 143 ? -26.091 36.416 -6.201 1.00 109.27 628 LEU F C 1
ATOM 8288 O O . LEU F 1 143 ? -27.101 37.115 -6.235 1.00 100.30 628 LEU F O 1
ATOM 8293 N N . MET F 1 144 ? -25.475 36.087 -5.080 1.00 108.61 629 MET F N 1
ATOM 8294 C CA . MET F 1 144 ? -26.056 36.353 -3.789 1.00 101.60 629 MET F CA 1
ATOM 8295 C C . MET F 1 144 ? -26.269 37.846 -3.671 1.00 101.93 629 MET F C 1
ATOM 8296 O O . MET F 1 144 ? -27.264 38.309 -3.127 1.00 94.08 629 MET F O 1
ATOM 8301 N N . GLU F 1 145 ? -25.336 38.601 -4.215 1.00 107.21 630 GLU F N 1
ATOM 8302 C CA . GLU F 1 145 ? -25.442 40.031 -4.136 1.00 109.83 630 GLU F CA 1
ATOM 8303 C C . GLU F 1 145 ? -26.731 40.447 -4.827 1.00 98.81 630 GLU F C 1
ATOM 8304 O O . GLU F 1 145 ? -27.430 41.321 -4.338 1.00 91.35 630 GLU F O 1
ATOM 8306 N N . ARG F 1 146 ? -27.039 39.848 -5.974 1.00 99.13 631 ARG F N 1
ATOM 8307 C CA . ARG F 1 146 ? -28.353 40.059 -6.590 1.00 103.64 631 ARG F CA 1
ATOM 8308 C C . ARG F 1 146 ? -29.554 39.445 -5.849 1.00 90.31 631 ARG F C 1
ATOM 8309 O O . ARG F 1 146 ? -30.540 40.113 -5.619 1.00 91.69 631 ARG F O 1
ATOM 8311 N N . LEU F 1 147 ? -29.434 38.194 -5.430 1.00 84.68 632 LEU F N 1
ATOM 8312 C CA . LEU F 1 147 ? -30.533 37.455 -4.818 1.00 85.30 632 LEU F CA 1
ATOM 8313 C C . LEU F 1 147 ? -30.961 38.066 -3.487 1.00 87.11 632 LEU F C 1
ATOM 8314 O O . LEU F 1 147 ? -32.151 38.119 -3.179 1.00 84.59 632 LEU F O 1
ATOM 8319 N N . LYS F 1 148 ? -29.992 38.523 -2.701 1.00 90.81 633 LYS F N 1
ATOM 8320 C CA . LYS F 1 148 ? -30.291 39.163 -1.424 1.00 84.72 633 LYS F CA 1
ATOM 8321 C C . LYS F 1 148 ? -30.946 40.519 -1.652 1.00 85.42 633 LYS F C 1
ATOM 8322 O O . LYS F 1 148 ? -31.816 40.936 -0.888 1.00 91.61 633 LYS F O 1
ATOM 8324 N N . GLN F 1 149 ? -30.520 41.204 -2.708 1.00 82.42 634 GLN F N 1
ATOM 8325 C CA . GLN F 1 149 ? -31.101 42.491 -3.070 1.00 86.24 634 GLN F CA 1
ATOM 8326 C C . GLN F 1 149 ? -32.512 42.302 -3.615 1.00 86.01 634 GLN F C 1
ATOM 8327 O O . GLN F 1 149 ? -33.391 43.134 -3.394 1.00 85.44 634 GLN F O 1
ATOM 8329 N N . THR F 1 150 ? -32.717 41.198 -4.329 1.00 81.86 635 THR F N 1
ATOM 8330 C CA . THR F 1 150 ? -34.028 40.861 -4.873 1.00 85.79 635 THR F CA 1
ATOM 8331 C C . THR F 1 150 ? -35.032 40.619 -3.752 1.00 82.84 635 THR F C 1
ATOM 8332 O O . THR F 1 150 ? -36.139 41.157 -3.769 1.00 77.48 635 THR F O 1
ATOM 8336 N N . LEU F 1 151 ? -34.633 39.809 -2.777 1.00 76.67 636 LEU F N 1
ATOM 8337 C CA . LEU F 1 151 ? -35.483 39.502 -1.634 1.00 73.64 636 LEU F CA 1
ATOM 8338 C C . LEU F 1 151 ? -35.730 40.743 -0.781 1.00 82.28 636 LEU F C 1
ATOM 8339 O O . LEU F 1 151 ? -36.775 40.872 -0.143 1.00 82.75 636 LEU F O 1
ATOM 8344 N N . LYS F 1 152 ? -34.763 41.655 -0.781 1.00 76.75 637 LYS F N 1
ATOM 8345 C CA . LYS F 1 152 ? -34.885 42.899 -0.030 1.00 83.23 637 LYS F CA 1
ATOM 8346 C C . LYS F 1 152 ? -35.792 43.889 -0.753 1.00 78.26 637 LYS F C 1
ATOM 8347 O O . LYS F 1 152 ? -36.611 44.565 -0.130 1.00 79.85 637 LYS F O 1
ATOM 8349 N N . ASP F 1 153 ? -35.640 43.971 -2.071 1.00 79.57 638 ASP F N 1
ATOM 8350 C CA . ASP F 1 153 ? -36.459 44.865 -2.883 1.00 80.52 638 ASP F CA 1
ATOM 8351 C C . ASP F 1 153 ? -37.889 44.345 -2.989 1.00 76.48 638 ASP F C 1
ATOM 8352 O O . ASP F 1 153 ? -38.822 45.108 -3.235 1.00 70.64 638 ASP F O 1
ATOM 8354 N N . TYR F 1 154 ? -38.050 43.039 -2.805 1.00 74.87 639 TYR F N 1
ATOM 8355 C CA . TYR F 1 154 ? -39.367 42.414 -2.814 1.00 73.09 639 TYR F CA 1
ATOM 8356 C C . TYR F 1 154 ? -39.821 42.001 -1.419 1.00 71.69 639 TYR F C 1
ATOM 8357 O O . TYR F 1 154 ? -40.487 40.980 -1.248 1.00 70.36 639 TYR F O 1
ATOM 8366 N N . SER F 1 155 ? -39.457 42.801 -0.422 1.00 70.90 640 SER F N 1
ATOM 8367 C CA . SER F 1 155 ? -39.802 42.511 0.965 1.00 67.51 640 SER F CA 1
ATOM 8368 C C . SER F 1 155 ? -41.304 42.383 1.198 1.00 68.34 640 SER F C 1
ATOM 8369 O O . SER F 1 155 ? -41.740 41.798 2.189 1.00 74.41 640 SER F O 1
ATOM 8372 N N . ASP F 1 156 ? -42.090 42.932 0.278 1.00 71.14 641 ASP F N 1
ATOM 8373 C CA . ASP F 1 156 ? -43.542 42.835 0.348 1.00 66.93 641 ASP F CA 1
ATOM 8374 C C . ASP F 1 156 ? -44.010 41.396 0.142 1.00 56.13 641 ASP F C 1
ATOM 8375 O O . ASP F 1 156 ? -45.079 41.013 0.613 1.00 58.81 641 ASP F O 1
ATOM 8380 N N . ARG F 1 157 ? -43.200 40.603 -0.555 1.00 60.47 642 ARG F N 1
ATOM 8381 C CA . ARG F 1 157 ? -43.527 39.204 -0.816 1.00 55.43 642 ARG F CA 1
ATOM 8382 C C . ARG F 1 157 ? -42.717 38.252 0.059 1.00 57.61 642 ARG F C 1
ATOM 8383 O O . ARG F 1 157 ? -43.152 37.136 0.341 1.00 52.87 642 ARG F O 1
ATOM 8391 N N . PHE F 1 158 ? -41.536 38.691 0.482 1.00 65.33 643 PHE F N 1
ATOM 8392 C CA . PHE F 1 158 ? -40.613 37.810 1.190 1.00 53.16 643 PHE F CA 1
ATOM 8393 C C . PHE F 1 158 ? -40.296 38.297 2.601 1.00 49.69 643 PHE F C 1
ATOM 8394 O O . PHE F 1 158 ? -39.877 39.438 2.793 1.00 53.22 643 PHE F O 1
ATOM 8402 N N . VAL F 1 159 ? -40.503 37.427 3.586 1.00 49.00 644 VAL F N 1
ATOM 8403 C CA . VAL F 1 159 ? -40.126 37.730 4.962 1.00 66.52 644 VAL F CA 1
ATOM 8404 C C . VAL F 1 159 ? -38.625 37.543 5.136 1.00 57.01 644 VAL F C 1
ATOM 8405 O O . VAL F 1 159 ? -38.068 36.530 4.718 1.00 54.46 644 VAL F O 1
ATOM 8409 N N . CYS F 1 160 ? -37.974 38.526 5.745 1.00 65.12 645 CYS F N 1
ATOM 8410 C CA . CYS F 1 160 ? -36.540 38.448 6.003 1.00 75.54 645 CYS F CA 1
ATOM 8411 C C . CYS F 1 160 ? -36.283 38.011 7.443 1.00 75.42 645 CYS F C 1
ATOM 8412 O O . CYS F 1 160 ? -36.806 38.608 8.383 1.00 73.44 645 CYS F O 1
ATOM 8415 N N . GLY F 1 161 ? -35.477 36.967 7.612 1.00 77.11 646 GLY F N 1
ATOM 8416 C CA . GLY F 1 161 ? -35.230 36.409 8.929 1.00 79.84 646 GLY F CA 1
ATOM 8417 C C . GLY F 1 161 ? -33.766 36.338 9.322 1.00 78.24 646 GLY F C 1
ATOM 8418 O O . GLY F 1 161 ? -32.898 36.080 8.488 1.00 72.62 646 GLY F O 1
ATOM 8419 N N . ARG F 1 162 ? -33.495 36.560 10.604 1.00 81.29 647 ARG F N 1
ATOM 8420 C CA . ARG F 1 162 ? -32.128 36.556 11.114 1.00 88.10 647 ARG F CA 1
ATOM 8421 C C . ARG F 1 162 ? -32.023 35.775 12.423 1.00 83.38 647 ARG F C 1
ATOM 8422 O O . ARG F 1 162 ? -33.034 35.443 13.043 1.00 83.44 647 ARG F O 1
ATOM 8430 N N . GLU F 1 163 ? -30.793 35.485 12.834 1.00 91.24 648 GLU F N 1
ATOM 8431 C CA . GLU F 1 163 ? -30.540 34.789 14.092 1.00 89.43 648 GLU F CA 1
ATOM 8432 C C . GLU F 1 163 ? -29.569 35.567 14.972 1.00 97.29 648 GLU F C 1
ATOM 8433 O O . GLU F 1 163 ? -28.540 36.040 14.494 1.00 106.32 648 GLU F O 1
ATOM 8439 N N . PHE F 1 164 ? -29.905 35.696 16.253 1.00 96.90 649 PHE F N 1
ATOM 8440 C CA . PHE F 1 164 ? -28.999 36.263 17.254 1.00 104.24 649 PHE F CA 1
ATOM 8441 C C . PHE F 1 164 ? -28.468 37.650 16.891 1.00 108.65 649 PHE F C 1
ATOM 8442 O O . PHE F 1 164 ? -27.305 37.962 17.154 1.00 114.06 649 PHE F O 1
ATOM 8450 N N . LYS F 1 165 ? -29.324 38.468 16.285 1.00 108.14 650 LYS F N 1
ATOM 8451 C CA . LYS F 1 165 ? -28.982 39.839 15.910 1.00 113.20 650 LYS F CA 1
ATOM 8452 C C . LYS F 1 165 ? -27.753 39.922 15.003 1.00 112.15 650 LYS F C 1
ATOM 8453 O O . LYS F 1 165 ? -26.856 40.732 15.235 1.00 114.62 650 LYS F O 1
ATOM 8455 N N . ARG F 1 166 ? -27.758 39.112 13.955 1.00 110.95 651 ARG F N 1
ATOM 8456 C CA . ARG F 1 166 ? -26.666 39.005 13.007 1.00 100.23 651 ARG F CA 1
ATOM 8457 C C . ARG F 1 166 ? -27.258 39.147 11.613 1.00 99.89 651 ARG F C 1
ATOM 8458 O O . ARG F 1 166 ? -28.471 39.197 11.463 1.00 103.39 651 ARG F O 1
ATOM 8466 N N . ALA F 1 167 ? -26.414 39.236 10.596 1.00 94.63 652 ALA F N 1
ATOM 8467 C CA . ALA F 1 167 ? -26.923 39.436 9.249 1.00 97.95 652 ALA F CA 1
ATOM 8468 C C . ALA F 1 167 ? -27.877 38.312 8.864 1.00 95.78 652 ALA F C 1
ATOM 8469 O O . ALA F 1 167 ? -27.596 37.134 9.081 1.00 97.29 652 ALA F O 1
ATOM 8471 N N . PRO F 1 168 ? -29.070 38.738 8.258 1.00 85.89 653 PRO F N 1
ATOM 8472 C CA . PRO F 1 168 ? -30.034 37.649 8.040 1.00 84.21 653 PRO F CA 1
ATOM 8473 C C . PRO F 1 168 ? -29.685 36.707 6.908 1.00 78.30 653 PRO F C 1
ATOM 8474 O O . PRO F 1 168 ? -29.234 37.140 5.861 1.00 79.92 653 PRO F O 1
ATOM 8478 N N . ALA F 1 169 ? -29.891 35.420 7.136 1.00 80.49 654 ALA F N 1
ATOM 8479 C CA . ALA F 1 169 ? -29.749 34.411 6.101 1.00 79.24 654 ALA F CA 1
ATOM 8480 C C . ALA F 1 169 ? -31.042 33.638 5.847 1.00 70.06 654 ALA F C 1
ATOM 8481 O O . ALA F 1 169 ? -31.032 32.622 5.160 1.00 64.18 654 ALA F O 1
ATOM 8483 N N . PHE F 1 170 ? -32.145 34.099 6.423 1.00 68.76 655 PHE F N 1
ATOM 8484 C CA . PHE F 1 170 ? -33.391 33.337 6.390 1.00 78.27 655 PHE F CA 1
ATOM 8485 C C . PHE F 1 170 ? -34.547 34.040 5.690 1.00 69.94 655 PHE F C 1
ATOM 8486 O O . PHE F 1 170 ? -34.818 35.206 5.953 1.00 68.87 655 PHE F O 1
ATOM 8494 N N . TYR F 1 171 ? -35.230 33.329 4.797 1.00 67.18 656 TYR F N 1
ATOM 8495 C CA . TYR F 1 171 ? -36.285 33.964 4.016 1.00 65.97 656 TYR F CA 1
ATOM 8496 C C . TYR F 1 171 ? -37.509 33.069 3.879 1.00 62.21 656 TYR F C 1
ATOM 8497 O O . TYR F 1 171 ? -37.408 31.847 3.970 1.00 63.90 656 TYR F O 1
ATOM 8506 N N . ALA F 1 172 ? -38.664 33.689 3.656 1.00 62.22 657 ALA F N 1
ATOM 8507 C CA . ALA F 1 172 ? -39.920 32.960 3.533 1.00 65.04 657 ALA F CA 1
ATOM 8508 C C . ALA F 1 172 ? -40.974 33.790 2.806 1.00 52.95 657 ALA F C 1
ATOM 8509 O O . ALA F 1 172 ? -40.892 35.016 2.773 1.00 42.57 657 ALA F O 1
ATOM 8511 N N . LEU F 1 173 ? -41.962 33.117 2.224 1.00 56.49 658 LEU F N 1
ATOM 8512 C CA . LEU F 1 173 ? -43.075 33.799 1.568 1.00 48.51 658 LEU F CA 1
ATOM 8513 C C . LEU F 1 173 ? -43.923 34.539 2.594 1.00 42.93 658 LEU F C 1
ATOM 8514 O O . LEU F 1 173 ? -44.396 33.944 3.563 1.00 50.00 658 LEU F O 1
ATOM 8519 N N . ARG F 1 174 ? -44.117 35.836 2.380 1.00 37.59 659 ARG F N 1
ATOM 8520 C CA . ARG F 1 174 ? -44.889 36.651 3.311 1.00 51.63 659 ARG F CA 1
ATOM 8521 C C . ARG F 1 174 ? -46.350 36.222 3.352 1.00 66.68 659 ARG F C 1
ATOM 8522 O O . ARG F 1 174 ? -47.032 36.403 4.360 1.00 66.07 659 ARG F O 1
ATOM 8530 N N . HIS F 1 175 ? -46.823 35.643 2.255 1.00 48.53 660 HIS F N 1
ATOM 8531 C CA . HIS F 1 175 ? -48.213 35.212 2.170 1.00 54.86 660 HIS F CA 1
ATOM 8532 C C . HIS F 1 175 ? -48.329 33.828 1.543 1.00 52.13 660 HIS F C 1
ATOM 8533 O O . HIS F 1 175 ? -47.329 33.231 1.145 1.00 59.82 660 HIS F O 1
ATOM 8540 N N . SER F 1 176 ? -49.556 33.323 1.459 1.00 56.82 661 SER F N 1
ATOM 8541 C CA . SER F 1 176 ? -49.796 31.953 1.019 1.00 55.61 661 SER F CA 1
ATOM 8542 C C . SER F 1 176 ? -49.935 31.821 -0.492 1.00 55.21 661 SER F C 1
ATOM 8543 O O . SER F 1 176 ? -50.127 30.716 -1.009 1.00 64.12 661 SER F O 1
ATOM 8546 N N . GLY F 1 177 ? -49.838 32.941 -1.197 1.00 50.89 662 GLY F N 1
ATOM 8547 C CA . GLY F 1 177 ? -50.040 32.939 -2.634 1.00 52.33 662 GLY F CA 1
ATOM 8548 C C . GLY F 1 177 ? -48.872 32.388 -3.431 1.00 63.97 662 GLY F C 1
ATOM 8549 O O . GLY F 1 177 ? -47.732 32.408 -2.969 1.00 63.00 662 GLY F O 1
ATOM 8550 N N . PRO F 1 178 ? -49.157 31.882 -4.636 1.00 73.16 663 PRO F N 1
ATOM 8551 C CA . PRO F 1 178 ? -48.146 31.418 -5.587 1.00 48.29 663 PRO F CA 1
ATOM 8552 C C . PRO F 1 178 ? -47.493 32.604 -6.302 1.00 48.65 663 PRO F C 1
ATOM 8553 O O . PRO F 1 178 ? -47.914 33.735 -6.060 1.00 52.17 663 PRO F O 1
ATOM 8557 N N . PRO F 1 179 ? -46.475 32.358 -7.147 1.00 48.33 664 PRO F N 1
ATOM 8558 C CA . PRO F 1 179 ? -45.843 33.466 -7.876 1.00 45.88 664 PRO F CA 1
ATOM 8559 C C . PRO F 1 179 ? -46.824 34.320 -8.679 1.00 58.02 664 PRO F C 1
ATOM 8560 O O . PRO F 1 179 ? -47.717 33.783 -9.335 1.00 51.69 664 PRO F O 1
ATOM 8564 N N . HIS F 1 180 ? -46.651 35.637 -8.616 1.00 59.70 665 HIS F N 1
ATOM 8565 C CA . HIS F 1 180 ? -47.476 36.563 -9.384 1.00 53.08 665 HIS F CA 1
ATOM 8566 C C . HIS F 1 180 ? -47.209 36.405 -10.874 1.00 68.09 665 HIS F C 1
ATOM 8567 O O . HIS F 1 180 ? -46.062 36.474 -11.321 1.00 69.10 665 HIS F O 1
ATOM 8574 N N . ILE F 1 181 ? -48.274 36.189 -11.637 1.00 63.87 666 ILE F N 1
ATOM 8575 C CA . ILE F 1 181 ? -48.152 35.965 -13.069 1.00 63.81 666 ILE F CA 1
ATOM 8576 C C . ILE F 1 181 ? -48.917 37.017 -13.858 1.00 61.72 666 ILE F C 1
ATOM 8577 O O . ILE F 1 181 ? -50.110 37.225 -13.632 1.00 75.17 666 ILE F O 1
ATOM 8582 N N . PRO F 1 182 ? -48.226 37.691 -14.787 1.00 67.06 667 PRO F N 1
ATOM 8583 C CA . PRO F 1 182 ? -48.875 38.691 -15.638 1.00 67.12 667 PRO F CA 1
ATOM 8584 C C . PRO F 1 182 ? -49.912 38.055 -16.558 1.00 58.83 667 PRO F C 1
ATOM 8585 O O . PRO F 1 182 ? -49.600 37.105 -17.277 1.00 65.53 667 PRO F O 1
ATOM 8589 N N . LYS F 1 183 ? -51.136 38.568 -16.520 1.00 58.05 668 LYS F N 1
ATOM 8590 C CA . LYS F 1 183 ? -52.192 38.064 -17.386 1.00 51.91 668 LYS F CA 1
ATOM 8591 C C . LYS F 1 183 ? -51.945 38.470 -18.830 1.00 53.06 668 LYS F C 1
ATOM 8592 O O . LYS F 1 183 ? -51.596 39.615 -19.114 1.00 51.50 668 LYS F O 1
ATOM 8598 N N . VAL F 1 184 ? -52.122 37.519 -19.739 1.00 45.71 669 VAL F N 1
ATOM 8599 C CA . VAL F 1 184 ? -52.037 37.800 -21.164 1.00 56.54 669 VAL F CA 1
ATOM 8600 C C . VAL F 1 184 ? -53.397 37.563 -21.810 1.00 57.16 669 VAL F C 1
ATOM 8601 O O . VAL F 1 184 ? -53.776 36.425 -22.085 1.00 58.54 669 VAL F O 1
ATOM 8605 N N . PHE F 1 185 ? -54.138 38.644 -22.028 1.00 55.69 670 PHE F N 1
ATOM 8606 C CA . PHE F 1 185 ? -55.454 38.557 -22.649 1.00 61.81 670 PHE F CA 1
ATOM 8607 C C . PHE F 1 185 ? -55.454 39.248 -24.008 1.00 62.90 670 PHE F C 1
ATOM 8608 O O . PHE F 1 185 ? -55.171 40.442 -24.110 1.00 60.47 670 PHE F O 1
ATOM 8616 N N . LEU F 1 186 ? -55.770 38.488 -25.050 1.00 57.56 671 LEU F N 1
ATOM 8617 C CA . LEU F 1 186 ? -55.758 39.021 -26.405 1.00 70.70 671 LEU F CA 1
ATOM 8618 C C . LEU F 1 186 ? -57.165 39.226 -26.950 1.00 73.70 671 LEU F C 1
ATOM 8619 O O . LEU F 1 186 ? -58.090 38.484 -26.617 1.00 66.31 671 LEU F O 1
ATOM 8624 N N . GLU F 1 187 ? -57.317 40.245 -27.788 1.00 82.01 672 GLU F N 1
ATOM 8625 C CA . GLU F 1 187 ? -58.563 40.472 -28.503 1.00 86.99 672 GLU F CA 1
ATOM 8626 C C . GLU F 1 187 ? -58.692 39.447 -29.626 1.00 85.58 672 GLU F C 1
ATOM 8627 O O . GLU F 1 187 ? -57.681 38.958 -30.133 1.00 78.72 672 GLU F O 1
ATOM 8633 N N . PRO F 1 188 ? -59.935 39.109 -30.012 1.00 88.20 673 PRO F N 1
ATOM 8634 C CA . PRO F 1 188 ? -60.170 38.102 -31.056 1.00 81.49 673 PRO F CA 1
ATOM 8635 C C . PRO F 1 188 ? -59.517 38.446 -32.395 1.00 82.25 673 PRO F C 1
ATOM 8636 O O . PRO F 1 188 ? -59.268 37.547 -33.198 1.00 80.98 673 PRO F O 1
ATOM 8640 N N . HIS F 1 189 ? -59.242 39.726 -32.626 1.00 86.89 674 HIS F N 1
ATOM 8641 C CA . HIS F 1 189 ? -58.591 40.151 -33.860 1.00 85.18 674 HIS F CA 1
ATOM 8642 C C . HIS F 1 189 ? -57.074 40.046 -33.740 1.00 88.93 674 HIS F C 1
ATOM 8643 O O . HIS F 1 189 ? -56.374 39.864 -34.738 1.00 96.36 674 HIS F O 1
ATOM 8650 N N . GLU F 1 190 ? -56.572 40.159 -32.514 1.00 90.00 675 GLU F N 1
ATOM 8651 C CA . GLU F 1 190 ? -55.137 40.092 -32.264 1.00 88.87 675 GLU F CA 1
ATOM 8652 C C . GLU F 1 190 ? -54.607 38.675 -32.456 1.00 83.27 675 GLU F C 1
ATOM 8653 O O . GLU F 1 190 ? -55.077 37.733 -31.815 1.00 87.43 675 GLU F O 1
ATOM 8659 N N . GLU F 1 191 ? -53.630 38.532 -33.345 1.00 91.71 676 GLU F N 1
ATOM 8660 C CA . GLU F 1 191 ? -53.030 37.234 -33.621 1.00 91.62 676 GLU F CA 1
ATOM 8661 C C . GLU F 1 191 ? -51.898 36.938 -32.645 1.00 95.84 676 GLU F C 1
ATOM 8662 O O . GLU F 1 191 ? -51.227 37.851 -32.163 1.00 96.88 676 GLU F O 1
ATOM 8664 N N . LEU F 1 192 ? -51.690 35.658 -32.358 1.00 101.35 677 LEU F N 1
ATOM 8665 C CA . LEU F 1 192 ? -50.653 35.250 -31.419 1.00 101.76 677 LEU F CA 1
ATOM 8666 C C . LEU F 1 192 ? -49.277 35.216 -32.070 1.00 96.68 677 LEU F C 1
ATOM 8667 O O . LEU F 1 192 ? -48.786 34.156 -32.458 1.00 93.88 677 LEU F O 1
ATOM 8672 N N . SER F 1 193 ? -48.660 36.386 -32.183 1.00 92.71 678 SER F N 1
ATOM 8673 C CA . SER F 1 193 ? -47.319 36.496 -32.737 1.00 104.62 678 SER F CA 1
ATOM 8674 C C . SER F 1 193 ? -46.304 36.648 -31.608 1.00 104.99 678 SER F C 1
ATOM 8675 O O . SER F 1 193 ? -46.659 37.039 -30.495 1.00 105.61 678 SER F O 1
ATOM 8678 N N . ASP F 1 194 ? -45.045 36.341 -31.899 1.00 105.72 679 ASP F N 1
ATOM 8679 C CA . ASP F 1 194 ? -43.993 36.387 -30.890 1.00 107.45 679 ASP F CA 1
ATOM 8680 C C . ASP F 1 194 ? -43.725 37.808 -30.402 1.00 101.58 679 ASP F C 1
ATOM 8681 O O . ASP F 1 194 ? -43.796 38.088 -29.205 1.00 102.58 679 ASP F O 1
ATOM 8686 N N . GLU F 1 195 ? -43.423 38.701 -31.338 1.00 102.10 680 GLU F N 1
ATOM 8687 C CA . GLU F 1 195 ? -43.023 40.064 -31.005 1.00 110.21 680 GLU F CA 1
ATOM 8688 C C . GLU F 1 195 ? -44.191 40.903 -30.492 1.00 109.85 680 GLU F C 1
ATOM 8689 O O . GLU F 1 195 ? -43.988 41.944 -29.866 1.00 106.68 680 GLU F O 1
ATOM 8691 N N . LEU F 1 196 ? -45.411 40.449 -30.761 1.00 112.20 681 LEU F N 1
ATOM 8692 C CA . LEU F 1 196 ? -46.608 41.153 -30.312 1.00 107.78 681 LEU F CA 1
ATOM 8693 C C . LEU F 1 196 ? -46.733 41.115 -28.792 1.00 103.14 681 LEU F C 1
ATOM 8694 O O . LEU F 1 196 ? -47.222 42.062 -28.175 1.00 97.15 681 LEU F O 1
ATOM 8699 N N . LEU F 1 197 ? -46.283 40.016 -28.197 1.00 102.56 682 LEU F N 1
ATOM 8700 C CA . LEU F 1 197 ? -46.325 39.849 -26.749 1.00 98.99 682 LEU F CA 1
ATOM 8701 C C . LEU F 1 197 ? -45.329 40.773 -26.055 1.00 101.28 682 LEU F C 1
ATOM 8702 O O . LEU F 1 197 ? -45.514 41.146 -24.897 1.00 99.02 682 LEU F O 1
ATOM 8707 N N . GLU F 1 198 ? -44.274 41.141 -26.775 1.00 106.39 683 GLU F N 1
ATOM 8708 C CA . GLU F 1 198 ? -43.207 41.964 -26.219 1.00 108.63 683 GLU F CA 1
ATOM 8709 C C . GLU F 1 198 ? -43.539 43.452 -26.286 1.00 108.27 683 GLU F C 1
ATOM 8710 O O . GLU F 1 198 ? -42.983 44.254 -25.536 1.00 112.49 683 GLU F O 1
ATOM 8716 N N . LYS F 1 199 ? -44.445 43.816 -27.187 1.00 105.95 684 LYS F N 1
ATOM 8717 C CA . LYS F 1 199 ? -44.818 45.213 -27.371 1.00 109.69 684 LYS F CA 1
ATOM 8718 C C . LYS F 1 199 ? -46.050 45.580 -26.550 1.00 111.10 684 LYS F C 1
ATOM 8719 O O . LYS F 1 199 ? -46.201 46.721 -26.113 1.00 113.56 684 LYS F O 1
ATOM 8721 N N . ARG F 1 200 ? -46.927 44.603 -26.342 1.00 107.94 685 ARG F N 1
ATOM 8722 C CA . ARG F 1 200 ? -48.174 44.829 -25.621 1.00 98.83 685 ARG F CA 1
ATOM 8723 C C . ARG F 1 200 ? -48.019 44.605 -24.119 1.00 100.23 685 ARG F C 1
ATOM 8724 O O . ARG F 1 200 ? -48.512 45.392 -23.311 1.00 101.86 685 ARG F O 1
ATOM 8732 N N . PHE F 1 201 ? -47.329 43.530 -23.750 1.00 98.27 686 PHE F N 1
ATOM 8733 C CA . PHE F 1 201 ? -47.221 43.136 -22.349 1.00 96.49 686 PHE F CA 1
ATOM 8734 C C . PHE F 1 201 ? -45.807 43.307 -21.800 1.00 108.93 686 PHE F C 1
ATOM 8735 O O . PHE F 1 201 ? -45.581 43.139 -20.600 1.00 112.82 686 PHE F O 1
ATOM 8743 N N . LYS F 1 202 ? -44.868 43.638 -22.684 1.00 110.98 687 LYS F N 1
ATOM 8744 C CA . LYS F 1 202 ? -43.458 43.787 -22.323 1.00 106.63 687 LYS F CA 1
ATOM 8745 C C . LYS F 1 202 ? -42.918 42.523 -21.659 1.00 109.00 687 LYS F C 1
ATOM 8746 O O . LYS F 1 202 ? -42.197 42.591 -20.663 1.00 117.32 687 LYS F O 1
ATOM 8748 N N . LEU F 1 203 ? -43.275 41.371 -22.217 1.00 107.88 688 LEU F N 1
ATOM 8749 C CA . LEU F 1 203 ? -42.837 40.089 -21.681 1.00 107.57 688 LEU F CA 1
ATOM 8750 C C . LEU F 1 203 ? -41.963 39.346 -22.684 1.00 103.21 688 LEU F C 1
ATOM 8751 O O . LEU F 1 203 ? -42.307 39.239 -23.862 1.00 103.97 688 LEU F O 1
ATOM 8756 N N . MET F 1 204 ? -40.832 38.833 -22.212 1.00 108.40 689 MET F N 1
ATOM 8757 C CA . MET F 1 204 ? -39.907 38.103 -23.071 1.00 102.90 689 MET F CA 1
ATOM 8758 C C . MET F 1 204 ? -40.193 36.606 -23.042 1.00 98.52 689 MET F C 1
ATOM 8759 O O . MET F 1 204 ? -40.737 36.087 -22.067 1.00 92.35 689 MET F O 1
ATOM 8764 N N . LEU F 1 205 ? -39.821 35.917 -24.115 1.00 103.36 690 LEU F N 1
ATOM 8765 C CA . LEU F 1 205 ? -40.087 34.489 -24.234 1.00 96.65 690 LEU F CA 1
ATOM 8766 C C . LEU F 1 205 ? -38.810 33.710 -24.536 1.00 98.92 690 LEU F C 1
ATOM 8767 O O . LEU F 1 205 ? -37.774 34.296 -24.851 1.00 93.51 690 LEU F O 1
ATOM 8772 N N . MET F 1 206 ? -38.894 32.386 -24.437 1.00 97.92 691 MET F N 1
ATOM 8773 C CA . MET F 1 206 ? -37.741 31.522 -24.673 1.00 94.75 691 MET F CA 1
ATOM 8774 C C . MET F 1 206 ? -37.701 31.001 -26.105 1.00 104.82 691 MET F C 1
ATOM 8775 O O . MET F 1 206 ? -38.726 30.604 -26.656 1.00 108.83 691 MET F O 1
ATOM 8780 N N . PRO F 1 207 ? -36.503 30.990 -26.707 1.00 112.48 692 PRO F N 1
ATOM 8781 C CA . PRO F 1 207 ? -36.329 30.569 -28.098 1.00 112.36 692 PRO F CA 1
ATOM 8782 C C . PRO F 1 207 ? -36.176 29.057 -28.235 1.00 121.13 692 PRO F C 1
ATOM 8783 O O . PRO F 1 207 ? -37.023 28.432 -28.874 1.00 129.38 692 PRO F O 1
#

Organism: Drosophila melanogaster (NCBI:txid7227)

Foldseek 3Di:
DDDDDFADAPVGDGDDCQFQWEAAQEPRHIHHLVRADDRPDGDQGLDHQWHWHGCVLAVNDTDIWGFADDLLQLQLSQQLRCVVVDPDPWAFCVHRRVVVCVVCVVVHHHPPPDDDPVVVSVVNVVSLVVVVVQKDWAADVVGDIGIIHGPDNDGGDYDRRHDHSVDDDDQVVCCVPVVTHIDHDD/DDDDDFADAPVGDGDDDQAQWAAAQEPRHIHHLVNADPRDDGDQRLDHQWHWHGCVLVVRDTDIFGFADDLLQLQLSQQLRCVCPPAWAFCVPRSLVVCVVCLVPHRHDVCLSPPDSVVNSVVNVVSCVVPVVQKPWDADVVGDIGIIHGPDNDGGDYFRRHDHSPDDPDPVCCCVPRVTGTRD/DVVPDDDDDDDCDAPVRDHDDCQAQWEAAQQPRDIHHLVRAPPHDDGAQGLDHQWHWHACVLVVHDIDIFGFADDLLQLQLSQQLRVCVVDVDAKDFVVHRRVVSCVVCVVVHRHDPVVVVDDPVVVSVVNVVSLVVPVVQKPWDDPPPDDTGIIGGPDNDGDDYDDRHDYSVDDDDQVCCCVPVVIHTGDD/DDDDDDFQDAVVRDDDDDQAQWEAAQEVRHIHGLVRAPDRDDGDQGLPHQWHWHHVVLPVTDIFGFADDLLQLQLSQQLRCVVPPVDPKAFLVPRRVVSCVVCVVVDRHPPVVVVDDPVVVSVVNVVSLVVVCVQKPWDAPDPHPTGIIHGPDNDGGDYDRRHDDSPDDPDQVCRCPVRVTHTRDPD/DDDDDDDDFQDAPVRDGDDCQPQWEAAQEVRHIHGQVRADDHPEAQRLDHQWHWHGCVLDVPIDIFHFADELLQLQLSQQLRVVVVAKDFCVVRRVVSCVVCVVRDDHPDDPVVVSVVSVVSQVVVCVQKPWDDDPPDDTGIIHGPDNDGGDDQRRHDYSVDDPDPCSCCVPSVTHTDDD/DDPVPDDDDDDDADAPVRDDDDPQFQWEAAQEPRGIHHLVRADDRDDGAQGQPHQWHWHHCVLVVHDTDIFGFADDVLQLQLSQQLRVCVVVVDAKDFCVPRRVVSCVVCVVVDHHDPVVVVPDPVCVCVVNVVSCVVVVVQKPWDPPPPDHTRIIHGPDNDGDDDDRRHDDSVDDDDQVVCCVPVVIHTDD

B-factor: mean 76.58, std 24.23, range [20.0, 159.82]

GO terms:
  GO:0140002 histone H3K4me3 reader activity (F, IDA)
  GO:0140003 histone H3K36me3 reader activity (F, IDA)
  GO:0005634 nucleus (C, IDA)
  GO:0003682 chromatin binding (F, IDA)
  GO:0031507 heterochromatin formation (P, IDA)
  GO:0007419 ventral cord development (P, HMP)
  GO:0010468 regulation of gene expression (P, IMP)
  GO:0005515 protein binding (F, IPI)
  GO:0045892 negative regulation of DNA-templated transcription (P, IDA)
  GO:0009948 anterior/posterior axis specification (P, IMP)
  GO:0006357 regulation of transcription by RNA polymerase II (P, IMP)

Nearest PDB structures (foldseek):
  5oqd-assembly1_A  TM=1.005E+00  e=6.187E-41  Drosophila melanogaster
  5oqd-assembly2_B  TM=9.821E-01  e=2.825E-35  Drosophila melanogaster
  5oqd-assembly4_D  TM=9.644E-01  e=1.606E-34  Drosophila melanogaster
  5oqd-assembly3_C  TM=9.771E-01  e=6.290E-34  Drosophila melanogaster
  5oqd-assembly6_F  TM=9.698E-01  e=4.073E-34  Drosophila melanogaster

InterPro domains:
  IPR001965 Zinc finger, PHD-type [SM00249] (426-470)
  IPR001965 Zinc finger, PHD-type [SM00249] (514-564)
  IPR002999 Tudor domain [SM00333] (349-404)
  IPR011011 Zinc finger, FYVE/PHD-type [SSF57903] (417-474)
  IPR011011 Zinc finger, FYVE/PHD-type [SSF57903] (502-580)
  IPR013083 Zinc finger, RING/FYVE/PHD-type [G3DSA:3.30.40.10] (410-489)
  IPR019786 Zinc finger, PHD-type, conserved site [PS01359] (515-563)
  IPR019787 Zinc finger, PHD-finger [PS50016] (424-472)
  IPR025894 Polycomb-like MTF2 factor 2, C-terminal domain [PF14061] (985-1033)
  IPR037869 Spp1/CFP1 [PTHR46174] (508-744)

Secondary structure (DSSP, 8-state):
--EEEPPB-TTS-B--TTTTEEEBTTT--EEESTTSSS------TT---EEEE-TTTTTT--EEEEBP--HHHHHHHHHHHHH-----EEIIIIIHHHHHHHTTTS---HHHHT--HHHHHHHHHHHHHHTTTTEEEEEETTS---EEEESSSPPPP-------TTS---HHHHHHHS---B--/-EEEEPEE-TTS-EE-TTTTEEEBTTT--EEESTTSSS--PPPPTT---EEEE-TTTTTT--EEEEEPB-HHHHHHHHHHHHHHHS--SSEEIIIIIHHHHHHHTTTS-BS--S--HHHHHHHHHHHHHHTTTTEEEEE-TTS-EEEEEESSSPPPP-------TTS---HHHHHHHH---EE---/-TTT----------TTS----STTTEEEBTTT--EEETTTSSS------TT---EEEE-TTTTTS--EEEEB---HHHHHHHHHHHHHHHS--S-EEIIIIIHHHHHHTGGG----GGGGTS-HHHHHHHHHHHHHHTTTTEEEE-STTPPP-EEEESSSPPPP-------TTSPP-HHHHHHHH---B---/----PPPP-BTTTB---TTSSEEEBSSS--EEESSSSSS------TT---EEEE-TTT---EEEEB---HHHHHHHHHHHHHHHH--SSEEIIIIIHHHHHHTTTT----GGGGGS-HHHHHHHHHHHHHHTTTTEEEE--TTSPP-EEEESSSPPPP-------TT----HHHHHHHS---B----/---------PPPTTS----STTTEEEBTTT--EEETTTSSS-----TT---EEEE-TTT----EEEEBP--HHHHHHHHHHHHHH---EEIIIIIHHHHHHTTTTS-----HHHHHHHHHHHHHHTTTTEEEE-STTS---EEEESSSPPPP-------TTS---HHHHHHHS---B---/--TTT----------TTS----STTTEEEBTTT--EEESTTSSS------TT---EEEE-TTTTTT--EEEEB---HHHHHHHHHHHHHHHH--S-EEIIIIIHHHHHHTTTTS---HHHHHS-TTTHHHHHHHHHHHTTTTEEEE-STTS---EEEESSS-----------TTS---HHHHHHHS---B--

Sequence (1121 aa):
RVNEEQIYCYCGKPGKFDHNMLQCCKCRNWFHTQCMQNFKKKLLRGDMFFVFCCTVCNNGIEFVRRMQIEWVDVLHIALYNLRKHQHQKYHHLLNDIWPFILEQRHQLPICWRTLPETALMERLKQTLKDYSDRFVCGREFKRAPAFYALRHSGPPHIPKVFLEPHEELSDELLEKRFKLMLMPEERVNEEQIYCYCGKPGKFDHNMLQCCKCRNWFHTQCMQNFKKKLLRGDMFFVFCCTVCNNGIEFVRRMQIEWVDVLHIALYNLRKQHKYHHLLNDIWPFILEQRHQLPICEKWRTLPETALMERLKQTLKDYSDRFVCGREFKRAPAFYALRHSGPPHIPKVFLEPHEELSDELLEKRFKLMLMPSWDEKHRVNEEIYCYCGKPGKFDHNMLQCCKCRNWFHTQCMQNFKKKLLRGDMFFVFCCTVCNNGIEFVRRMQIEWVDVLHIALYNLRKHQHQKYHHLLNDIWPFILEQRHQLPICEKWRTLPETALMERLKQTLKDYSDRFVCGREFKRAPAFYALRHSGPPHIPKVFLEPHEELSDELLEKRFKLMLMPEHRVNEEQIYCYCGKPGKFDHNMLQCCKCRNWFHTQCMQNFKKKLLRGDMFFVFCCTVCNIEFVRRMQIEWVDVLHIALYNLRKHQHQKYHHLLNDIWPFILEQRHQLPICEKWRTLPETALMERLKQTLKDYSDRFVCGREFKRAPAFYALRHSGPPHIPKVFLEPHEELSDELLEKRFKLMLMPEEEKHRVNEEQIYCYCGKPGKFDHNMLQCCKCRNWFHTQCMQNFKKLLRGDMFFVFCCTVCNNIEFVRRMQIEWVDVLHIALYNLRKHKYHHLLNDIWPFILEQRHQLPICLPETALMERLKQTLKDYSDRFVCGREFKRAPAFYALRHSGPPHIPKVFLEPHEELSDELLEKRFKLMLMPELSWDEKHRVNEEQYCYCGKPGKFDHNMLQCCKCRNWFHTQCMQNFKKKLLRGDMFFVFCCTVCNNGIEFVRRMQIEWVDVLHIALYNLRKHQHQKYHHLLNDIWPFILEQRHQLPICEKWRTLPETALMERLKQTLKDYSDRFVCGREFKRAPAFYALRHSGPPHIPKVFLEPHEELSDELLEKRFKLMLMP